Protein AF-0000000069659375 (afdb_homodimer)

Foldseek 3Di:
DPDDDPPDPDPPCVVVPPPVPPPPPPPPVFPDPPPVWPPPPPPDDCPPDPVVQQAWDWADLVDWDAAFDFFDFFDDWDFPDDDDCVVDLQVLLCLLVPPVQLVLQQVQLQVQLVVCVVPDPDDPPHLSVVDDRDDSLVVLLLLLVLLVCLVVPDPDPVLQVDLAPVSYDCVVCQFDNPSHSVSSLVSGWRADPVPDDCVPDLQNVLRGCVVSQVSNLVSLQVRTDADQFKEKDKDFDADDADAPQWAATPSDPRRIGWIKIFMARQQLLRTNHIWTDRDPSTDFDPVCPVDIPLLRSVCRNCVVPFLRRHEYEYEQSNDDPVSQVVRVVRSYWYKYWHDCVGPSRDVCVVPDDDDAADKIWIDGQQWIWMWHHHVHITIMITSGDIQDWDWDQDPVRDTHIDGPSSVVSSSRHCSNVVLNVLCNSRPSQDNDDRDRNSNVVSSVSSSSLSNSVSVCVVVPHDDDSVVSSVRNSVVSCVVSTDRPPDPDDNDLDWHPCLQPDDWDKDFACQDPVGRQDWDWASQQQVDADPVRHGDTDTDRIDGPVRRGGHDPPPGSVCSRHPPHD/DPDDPPPDPPPPCVVVPPPVPPPPPPPPVFPDPPPVPPPPPPPDDCPPDPVVLQAWDWADLVDWDAAFDFFDFFDDWDFPDDDDCVVDLQVLLCLLVPPVQLVLQQVQLQVQLVVCVVPDPDDPPHLSVVDDRDDSLVVLLLLLVLLVCLVVPDPDPVLQVDLAPVSYDCVVCQFDNPSHSVSSLVSGWRADPVPDDCVPDQQNVLRGCVVSQVSNLVSLQVRTDADQFKEKDKDFDADDADAPQWAATPSDPRRIGWIKIFMARQQLLRTNHIWTDRDPSTRFDPVCPVDIPLLRSVCRNCVVVFLRRHEYEYEQSNDDPVSQVVRVVRSYWYKYWHDCVGPSRDVCVVPDDDDAADKIWIDGQQWIWMWHHHVHITIMITSGDIQDWDWDQDPVRDTHIDGPSVVVSSSRHCSNVVLNVLCNSRPSQDNDDHDRNSNVVSSVSSSSLSNSVSVCVVVPHDDDSVVSSVRNSVVSCVVSTDRPPDPDDNDLDWHPCLQPDDWDKDFACQDPVGRQDWDWASQQQVDAPPVRHGDTDTDRIDTPVRRGGHDPPPGSVCSRHPPHD

Solvent-accessible surface area (backbone atoms only — not comparable to full-atom values): 64301 Å² total; per-residue (Å²): 135,89,71,81,82,82,77,79,80,77,77,79,72,74,71,74,73,76,73,78,61,85,71,64,85,68,77,68,74,70,75,70,72,77,65,82,68,81,71,72,73,70,79,71,80,73,87,64,73,78,65,64,81,74,50,71,39,78,52,51,68,91,68,55,66,81,46,39,74,72,55,68,66,71,67,71,60,42,69,65,64,95,76,58,77,86,74,44,70,50,63,46,44,38,64,63,61,30,69,68,56,42,46,44,37,35,55,26,16,40,50,47,39,50,54,51,57,69,71,40,85,68,54,95,84,40,71,71,78,69,68,66,81,68,43,63,43,54,51,47,33,52,50,32,51,41,48,47,42,19,47,51,30,55,89,45,80,66,47,46,61,34,66,45,57,84,66,24,31,65,42,49,50,41,55,45,50,64,68,59,52,50,51,50,63,70,32,60,38,49,42,65,74,88,76,64,44,72,89,73,42,89,47,54,93,44,49,61,40,42,64,57,54,54,52,43,39,51,42,35,44,62,38,40,41,66,58,58,48,27,20,48,46,78,43,61,44,70,50,86,49,94,55,93,49,55,39,73,38,62,85,40,82,44,35,39,10,45,40,27,42,34,35,15,26,12,85,79,22,38,59,39,40,73,45,69,51,55,59,93,69,39,83,60,51,75,92,38,68,88,48,56,69,50,47,26,52,51,51,47,70,40,55,90,53,56,65,30,20,30,35,38,26,37,46,43,80,52,39,44,65,67,50,49,54,54,32,48,75,34,38,27,43,44,41,22,32,38,52,61,83,43,76,92,50,58,65,67,67,59,67,58,83,64,52,78,68,36,71,48,37,31,37,41,91,54,42,25,39,37,38,35,21,56,100,54,78,44,36,33,37,24,31,53,46,43,77,47,72,37,79,42,86,40,94,84,74,44,77,42,74,41,46,47,56,57,55,53,45,62,63,30,56,44,4,58,55,48,39,53,55,58,46,64,71,47,33,46,48,61,87,78,65,71,55,63,64,62,46,50,50,34,42,51,49,44,51,46,51,50,40,21,49,50,52,40,44,75,74,68,48,80,66,50,73,65,54,45,52,52,49,36,35,51,48,38,37,61,75,37,47,57,73,50,77,73,83,68,82,67,59,83,63,78,45,70,59,44,64,75,53,95,75,59,80,39,72,51,65,60,48,100,88,33,76,76,38,65,34,60,13,59,54,52,40,64,37,58,43,102,83,70,43,66,35,84,43,70,16,50,27,23,25,72,88,64,52,41,24,26,36,84,76,64,36,45,56,41,63,39,72,39,93,79,114,139,86,80,76,83,78,77,83,79,80,78,77,72,76,72,75,74,76,72,77,61,84,71,65,85,68,76,68,76,69,76,70,73,76,66,80,68,82,71,71,74,71,80,73,80,74,84,63,73,78,63,66,79,72,49,70,39,77,53,51,68,91,67,55,65,82,46,38,74,71,55,70,65,69,67,71,60,42,69,65,63,95,76,58,76,87,75,44,70,50,63,46,45,37,66,63,62,28,70,67,56,43,46,44,37,35,52,26,16,40,51,47,37,52,53,51,55,70,71,41,85,70,56,94,84,40,72,70,77,70,68,65,82,68,44,63,43,53,52,47,32,53,50,32,53,40,50,47,44,19,46,51,31,54,90,46,78,67,46,47,62,35,66,46,56,83,66,23,30,65,42,47,51,42,54,46,51,64,66,59,53,50,51,50,62,70,32,61,36,48,42,65,74,85,74,64,46,74,88,74,44,88,46,53,93,43,49,58,41,42,64,55,54,55,51,42,38,50,42,37,45,63,38,40,41,65,59,58,47,26,19,48,47,78,46,62,45,71,48,87,50,94,54,93,49,55,40,75,37,64,86,41,85,47,35,39,11,46,39,28,43,35,33,16,27,11,84,79,22,40,59,40,40,72,46,69,52,55,58,93,70,40,83,61,51,76,92,37,67,89,48,56,70,48,47,24,52,51,52,46,71,39,54,90,52,56,63,29,20,30,34,37,23,36,46,46,79,50,39,44,64,66,50,49,54,54,32,48,76,33,37,26,43,43,39,23,33,38,52,62,84,45,75,94,48,57,63,66,66,58,67,58,83,65,54,78,67,37,69,49,36,30,37,40,91,52,42,24,38,36,39,36,20,58,101,53,79,46,38,34,37,24,30,52,44,43,78,48,71,37,79,40,86,39,94,84,74,45,77,42,73,42,46,47,56,58,56,52,44,64,64,30,57,42,5,58,56,48,39,52,56,57,47,64,70,48,35,45,48,60,87,76,66,72,57,62,64,60,47,49,48,35,43,51,50,43,51,46,51,51,39,24,48,49,53,40,44,74,74,67,51,81,66,50,74,66,56,45,52,53,49,35,34,50,50,38,37,59,75,39,47,57,76,50,78,72,86,71,81,66,61,84,65,79,47,73,60,45,63,74,52,94,75,60,79,38,71,52,65,62,46,100,88,33,73,78,38,64,34,59,12,60,55,53,40,64,37,59,44,100,84,71,44,68,35,85,42,69,17,52,28,23,26,74,86,65,54,40,26,25,36,83,76,63,36,44,55,42,65,39,71,41,93,79,114

Nearest PDB structures (foldseek):
  6x68-assembly1_C  TM=7.450E-01  e=4.064E-25  Trichoplusia ni
  6x68-assembly1_C  TM=7.460E-01  e=4.691E-25  Trichoplusia ni
  3ecp-assembly1_A-2  TM=4.168E-01  e=6.251E-05  Escherichia coli

Structure (mmCIF, N/CA/C/O backbone):
data_AF-0000000069659375-model_v1
#
loop_
_entity.id
_entity.type
_entity.pdbx_description
1 polymer 'PiggyBac transposable element-derived protein 4'
#
loop_
_atom_site.group_PDB
_atom_site.id
_atom_site.type_symbol
_atom_site.label_atom_id
_atom_site.label_alt_id
_atom_site.label_comp_id
_atom_site.label_asym_id
_atom_site.label_entity_id
_atom_site.label_seq_id
_atom_site.pdbx_PDB_ins_code
_atom_site.Cartn_x
_atom_site.Cartn_y
_atom_site.Cartn_z
_atom_site.occupancy
_atom_site.B_iso_or_equiv
_atom_site.auth_seq_id
_atom_site.auth_comp_id
_atom_site.auth_asym_id
_atom_site.auth_atom_id
_atom_site.pdbx_PDB_model_num
ATOM 1 N N . MET A 1 1 ? 13.187 30.813 -56.147 1 21.01 1 MET A N 1
ATOM 2 C CA . MET A 1 1 ? 12.918 29.39 -56.335 1 21.01 1 MET A CA 1
ATOM 3 C C . MET A 1 1 ? 13.083 28.628 -55.025 1 21.01 1 MET A C 1
ATOM 5 O O . MET A 1 1 ? 13.573 27.497 -55.017 1 21.01 1 MET A O 1
ATOM 9 N N . ASN A 1 2 ? 13.063 29.359 -53.92 1 20.03 2 ASN A N 1
ATOM 10 C CA . ASN A 1 2 ? 13.516 29.304 -52.535 1 20.03 2 ASN A CA 1
ATOM 11 C C . ASN A 1 2 ? 12.772 28.233 -51.743 1 20.03 2 ASN A C 1
ATOM 13 O O . ASN A 1 2 ? 11.741 28.513 -51.129 1 20.03 2 ASN A O 1
ATOM 17 N N . ASP A 1 3 ? 12.634 26.946 -52.208 1 19.53 3 ASP A N 1
ATOM 18 C CA . ASP A 1 3 ? 11.702 25.837 -52.036 1 19.53 3 ASP A CA 1
ATOM 19 C C . ASP A 1 3 ? 11.904 25.154 -50.686 1 19.53 3 ASP A C 1
ATOM 21 O O . ASP A 1 3 ? 11.296 24.117 -50.411 1 19.53 3 ASP A O 1
ATOM 25 N N . ASN A 1 4 ? 13.136 25.419 -50.048 1 18.67 4 ASN A N 1
ATOM 26 C CA . ASN A 1 4 ? 13.617 24.258 -49.306 1 18.67 4 ASN A CA 1
ATOM 27 C C . ASN A 1 4 ? 12.583 23.769 -48.297 1 18.67 4 ASN A C 1
ATOM 29 O O . ASN A 1 4 ? 11.642 24.493 -47.966 1 18.67 4 ASN A O 1
ATOM 33 N N . GLU A 1 5 ? 13.058 22.846 -47.261 1 18.61 5 GLU A N 1
ATOM 34 C CA . GLU A 1 5 ? 12.93 21.566 -46.571 1 18.61 5 GLU A CA 1
ATOM 35 C C . GLU A 1 5 ? 12.142 21.715 -45.273 1 18.61 5 GLU A C 1
ATOM 37 O O . GLU A 1 5 ? 12.543 22.463 -44.379 1 18.61 5 GLU A O 1
ATOM 42 N N . GLN A 1 6 ? 10.818 21.682 -45.261 1 18.4 6 GLN A N 1
ATOM 43 C CA . GLN A 1 6 ? 9.781 21.741 -44.236 1 18.4 6 GLN A CA 1
ATOM 44 C C . GLN A 1 6 ? 10.033 20.709 -43.14 1 18.4 6 GLN A C 1
ATOM 46 O O . GLN A 1 6 ? 9.954 19.504 -43.385 1 18.4 6 GLN A O 1
ATOM 51 N N . LEU A 1 7 ? 11.016 21.022 -42.216 1 18.71 7 LEU A N 1
ATOM 52 C CA . LEU A 1 7 ? 11.561 20.207 -41.136 1 18.71 7 LEU A CA 1
ATOM 53 C C . LEU A 1 7 ? 10.444 19.604 -40.292 1 18.71 7 LEU A C 1
ATOM 55 O O . LEU A 1 7 ? 9.506 20.304 -39.904 1 18.71 7 LEU A O 1
ATOM 59 N N . ILE A 1 8 ? 10.215 18.29 -40.311 1 19.87 8 ILE A N 1
ATOM 60 C CA . ILE A 1 8 ? 9.313 17.269 -39.789 1 19.87 8 ILE A CA 1
ATOM 61 C C . ILE A 1 8 ? 9.275 17.343 -38.264 1 19.87 8 ILE A C 1
ATOM 63 O O . ILE A 1 8 ? 10.301 17.164 -37.603 1 19.87 8 ILE A O 1
ATOM 67 N N . THR A 1 9 ? 8.504 18.271 -37.599 1 19.41 9 THR A N 1
ATOM 68 C CA . THR A 1 9 ? 8.208 18.559 -36.2 1 19.41 9 THR A CA 1
ATOM 69 C C . THR A 1 9 ? 7.794 17.289 -35.462 1 19.41 9 THR A C 1
ATOM 71 O O . THR A 1 9 ? 6.758 16.696 -35.77 1 19.41 9 THR A O 1
ATOM 74 N N . ASP A 1 10 ? 8.754 16.345 -35.261 1 18.22 10 ASP A N 1
ATOM 75 C CA . ASP A 1 10 ? 8.576 15.052 -34.608 1 18.22 10 ASP A CA 1
ATOM 76 C C . ASP A 1 10 ? 7.821 15.202 -33.288 1 18.22 10 ASP A C 1
ATOM 78 O O . ASP A 1 10 ? 8.096 16.119 -32.511 1 18.22 10 ASP A O 1
ATOM 82 N N . ASP A 1 11 ? 6.628 14.62 -33.069 1 20.28 11 ASP A N 1
ATOM 83 C CA . ASP A 1 11 ? 5.441 14.459 -32.234 1 20.28 11 ASP A CA 1
ATOM 84 C C . ASP A 1 11 ? 5.807 13.897 -30.862 1 20.28 11 ASP A C 1
ATOM 86 O O . ASP A 1 11 ? 4.947 13.373 -30.151 1 20.28 11 ASP A O 1
ATOM 90 N N . ASN A 1 12 ? 7.116 13.887 -30.408 1 21 12 ASN A N 1
ATOM 91 C CA . ASN A 1 12 ? 7.405 13.051 -29.247 1 21 12 ASN A CA 1
ATOM 92 C C . ASN A 1 12 ? 6.675 13.548 -28.002 1 21 12 ASN A C 1
ATOM 94 O O . ASN A 1 12 ? 7.277 14.187 -27.138 1 21 12 ASN A O 1
ATOM 98 N N . SER A 1 13 ? 5.471 14.168 -28.084 1 20.05 13 SER A N 1
ATOM 99 C CA . SER A 1 13 ? 4.935 14.799 -26.883 1 20.05 13 SER A CA 1
ATOM 100 C C . SER A 1 13 ? 4.668 13.769 -25.789 1 20.05 13 SER A C 1
ATOM 102 O O . SER A 1 13 ? 3.735 12.97 -25.896 1 20.05 13 SER A O 1
ATOM 104 N N . TYR A 1 14 ? 5.683 13.116 -25.263 1 20.66 14 TYR A N 1
ATOM 105 C CA . TYR A 1 14 ? 5.564 12.222 -24.116 1 20.66 14 TYR A CA 1
ATOM 106 C C . TYR A 1 14 ? 4.88 12.922 -22.949 1 20.66 14 TYR A C 1
ATOM 108 O O . TYR A 1 14 ? 5.543 13.367 -22.008 1 20.66 14 TYR A O 1
ATOM 116 N N . SER A 1 15 ? 4.059 14.005 -23.227 1 20.38 15 SER A N 1
ATOM 117 C CA . SER A 1 15 ? 3.561 14.695 -22.042 1 20.38 15 SER A CA 1
ATOM 118 C C . SER A 1 15 ? 2.786 13.745 -21.134 1 20.38 15 SER A C 1
ATOM 120 O O . SER A 1 15 ? 1.77 13.179 -21.541 1 20.38 15 SER A O 1
ATOM 122 N N . GLY A 1 16 ? 3.481 13.017 -20.359 1 20.78 16 GLY A N 1
ATOM 123 C CA . GLY A 1 16 ? 3.015 12.12 -19.314 1 20.78 16 GLY A CA 1
ATOM 124 C C . GLY A 1 16 ? 2.018 12.768 -18.372 1 20.78 16 GLY A C 1
ATOM 125 O O . GLY A 1 16 ? 2.205 12.75 -17.153 1 20.78 16 GLY A O 1
ATOM 126 N N . SER A 1 17 ? 1.179 13.774 -18.846 1 20.38 17 SER A N 1
ATOM 127 C CA . SER A 1 17 ? 0.333 14.363 -17.813 1 20.38 17 SER A CA 1
ATOM 128 C C . SER A 1 17 ? -0.595 13.32 -17.199 1 20.38 17 SER A C 1
ATOM 130 O O . SER A 1 17 ? -1.398 12.705 -17.902 1 20.38 17 SER A O 1
ATOM 132 N N . ASP A 1 18 ? -0.165 12.59 -16.328 1 21.83 18 ASP A N 1
ATOM 133 C CA . ASP A 1 18 ? -0.92 11.687 -15.466 1 21.83 18 ASP A CA 1
ATOM 134 C C . ASP A 1 18 ? -2.134 12.39 -14.863 1 21.83 18 ASP A C 1
ATOM 136 O O . ASP A 1 18 ? -2.075 12.884 -13.735 1 21.83 18 ASP A O 1
ATOM 140 N N . SER A 1 19 ? -2.843 13.303 -15.596 1 21.98 19 SER A N 1
ATOM 141 C CA . SER A 1 19 ? -3.96 13.925 -14.894 1 21.98 19 SER A CA 1
ATOM 142 C C . SER A 1 19 ? -4.973 12.882 -14.434 1 21.98 19 SER A C 1
ATOM 144 O O . SER A 1 19 ? -5.626 12.238 -15.258 1 21.98 19 SER A O 1
ATOM 146 N N . GLU A 1 20 ? -4.746 12.236 -13.406 1 24.73 20 GLU A N 1
ATOM 147 C CA . GLU A 1 20 ? -5.629 11.351 -12.652 1 24.73 20 GLU A CA 1
ATOM 148 C C . GLU A 1 20 ? -6.951 12.04 -12.324 1 24.73 20 GLU A C 1
ATOM 150 O O . GLU A 1 20 ? -7.343 12.12 -11.158 1 24.73 20 GLU A O 1
ATOM 155 N N . SER A 1 21 ? -7.539 12.946 -13.192 1 23.66 21 SER A N 1
ATOM 156 C CA . SER A 1 21 ? -8.622 13.731 -12.608 1 23.66 21 SER A CA 1
ATOM 157 C C . SER A 1 21 ? -9.816 12.85 -12.258 1 23.66 21 SER A C 1
ATOM 159 O O . SER A 1 21 ? -10.745 13.294 -11.58 1 23.66 21 SER A O 1
ATOM 161 N N . GLU A 1 22 ? -10.128 11.732 -12.922 1 25.53 22 GLU A N 1
ATOM 162 C CA . GLU A 1 22 ? -11.58 11.594 -12.867 1 25.53 22 GLU A CA 1
ATOM 163 C C . GLU A 1 22 ? -12.051 11.27 -11.452 1 25.53 22 GLU A C 1
ATOM 165 O O . GLU A 1 22 ? -11.833 10.161 -10.959 1 25.53 22 GLU A O 1
ATOM 170 N N . SER A 1 23 ? -12.053 12.105 -10.494 1 28.21 23 SER A N 1
ATOM 171 C CA . SER A 1 23 ? -12.659 12.015 -9.17 1 28.21 23 SER A CA 1
ATOM 172 C C . SER A 1 23 ? -14.147 11.697 -9.264 1 28.21 23 SER A C 1
ATOM 174 O O . SER A 1 23 ? -14.968 12.595 -9.462 1 28.21 23 SER A O 1
ATOM 176 N N . SER A 1 24 ? -14.579 10.73 -10.093 1 28.2 24 SER A N 1
ATOM 177 C CA . SER A 1 24 ? -16.02 10.552 -9.948 1 28.2 24 SER A CA 1
ATOM 178 C C . SER A 1 24 ? -16.414 10.4 -8.483 1 28.2 24 SER A C 1
ATOM 180 O O . SER A 1 24 ? -15.621 9.923 -7.668 1 28.2 24 SER A O 1
ATOM 182 N N . LEU A 1 25 ? -17.488 11.087 -8.078 1 29.78 25 LEU A N 1
ATOM 183 C CA . LEU A 1 25 ? -18.198 10.999 -6.806 1 29.78 25 LEU A CA 1
ATOM 184 C C . LEU A 1 25 ? -18.427 9.544 -6.41 1 29.78 25 LEU A C 1
ATOM 186 O O . LEU A 1 25 ? -19.343 8.895 -6.919 1 29.78 25 LEU A O 1
ATOM 190 N N . ASN A 1 26 ? -17.487 8.584 -6.705 1 27.61 26 ASN A N 1
ATOM 191 C CA . ASN A 1 26 ? -17.831 7.255 -6.21 1 27.61 26 ASN A CA 1
ATOM 192 C C . ASN A 1 26 ? -18.237 7.293 -4.739 1 27.61 26 ASN A C 1
ATOM 194 O O . ASN A 1 26 ? -17.526 7.861 -3.909 1 27.61 26 ASN A O 1
ATOM 198 N N . ASP A 1 27 ? -19.487 7.227 -4.487 1 26.4 27 ASP A N 1
ATOM 199 C CA . ASP A 1 27 ? -20.173 7.079 -3.207 1 26.4 27 ASP A CA 1
ATOM 200 C C . ASP A 1 27 ? -19.486 6.033 -2.333 1 26.4 27 ASP A C 1
ATOM 202 O O . ASP A 1 27 ? -19.446 4.852 -2.684 1 26.4 27 ASP A O 1
ATOM 206 N N . SER A 1 28 ? -18.37 6.361 -1.916 1 27.66 28 SER A N 1
ATOM 207 C CA . SER A 1 28 ? -17.815 5.536 -0.847 1 27.66 28 SER A CA 1
ATOM 208 C C . SER A 1 28 ? -18.85 5.271 0.241 1 27.66 28 SER A C 1
ATOM 210 O O . SER A 1 28 ? -19.259 6.191 0.953 1 27.66 28 SER A O 1
ATOM 212 N N . GLY A 1 29 ? -19.866 4.491 -0.007 1 24.54 29 GLY A N 1
ATOM 213 C CA . GLY A 1 29 ? -20.641 4.084 1.154 1 24.54 29 GLY A CA 1
ATOM 214 C C . GLY A 1 29 ? -19.783 3.777 2.367 1 24.54 29 GLY A C 1
ATOM 215 O O . GLY A 1 29 ? -18.973 2.848 2.341 1 24.54 29 GLY A O 1
ATOM 216 N N . SER A 1 30 ? -19.347 4.797 3.023 1 26.08 30 SER A N 1
ATOM 217 C CA . SER A 1 30 ? -18.701 4.725 4.329 1 26.08 30 SER A CA 1
ATOM 218 C C . SER A 1 30 ? -19.4 3.718 5.237 1 26.08 30 SER A C 1
ATOM 220 O O . SER A 1 30 ? -20.578 3.88 5.563 1 26.08 30 SER A O 1
ATOM 222 N N . TYR A 1 31 ? -19.269 2.488 5.117 1 26.58 31 TYR A N 1
ATOM 223 C CA . TYR A 1 31 ? -19.744 1.676 6.232 1 26.58 31 TYR A CA 1
ATOM 224 C C . TYR A 1 31 ? -19.321 2.281 7.566 1 26.58 31 TYR A C 1
ATOM 226 O O . TYR A 1 31 ? -18.159 2.653 7.745 1 26.58 31 TYR A O 1
ATOM 234 N N . GLU A 1 32 ? -20.229 2.916 8.37 1 28.84 32 GLU A N 1
ATOM 235 C CA . GLU A 1 32 ? -20.311 3.597 9.659 1 28.84 32 GLU A CA 1
ATOM 236 C C . GLU A 1 32 ? -19.416 2.926 10.696 1 28.84 32 GLU A C 1
ATOM 238 O O . GLU A 1 32 ? -19.475 1.708 10.879 1 28.84 32 GLU A O 1
ATOM 243 N N . SER A 1 33 ? -18.284 3.394 10.855 1 30.68 33 SER A N 1
ATOM 244 C CA . SER A 1 33 ? -17.754 3.198 12.201 1 30.68 33 SER A CA 1
ATOM 245 C C . SER A 1 33 ? -18.848 3.35 13.253 1 30.68 33 SER A C 1
ATOM 247 O O . SER A 1 33 ? -19.597 4.329 13.24 1 30.68 33 SER A O 1
ATOM 249 N N . SER A 1 34 ? -19.454 2.282 13.695 1 30.51 34 SER A N 1
ATOM 250 C CA . SER A 1 34 ? -20.5 2.31 14.712 1 30.51 34 SER A CA 1
ATOM 251 C C . SER A 1 34 ? -20.129 3.242 15.861 1 30.51 34 SER A C 1
ATOM 253 O O . SER A 1 34 ? -19.299 2.897 16.704 1 30.51 34 SER A O 1
ATOM 255 N N . PHE A 1 35 ? -19.826 4.524 15.744 1 28.69 35 PHE A N 1
ATOM 256 C CA . PHE A 1 35 ? -20.162 5.276 16.947 1 28.69 35 PHE A CA 1
ATOM 257 C C . PHE A 1 35 ? -21.605 5.015 17.363 1 28.69 35 PHE A C 1
ATOM 259 O O . PHE A 1 35 ? -22.513 5.047 16.53 1 28.69 35 PHE A O 1
ATOM 266 N N . SER A 1 36 ? -21.905 4.059 18.261 1 28.66 36 SER A N 1
ATOM 267 C CA . SER A 1 36 ? -23.261 3.997 18.796 1 28.66 36 SER A CA 1
ATOM 268 C C . SER A 1 36 ? -23.872 5.389 18.917 1 28.66 36 SER A C 1
ATOM 270 O O . SER A 1 36 ? -23.373 6.229 19.668 1 28.66 36 SER A O 1
ATOM 272 N N . ASP A 1 37 ? -24.33 5.945 17.904 1 29.07 37 ASP A N 1
ATOM 273 C CA . ASP A 1 37 ? -25.239 7.087 17.931 1 29.07 37 ASP A CA 1
ATOM 274 C C . ASP A 1 37 ? -26.215 6.984 19.101 1 29.07 37 ASP A C 1
ATOM 276 O O . ASP A 1 37 ? -26.761 5.912 19.368 1 29.07 37 ASP A O 1
ATOM 280 N N . CYS A 1 38 ? -26.004 7.79 20.165 1 26.34 38 CYS A N 1
ATOM 281 C CA . CYS A 1 38 ? -27.023 8.048 21.175 1 26.34 38 CYS A CA 1
ATOM 282 C C . CYS A 1 38 ? -28.398 8.201 20.535 1 26.34 38 CYS A C 1
ATOM 284 O O . CYS A 1 38 ? -28.682 9.217 19.899 1 26.34 38 CYS A O 1
ATOM 286 N N . SER A 1 39 ? -28.927 7.233 19.864 1 27.34 39 SER A N 1
ATOM 287 C CA . SER A 1 39 ? -30.372 7.357 19.703 1 27.34 39 SER A CA 1
ATOM 288 C C . SER A 1 39 ? -31.069 7.5 21.052 1 27.34 39 SER A C 1
ATOM 290 O O . SER A 1 39 ? -31.38 6.501 21.704 1 27.34 39 SER A O 1
ATOM 292 N N . SER A 1 40 ? -30.564 8.262 22.079 1 23.96 40 SER A N 1
ATOM 293 C CA . SER A 1 40 ? -31.57 8.451 23.119 1 23.96 40 SER A CA 1
ATOM 294 C C . SER A 1 40 ? -32.905 8.889 22.524 1 23.96 40 SER A C 1
ATOM 296 O O . SER A 1 40 ? -33.014 9.985 21.971 1 23.96 40 SER A O 1
ATOM 298 N N . ASP A 1 41 ? -33.71 7.963 22.138 1 24.72 41 ASP A N 1
ATOM 299 C CA . ASP A 1 41 ? -35.148 8.158 21.976 1 24.72 41 ASP A CA 1
ATOM 300 C C . ASP A 1 41 ? -35.763 8.775 23.23 1 24.72 41 ASP A C 1
ATOM 302 O O . ASP A 1 41 ? -36.411 8.081 24.016 1 24.72 41 ASP A O 1
ATOM 306 N N . GLU A 1 42 ? -35.077 9.479 24.128 1 23.63 42 GLU A N 1
ATOM 307 C CA . GLU A 1 42 ? -36.058 10.015 25.067 1 23.63 42 GLU A CA 1
ATOM 308 C C . GLU A 1 42 ? -37.167 10.768 24.337 1 23.63 42 GLU A C 1
ATOM 310 O O . GLU A 1 42 ? -36.897 11.55 23.423 1 23.63 42 GLU A O 1
ATOM 315 N N . GLU A 1 43 ? -38.43 10.222 24.451 1 25.37 43 GLU A N 1
ATOM 316 C CA . GLU A 1 43 ? -39.761 10.741 24.156 1 25.37 43 GLU A CA 1
ATOM 317 C C . GLU A 1 43 ? -39.928 12.164 24.682 1 25.37 43 GLU A C 1
ATOM 319 O O . GLU A 1 43 ? -40.212 12.364 25.865 1 25.37 43 GLU A O 1
ATOM 324 N N . THR A 1 44 ? -38.988 13.035 24.72 1 25.25 44 THR A N 1
ATOM 325 C CA . THR A 1 44 ? -39.51 14.313 25.191 1 25.25 44 THR A CA 1
ATOM 326 C C . THR A 1 44 ? -40.801 14.672 24.461 1 25.25 44 THR A C 1
ATOM 328 O O . THR A 1 44 ? -40.932 14.422 23.261 1 25.25 44 THR A O 1
ATOM 331 N N . GLU A 1 45 ? -41.934 15.102 25.199 1 25.43 45 GLU A N 1
ATOM 332 C CA . GLU A 1 45 ? -43.266 15.635 24.932 1 25.43 45 GLU A CA 1
ATOM 333 C C . GLU A 1 45 ? -43.249 16.597 23.747 1 25.43 45 GLU A C 1
ATOM 335 O O . GLU A 1 45 ? -42.204 17.16 23.413 1 25.43 45 GLU A O 1
ATOM 340 N N . SER A 1 46 ? -44.5 16.733 23.04 1 26.77 46 SER A N 1
ATOM 341 C CA . SER A 1 46 ? -45.184 17.316 21.89 1 26.77 46 SER A CA 1
ATOM 342 C C . SER A 1 46 ? -45.058 18.835 21.883 1 26.77 46 SER A C 1
ATOM 344 O O . SER A 1 46 ? -46.018 19.542 21.567 1 26.77 46 SER A O 1
ATOM 346 N N . SER A 1 47 ? -44.184 19.481 22.562 1 27.52 47 SER A N 1
ATOM 347 C CA . SER A 1 47 ? -44.566 20.863 22.29 1 27.52 47 SER A CA 1
ATOM 348 C C . SER A 1 47 ? -44.615 21.138 20.791 1 27.52 47 SER A C 1
ATOM 350 O O . SER A 1 47 ? -43.583 21.117 20.117 1 27.52 47 SER A O 1
ATOM 352 N N . ASP A 1 48 ? -45.727 20.905 19.993 1 30.39 48 ASP A N 1
ATOM 353 C CA . ASP A 1 48 ? -46.354 20.908 18.675 1 30.39 48 ASP A CA 1
ATOM 354 C C . ASP A 1 48 ? -45.992 22.172 17.898 1 30.39 48 ASP A C 1
ATOM 356 O O . ASP A 1 48 ? -45.994 22.17 16.665 1 30.39 48 ASP A O 1
ATOM 360 N N . ASP A 1 49 ? -46.144 23.348 18.483 1 30.25 49 ASP A N 1
ATOM 361 C CA . ASP A 1 49 ? -46.589 24.516 17.729 1 30.25 49 ASP A CA 1
ATOM 362 C C . ASP A 1 49 ? -45.471 25.052 16.837 1 30.25 49 ASP A C 1
ATOM 364 O O . ASP A 1 49 ? -45.721 25.472 15.705 1 30.25 49 ASP A O 1
ATOM 368 N N . LEU A 1 50 ? -44.333 25.448 17.357 1 30.93 50 LEU A N 1
ATOM 369 C CA . LEU A 1 50 ? -43.426 26.252 16.545 1 30.93 50 LEU A CA 1
ATOM 370 C C . LEU A 1 50 ? -42.623 25.37 15.594 1 30.93 50 LEU A C 1
ATOM 372 O O . LEU A 1 50 ? -41.701 25.848 14.928 1 30.93 50 LEU A O 1
ATOM 376 N N . THR A 1 51 ? -42.664 24.1 15.604 1 38.51 51 THR A N 1
ATOM 377 C CA . THR A 1 51 ? -41.921 23.147 14.788 1 38.51 51 THR A CA 1
ATOM 378 C C . THR A 1 51 ? -42.399 23.186 13.34 1 38.51 51 THR A C 1
ATOM 380 O O . THR A 1 51 ? -41.863 22.479 12.484 1 38.51 51 THR A O 1
ATOM 383 N N . GLN A 1 52 ? -43.611 23.592 13.046 1 39.2 52 GLN A N 1
ATOM 384 C CA . GLN A 1 52 ? -44.261 23.683 11.743 1 39.2 52 GLN A CA 1
ATOM 385 C C . GLN A 1 52 ? -43.521 24.651 10.825 1 39.2 52 GLN A C 1
ATOM 387 O O . GLN A 1 52 ? -43.688 24.608 9.604 1 39.2 52 GLN A O 1
ATOM 392 N N . VAL A 1 53 ? -43.071 25.778 11.325 1 42.96 53 VAL A N 1
ATOM 393 C CA . VAL A 1 53 ? -42.472 26.83 10.511 1 42.96 53 VAL A CA 1
ATOM 394 C C . VAL A 1 53 ? -41.179 26.32 9.877 1 42.96 53 VAL A C 1
ATOM 396 O O . VAL A 1 53 ? -40.688 26.897 8.904 1 42.96 53 VAL A O 1
ATOM 399 N N . ARG A 1 54 ? -40.58 25.324 10.4 1 59.27 54 ARG A N 1
ATOM 400 C CA . ARG A 1 54 ? -39.238 24.866 10.053 1 59.27 54 ARG A CA 1
ATOM 401 C C . ARG A 1 54 ? -39.295 23.657 9.126 1 59.27 54 ARG A C 1
ATOM 403 O O . ARG A 1 54 ? -38.488 22.733 9.251 1 59.27 54 ARG A O 1
ATOM 410 N N . ASN A 1 55 ? -40.337 23.643 8.241 1 79.93 55 ASN A N 1
ATOM 411 C CA . ASN A 1 55 ? -40.536 22.477 7.387 1 79.93 55 ASN A CA 1
ATOM 412 C C . ASN A 1 55 ? -39.897 22.671 6.015 1 79.93 55 ASN A C 1
ATOM 414 O O . ASN A 1 55 ? -39.878 23.784 5.486 1 79.93 55 ASN A O 1
ATOM 418 N N . PHE A 1 56 ? -39.318 21.682 5.533 1 91.25 56 PHE A N 1
ATOM 419 C CA . PHE A 1 56 ? -38.733 21.678 4.198 1 91.25 56 PHE A CA 1
ATOM 420 C C . PHE A 1 56 ? -39.819 21.736 3.13 1 91.25 56 PHE A C 1
ATOM 422 O O . PHE A 1 56 ? -40.853 21.076 3.253 1 91.25 56 PHE A O 1
ATOM 429 N N . CYS A 1 57 ? -39.644 22.66 2.181 1 91.09 57 CYS A N 1
ATOM 430 C CA . CYS A 1 57 ? -40.561 22.783 1.053 1 91.09 57 CYS A CA 1
ATOM 431 C C . CYS A 1 57 ? -39.905 22.303 -0.237 1 91.09 57 CYS A C 1
ATOM 433 O O . CYS A 1 57 ? -38.733 22.588 -0.485 1 91.09 57 CYS A O 1
ATOM 435 N N . GLU A 1 58 ? -40.671 21.63 -0.963 1 92.36 58 GLU A N 1
ATOM 436 C CA . GLU A 1 58 ? -40.161 21.136 -2.239 1 92.36 58 GLU A CA 1
ATOM 437 C C . GLU A 1 58 ? -39.945 22.278 -3.227 1 92.36 58 GLU A C 1
ATOM 439 O O . GLU A 1 58 ? -40.772 23.188 -3.322 1 92.36 58 GLU A O 1
ATOM 444 N N . LEU A 1 59 ? -38.844 22.226 -3.86 1 91.79 59 LEU A N 1
ATOM 445 C CA . LEU A 1 59 ? -38.514 23.268 -4.827 1 91.79 59 LEU A CA 1
ATOM 446 C C . LEU A 1 59 ? -38.903 22.842 -6.238 1 91.79 59 LEU A C 1
ATOM 448 O O . LEU A 1 59 ? -38.862 21.654 -6.566 1 91.79 59 LEU A O 1
ATOM 452 N N . ASP A 1 60 ? -39.239 23.849 -7.005 1 87.48 60 ASP A N 1
ATOM 453 C CA . ASP A 1 60 ? -39.493 23.628 -8.425 1 87.48 60 ASP A CA 1
ATOM 454 C C . ASP A 1 60 ? -38.186 23.549 -9.211 1 87.48 60 ASP A C 1
ATOM 456 O O . ASP A 1 60 ? -37.448 24.533 -9.3 1 87.48 60 ASP A O 1
ATOM 460 N N . ILE A 1 61 ? -37.951 22.48 -9.769 1 87.8 61 ILE A N 1
ATOM 461 C CA . ILE A 1 61 ? -36.695 22.209 -10.46 1 87.8 61 ILE A CA 1
ATOM 462 C C . ILE A 1 61 ? -36.663 22.961 -11.789 1 87.8 61 ILE A C 1
ATOM 464 O O . ILE A 1 61 ? -35.591 23.319 -12.282 1 87.8 61 ILE A O 1
ATOM 468 N N . THR A 1 62 ? -37.79 23.203 -12.395 1 85.19 62 THR A N 1
ATOM 469 C CA . THR A 1 62 ? -37.878 23.882 -13.683 1 85.19 62 THR A CA 1
ATOM 470 C C . THR A 1 62 ? -37.577 25.37 -13.531 1 85.19 62 THR A C 1
ATOM 472 O O . THR A 1 62 ? -36.988 25.984 -14.423 1 85.19 62 THR A O 1
ATOM 475 N N . ASN A 1 63 ? -37.99 25.937 -12.405 1 87.35 63 ASN A N 1
ATOM 476 C CA . ASN A 1 63 ? -37.692 27.327 -12.074 1 87.35 63 ASN A CA 1
ATOM 477 C C . ASN A 1 63 ? -37.119 27.457 -10.666 1 87.35 63 ASN A C 1
ATOM 479 O O . ASN A 1 63 ? -37.79 27.957 -9.761 1 87.35 63 ASN A O 1
ATOM 483 N N . PRO A 1 64 ? -35.949 27.097 -10.509 1 88.18 64 PRO A N 1
ATOM 484 C CA . PRO A 1 64 ? -35.367 27.113 -9.165 1 88.18 64 PRO A CA 1
ATOM 485 C C . PRO A 1 64 ? -35.143 28.527 -8.634 1 88.18 64 PRO A C 1
ATOM 487 O O . PRO A 1 64 ? -34.819 29.435 -9.404 1 88.18 64 PRO A O 1
ATOM 490 N N . PRO A 1 65 ? -35.436 28.734 -7.446 1 88.24 65 PRO A N 1
ATOM 491 C CA . PRO A 1 65 ? -35.143 30.036 -6.842 1 88.24 65 PRO A CA 1
ATOM 492 C C . PRO A 1 65 ? -33.65 30.355 -6.823 1 88.24 65 PRO A C 1
ATOM 494 O O . PRO A 1 65 ? -32.823 29.468 -7.051 1 88.24 65 PRO A O 1
ATOM 497 N N . SER A 1 66 ? -33.401 31.634 -6.652 1 89.92 66 SER A N 1
ATOM 498 C CA . SER A 1 66 ? -32.006 32.044 -6.526 1 89.92 66 SER A CA 1
ATOM 499 C C . SER A 1 66 ? -31.332 31.353 -5.346 1 89.92 66 SER A C 1
ATOM 501 O O . SER A 1 66 ? -31.962 31.122 -4.312 1 89.92 66 SER A O 1
ATOM 503 N N . PRO A 1 67 ? -30.142 30.957 -5.475 1 92.38 67 PRO A N 1
ATOM 504 C CA . PRO A 1 67 ? -29.423 30.334 -4.362 1 92.38 67 PRO A CA 1
ATOM 505 C C . PRO A 1 67 ? -29.282 31.262 -3.157 1 92.38 67 PRO A C 1
ATOM 507 O O . PRO A 1 67 ? -29.191 32.481 -3.32 1 92.38 67 PRO A O 1
ATOM 510 N N . PRO A 1 68 ? -29.289 30.699 -2.041 1 92.4 68 PRO A N 1
ATOM 511 C CA . PRO A 1 68 ? -29.049 31.531 -0.86 1 92.4 68 PRO A CA 1
ATOM 512 C C . PRO A 1 68 ? -27.698 32.241 -0.902 1 92.4 68 PRO A C 1
ATOM 514 O O . PRO A 1 68 ? -26.705 31.659 -1.346 1 92.4 68 PRO A O 1
ATOM 517 N N . PRO A 1 69 ? -27.669 33.433 -0.441 1 93.79 69 PRO A N 1
ATOM 518 C CA . PRO A 1 69 ? -26.418 34.193 -0.483 1 93.79 69 PRO A CA 1
ATOM 519 C C . PRO A 1 69 ? -25.364 33.649 0.479 1 93.79 69 PRO A C 1
ATOM 521 O O . PRO A 1 69 ? -25.696 33.228 1.59 1 93.79 69 PRO A O 1
ATOM 524 N N . ARG A 1 70 ? -24.205 33.747 0.091 1 95.44 70 ARG A N 1
ATOM 525 C CA . ARG A 1 70 ? -23.086 33.38 0.952 1 95.44 70 ARG A CA 1
ATOM 526 C C . ARG A 1 70 ? -22.861 34.43 2.034 1 95.44 70 ARG A C 1
ATOM 528 O O . ARG A 1 70 ? -23.14 35.613 1.827 1 95.44 70 ARG A O 1
ATOM 535 N N . PHE A 1 71 ? -22.405 33.991 3.108 1 97.19 71 PHE A N 1
ATOM 536 C CA . PHE A 1 71 ? -21.962 34.953 4.111 1 97.19 71 PHE A CA 1
ATOM 537 C C . PHE A 1 71 ? -20.729 35.709 3.628 1 97.19 71 PHE A C 1
ATOM 539 O O . PHE A 1 71 ? -19.875 35.141 2.945 1 97.19 71 PHE A O 1
ATOM 546 N N . PRO A 1 72 ? -20.65 36.951 3.96 1 96.65 72 PRO A N 1
ATOM 547 C CA . PRO A 1 72 ? -19.452 37.699 3.575 1 96.65 72 PRO A CA 1
ATOM 548 C C . PRO A 1 72 ? -18.18 37.151 4.219 1 96.65 72 PRO A C 1
ATOM 550 O O . PRO A 1 72 ? -18.164 36.871 5.42 1 96.65 72 PRO A O 1
ATOM 553 N N . PHE A 1 73 ? -17.284 36.978 3.416 1 96.83 73 PHE A N 1
ATOM 554 C CA . PHE A 1 73 ? -15.993 36.494 3.888 1 96.83 73 PHE A CA 1
ATOM 555 C C . PHE A 1 73 ? -15.151 37.641 4.433 1 96.83 73 PHE A C 1
ATOM 557 O O . PHE A 1 73 ? -14.781 38.554 3.692 1 96.83 73 PHE A O 1
ATOM 564 N N . THR A 1 74 ? -14.801 37.627 5.742 1 96.42 74 THR A N 1
ATOM 565 C CA . THR A 1 74 ? -14.155 38.763 6.391 1 96.42 74 THR A CA 1
ATOM 566 C C . THR A 1 74 ? -12.716 38.425 6.767 1 96.42 74 THR A C 1
ATOM 568 O O . THR A 1 74 ? -11.967 39.292 7.222 1 96.42 74 THR A O 1
ATOM 571 N N . ALA A 1 75 ? -12.299 37.198 6.591 1 94.24 75 ALA A N 1
ATOM 572 C CA . ALA A 1 75 ? -10.918 36.831 6.891 1 94.24 75 ALA A CA 1
ATOM 573 C C . ALA A 1 75 ? -9.979 37.263 5.769 1 94.24 75 ALA A C 1
ATOM 575 O O . ALA A 1 75 ? -10.416 37.487 4.637 1 94.24 75 ALA A O 1
ATOM 576 N N . ASN A 1 76 ? -8.761 37.476 6.032 1 94.19 76 ASN A N 1
ATOM 577 C CA . ASN A 1 76 ? -7.732 37.829 5.059 1 94.19 76 ASN A CA 1
ATOM 578 C C . ASN A 1 76 ? -6.72 36.702 4.879 1 94.19 76 ASN A C 1
ATOM 580 O O . ASN A 1 76 ? -5.698 36.664 5.567 1 94.19 76 ASN A O 1
ATOM 584 N N . PRO A 1 77 ? -7.039 35.881 3.905 1 94.1 77 PRO A N 1
ATOM 585 C CA . PRO A 1 77 ? -6.105 34.778 3.667 1 94.1 77 PRO A CA 1
ATOM 586 C C . PRO A 1 77 ? -4.662 35.25 3.51 1 94.1 77 PRO A C 1
ATOM 588 O O . PRO A 1 77 ? -4.399 36.215 2.787 1 94.1 77 PRO A O 1
ATOM 591 N N . ALA A 1 78 ? -3.718 34.674 4.291 1 93.34 78 ALA A N 1
ATOM 592 C CA . ALA A 1 78 ? -2.312 35.07 4.257 1 93.34 78 ALA A CA 1
ATOM 593 C C . ALA A 1 78 ? -1.431 34.022 4.93 1 93.34 78 ALA A C 1
ATOM 595 O O . ALA A 1 78 ? -1.916 33.206 5.718 1 93.34 78 ALA A O 1
ATOM 596 N N . VAL A 1 79 ? -0.26 33.97 4.447 1 92.73 79 VAL A N 1
ATOM 597 C CA . VAL A 1 79 ? 0.779 33.216 5.139 1 92.73 79 VAL A CA 1
ATOM 598 C C . VAL A 1 79 ? 1.553 34.142 6.075 1 92.73 79 VAL A C 1
ATOM 600 O O . VAL A 1 79 ? 2.09 35.164 5.643 1 92.73 79 VAL A O 1
ATOM 603 N N . HIS A 1 80 ? 1.527 33.786 7.369 1 92.86 80 HIS A N 1
ATOM 604 C CA . HIS A 1 80 ? 2.128 34.643 8.385 1 92.86 80 HIS A CA 1
ATOM 605 C C . HIS A 1 80 ? 3.591 34.283 8.615 1 92.86 80 HIS A C 1
ATOM 607 O O . HIS A 1 80 ? 3.967 33.869 9.714 1 92.86 80 HIS A O 1
ATOM 613 N N . LEU A 1 81 ? 4.313 34.246 7.58 1 87.65 81 LEU A N 1
ATOM 614 C CA . LEU A 1 81 ? 5.735 33.926 7.643 1 87.65 81 LEU A CA 1
ATOM 615 C C . LEU A 1 81 ? 6.555 34.933 6.845 1 87.65 81 LEU A C 1
ATOM 617 O O . LEU A 1 81 ? 6.137 35.367 5.769 1 87.65 81 LEU A O 1
ATOM 621 N N . ASN A 1 82 ? 7.533 35.428 7.464 1 85.53 82 ASN A N 1
ATOM 622 C CA . ASN A 1 82 ? 8.519 36.219 6.735 1 85.53 82 ASN A CA 1
ATOM 623 C C . ASN A 1 82 ? 9.666 35.352 6.224 1 85.53 82 ASN A C 1
ATOM 625 O O . ASN A 1 82 ? 10.636 35.111 6.945 1 85.53 82 ASN A O 1
ATOM 629 N N . ILE A 1 83 ? 9.473 34.804 5.053 1 83.79 83 ILE A N 1
ATOM 630 C CA . ILE A 1 83 ? 10.452 33.845 4.552 1 83.79 83 ILE A CA 1
ATOM 631 C C . ILE A 1 83 ? 11.059 34.36 3.249 1 83.79 83 ILE A C 1
ATOM 633 O O . ILE A 1 83 ? 10.377 35.009 2.453 1 83.79 83 ILE A O 1
ATOM 637 N N . ASP A 1 84 ? 12.339 34.175 3.186 1 82.35 84 ASP A N 1
ATOM 638 C CA . ASP A 1 84 ? 13.091 34.391 1.953 1 82.35 84 ASP A CA 1
ATOM 639 C C . ASP A 1 84 ? 13.45 33.064 1.29 1 82.35 84 ASP A C 1
ATOM 641 O O . ASP A 1 84 ? 14.195 32.262 1.857 1 82.35 84 ASP A O 1
ATOM 645 N N . LEU A 1 85 ? 12.969 32.832 0.12 1 83.22 85 LEU A N 1
ATOM 646 C CA . LEU A 1 85 ? 13.189 31.579 -0.594 1 83.22 85 LEU A CA 1
ATOM 647 C C . LEU A 1 85 ? 14.679 31.331 -0.809 1 83.22 85 LEU A C 1
ATOM 649 O O . LEU A 1 85 ? 15.105 30.185 -0.968 1 83.22 85 LEU A O 1
ATOM 653 N N . SER A 1 86 ? 15.441 32.336 -0.781 1 78.78 86 SER A N 1
ATOM 654 C CA . SER A 1 86 ? 16.879 32.232 -1.002 1 78.78 86 SER A CA 1
ATOM 655 C C . SER A 1 86 ? 17.569 31.533 0.165 1 78.78 86 SER A C 1
ATOM 657 O O . SER A 1 86 ? 18.673 31.005 0.014 1 78.78 86 SER A O 1
ATOM 659 N N . ASN A 1 87 ? 16.858 31.552 1.301 1 81.33 87 ASN A N 1
ATOM 660 C CA . ASN A 1 87 ? 17.453 30.95 2.49 1 81.33 87 ASN A CA 1
ATOM 661 C C . ASN A 1 87 ? 17.27 29.435 2.503 1 81.33 87 ASN A C 1
ATOM 663 O O . ASN A 1 87 ? 17.704 28.761 3.439 1 81.33 87 ASN A O 1
ATOM 667 N N . GLY A 1 88 ? 16.694 28.938 1.492 1 86.89 88 GLY A N 1
ATOM 668 C CA . GLY A 1 88 ? 16.59 27.491 1.398 1 86.89 88 GLY A CA 1
ATOM 669 C C . GLY A 1 88 ? 15.248 26.958 1.863 1 86.89 88 GLY A C 1
ATOM 670 O O . GLY A 1 88 ? 14.451 27.694 2.448 1 86.89 88 GLY A O 1
ATOM 671 N N . THR A 1 89 ? 15.058 25.722 1.709 1 93.55 89 THR A N 1
ATOM 672 C CA . THR A 1 89 ? 13.759 25.104 1.954 1 93.55 89 THR A CA 1
ATOM 673 C C . THR A 1 89 ? 13.609 24.726 3.424 1 93.55 89 THR A C 1
ATOM 675 O O . THR A 1 89 ? 12.491 24.592 3.925 1 93.55 89 THR A O 1
ATOM 678 N N . LEU A 1 90 ? 14.718 24.621 4.132 1 94.11 90 LEU A N 1
ATOM 679 C CA . LEU A 1 90 ? 14.706 24.126 5.505 1 94.11 90 LEU A CA 1
ATOM 680 C C . LEU A 1 90 ? 13.925 25.068 6.416 1 94.11 90 LEU A C 1
ATOM 682 O O . LEU A 1 90 ? 13.352 24.635 7.418 1 94.11 90 LEU A O 1
ATOM 686 N N . GLN A 1 91 ? 13.888 26.382 6.113 1 94.2 91 GLN A N 1
ATOM 687 C CA . GLN A 1 91 ? 13.199 27.377 6.928 1 94.2 91 GLN A CA 1
ATOM 688 C C . GLN A 1 91 ? 11.722 27.028 7.089 1 94.2 91 GLN A C 1
ATOM 690 O O . GLN A 1 91 ? 11.115 27.333 8.118 1 94.2 91 GLN A O 1
ATOM 695 N N . PHE A 1 92 ? 11.176 26.348 6.094 1 96.23 92 PHE A N 1
ATOM 696 C CA . PHE A 1 92 ? 9.761 25.999 6.142 1 96.23 92 PHE A CA 1
ATOM 697 C C . PHE A 1 92 ? 9.513 24.882 7.148 1 96.23 92 PHE A C 1
ATOM 699 O O . PHE A 1 92 ? 8.458 24.836 7.785 1 96.23 92 PHE A O 1
ATOM 706 N N . LEU A 1 93 ? 10.425 23.944 7.261 1 96.54 93 LEU A N 1
ATOM 707 C CA . LEU A 1 93 ? 10.287 22.89 8.261 1 96.54 93 LEU A CA 1
ATOM 708 C C . LEU A 1 93 ? 10.588 23.424 9.657 1 96.54 93 LEU A C 1
ATOM 710 O O . LEU A 1 93 ? 9.978 22.99 10.637 1 96.54 93 LEU A O 1
ATOM 714 N N . ASP A 1 94 ? 11.455 24.371 9.733 1 95.39 94 ASP A N 1
ATOM 715 C CA . ASP A 1 94 ? 11.879 24.946 11.006 1 95.39 94 ASP A CA 1
ATOM 716 C C . ASP A 1 94 ? 10.712 25.628 11.716 1 95.39 94 ASP A C 1
ATOM 718 O O . ASP A 1 94 ? 10.733 25.793 12.938 1 95.39 94 ASP A O 1
ATOM 722 N N . ILE A 1 95 ? 9.757 25.959 10.995 1 95.73 95 ILE A N 1
ATOM 723 C CA . ILE A 1 95 ? 8.586 26.606 11.576 1 95.73 95 ILE A CA 1
ATOM 724 C C . ILE A 1 95 ? 7.871 25.634 12.512 1 95.73 95 ILE A C 1
ATOM 726 O O . ILE A 1 95 ? 7.383 26.029 13.573 1 95.73 95 ILE A O 1
ATOM 730 N N . PHE A 1 96 ? 7.813 24.433 12.108 1 97.48 96 PHE A N 1
ATOM 731 C CA . PHE A 1 96 ? 7.078 23.427 12.865 1 97.48 96 PHE A CA 1
ATOM 732 C C . PHE A 1 96 ? 7.995 22.717 13.853 1 97.48 96 PHE A C 1
ATOM 734 O O . PHE A 1 96 ? 7.6 22.446 14.989 1 97.48 96 PHE A O 1
ATOM 741 N N . PHE A 1 97 ? 9.136 22.373 13.356 1 97.33 97 PHE A N 1
ATOM 742 C CA . PHE A 1 97 ? 10.146 21.765 14.215 1 97.33 97 PHE A CA 1
ATOM 743 C C . PHE A 1 97 ? 11.168 22.802 14.666 1 97.33 97 PHE A C 1
ATOM 745 O O . PHE A 1 97 ? 12.339 22.734 14.286 1 97.33 97 PHE A O 1
ATOM 752 N N . ASP A 1 98 ? 10.733 23.662 15.537 1 95.93 98 ASP A N 1
ATOM 753 C CA . ASP A 1 98 ? 11.562 24.766 16.011 1 95.93 98 ASP A CA 1
ATOM 754 C C . ASP A 1 98 ? 12.432 24.332 17.188 1 95.93 98 ASP A C 1
ATOM 756 O O . ASP A 1 98 ? 12.408 23.166 17.589 1 95.93 98 ASP A O 1
ATOM 760 N N . ASP A 1 99 ? 13.13 25.214 17.737 1 95.34 99 ASP A N 1
ATOM 761 C CA . ASP A 1 99 ? 14.1 24.931 18.791 1 95.34 99 ASP A CA 1
ATOM 762 C C . ASP A 1 99 ? 13.406 24.424 20.053 1 95.34 99 ASP A C 1
ATOM 764 O O . ASP A 1 99 ? 13.935 23.558 20.753 1 95.34 99 ASP A O 1
ATOM 768 N N . ASN A 1 100 ? 12.271 24.969 20.278 1 95.74 100 ASN A N 1
ATOM 769 C CA . ASN A 1 100 ? 11.534 24.557 21.468 1 95.74 100 ASN A CA 1
ATOM 770 C C . ASN A 1 100 ? 11.107 23.094 21.383 1 95.74 100 ASN A C 1
ATOM 772 O O . ASN A 1 100 ? 11.279 22.337 22.341 1 95.74 100 ASN A O 1
ATOM 776 N N . LEU A 1 101 ? 10.555 22.776 20.278 1 97.5 101 LEU A N 1
ATOM 777 C CA . LEU A 1 101 ? 10.112 21.399 20.089 1 97.5 101 LEU A CA 1
ATOM 778 C C . LEU A 1 101 ? 11.294 20.436 20.139 1 97.5 101 LEU A C 1
ATOM 780 O O . LEU A 1 101 ? 11.208 19.373 20.758 1 97.5 101 LEU A O 1
ATOM 784 N N . LEU A 1 102 ? 12.379 20.756 19.502 1 97.82 102 LEU A N 1
ATOM 785 C CA . LEU A 1 102 ? 13.566 19.908 19.473 1 97.82 102 LEU A CA 1
ATOM 786 C C . LEU A 1 102 ? 14.149 19.741 20.872 1 97.82 102 LEU A C 1
ATOM 788 O O . LEU A 1 102 ? 14.64 18.665 21.221 1 97.82 102 LEU A O 1
ATOM 792 N N . GLU A 1 103 ? 14.071 20.777 21.606 1 97.27 103 GLU A N 1
ATOM 793 C CA . GLU A 1 103 ? 14.558 20.703 22.98 1 97.27 103 GLU A CA 1
ATOM 794 C C . GLU A 1 103 ? 13.732 19.72 23.806 1 97.27 103 GLU A C 1
ATOM 796 O O . GLU A 1 103 ? 14.279 18.975 24.622 1 97.27 103 GLU A O 1
ATOM 801 N N . ILE A 1 104 ? 12.487 19.772 23.628 1 97.1 104 ILE A N 1
ATOM 802 C CA . ILE A 1 104 ? 11.613 18.833 24.323 1 97.1 104 ILE A CA 1
ATOM 803 C C . ILE A 1 104 ? 11.988 17.402 23.945 1 97.1 104 ILE A C 1
ATOM 805 O O . ILE A 1 104 ? 12.117 16.537 24.815 1 97.1 104 ILE A O 1
ATOM 809 N N . ILE A 1 105 ? 12.193 17.127 22.689 1 98.24 105 ILE A N 1
ATOM 810 C CA . ILE A 1 105 ? 12.503 15.787 22.201 1 98.24 105 ILE A CA 1
ATOM 811 C C . ILE A 1 105 ? 13.833 15.32 22.788 1 98.24 105 ILE A C 1
ATOM 813 O O . ILE A 1 105 ? 13.943 14.19 23.27 1 98.24 105 ILE A O 1
ATOM 817 N N . VAL A 1 106 ? 14.836 16.201 22.76 1 98.2 106 VAL A N 1
ATOM 818 C CA . VAL A 1 106 ? 16.167 15.86 23.25 1 98.2 106 VAL A CA 1
ATOM 819 C C . VAL A 1 106 ? 16.11 15.581 24.75 1 98.2 106 VAL A C 1
ATOM 821 O O . VAL A 1 106 ? 16.603 14.55 25.215 1 98.2 106 VAL A O 1
ATOM 824 N N . SER A 1 107 ? 15.496 16.488 25.473 1 97.68 107 SER A N 1
ATOM 825 C CA . SER A 1 107 ? 15.455 16.383 26.928 1 97.68 107 SER A CA 1
ATOM 826 C C . SER A 1 107 ? 14.7 15.134 27.371 1 97.68 107 SER A C 1
ATOM 828 O O . SER A 1 107 ? 15.181 14.38 28.22 1 97.68 107 SER A O 1
ATOM 830 N N . GLU A 1 108 ? 13.556 14.888 26.818 1 97.68 108 GLU A N 1
ATOM 831 C CA . GLU A 1 108 ? 12.73 13.756 27.226 1 97.68 108 GLU A CA 1
ATOM 832 C C . GLU A 1 108 ? 13.346 12.434 26.778 1 97.68 108 GLU A C 1
ATOM 834 O O . GLU A 1 108 ? 13.215 11.418 27.464 1 97.68 108 GLU A O 1
ATOM 839 N N . THR A 1 109 ? 13.988 12.388 25.617 1 97.77 109 THR A N 1
ATOM 840 C CA . THR A 1 109 ? 14.671 11.186 25.153 1 97.77 109 THR A CA 1
ATOM 841 C C . THR A 1 109 ? 15.822 10.822 26.087 1 97.77 109 THR A C 1
ATOM 843 O O . THR A 1 109 ? 15.989 9.656 26.45 1 97.77 109 THR A O 1
ATOM 846 N N . ASN A 1 110 ? 16.609 11.812 26.426 1 97.37 110 ASN A N 1
ATOM 847 C CA . ASN A 1 110 ? 17.727 11.572 27.333 1 97.37 110 ASN A CA 1
ATOM 848 C C . ASN A 1 110 ? 17.245 11.137 28.714 1 97.37 110 ASN A C 1
ATOM 850 O O . ASN A 1 110 ? 17.829 10.24 29.325 1 97.37 110 ASN A O 1
ATOM 854 N N . LYS A 1 111 ? 16.214 11.751 29.221 1 96.16 111 LYS A N 1
ATOM 855 C CA . LYS A 1 111 ? 15.648 11.366 30.51 1 96.16 111 LYS A CA 1
ATOM 856 C C . LYS A 1 111 ? 15.148 9.924 30.482 1 96.16 111 LYS A C 1
ATOM 858 O O . LYS A 1 111 ? 15.378 9.164 31.425 1 96.16 111 LYS A O 1
ATOM 863 N N . TYR A 1 112 ? 14.465 9.61 29.485 1 95.07 112 TYR A N 1
ATOM 864 C CA . TYR A 1 112 ? 13.921 8.264 29.343 1 95.07 112 TYR A CA 1
ATOM 865 C C . TYR A 1 112 ? 15.038 7.232 29.245 1 95.07 112 TYR A C 1
ATOM 867 O O . TYR A 1 112 ? 14.954 6.158 29.845 1 95.07 112 TYR A O 1
ATOM 875 N N . ALA A 1 113 ? 16.036 7.524 28.394 1 95.06 113 ALA A N 1
ATOM 876 C CA . ALA A 1 113 ? 17.179 6.624 28.265 1 95.06 113 ALA A CA 1
ATOM 877 C C . ALA A 1 113 ? 17.847 6.389 29.617 1 95.06 113 ALA A C 1
ATOM 879 O O . ALA A 1 113 ? 18.128 5.247 29.988 1 95.06 113 ALA A O 1
ATOM 880 N N . ASP A 1 114 ? 18.068 7.426 30.315 1 93.24 114 ASP A N 1
ATOM 881 C CA . ASP A 1 114 ? 18.718 7.336 31.619 1 93.24 114 ASP A CA 1
ATOM 882 C C . ASP A 1 114 ? 17.904 6.473 32.58 1 93.24 114 ASP A C 1
ATOM 884 O O . ASP A 1 114 ? 18.459 5.626 33.283 1 93.24 114 ASP A O 1
ATOM 888 N N . ARG A 1 115 ? 16.68 6.7 32.642 1 91.33 115 ARG A N 1
ATOM 889 C CA . ARG A 1 115 ? 15.797 5.961 33.538 1 91.33 115 ARG A CA 1
ATOM 890 C C . ARG A 1 115 ? 15.762 4.48 33.174 1 91.33 115 ARG A C 1
ATOM 892 O O . ARG A 1 115 ? 15.81 3.618 34.053 1 91.33 115 ARG A O 1
ATOM 899 N N . THR A 1 116 ? 15.62 4.23 31.876 1 90.46 116 THR A N 1
ATOM 900 C CA . THR A 1 116 ? 15.512 2.852 31.409 1 90.46 116 THR A CA 1
ATOM 901 C C . THR A 1 116 ? 16.825 2.104 31.623 1 90.46 116 THR A C 1
ATOM 903 O O . THR A 1 116 ? 16.822 0.929 31.996 1 90.46 116 THR A O 1
ATOM 906 N N . ILE A 1 117 ? 17.915 2.774 31.336 1 89.85 117 ILE A N 1
ATOM 907 C CA . ILE A 1 117 ? 19.225 2.145 31.461 1 89.85 117 ILE A CA 1
ATOM 908 C C . ILE A 1 117 ? 19.54 1.898 32.935 1 89.85 117 ILE A C 1
ATOM 910 O O . ILE A 1 117 ? 20.07 0.844 33.295 1 89.85 117 ILE A O 1
ATOM 914 N N . ARG A 1 118 ? 19.222 2.776 33.732 1 83.87 118 ARG A N 1
ATOM 915 C CA . ARG A 1 118 ? 19.46 2.637 35.165 1 83.87 118 ARG A CA 1
ATOM 916 C C . ARG A 1 118 ? 18.639 1.491 35.748 1 83.87 118 ARG A C 1
ATOM 918 O O . ARG A 1 118 ? 19.102 0.783 36.645 1 83.87 118 ARG A O 1
ATOM 925 N N . ASN A 1 119 ? 17.476 1.363 35.254 1 82.44 119 ASN A N 1
ATOM 926 C CA . ASN A 1 119 ? 16.564 0.366 35.806 1 82.44 119 ASN A CA 1
ATOM 927 C C . ASN A 1 119 ? 16.791 -1.007 35.18 1 82.44 119 ASN A C 1
ATOM 929 O O . ASN A 1 119 ? 16.176 -1.992 35.595 1 82.44 119 ASN A O 1
ATOM 933 N N . SER A 1 120 ? 17.498 -0.952 34.161 1 77.34 120 SER A N 1
ATOM 934 C CA . SER A 1 120 ? 17.691 -2.227 33.478 1 77.34 120 SER A CA 1
ATOM 935 C C . SER A 1 120 ? 18.973 -2.912 33.939 1 77.34 120 SER A C 1
ATOM 937 O O . SER A 1 120 ? 19.937 -2.246 34.321 1 77.34 120 SER A O 1
ATOM 939 N N . ASN A 1 121 ? 18.871 -4.154 34.217 1 71.96 121 ASN A N 1
ATOM 940 C CA . ASN A 1 121 ? 20.067 -4.962 34.432 1 71.96 121 ASN A CA 1
ATOM 941 C C . ASN A 1 121 ? 20.76 -5.3 33.115 1 71.96 121 ASN A C 1
ATOM 943 O O . ASN A 1 121 ? 20.428 -6.297 32.472 1 71.96 121 ASN A O 1
ATOM 947 N N . LEU A 1 122 ? 21.435 -4.366 32.785 1 71.74 122 LEU A N 1
ATOM 948 C CA . LEU A 1 122 ? 22.045 -4.491 31.466 1 71.74 122 LEU A CA 1
ATOM 949 C C . LEU A 1 122 ? 23.133 -5.559 31.469 1 71.74 122 LEU A C 1
ATOM 951 O O . LEU A 1 122 ? 23.909 -5.658 32.422 1 71.74 122 LEU A O 1
ATOM 955 N N . ARG A 1 123 ? 22.976 -6.301 30.525 1 66.83 123 ARG A N 1
ATOM 956 C CA . ARG A 1 123 ? 24.033 -7.282 30.306 1 66.83 123 ARG A CA 1
ATOM 957 C C . ARG A 1 123 ? 25.342 -6.601 29.919 1 66.83 123 ARG A C 1
ATOM 959 O O . ARG A 1 123 ? 25.341 -5.45 29.478 1 66.83 123 ARG A O 1
ATOM 966 N N . ARG A 1 124 ? 26.452 -7.27 30.19 1 60.84 124 ARG A N 1
ATOM 967 C CA . ARG A 1 124 ? 27.776 -6.708 29.942 1 60.84 124 ARG A CA 1
ATOM 968 C C . ARG A 1 124 ? 27.903 -6.223 28.502 1 60.84 124 ARG A C 1
ATOM 970 O O . ARG A 1 124 ? 28.456 -5.15 28.249 1 60.84 124 ARG A O 1
ATOM 977 N N . LYS A 1 125 ? 27.262 -6.893 27.497 1 68.14 125 LYS A N 1
ATOM 978 C CA . LYS A 1 125 ? 27.452 -6.548 26.091 1 68.14 125 LYS A CA 1
ATOM 979 C C . LYS A 1 125 ? 26.199 -5.898 25.511 1 68.14 125 LYS A C 1
ATOM 981 O O . LYS A 1 125 ? 26.002 -5.896 24.294 1 68.14 125 LYS A O 1
ATOM 986 N N . SER A 1 126 ? 25.493 -5.31 26.419 1 74.52 126 SER A N 1
ATOM 987 C CA . SER A 1 126 ? 24.265 -4.664 25.967 1 74.52 126 SER A CA 1
ATOM 988 C C . SER A 1 126 ? 24.566 -3.385 25.194 1 74.52 126 SER A C 1
ATOM 990 O O . SER A 1 126 ? 25.45 -2.615 25.576 1 74.52 126 SER A O 1
ATOM 992 N N . ARG A 1 127 ? 23.961 -3.157 24.115 1 75.36 127 ARG A N 1
ATOM 993 C CA . ARG A 1 127 ? 24.09 -1.959 23.292 1 75.36 127 ARG A CA 1
ATOM 994 C C . ARG A 1 127 ? 23.727 -0.708 24.086 1 75.36 127 ARG A C 1
ATOM 996 O O . ARG A 1 127 ? 24.242 0.378 23.813 1 75.36 127 ARG A O 1
ATOM 1003 N N . ALA A 1 128 ? 22.951 -0.867 25.041 1 80.85 128 ALA A N 1
ATOM 1004 C CA . ALA A 1 128 ? 22.455 0.256 25.833 1 80.85 128 ALA A CA 1
ATOM 1005 C C . ALA A 1 128 ? 23.584 0.911 26.623 1 80.85 128 ALA A C 1
ATOM 1007 O O . ALA A 1 128 ? 23.491 2.083 26.995 1 80.85 128 ALA A O 1
ATOM 1008 N N . LYS A 1 129 ? 24.609 0.206 26.898 1 78.87 129 LYS A N 1
ATOM 1009 C CA . LYS A 1 129 ? 25.742 0.733 27.653 1 78.87 129 LYS A CA 1
ATOM 1010 C C . LYS A 1 129 ? 26.497 1.786 26.848 1 78.87 129 LYS A C 1
ATOM 1012 O O . LYS A 1 129 ? 27.238 2.593 27.413 1 78.87 129 LYS A O 1
ATOM 1017 N N . LYS A 1 130 ? 26.231 1.769 25.629 1 84.58 130 LYS A N 1
ATOM 1018 C CA . LYS A 1 130 ? 26.941 2.696 24.752 1 84.58 130 LYS A CA 1
ATOM 1019 C C . LYS A 1 130 ? 26.134 3.973 24.534 1 84.58 130 LYS A C 1
ATOM 1021 O O . LYS A 1 130 ? 26.509 4.819 23.719 1 84.58 130 LYS A O 1
ATOM 1026 N N . TRP A 1 131 ? 25.151 4.147 25.305 1 92.76 131 TRP A N 1
ATOM 1027 C CA . TRP A 1 131 ? 24.305 5.327 25.153 1 92.76 131 TRP A CA 1
ATOM 1028 C C . TRP A 1 131 ? 25.05 6.589 25.575 1 92.76 131 TRP A C 1
ATOM 1030 O O . TRP A 1 131 ? 25.711 6.608 26.615 1 92.76 131 TRP A O 1
ATOM 1040 N N . GLU A 1 132 ? 25.015 7.551 24.722 1 93.97 132 GLU A N 1
ATOM 1041 C CA . GLU A 1 132 ? 25.426 8.924 25.002 1 93.97 132 GLU A CA 1
ATOM 1042 C C . GLU A 1 132 ? 24.279 9.902 24.771 1 93.97 132 GLU A C 1
ATOM 1044 O O . GLU A 1 132 ? 23.516 9.758 23.814 1 93.97 132 GLU A O 1
ATOM 1049 N N . PRO A 1 133 ? 24.164 10.844 25.771 1 96.18 133 PRO A N 1
ATOM 1050 C CA . PRO A 1 133 ? 23.071 11.799 25.578 1 96.18 133 PRO A CA 1
ATOM 1051 C C . PRO A 1 133 ? 23.067 12.417 24.182 1 96.18 133 PRO A C 1
ATOM 1053 O O . PRO A 1 133 ? 24.128 12.75 23.647 1 96.18 133 PRO A O 1
ATOM 1056 N N . THR A 1 134 ? 21.911 12.452 23.673 1 96.84 134 THR A N 1
ATOM 1057 C CA . THR A 1 134 ? 21.781 12.998 22.326 1 96.84 134 THR A CA 1
ATOM 1058 C C . THR A 1 134 ? 21.671 14.519 22.368 1 96.84 134 THR A C 1
ATOM 1060 O O . THR A 1 134 ? 21.477 15.104 23.436 1 96.84 134 THR A O 1
ATOM 1063 N N . THR A 1 135 ? 21.892 15.186 21.244 1 96.96 135 THR A N 1
ATOM 1064 C CA . THR A 1 135 ? 21.836 16.637 21.098 1 96.96 135 THR A CA 1
ATOM 1065 C C . THR A 1 135 ? 20.807 17.035 20.044 1 96.96 135 THR A C 1
ATOM 1067 O O . THR A 1 135 ? 20.283 16.18 19.327 1 96.96 135 THR A O 1
ATOM 1070 N N . LYS A 1 136 ? 20.541 18.309 20.02 1 96.74 136 LYS A N 1
ATOM 1071 C CA . LYS A 1 136 ? 19.609 18.834 19.027 1 96.74 136 LYS A CA 1
ATOM 1072 C C . LYS A 1 136 ? 20.09 18.534 17.61 1 96.74 136 LYS A C 1
ATOM 1074 O O . LYS A 1 136 ? 19.3 18.135 16.752 1 96.74 136 LYS A O 1
ATOM 1079 N N . ASN A 1 137 ? 21.341 18.663 17.371 1 95.57 137 ASN A N 1
ATOM 1080 C CA . ASN A 1 137 ? 21.92 18.409 16.056 1 95.57 137 ASN A CA 1
ATOM 1081 C C . ASN A 1 137 ? 21.781 16.943 15.655 1 95.57 137 ASN A C 1
ATOM 1083 O O . ASN A 1 137 ? 21.423 16.638 14.516 1 95.57 137 ASN A O 1
ATOM 1087 N N . GLU A 1 138 ? 22.024 16.125 16.569 1 96.13 138 GLU A N 1
ATOM 1088 C CA . GLU A 1 138 ? 21.954 14.695 16.282 1 96.13 138 GLU A CA 1
ATOM 1089 C C . GLU A 1 138 ? 20.521 14.261 15.989 1 96.13 138 GLU A C 1
ATOM 1091 O O . GLU A 1 138 ? 20.288 13.412 15.126 1 96.13 138 GLU A O 1
ATOM 1096 N N . ILE A 1 139 ? 19.562 14.802 16.747 1 97.69 139 ILE A N 1
ATOM 1097 C CA . ILE A 1 139 ? 18.159 14.469 16.53 1 97.69 139 ILE A CA 1
ATOM 1098 C C . ILE A 1 139 ? 17.73 14.926 15.138 1 97.69 139 ILE A C 1
ATOM 1100 O O . ILE A 1 139 ? 16.951 14.246 14.466 1 97.69 139 ILE A O 1
ATOM 1104 N N . GLN A 1 140 ? 18.197 16.057 14.737 1 97.09 140 GLN A N 1
ATOM 1105 C CA . GLN A 1 140 ? 17.868 16.553 13.405 1 97.09 140 GLN A CA 1
ATOM 1106 C C . GLN A 1 140 ? 18.428 15.635 12.322 1 97.09 140 GLN A C 1
ATOM 1108 O O . GLN A 1 140 ? 17.761 15.367 11.321 1 97.09 140 GLN A O 1
ATOM 1113 N N . VAL A 1 141 ? 19.637 15.145 12.514 1 96.85 141 VAL A N 1
ATOM 1114 C CA . VAL A 1 141 ? 20.236 14.189 11.589 1 96.85 141 VAL A CA 1
ATOM 1115 C C . VAL A 1 141 ? 19.437 12.888 11.6 1 96.85 141 VAL A C 1
ATOM 1117 O O . VAL A 1 141 ? 19.191 12.294 10.547 1 96.85 141 VAL A O 1
ATOM 1120 N N . PHE A 1 142 ? 19.064 12.497 12.825 1 97.42 142 PHE A N 1
ATOM 1121 C CA . PHE A 1 142 ? 18.244 11.303 12.994 1 97.42 142 PHE A CA 1
ATOM 1122 C C . PHE A 1 142 ? 16.94 11.426 12.216 1 97.42 142 PHE A C 1
ATOM 1124 O O . PHE A 1 142 ? 16.523 10.484 11.54 1 97.42 142 PHE A O 1
ATOM 1131 N N . LEU A 1 143 ? 16.298 12.556 12.253 1 97.76 143 LEU A N 1
ATOM 1132 C CA . LEU A 1 143 ? 15.063 12.808 11.519 1 97.76 143 LEU A CA 1
ATOM 1133 C C . LEU A 1 143 ? 15.31 12.784 10.014 1 97.76 143 LEU A C 1
ATOM 1135 O O . LEU A 1 143 ? 14.503 12.24 9.257 1 97.76 143 LEU A O 1
ATOM 1139 N N . ALA A 1 144 ? 16.406 13.375 9.585 1 97.04 144 ALA A N 1
ATOM 1140 C CA . ALA A 1 144 ? 16.756 13.39 8.167 1 97.04 144 ALA A CA 1
ATOM 1141 C C . ALA A 1 144 ? 16.876 11.972 7.617 1 97.04 144 ALA A C 1
ATOM 1143 O O . ALA A 1 144 ? 16.389 11.681 6.522 1 97.04 144 ALA A O 1
ATOM 1144 N N . LEU A 1 145 ? 17.5 11.111 8.377 1 96.62 145 LEU A N 1
ATOM 1145 C CA . LEU A 1 145 ? 17.686 9.729 7.95 1 96.62 145 LEU A CA 1
ATOM 1146 C C . LEU A 1 145 ? 16.35 8.997 7.877 1 96.62 145 LEU A C 1
ATOM 1148 O O . LEU A 1 145 ? 16.147 8.154 7.001 1 96.62 145 LEU A O 1
ATOM 1152 N N . ASN A 1 146 ? 15.498 9.319 8.815 1 96.86 146 ASN A N 1
ATOM 1153 C CA . ASN A 1 146 ? 14.167 8.722 8.77 1 96.86 146 ASN A CA 1
ATOM 1154 C C . ASN A 1 146 ? 13.387 9.184 7.543 1 96.86 146 ASN A C 1
ATOM 1156 O O . ASN A 1 146 ? 12.684 8.391 6.914 1 96.86 146 ASN A O 1
ATOM 1160 N N . ILE A 1 147 ? 13.46 10.438 7.188 1 97.15 147 ILE A N 1
ATOM 1161 C CA . ILE A 1 147 ? 12.804 10.959 5.994 1 97.15 147 ILE A CA 1
ATOM 1162 C C . ILE A 1 147 ? 13.371 10.273 4.753 1 97.15 147 ILE A C 1
ATOM 1164 O O . ILE A 1 147 ? 12.622 9.886 3.853 1 97.15 147 ILE A O 1
ATOM 1168 N N . LEU A 1 148 ? 14.671 10.098 4.751 1 96.17 148 LEU A N 1
ATOM 1169 C CA . LEU A 1 148 ? 15.339 9.48 3.611 1 96.17 148 LEU A CA 1
ATOM 1170 C C . LEU A 1 148 ? 14.883 8.036 3.431 1 96.17 148 LEU A C 1
ATOM 1172 O O . LEU A 1 148 ? 14.782 7.548 2.303 1 96.17 148 LEU A O 1
ATOM 1176 N N . GLN A 1 149 ? 14.641 7.364 4.517 1 95.58 149 GLN A N 1
ATOM 1177 C CA . GLN A 1 149 ? 14.169 5.984 4.457 1 95.58 149 GLN A CA 1
ATOM 1178 C C . GLN A 1 149 ? 12.799 5.899 3.792 1 95.58 149 GLN A C 1
ATOM 1180 O O . GLN A 1 149 ? 12.418 4.848 3.273 1 95.58 149 GLN A O 1
ATOM 1185 N N . GLY A 1 150 ? 12.031 6.957 3.816 1 93.89 150 GLY A N 1
ATOM 1186 C CA . GLY A 1 150 ? 10.758 7.002 3.116 1 93.89 150 GLY A CA 1
ATOM 1187 C C . GLY A 1 150 ? 10.908 7.105 1.61 1 93.89 150 GLY A C 1
ATOM 1188 O O . GLY A 1 150 ? 9.991 6.753 0.864 1 93.89 150 GLY A O 1
ATOM 1189 N N . ILE A 1 151 ? 12.036 7.536 1.209 1 94 151 ILE A N 1
ATOM 1190 C CA . ILE A 1 151 ? 12.309 7.721 -0.213 1 94 151 ILE A CA 1
ATOM 1191 C C . ILE A 1 151 ? 13.004 6.481 -0.77 1 94 151 ILE A C 1
ATOM 1193 O O . ILE A 1 151 ? 12.591 5.939 -1.798 1 94 151 ILE A O 1
ATOM 1197 N N . VAL A 1 152 ? 14.09 6.061 -0.087 1 94.39 152 VAL A N 1
ATOM 1198 C CA . VAL A 1 152 ? 14.731 4.784 -0.38 1 94.39 152 VAL A CA 1
ATOM 1199 C C . VAL A 1 152 ? 14.212 3.713 0.577 1 94.39 152 VAL A C 1
ATOM 1201 O O . VAL A 1 152 ? 14.683 3.605 1.711 1 94.39 152 VAL A O 1
ATOM 1204 N N . LYS A 1 153 ? 13.435 2.892 0.102 1 92.77 153 LYS A N 1
ATOM 1205 C CA . LYS A 1 153 ? 12.786 1.94 1 1 92.77 153 LYS A CA 1
ATOM 1206 C C . LYS A 1 153 ? 13.465 0.575 0.937 1 92.77 153 LYS A C 1
ATOM 1208 O O . LYS A 1 153 ? 13.761 0.072 -0.149 1 92.77 153 LYS A O 1
ATOM 1213 N N . LYS A 1 154 ? 13.713 0.133 2.048 1 92.72 154 LYS A N 1
ATOM 1214 C CA . LYS A 1 154 ? 14.25 -1.215 2.212 1 92.72 154 LYS A CA 1
ATOM 1215 C C . LYS A 1 154 ? 13.384 -2.04 3.158 1 92.72 154 LYS A C 1
ATOM 1217 O O . LYS A 1 154 ? 12.605 -1.487 3.938 1 92.72 154 LYS A O 1
ATOM 1222 N N . PRO A 1 155 ? 13.404 -3.299 3.075 1 89.03 155 PRO A N 1
ATOM 1223 C CA . PRO A 1 155 ? 12.511 -4.156 3.859 1 89.03 155 PRO A CA 1
ATOM 1224 C C . PRO A 1 155 ? 12.722 -4.008 5.364 1 89.03 155 PRO A C 1
ATOM 1226 O O . PRO A 1 155 ? 11.755 -4.016 6.131 1 89.03 155 PRO A O 1
ATOM 1229 N N . ASP A 1 156 ? 13.976 -3.88 5.73 1 87.88 156 ASP A N 1
ATOM 1230 C CA . ASP A 1 156 ? 14.284 -3.755 7.152 1 87.88 156 ASP A CA 1
ATOM 1231 C C . ASP A 1 156 ? 15.244 -2.596 7.406 1 87.88 156 ASP A C 1
ATOM 1233 O O . ASP A 1 156 ? 16.016 -2.217 6.523 1 87.88 156 ASP A O 1
ATOM 1237 N N . VAL A 1 157 ? 15.145 -2.154 8.649 1 89.81 157 VAL A N 1
ATOM 1238 C CA . VAL A 1 157 ? 15.937 -0.983 9.01 1 89.81 157 VAL A CA 1
ATOM 1239 C C . VAL A 1 157 ? 17.424 -1.323 8.938 1 89.81 157 VAL A C 1
ATOM 1241 O O . VAL A 1 157 ? 18.24 -0.486 8.542 1 89.81 157 VAL A O 1
ATOM 1244 N N . GLU A 1 158 ? 17.804 -2.49 9.255 1 89.83 158 GLU A N 1
ATOM 1245 C CA . GLU A 1 158 ? 19.207 -2.894 9.294 1 89.83 158 GLU A CA 1
ATOM 1246 C C . GLU A 1 158 ? 19.825 -2.877 7.9 1 89.83 158 GLU A C 1
ATOM 1248 O O . GLU A 1 158 ? 21.035 -2.69 7.753 1 89.83 158 GLU A O 1
ATOM 1253 N N . GLN A 1 159 ? 19.023 -3.002 6.926 1 91.72 159 GLN A N 1
ATOM 1254 C CA . GLN A 1 159 ? 19.505 -3.096 5.552 1 91.72 159 GLN A CA 1
ATOM 1255 C C . GLN A 1 159 ? 20.058 -1.757 5.07 1 91.72 159 GLN A C 1
ATOM 1257 O O . GLN A 1 159 ? 20.835 -1.708 4.114 1 91.72 159 GLN A O 1
ATOM 1262 N N . TYR A 1 160 ? 19.645 -0.75 5.743 1 93.55 160 TYR A N 1
ATOM 1263 C CA . TYR A 1 160 ? 20.164 0.56 5.366 1 93.55 160 TYR A CA 1
ATOM 1264 C C . TYR A 1 160 ? 21.654 0.663 5.665 1 93.55 160 TYR A C 1
ATOM 1266 O O . TYR A 1 160 ? 22.358 1.483 5.07 1 93.55 160 TYR A O 1
ATOM 1274 N N . TRP A 1 161 ? 22.111 -0.157 6.574 1 92.13 161 TRP A N 1
ATOM 1275 C CA . TRP A 1 161 ? 23.521 -0.155 6.95 1 92.13 161 TRP A CA 1
ATOM 1276 C C . TRP A 1 161 ? 24.203 -1.446 6.508 1 92.13 161 TRP A C 1
ATOM 1278 O O . TRP A 1 161 ? 25.293 -1.773 6.983 1 92.13 161 TRP A O 1
ATOM 1288 N N . SER A 1 162 ? 23.428 -2.136 5.605 1 87.01 162 SER A N 1
ATOM 1289 C CA . SER A 1 162 ? 23.989 -3.377 5.079 1 87.01 162 SER A CA 1
ATOM 1290 C C . SER A 1 162 ? 25.211 -3.105 4.207 1 87.01 162 SER A C 1
ATOM 1292 O O . SER A 1 162 ? 25.255 -2.107 3.485 1 87.01 162 SER A O 1
ATOM 1294 N N . LYS A 1 163 ? 26.094 -4.026 4.203 1 80.23 163 LYS A N 1
ATOM 1295 C CA . LYS A 1 163 ? 27.296 -3.914 3.382 1 80.23 163 LYS A CA 1
ATOM 1296 C C . LYS A 1 163 ? 27.18 -4.762 2.118 1 80.23 163 LYS A C 1
ATOM 1298 O O . LYS A 1 163 ? 28.136 -4.872 1.348 1 80.23 163 LYS A O 1
ATOM 1303 N N . ARG A 1 164 ? 26.025 -5.321 1.944 1 82.83 164 ARG A N 1
ATOM 1304 C CA . ARG A 1 164 ? 25.796 -6.086 0.722 1 82.83 164 ARG A CA 1
ATOM 1305 C C . ARG A 1 164 ? 25.82 -5.18 -0.504 1 82.83 164 ARG A C 1
ATOM 1307 O O . ARG A 1 164 ? 25.087 -4.191 -0.566 1 82.83 164 ARG A O 1
ATOM 1314 N N . HIS A 1 165 ? 26.523 -5.529 -1.493 1 79.24 165 HIS A N 1
ATOM 1315 C CA . HIS A 1 165 ? 26.765 -4.66 -2.639 1 79.24 165 HIS A CA 1
ATOM 1316 C C . HIS A 1 165 ? 25.472 -4.373 -3.395 1 79.24 165 HIS A C 1
ATOM 1318 O O . HIS A 1 165 ? 25.268 -3.259 -3.883 1 79.24 165 HIS A O 1
ATOM 1324 N N . SER A 1 166 ? 24.684 -5.315 -3.476 1 85.99 166 SER A N 1
ATOM 1325 C CA . SER A 1 166 ? 23.488 -5.188 -4.302 1 85.99 166 SER A CA 1
ATOM 1326 C C . SER A 1 166 ? 22.475 -4.241 -3.666 1 85.99 166 SER A C 1
ATOM 1328 O O . SER A 1 166 ? 21.663 -3.632 -4.365 1 85.99 166 SER A O 1
ATOM 1330 N N . THR A 1 167 ? 22.509 -4.083 -2.348 1 89.26 167 THR A N 1
ATOM 1331 C CA . THR A 1 167 ? 21.471 -3.292 -1.695 1 89.26 167 THR A CA 1
ATOM 1332 C C . THR A 1 167 ? 22.08 -2.1 -0.964 1 89.26 167 THR A C 1
ATOM 1334 O O . THR A 1 167 ? 21.358 -1.284 -0.387 1 89.26 167 THR A O 1
ATOM 1337 N N . SER A 1 168 ? 23.331 -1.938 -1.039 1 87.33 168 SER A N 1
ATOM 1338 C CA . SER A 1 168 ? 24.037 -0.956 -0.222 1 87.33 168 SER A CA 1
ATOM 1339 C C . SER A 1 168 ? 23.678 0.468 -0.635 1 87.33 168 SER A C 1
ATOM 1341 O O . SER A 1 168 ? 23.607 0.775 -1.826 1 87.33 168 SER A O 1
ATOM 1343 N N . THR A 1 169 ? 23.371 1.299 0.345 1 88.44 169 THR A N 1
ATOM 1344 C CA . THR A 1 169 ? 23.263 2.75 0.248 1 88.44 169 THR A CA 1
ATOM 1345 C C . THR A 1 169 ? 24.258 3.431 1.183 1 88.44 169 THR A C 1
ATOM 1347 O O . THR A 1 169 ? 23.918 3.77 2.319 1 88.44 169 THR A O 1
ATOM 1350 N N . PRO A 1 170 ? 25.355 3.733 0.763 1 85.91 170 PRO A N 1
ATOM 1351 C CA . PRO A 1 170 ? 26.484 4.129 1.608 1 85.91 170 PRO A CA 1
ATOM 1352 C C . PRO A 1 170 ? 26.206 5.4 2.408 1 85.91 170 PRO A C 1
ATOM 1354 O O . PRO A 1 170 ? 26.799 5.608 3.469 1 85.91 170 PRO A O 1
ATOM 1357 N N . PHE A 1 171 ? 25.355 6.176 2.02 1 87.83 171 PHE A N 1
ATOM 1358 C CA . PHE A 1 171 ? 25.051 7.449 2.663 1 87.83 171 PHE A CA 1
ATOM 1359 C C . PHE A 1 171 ? 24.653 7.239 4.119 1 87.83 171 PHE A C 1
ATOM 1361 O O . PHE A 1 171 ? 25.076 7.991 4.999 1 87.83 171 PHE A O 1
ATOM 1368 N N . PHE A 1 172 ? 23.927 6.247 4.47 1 92.3 172 PHE A N 1
ATOM 1369 C CA . PHE A 1 172 ? 23.433 5.998 5.819 1 92.3 172 PHE A CA 1
ATOM 1370 C C . PHE A 1 172 ? 24.587 5.723 6.776 1 92.3 172 PHE A C 1
ATOM 1372 O O . PHE A 1 172 ? 24.646 6.295 7.867 1 92.3 172 PHE A O 1
ATOM 1379 N N . THR A 1 173 ? 25.495 4.933 6.312 1 88.83 173 THR A N 1
ATOM 1380 C CA . THR A 1 173 ? 26.611 4.52 7.155 1 88.83 173 THR A CA 1
ATOM 1381 C C . THR A 1 173 ? 27.574 5.681 7.384 1 88.83 173 THR A C 1
ATOM 1383 O O . THR A 1 173 ? 28.207 5.771 8.438 1 88.83 173 THR A O 1
ATOM 1386 N N . LYS A 1 174 ? 27.645 6.511 6.439 1 86.27 174 LYS A N 1
ATOM 1387 C CA . LYS A 1 174 ? 28.566 7.641 6.523 1 86.27 174 LYS A CA 1
ATOM 1388 C C . LYS A 1 174 ? 28.042 8.707 7.481 1 86.27 174 LYS A C 1
ATOM 1390 O O . LYS A 1 174 ? 28.824 9.433 8.098 1 86.27 174 LYS A O 1
ATOM 1395 N N . ILE A 1 175 ? 26.808 8.799 7.661 1 91.16 175 ILE A N 1
ATOM 1396 C CA . ILE A 1 175 ? 26.202 9.891 8.415 1 91.16 175 ILE A CA 1
ATOM 1397 C C . ILE A 1 175 ? 26.055 9.487 9.88 1 91.16 175 ILE A C 1
ATOM 1399 O O . ILE A 1 175 ? 26.272 10.301 10.78 1 91.16 175 ILE A O 1
ATOM 1403 N N . MET A 1 176 ? 25.632 8.241 10.148 1 93.19 176 MET A N 1
ATOM 1404 C CA . MET A 1 176 ? 25.4 7.741 11.5 1 93.19 176 MET A CA 1
ATOM 1405 C C . MET A 1 176 ? 25.549 6.224 11.552 1 93.19 176 MET A C 1
ATOM 1407 O O . MET A 1 176 ? 25.12 5.522 10.635 1 93.19 176 MET A O 1
ATOM 1411 N N . SER A 1 177 ? 26.172 5.794 12.559 1 92.7 177 SER A N 1
ATOM 1412 C CA . SER A 1 177 ? 26.295 4.348 12.709 1 92.7 177 SER A CA 1
ATOM 1413 C C . SER A 1 177 ? 24.943 3.704 12.994 1 92.7 177 SER A C 1
ATOM 1415 O O . SER A 1 177 ? 24.047 4.347 13.545 1 92.7 177 SER A O 1
ATOM 1417 N N . TYR A 1 178 ? 24.81 2.482 12.63 1 93.64 178 TYR A N 1
ATOM 1418 C CA . TYR A 1 178 ? 23.571 1.751 12.874 1 93.64 178 TYR A CA 1
ATOM 1419 C C . TYR A 1 178 ? 23.255 1.694 14.364 1 93.64 178 TYR A C 1
ATOM 1421 O O . TYR A 1 178 ? 22.107 1.887 14.769 1 93.64 178 TYR A O 1
ATOM 1429 N N . ARG A 1 179 ? 24.21 1.414 15.125 1 92.95 179 ARG A N 1
ATOM 1430 C CA . ARG A 1 179 ? 24.017 1.286 16.566 1 92.95 179 ARG A CA 1
ATOM 1431 C C . ARG A 1 179 ? 23.454 2.573 17.16 1 92.95 179 ARG A C 1
ATOM 1433 O O . ARG A 1 179 ? 22.52 2.535 17.963 1 92.95 179 ARG A O 1
ATOM 1440 N N . ARG A 1 180 ? 24.075 3.64 16.825 1 94.42 180 ARG A N 1
ATOM 1441 C CA . ARG A 1 180 ? 23.627 4.919 17.366 1 94.42 180 ARG A CA 1
ATOM 1442 C C . ARG A 1 180 ? 22.207 5.24 16.911 1 94.42 180 ARG A C 1
ATOM 1444 O O . ARG A 1 180 ? 21.38 5.687 17.708 1 94.42 180 ARG A O 1
ATOM 1451 N N . PHE A 1 181 ? 21.935 5.009 15.675 1 95.63 181 PHE A N 1
ATOM 1452 C CA . PHE A 1 181 ? 20.597 5.228 15.136 1 95.63 181 PHE A CA 1
ATOM 1453 C C . PHE A 1 181 ? 19.566 4.401 15.894 1 95.63 181 PHE A C 1
ATOM 1455 O O . PHE A 1 181 ? 18.509 4.91 16.271 1 95.63 181 PHE A O 1
ATOM 1462 N N . HIS A 1 182 ? 19.919 3.193 16.062 1 94.63 182 HIS A N 1
ATOM 1463 C CA . HIS A 1 182 ? 19.025 2.259 16.738 1 94.63 182 HIS A CA 1
ATOM 1464 C C . HIS A 1 182 ? 18.77 2.687 18.18 1 94.63 182 HIS A C 1
ATOM 1466 O O . HIS A 1 182 ? 17.643 2.589 18.67 1 94.63 182 HIS A O 1
ATOM 1472 N N . LEU A 1 183 ? 19.748 3.115 18.871 1 95.1 183 LEU A N 1
ATOM 1473 C CA . LEU A 1 183 ? 19.614 3.549 20.258 1 95.1 183 LEU A CA 1
ATOM 1474 C C . LEU A 1 183 ? 18.734 4.79 20.357 1 95.1 183 LEU A C 1
ATOM 1476 O O . LEU A 1 183 ? 17.883 4.884 21.244 1 95.1 183 LEU A O 1
ATOM 1480 N N . ILE A 1 184 ? 18.958 5.711 19.451 1 96.55 184 ILE A N 1
ATOM 1481 C CA . ILE A 1 184 ? 18.138 6.917 19.462 1 96.55 184 ILE A CA 1
ATOM 1482 C C . ILE A 1 184 ? 16.676 6.549 19.217 1 96.55 184 ILE A C 1
ATOM 1484 O O . ILE A 1 184 ? 15.779 7.059 19.892 1 96.55 184 ILE A O 1
ATOM 1488 N N . HIS A 1 185 ? 16.477 5.68 18.291 1 95.2 185 HIS A N 1
ATOM 1489 C CA . HIS A 1 185 ? 15.124 5.231 17.984 1 95.2 185 HIS A CA 1
ATOM 1490 C C . HIS A 1 185 ? 14.491 4.53 19.182 1 95.2 185 HIS A C 1
ATOM 1492 O O . HIS A 1 185 ? 13.311 4.737 19.475 1 95.2 185 HIS A O 1
ATOM 1498 N N . ARG A 1 186 ? 15.226 3.777 19.849 1 93.63 186 ARG A N 1
ATOM 1499 C CA . ARG A 1 186 ? 14.744 2.999 20.986 1 93.63 186 ARG A CA 1
ATOM 1500 C C . ARG A 1 186 ? 14.314 3.911 22.13 1 93.63 186 ARG A C 1
ATOM 1502 O O . ARG A 1 186 ? 13.291 3.667 22.774 1 93.63 186 ARG A O 1
ATOM 1509 N N . TYR A 1 187 ? 15.059 4.93 22.346 1 95.47 187 TYR A N 1
ATOM 1510 C CA . TYR A 1 187 ? 14.815 5.738 23.536 1 95.47 187 TYR A CA 1
ATOM 1511 C C . TYR A 1 187 ? 14.071 7.02 23.181 1 95.47 187 TYR A C 1
ATOM 1513 O O . TYR A 1 187 ? 13.871 7.886 24.036 1 95.47 187 TYR A O 1
ATOM 1521 N N . LEU A 1 188 ? 13.677 7.146 21.924 1 96.68 188 LEU A N 1
ATOM 1522 C CA . LEU A 1 188 ? 12.926 8.32 21.492 1 96.68 188 LEU A CA 1
ATOM 1523 C C . LEU A 1 188 ? 11.671 8.505 22.338 1 96.68 188 LEU A C 1
ATOM 1525 O O . LEU A 1 188 ? 10.855 7.588 22.454 1 96.68 188 LEU A O 1
ATOM 1529 N N . HIS A 1 189 ? 11.538 9.643 22.942 1 97.2 189 HIS A N 1
ATOM 1530 C CA . HIS A 1 189 ? 10.444 9.938 23.86 1 97.2 189 HIS A CA 1
ATOM 1531 C C . HIS A 1 189 ? 10.093 11.422 23.841 1 97.2 189 HIS A C 1
ATOM 1533 O O . HIS A 1 189 ? 10.919 12.254 23.46 1 97.2 189 HIS A O 1
ATOM 1539 N N . PHE A 1 190 ? 8.834 11.761 24.333 1 97.4 190 PHE A N 1
ATOM 1540 C CA . PHE A 1 190 ? 8.374 13.12 24.071 1 97.4 190 PHE A CA 1
ATOM 1541 C C . PHE A 1 190 ? 7.715 13.717 25.309 1 97.4 190 PHE A C 1
ATOM 1543 O O . PHE A 1 190 ? 7.297 14.876 25.298 1 97.4 190 PHE A O 1
ATOM 1550 N N . SER A 1 191 ? 7.55 12.901 26.346 1 94.4 191 SER A N 1
ATOM 1551 C CA . SER A 1 191 ? 6.91 13.373 27.57 1 94.4 191 SER A CA 1
ATOM 1552 C C . SER A 1 191 ? 7.537 12.733 28.804 1 94.4 191 SER A C 1
ATOM 1554 O O . SER A 1 191 ? 8.221 11.713 28.701 1 94.4 191 SER A O 1
ATOM 1556 N N . ASP A 1 192 ? 7.267 13.372 29.859 1 89.85 192 ASP A N 1
ATOM 1557 C CA . ASP A 1 192 ? 7.765 12.865 31.134 1 89.85 192 ASP A CA 1
ATOM 1558 C C . ASP A 1 192 ? 6.775 11.886 31.759 1 89.85 192 ASP A C 1
ATOM 1560 O O . ASP A 1 192 ? 5.75 12.297 32.308 1 89.85 192 ASP A O 1
ATOM 1564 N N . ASP A 1 193 ? 7.129 10.71 31.801 1 84.7 193 ASP A N 1
ATOM 1565 C CA . ASP A 1 193 ? 6.258 9.656 32.31 1 84.7 193 ASP A CA 1
ATOM 1566 C C . ASP A 1 193 ? 6.07 9.779 33.82 1 84.7 193 ASP A C 1
ATOM 1568 O O . ASP A 1 193 ? 5.075 9.3 34.368 1 84.7 193 ASP A O 1
ATOM 1572 N N . THR A 1 194 ? 6.985 10.392 34.449 1 85.36 194 THR A N 1
ATOM 1573 C CA . THR A 1 194 ? 6.954 10.462 35.906 1 85.36 194 THR A CA 1
ATOM 1574 C C . THR A 1 194 ? 5.91 11.47 36.377 1 85.36 194 THR A C 1
ATOM 1576 O O . THR A 1 194 ? 5.422 11.384 37.506 1 85.36 194 THR A O 1
ATOM 1579 N N . LYS A 1 195 ? 5.544 12.306 35.559 1 85.95 195 LYS A N 1
ATOM 1580 C CA . LYS A 1 195 ? 4.602 13.357 35.936 1 85.95 195 LYS A CA 1
ATOM 1581 C C . LYS A 1 195 ? 3.19 13.025 35.463 1 85.95 195 LYS A C 1
ATOM 1583 O O . LYS A 1 195 ? 2.266 13.821 35.644 1 85.95 195 LYS A O 1
ATOM 1588 N N . PHE A 1 196 ? 3.076 11.885 34.903 1 86.68 196 PHE A N 1
ATOM 1589 C CA . PHE A 1 196 ? 1.796 11.541 34.294 1 86.68 196 PHE A CA 1
ATOM 1590 C C . PHE A 1 196 ? 0.787 11.121 35.357 1 86.68 196 PHE A C 1
ATOM 1592 O O . PHE A 1 196 ? 1.105 10.324 36.242 1 86.68 196 PHE A O 1
ATOM 1599 N N . ASP A 1 197 ? -0.388 11.773 35.287 1 85.57 197 ASP A N 1
ATOM 1600 C CA . ASP A 1 197 ? -1.554 11.397 36.08 1 85.57 197 ASP A CA 1
ATOM 1601 C C . ASP A 1 197 ? -2.791 11.24 35.199 1 85.57 197 ASP A C 1
ATOM 1603 O O . ASP A 1 197 ? -3.272 12.214 34.615 1 85.57 197 ASP A O 1
ATOM 1607 N N . ALA A 1 198 ? -3.316 10.058 35.097 1 85.22 198 ALA A N 1
ATOM 1608 C CA . ALA A 1 198 ? -4.43 9.734 34.209 1 85.22 198 ALA A CA 1
ATOM 1609 C C . ALA A 1 198 ? -5.668 10.554 34.561 1 85.22 198 ALA A C 1
ATOM 1611 O O . ALA A 1 198 ? -6.487 10.859 33.691 1 85.22 198 ALA A O 1
ATOM 1612 N N . LYS A 1 199 ? -5.848 10.953 35.839 1 87.42 199 LYS A N 1
ATOM 1613 C CA . LYS A 1 199 ? -7.042 11.648 36.31 1 87.42 199 LYS A CA 1
ATOM 1614 C C . LYS A 1 199 ? -6.986 13.133 35.964 1 87.42 199 LYS A C 1
ATOM 1616 O O . LYS A 1 199 ? -8.017 13.753 35.697 1 87.42 199 LYS A O 1
ATOM 1621 N N . THR A 1 200 ? -5.849 13.613 35.791 1 86.64 200 THR A N 1
ATOM 1622 C CA . THR A 1 200 ? -5.723 15.059 35.645 1 86.64 200 THR A CA 1
ATOM 1623 C C . THR A 1 200 ? -5.271 15.422 34.234 1 86.64 200 THR A C 1
ATOM 1625 O O . THR A 1 200 ? -5.427 16.566 33.801 1 86.64 200 THR A O 1
ATOM 1628 N N . HIS A 1 201 ? -4.78 14.508 33.596 1 90.03 201 HIS A N 1
ATOM 1629 C CA . HIS A 1 201 ? -4.251 14.819 32.273 1 90.03 201 HIS A CA 1
ATOM 1630 C C . HIS A 1 201 ? -5.376 15.1 31.282 1 90.03 201 HIS A C 1
ATOM 1632 O O . HIS A 1 201 ? -6.417 14.439 31.314 1 90.03 201 HIS A O 1
ATOM 1638 N N . GLU A 1 202 ? -5.187 16.002 30.371 1 86.35 202 GLU A N 1
ATOM 1639 C CA . GLU A 1 202 ? -6.175 16.429 29.385 1 86.35 202 GLU A CA 1
ATOM 1640 C C . GLU A 1 202 ? -6.504 15.303 28.409 1 86.35 202 GLU A C 1
ATOM 1642 O O . GLU A 1 202 ? -7.656 15.146 27.999 1 86.35 202 GLU A O 1
ATOM 1647 N N . CYS A 1 203 ? -5.527 14.587 28.002 1 89.44 203 CYS A N 1
ATOM 1648 C CA . CYS A 1 203 ? -5.682 13.488 27.056 1 89.44 203 CYS A CA 1
ATOM 1649 C C . CYS A 1 203 ? -4.826 12.294 27.462 1 89.44 203 CYS A C 1
ATOM 1651 O O . CYS A 1 203 ? -3.783 12.039 26.857 1 89.44 203 CYS A O 1
ATOM 1653 N N . PRO A 1 204 ? -5.257 11.473 28.291 1 90.12 204 PRO A N 1
ATOM 1654 C CA . PRO A 1 204 ? -4.449 10.411 28.896 1 90.12 204 PRO A CA 1
ATOM 1655 C C . PRO A 1 204 ? -3.949 9.394 27.872 1 90.12 204 PRO A C 1
ATOM 1657 O O . PRO A 1 204 ? -2.822 8.905 27.983 1 90.12 204 PRO A O 1
ATOM 1660 N N . LYS A 1 205 ? -4.74 9.088 26.905 1 91.38 205 LYS A N 1
ATOM 1661 C CA . LYS A 1 205 ? -4.36 8.059 25.942 1 91.38 205 LYS A CA 1
ATOM 1662 C C . LYS A 1 205 ? -3.245 8.552 25.023 1 91.38 205 LYS A C 1
ATOM 1664 O O . LYS A 1 205 ? -2.518 7.749 24.435 1 91.38 205 LYS A O 1
ATOM 1669 N N . LEU A 1 206 ? -3.126 9.878 24.941 1 94.32 206 LEU A N 1
ATOM 1670 C CA . LEU A 1 206 ? -2.095 10.458 24.088 1 94.32 206 LEU A CA 1
ATOM 1671 C C . LEU A 1 206 ? -1.03 11.161 24.922 1 94.32 206 LEU A C 1
ATOM 1673 O O . LEU A 1 206 ? -0.33 12.046 24.425 1 94.32 206 LEU A O 1
ATOM 1677 N N . GLN A 1 207 ? -0.894 10.813 26.172 1 93.82 207 GLN A N 1
ATOM 1678 C CA . GLN A 1 207 ? -0.018 11.504 27.111 1 93.82 207 GLN A CA 1
ATOM 1679 C C . GLN A 1 207 ? 1.43 11.484 26.63 1 93.82 207 GLN A C 1
ATOM 1681 O O . GLN A 1 207 ? 2.168 12.451 26.827 1 93.82 207 GLN A O 1
ATOM 1686 N N . LYS A 1 208 ? 1.85 10.44 25.991 1 93.95 208 LYS A N 1
ATOM 1687 C CA . LYS A 1 208 ? 3.242 10.275 25.581 1 93.95 208 LYS A CA 1
ATOM 1688 C C . LYS A 1 208 ? 3.59 11.211 24.428 1 93.95 208 LYS A C 1
ATOM 1690 O O . LYS A 1 208 ? 4.767 11.448 24.147 1 93.95 208 LYS A O 1
ATOM 1695 N N . LEU A 1 209 ? 2.581 11.787 23.729 1 95.11 209 LEU A N 1
ATOM 1696 C CA . LEU A 1 209 ? 2.805 12.605 22.542 1 95.11 209 LEU A CA 1
ATOM 1697 C C . LEU A 1 209 ? 2.164 13.979 22.701 1 95.11 209 LEU A C 1
ATOM 1699 O O . LEU A 1 209 ? 2.285 14.832 21.818 1 95.11 209 LEU A O 1
ATOM 1703 N N . TRP A 1 210 ? 1.554 14.211 23.742 1 95.08 210 TRP A N 1
ATOM 1704 C CA . TRP A 1 210 ? 0.656 15.35 23.903 1 95.08 210 TRP A CA 1
ATOM 1705 C C . TRP A 1 210 ? 1.401 16.665 23.693 1 95.08 210 TRP A C 1
ATOM 1707 O O . TRP A 1 210 ? 0.914 17.556 22.993 1 95.08 210 TRP A O 1
ATOM 1717 N N . PRO A 1 211 ? 2.649 16.821 24.207 1 95.95 211 PRO A N 1
ATOM 1718 C CA . PRO A 1 211 ? 3.361 18.081 23.977 1 95.95 211 PRO A CA 1
ATOM 1719 C C . PRO A 1 211 ? 3.635 18.341 22.497 1 95.95 211 PRO A C 1
ATOM 1721 O O . PRO A 1 211 ? 3.603 19.492 22.053 1 95.95 211 PRO A O 1
ATOM 1724 N N . ILE A 1 212 ? 3.842 17.277 21.745 1 97.58 212 ILE A N 1
ATOM 1725 C CA . ILE A 1 212 ? 4.134 17.396 20.32 1 97.58 212 ILE A CA 1
ATOM 1726 C C . ILE A 1 212 ? 2.872 17.814 19.568 1 97.58 212 ILE A C 1
ATOM 1728 O O . ILE A 1 212 ? 2.909 18.728 18.742 1 97.58 212 ILE A O 1
ATOM 1732 N N . ILE A 1 213 ? 1.76 17.176 19.862 1 97.54 213 ILE A N 1
ATOM 1733 C CA . ILE A 1 213 ? 0.491 17.429 19.189 1 97.54 213 ILE A CA 1
ATOM 1734 C C . ILE A 1 213 ? 0.045 18.866 19.45 1 97.54 213 ILE A C 1
ATOM 1736 O O . ILE A 1 213 ? -0.361 19.574 18.526 1 97.54 213 ILE A O 1
ATOM 1740 N N . LYS A 1 214 ? 0.157 19.29 20.652 1 96.51 214 LYS A N 1
ATOM 1741 C CA . LYS A 1 214 ? -0.23 20.648 21.02 1 96.51 214 LYS A CA 1
ATOM 1742 C C . LYS A 1 214 ? 0.627 21.68 20.292 1 96.51 214 LYS A C 1
ATOM 1744 O O . LYS A 1 214 ? 0.106 22.661 19.758 1 96.51 214 LYS A O 1
ATOM 1749 N N . HIS A 1 215 ? 1.893 21.435 20.328 1 97.5 215 HIS A N 1
ATOM 1750 C CA . HIS A 1 215 ? 2.82 22.349 19.672 1 97.5 215 HIS A CA 1
ATOM 1751 C C . HIS A 1 215 ? 2.525 22.456 18.179 1 97.5 215 HIS A C 1
ATOM 1753 O O . HIS A 1 215 ? 2.43 23.56 17.639 1 97.5 215 HIS A O 1
ATOM 1759 N N . LEU A 1 216 ? 2.377 21.371 17.491 1 98.15 216 LEU A N 1
ATOM 1760 C CA . LEU A 1 216 ? 2.197 21.354 16.044 1 98.15 216 LEU A CA 1
ATOM 1761 C C . LEU A 1 216 ? 0.858 21.973 15.656 1 98.15 216 LEU A C 1
ATOM 1763 O O . LEU A 1 216 ? 0.779 22.739 14.693 1 98.15 216 LEU A O 1
ATOM 1767 N N . ASN A 1 217 ? -0.191 21.651 16.37 1 97.49 217 ASN A N 1
ATOM 1768 C CA . ASN A 1 217 ? -1.489 22.255 16.091 1 97.49 217 ASN A CA 1
ATOM 1769 C C . ASN A 1 217 ? -1.439 23.775 16.217 1 97.49 217 ASN A C 1
ATOM 1771 O O . ASN A 1 217 ? -2.032 24.489 15.407 1 97.49 217 ASN A O 1
ATOM 1775 N N . THR A 1 218 ? -0.758 24.234 17.211 1 97.17 218 THR A N 1
ATOM 1776 C CA . THR A 1 218 ? -0.608 25.673 17.4 1 97.17 218 THR A CA 1
ATOM 1777 C C . THR A 1 218 ? 0.138 26.298 16.224 1 97.17 218 THR A C 1
ATOM 1779 O O . THR A 1 218 ? -0.298 27.311 15.673 1 97.17 218 THR A O 1
ATOM 1782 N N . ARG A 1 219 ? 1.191 25.696 15.822 1 97.2 219 ARG A N 1
ATOM 1783 C CA . ARG A 1 219 ? 1.999 26.228 14.729 1 97.2 219 ARG A CA 1
ATOM 1784 C C . ARG A 1 219 ? 1.239 26.171 13.409 1 97.2 219 ARG A C 1
ATOM 1786 O O . ARG A 1 219 ? 1.34 27.085 12.588 1 97.2 219 ARG A O 1
ATOM 1793 N N . TYR A 1 220 ? 0.504 25.092 13.174 1 97.86 220 TYR A N 1
ATOM 1794 C CA . TYR A 1 220 ? -0.291 24.962 11.957 1 97.86 220 TYR A CA 1
ATOM 1795 C C . TYR A 1 220 ? -1.279 26.115 11.826 1 97.86 220 TYR A C 1
ATOM 1797 O O . TYR A 1 220 ? -1.413 26.707 10.752 1 97.86 220 TYR A O 1
ATOM 1805 N N . ARG A 1 221 ? -1.888 26.502 12.927 1 96.37 221 ARG A N 1
ATOM 1806 C CA . ARG A 1 221 ? -2.93 27.524 12.934 1 96.37 221 ARG A CA 1
ATOM 1807 C C . ARG A 1 221 ? -2.328 28.919 12.803 1 96.37 221 ARG A C 1
ATOM 1809 O O . ARG A 1 221 ? -2.908 29.792 12.154 1 96.37 221 ARG A O 1
ATOM 1816 N N . GLU A 1 222 ? -1.197 29.056 13.365 1 95.52 222 GLU A N 1
ATOM 1817 C CA . GLU A 1 222 ? -0.6 30.386 13.436 1 95.52 222 GLU A CA 1
ATOM 1818 C C . GLU A 1 222 ? 0.104 30.746 12.131 1 95.52 222 GLU A C 1
ATOM 1820 O O . GLU A 1 222 ? 0.295 31.925 11.827 1 95.52 222 GLU A O 1
ATOM 1825 N N . THR A 1 223 ? 0.37 29.815 11.377 1 95.76 223 THR A N 1
ATOM 1826 C CA . THR A 1 223 ? 1.228 30.032 10.217 1 95.76 223 THR A CA 1
ATOM 1827 C C . THR A 1 223 ? 0.423 30.581 9.043 1 95.76 223 THR A C 1
ATOM 1829 O O . THR A 1 223 ? 0.953 31.322 8.213 1 95.76 223 THR A O 1
ATOM 1832 N N . ILE A 1 224 ? -0.911 30.244 9.017 1 95.88 224 ILE A N 1
ATOM 1833 C CA . ILE A 1 224 ? -1.666 30.667 7.843 1 95.88 224 ILE A CA 1
ATOM 1834 C C . ILE A 1 224 ? -3.085 31.055 8.253 1 95.88 224 ILE A C 1
ATOM 1836 O O . ILE A 1 224 ? -3.584 30.604 9.286 1 95.88 224 ILE A O 1
ATOM 1840 N N . THR A 1 225 ? -3.624 31.953 7.561 1 96.74 225 THR A N 1
ATOM 1841 C CA . THR A 1 225 ? -5.067 32.141 7.466 1 96.74 225 THR A CA 1
ATOM 1842 C C . THR A 1 225 ? -5.61 31.52 6.182 1 96.74 225 THR A C 1
ATOM 1844 O O . THR A 1 225 ? -5.323 32.002 5.084 1 96.74 225 THR A O 1
ATOM 1847 N N . PRO A 1 226 ? -6.315 30.436 6.311 1 96.57 226 PRO A N 1
ATOM 1848 C CA . PRO A 1 226 ? -6.732 29.687 5.123 1 96.57 226 PRO A CA 1
ATOM 1849 C C . PRO A 1 226 ? -7.664 30.489 4.217 1 96.57 226 PRO A C 1
ATOM 1851 O O . PRO A 1 226 ? -8.228 31.499 4.645 1 96.57 226 PRO A O 1
ATOM 1854 N N . GLU A 1 227 ? -7.816 30.028 3.027 1 96.55 227 GLU A N 1
ATOM 1855 C CA . GLU A 1 227 ? -8.792 30.568 2.085 1 96.55 227 GLU A CA 1
ATOM 1856 C C . GLU A 1 227 ? -10.216 30.214 2.502 1 96.55 227 GLU A C 1
ATOM 1858 O O . GLU A 1 227 ? -10.42 29.448 3.447 1 96.55 227 GLU A O 1
ATOM 1863 N N . ARG A 1 228 ? -11.094 30.754 1.882 1 97.13 228 ARG A N 1
ATOM 1864 C CA . ARG A 1 228 ? -12.504 30.718 2.258 1 97.13 228 ARG A CA 1
ATOM 1865 C C . ARG A 1 228 ? -13.003 29.282 2.375 1 97.13 228 ARG A C 1
ATOM 1867 O O . ARG A 1 228 ? -13.787 28.963 3.271 1 97.13 228 ARG A O 1
ATOM 1874 N N . ASP A 1 229 ? -12.587 28.422 1.457 1 97.69 229 ASP A N 1
ATOM 1875 C CA . ASP A 1 229 ? -13.118 27.063 1.415 1 97.69 229 ASP A CA 1
ATOM 1876 C C . ASP A 1 229 ? -12.246 26.108 2.227 1 97.69 229 ASP A C 1
ATOM 1878 O O . ASP A 1 229 ? -11.046 25.987 1.973 1 97.69 229 ASP A O 1
ATOM 1882 N N . VAL A 1 230 ? -12.838 25.477 3.161 1 97.94 230 VAL A N 1
ATOM 1883 C CA . VAL A 1 230 ? -12.141 24.523 4.017 1 97.94 230 VAL A CA 1
ATOM 1884 C C . VAL A 1 230 ? -12.885 23.19 4.019 1 97.94 230 VAL A C 1
ATOM 1886 O O . VAL A 1 230 ? -14.063 23.129 3.658 1 97.94 230 VAL A O 1
ATOM 1889 N N . THR A 1 231 ? -12.19 22.14 4.357 1 98.01 231 THR A N 1
ATOM 1890 C CA . THR A 1 231 ? -12.776 20.804 4.344 1 98.01 231 THR A CA 1
ATOM 1891 C C . THR A 1 231 ? -12.409 20.04 5.613 1 98.01 231 THR A C 1
ATOM 1893 O O . THR A 1 231 ? -11.3 20.183 6.131 1 98.01 231 THR A O 1
ATOM 1896 N N . ILE A 1 232 ? -13.329 19.265 6.126 1 97.45 232 ILE A N 1
ATOM 1897 C CA . ILE A 1 232 ? -13.097 18.357 7.243 1 97.45 232 ILE A CA 1
ATOM 1898 C C . ILE A 1 232 ? -13.333 16.916 6.795 1 97.45 232 ILE A C 1
ATOM 1900 O O . ILE A 1 232 ? -14.329 16.621 6.131 1 97.45 232 ILE A O 1
ATOM 1904 N N . ASP A 1 233 ? -12.426 16.088 7.077 1 94.58 233 ASP A N 1
ATOM 1905 C CA . ASP A 1 233 ? -12.547 14.666 6.769 1 94.58 233 ASP A CA 1
ATOM 1906 C C . ASP A 1 233 ? -11.663 13.828 7.69 1 94.58 233 ASP A C 1
ATOM 1908 O O . ASP A 1 233 ? -10.916 14.372 8.506 1 94.58 233 ASP A O 1
ATOM 1912 N N . GLU A 1 234 ? -11.871 12.564 7.61 1 92.65 234 GLU A N 1
ATOM 1913 C CA . GLU A 1 234 ? -11.079 11.635 8.41 1 92.65 234 GLU A CA 1
ATOM 1914 C C . GLU A 1 234 ? -9.866 11.133 7.634 1 92.65 234 GLU A C 1
ATOM 1916 O O . GLU A 1 234 ? -9.929 10.963 6.414 1 92.65 234 GLU A O 1
ATOM 1921 N N . SER A 1 235 ? -8.802 11.055 8.264 1 91.85 235 SER A N 1
ATOM 1922 C CA . SER A 1 235 ? -7.584 10.439 7.747 1 91.85 235 SER A CA 1
ATOM 1923 C C . SER A 1 235 ? -7.184 9.224 8.576 1 91.85 235 SER A C 1
ATOM 1925 O O . SER A 1 235 ? -7.318 9.231 9.802 1 91.85 235 SER A O 1
ATOM 1927 N N . LEU A 1 236 ? -6.763 8.134 7.957 1 89.27 236 LEU A N 1
ATOM 1928 C CA . LEU A 1 236 ? -6.396 6.906 8.653 1 89.27 236 LEU A CA 1
ATOM 1929 C C . LEU A 1 236 ? -4.909 6.611 8.487 1 89.27 236 LEU A C 1
ATOM 1931 O O . LEU A 1 236 ? -4.434 6.409 7.367 1 89.27 236 LEU A O 1
ATOM 1935 N N . MET A 1 237 ? -4.214 6.629 9.553 1 88.61 237 MET A N 1
ATOM 1936 C CA . MET A 1 237 ? -2.821 6.191 9.554 1 88.61 237 MET A CA 1
ATOM 1937 C C . MET A 1 237 ? -2.725 4.682 9.747 1 88.61 237 MET A C 1
ATOM 1939 O O . MET A 1 237 ? -3.228 4.145 10.736 1 88.61 237 MET A O 1
ATOM 1943 N N . LEU A 1 238 ? -2.047 4.038 8.87 1 83.68 238 LEU A N 1
ATOM 1944 C CA . LEU A 1 238 ? -1.919 2.587 8.957 1 83.68 238 LEU A CA 1
ATOM 1945 C C . LEU A 1 238 ? -1.216 2.18 10.247 1 83.68 238 LEU A C 1
ATOM 1947 O O . LEU A 1 238 ? -0.159 2.722 10.58 1 83.68 238 LEU A O 1
ATOM 1951 N N . TYR A 1 239 ? -1.783 1.341 11.087 1 86.14 239 TYR A N 1
ATOM 1952 C CA . TYR A 1 239 ? -1.247 0.782 12.323 1 86.14 239 TYR A CA 1
ATOM 1953 C C . TYR A 1 239 ? -1.749 -0.641 12.541 1 86.14 239 TYR A C 1
ATOM 1955 O O . TYR A 1 239 ? -2.958 -0.874 12.618 1 86.14 239 TYR A O 1
ATOM 1963 N N . LYS A 1 240 ? -0.907 -1.585 12.651 1 77.11 240 LYS A N 1
ATOM 1964 C CA . LYS A 1 240 ? -1.277 -2.99 12.789 1 77.11 240 LYS A CA 1
ATOM 1965 C C . LYS A 1 240 ? -0.946 -3.511 14.184 1 77.11 240 LYS A C 1
ATOM 1967 O O . LYS A 1 240 ? -1.131 -4.696 14.47 1 77.11 240 LYS A O 1
ATOM 1972 N N . GLY A 1 241 ? -0.576 -2.72 15.121 1 78.82 241 GLY A N 1
ATOM 1973 C CA . GLY A 1 241 ? -0.247 -3.151 16.47 1 78.82 241 GLY A CA 1
ATOM 1974 C C . GLY A 1 241 ? -1.461 -3.256 17.375 1 78.82 241 GLY A C 1
ATOM 1975 O O . GLY A 1 241 ? -2.595 -3.085 16.923 1 78.82 241 GLY A O 1
ATOM 1976 N N . ARG A 1 242 ? -1.247 -3.658 18.515 1 79.8 242 ARG A N 1
ATOM 1977 C CA . ARG A 1 242 ? -2.314 -3.814 19.498 1 79.8 242 ARG A CA 1
ATOM 1978 C C . ARG A 1 242 ? -2.667 -2.476 20.139 1 79.8 242 ARG A C 1
ATOM 1980 O O . ARG A 1 242 ? -1.876 -1.92 20.903 1 79.8 242 ARG A O 1
ATOM 1987 N N . LEU A 1 243 ? -3.691 -1.922 19.773 1 85.69 243 LEU A N 1
ATOM 1988 C CA . LEU A 1 243 ? -4.226 -0.665 20.285 1 85.69 243 LEU A CA 1
ATOM 1989 C C . LEU A 1 243 ? -5.749 -0.707 20.345 1 85.69 243 LEU A C 1
ATOM 1991 O O . LEU A 1 243 ? -6.405 -1.037 19.354 1 85.69 243 LEU A O 1
ATOM 1995 N N . HIS A 1 244 ? -6.269 -0.469 21.415 1 82.38 244 HIS A N 1
ATOM 1996 C CA . HIS A 1 244 ? -7.692 -0.672 21.663 1 82.38 244 HIS A CA 1
ATOM 1997 C C . HIS A 1 244 ? -8.538 0.291 20.836 1 82.38 244 HIS A C 1
ATOM 1999 O O . HIS A 1 244 ? -9.721 0.036 20.598 1 82.38 244 HIS A O 1
ATOM 2005 N N . TRP A 1 245 ? -8.021 1.363 20.486 1 85.25 245 TRP A N 1
ATOM 2006 C CA . TRP A 1 245 ? -8.842 2.336 19.773 1 85.25 245 TRP A CA 1
ATOM 2007 C C . TRP A 1 245 ? -8.474 2.379 18.294 1 85.25 245 TRP A C 1
ATOM 2009 O O . TRP A 1 245 ? -8.732 3.374 17.612 1 85.25 245 TRP A O 1
ATOM 2019 N N . LYS A 1 246 ? -7.866 1.372 17.852 1 83.82 246 LYS A N 1
ATOM 2020 C CA . LYS A 1 246 ? -7.615 1.209 16.423 1 83.82 246 LYS A CA 1
ATOM 2021 C C . LYS A 1 246 ? -8.923 1.091 15.645 1 83.82 246 LYS A C 1
ATOM 2023 O O . LYS A 1 246 ? -9.899 0.526 16.144 1 83.82 246 LYS A O 1
ATOM 2028 N N . GLN A 1 247 ? -8.89 1.715 14.465 1 83.19 247 GLN A N 1
ATOM 2029 C CA . GLN A 1 247 ? -10.102 1.737 13.653 1 83.19 247 GLN A CA 1
ATOM 2030 C C . GLN A 1 247 ? -9.947 0.866 12.409 1 83.19 247 GLN A C 1
ATOM 2032 O O . GLN A 1 247 ? -8.836 0.681 11.909 1 83.19 247 GLN A O 1
ATOM 2037 N N . TYR A 1 248 ? -11.011 0.266 12.033 1 74.65 248 TYR A N 1
ATOM 2038 C CA . TYR A 1 248 ? -11.09 -0.481 10.782 1 74.65 248 TYR A CA 1
ATOM 2039 C C . TYR A 1 248 ? -12.057 0.185 9.81 1 74.65 248 TYR A C 1
ATOM 2041 O O . TYR A 1 248 ? -13.255 0.285 10.086 1 74.65 248 TYR A O 1
ATOM 2049 N N . ILE A 1 249 ? -11.54 0.699 8.726 1 71.26 249 ILE A N 1
ATOM 2050 C CA . ILE A 1 249 ? -12.35 1.327 7.688 1 71.26 249 ILE A CA 1
ATOM 2051 C C . ILE A 1 249 ? -12.067 0.664 6.341 1 71.26 249 ILE A C 1
ATOM 2053 O O . ILE A 1 249 ? -11.09 1.002 5.669 1 71.26 249 ILE A O 1
ATOM 2057 N N . PRO A 1 250 ? -12.919 -0.229 5.87 1 65.72 250 PRO A N 1
ATOM 2058 C CA . PRO A 1 250 ? -12.64 -1.061 4.697 1 65.72 250 PRO A CA 1
ATOM 2059 C C . PRO A 1 250 ? -12.45 -0.241 3.423 1 65.72 250 PRO A C 1
ATOM 2061 O O . PRO A 1 250 ? -11.707 -0.649 2.527 1 65.72 250 PRO A O 1
ATOM 2064 N N . LEU A 1 251 ? -13.093 0.894 3.381 1 63.55 251 LEU A N 1
ATOM 2065 C CA . LEU A 1 251 ? -13.104 1.651 2.134 1 63.55 251 LEU A CA 1
ATOM 2066 C C . LEU A 1 251 ? -11.831 2.479 1.99 1 63.55 251 LEU A C 1
ATOM 2068 O O . LEU A 1 251 ? -11.533 2.982 0.904 1 63.55 251 LEU A O 1
ATOM 2072 N N . LYS A 1 252 ? -11.171 2.6 3.144 1 63.86 252 LYS A N 1
ATOM 2073 C CA . LYS A 1 252 ? -9.928 3.364 3.066 1 63.86 252 LYS A CA 1
ATOM 2074 C C . LYS A 1 252 ? -8.753 2.464 2.692 1 63.86 252 LYS A C 1
ATOM 2076 O O . LYS A 1 252 ? -8.798 1.252 2.912 1 63.86 252 LYS A O 1
ATOM 2081 N N . ARG A 1 253 ? -7.837 3.013 2.094 1 64.29 253 ARG A N 1
ATOM 2082 C CA . ARG A 1 253 ? -6.658 2.272 1.659 1 64.29 253 ARG A CA 1
ATOM 2083 C C . ARG A 1 253 ? -6.007 1.542 2.829 1 64.29 253 ARG A C 1
ATOM 2085 O O . ARG A 1 253 ? -5.652 0.367 2.715 1 64.29 253 ARG A O 1
ATOM 2092 N N . SER A 1 254 ? -5.8 2.338 3.876 1 63.79 254 SER A N 1
ATOM 2093 C CA . SER A 1 254 ? -5.361 1.707 5.116 1 63.79 254 SER A CA 1
ATOM 2094 C C . SER A 1 254 ? -6.543 1.142 5.897 1 63.79 254 SER A C 1
ATOM 2096 O O . SER A 1 254 ? -7.386 1.895 6.388 1 63.79 254 SER A O 1
ATOM 2098 N N . ARG A 1 255 ? -6.898 -0.072 5.817 1 69.03 255 ARG A N 1
ATOM 2099 C CA . ARG A 1 255 ? -8.091 -0.666 6.412 1 69.03 255 ARG A CA 1
ATOM 2100 C C . ARG A 1 255 ? -8.048 -0.573 7.933 1 69.03 255 ARG A C 1
ATOM 2102 O O . ARG A 1 255 ? -9.077 -0.35 8.576 1 69.03 255 ARG A O 1
ATOM 2109 N N . PHE A 1 256 ? -6.826 -0.665 8.483 1 78.75 256 PHE A N 1
ATOM 2110 C CA . PHE A 1 256 ? -6.629 -0.618 9.927 1 78.75 256 PHE A CA 1
ATOM 2111 C C . PHE A 1 256 ? -5.671 0.505 10.306 1 78.75 256 PHE A C 1
ATOM 2113 O O . PHE A 1 256 ? -4.673 0.735 9.62 1 78.75 256 PHE A O 1
ATOM 2120 N N . GLY A 1 257 ? -6.161 1.259 11.278 1 87.98 257 GLY A N 1
ATOM 2121 C CA . GLY A 1 257 ? -5.196 2.268 11.687 1 87.98 257 GLY A CA 1
ATOM 2122 C C . GLY A 1 257 ? -5.751 3.245 12.706 1 87.98 257 GLY A C 1
ATOM 2123 O O . GLY A 1 257 ? -6.757 2.964 13.361 1 87.98 257 GLY A O 1
ATOM 2124 N N . ILE A 1 258 ? -4.986 4.267 12.91 1 92.03 258 ILE A N 1
ATOM 2125 C CA . ILE A 1 258 ? -5.341 5.352 13.817 1 92.03 258 ILE A CA 1
ATOM 2126 C C . ILE A 1 258 ? -6.042 6.465 13.042 1 92.03 258 ILE A C 1
ATOM 2128 O O . ILE A 1 258 ? -5.491 7 12.077 1 92.03 258 ILE A O 1
ATOM 2132 N N . LYS A 1 259 ? -7.211 6.707 13.446 1 93.37 259 LYS A N 1
ATOM 2133 C CA . LYS A 1 259 ? -8.057 7.688 12.773 1 93.37 259 LYS A CA 1
ATOM 2134 C C . LYS A 1 259 ? -7.799 9.094 13.307 1 93.37 259 LYS A C 1
ATOM 2136 O O . LYS A 1 259 ? -7.638 9.286 14.514 1 93.37 259 LYS A O 1
ATOM 2141 N N . SER A 1 260 ? -7.702 10.059 12.423 1 95.63 260 SER A N 1
ATOM 2142 C CA . SER A 1 260 ? -7.608 11.472 12.773 1 95.63 260 SER A CA 1
ATOM 2143 C C . SER A 1 260 ? -8.65 12.297 12.026 1 95.63 260 SER A C 1
ATOM 2145 O O . SER A 1 260 ? -8.934 12.036 10.855 1 95.63 260 SER A O 1
ATOM 2147 N N . PHE A 1 261 ? -9.229 13.245 12.725 1 96.87 261 PHE A N 1
ATOM 2148 C CA . PHE A 1 261 ? -10.063 14.261 12.094 1 96.87 261 PHE A CA 1
ATOM 2149 C C . PHE A 1 261 ? -9.236 15.485 11.72 1 96.87 261 PHE A C 1
ATOM 2151 O O . PHE A 1 261 ? -8.536 16.05 12.563 1 96.87 261 PHE A O 1
ATOM 2158 N N . ILE A 1 262 ? -9.346 15.851 10.481 1 97.81 262 ILE A N 1
ATOM 2159 C CA . ILE A 1 262 ? -8.433 16.889 10.014 1 97.81 262 ILE A CA 1
ATOM 2160 C C . ILE A 1 262 ? -9.223 17.998 9.323 1 97.81 262 ILE A C 1
ATOM 2162 O O . ILE A 1 26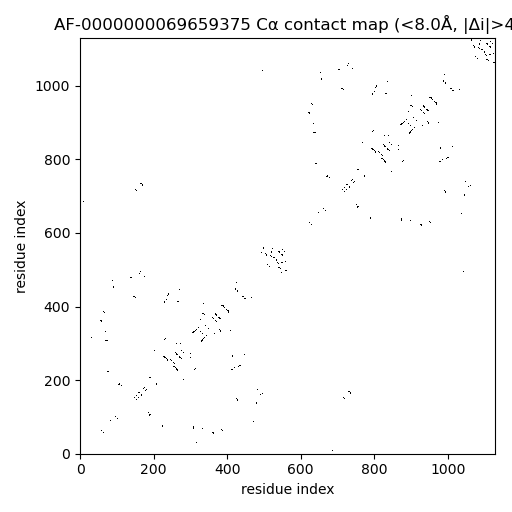2 ? -10.161 17.725 8.57 1 97.81 262 ILE A O 1
ATOM 2166 N N . LEU A 1 263 ? -8.931 19.218 9.646 1 98.3 263 LEU A N 1
ATOM 2167 C CA . LEU A 1 263 ? -9.385 20.407 8.933 1 98.3 263 LEU A CA 1
ATOM 2168 C C . LEU A 1 263 ? -8.304 20.918 7.986 1 98.3 263 LEU A C 1
ATOM 2170 O O . LEU A 1 263 ? -7.188 21.218 8.415 1 98.3 263 LEU A O 1
ATOM 2174 N N . CYS A 1 264 ? -8.622 20.992 6.703 1 97.88 264 CYS A N 1
ATOM 2175 C CA . CYS A 1 264 ? -7.653 21.409 5.696 1 97.88 264 CYS A CA 1
ATOM 2176 C C . CYS A 1 264 ? -8.203 22.55 4.849 1 97.88 264 CYS A C 1
ATOM 2178 O O . CYS A 1 264 ? -9.419 22.709 4.729 1 97.88 264 CYS A O 1
ATOM 2180 N N . GLU A 1 265 ? -7.309 23.346 4.362 1 97.06 265 GLU A N 1
ATOM 2181 C CA . GLU A 1 265 ? -7.664 24.225 3.251 1 97.06 265 GLU A CA 1
ATOM 2182 C C . GLU A 1 265 ? -8.012 23.422 2.001 1 97.06 265 GLU A C 1
ATOM 2184 O O . GLU A 1 265 ? -7.239 22.56 1.576 1 97.06 265 GLU A O 1
ATOM 2189 N N . SER A 1 266 ? -9.098 23.593 1.383 1 96 266 SER A N 1
ATOM 2190 C CA . SER A 1 266 ? -9.628 22.753 0.314 1 96 266 SER A CA 1
ATOM 2191 C C . SER A 1 266 ? -8.7 22.749 -0.897 1 96 266 SER A C 1
ATOM 2193 O O . SER A 1 266 ? -8.423 21.693 -1.469 1 96 266 SER A O 1
ATOM 2195 N N . LYS A 1 267 ? -8.189 23.834 -1.251 1 93.5 267 LYS A N 1
ATOM 2196 C CA . LYS A 1 267 ? -7.438 23.977 -2.496 1 93.5 267 LYS A CA 1
ATOM 2197 C C . LYS A 1 267 ? -6.033 23.398 -2.36 1 93.5 267 LYS A C 1
ATOM 2199 O O . LYS A 1 267 ? -5.576 22.654 -3.23 1 93.5 267 LYS A O 1
ATOM 2204 N N . SER A 1 268 ? -5.35 23.722 -1.277 1 94.56 268 SER A N 1
ATOM 2205 C CA .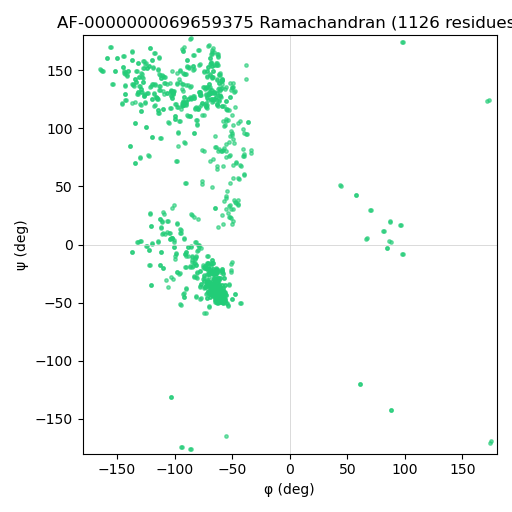 SER A 1 268 ? -3.942 23.362 -1.14 1 94.56 268 SER A CA 1
ATOM 2206 C C . SER A 1 268 ? -3.778 22.063 -0.358 1 94.56 268 SER A C 1
ATOM 2208 O O . SER A 1 268 ? -2.748 21.394 -0.465 1 94.56 268 SER A O 1
ATOM 2210 N N . GLY A 1 269 ? -4.75 21.761 0.477 1 96.5 269 GLY A N 1
ATOM 2211 C CA . GLY A 1 269 ? -4.619 20.594 1.335 1 96.5 269 GLY A CA 1
ATOM 2212 C C . GLY A 1 269 ? -3.795 20.858 2.581 1 96.5 269 GLY A C 1
ATOM 2213 O O . GLY A 1 269 ? -3.4 19.923 3.28 1 96.5 269 GLY A O 1
ATOM 2214 N N . TYR A 1 270 ? -3.49 22.172 2.881 1 97.71 270 TYR A N 1
ATOM 2215 C CA . TYR A 1 270 ? -2.775 22.534 4.1 1 97.71 270 TYR A CA 1
ATOM 2216 C C . TYR A 1 270 ? -3.553 22.1 5.337 1 97.71 270 TYR A C 1
ATOM 2218 O O . TYR A 1 270 ? -4.74 22.404 5.47 1 97.71 270 TYR A O 1
ATOM 2226 N N . VAL A 1 271 ? -2.892 21.406 6.2 1 98.32 271 VAL A N 1
ATOM 2227 C CA . VAL A 1 271 ? -3.527 20.965 7.438 1 98.32 271 VAL A CA 1
ATOM 2228 C C . VAL A 1 271 ? -3.548 22.113 8.444 1 98.32 271 VAL A C 1
ATOM 2230 O O . VAL A 1 271 ? -2.495 22.578 8.888 1 98.32 271 VAL A O 1
ATOM 2233 N N . TYR A 1 272 ? -4.704 22.542 8.797 1 98.16 272 TYR A N 1
ATOM 2234 C CA . TYR A 1 272 ? -4.88 23.655 9.723 1 98.16 272 TYR A CA 1
ATOM 2235 C C . TYR A 1 272 ? -4.944 23.161 11.164 1 98.16 272 TYR A C 1
ATOM 2237 O O . TYR A 1 272 ? -4.41 23.803 12.071 1 98.16 272 TYR A O 1
ATOM 2245 N N . GLN A 1 273 ? -5.578 22.017 11.319 1 97.21 273 GLN A N 1
ATOM 2246 C CA . GLN A 1 273 ? -5.728 21.416 12.64 1 97.21 273 GLN A CA 1
ATOM 2247 C C . GLN A 1 273 ? -6.106 19.942 12.535 1 97.21 273 GLN A C 1
ATOM 2249 O O . GLN A 1 273 ? -6.765 19.531 11.577 1 97.21 273 GLN A O 1
ATOM 2254 N N . LEU A 1 274 ? -5.665 19.18 13.543 1 97.58 274 LEU A N 1
ATOM 2255 C CA . LEU A 1 274 ? -6.037 17.769 13.536 1 97.58 274 LEU A CA 1
ATOM 2256 C C . LEU A 1 274 ? -6.366 17.287 14.945 1 97.58 274 LEU A C 1
ATOM 2258 O O . LEU A 1 274 ? -5.866 17.839 15.928 1 97.58 274 LEU A O 1
ATOM 2262 N N . ILE A 1 275 ? -7.271 16.315 15.064 1 97.17 275 ILE A N 1
ATOM 2263 C CA . ILE A 1 275 ? -7.666 15.636 16.293 1 97.17 275 ILE A CA 1
ATOM 2264 C C . ILE A 1 275 ? -7.508 14.127 16.123 1 97.17 275 ILE A C 1
ATOM 2266 O O . ILE A 1 275 ? -8.082 13.536 15.205 1 97.17 275 ILE A O 1
ATOM 2270 N N . ILE A 1 276 ? -6.729 13.519 16.961 1 96.37 276 ILE A N 1
ATOM 2271 C CA . ILE A 1 276 ? -6.563 12.07 16.905 1 96.37 276 ILE A CA 1
ATOM 2272 C C . ILE A 1 276 ? -7.698 11.391 17.668 1 96.37 276 ILE A C 1
ATOM 2274 O O . ILE A 1 276 ? -7.972 11.734 18.82 1 96.37 276 ILE A O 1
ATOM 2278 N N . TYR A 1 277 ? -8.333 10.509 17.074 1 94.65 277 TYR A N 1
ATOM 2279 C CA . TYR A 1 277 ? -9.439 9.767 17.668 1 94.65 277 TYR A CA 1
ATOM 2280 C C . TYR A 1 277 ? -8.929 8.715 18.645 1 94.65 277 TYR A C 1
ATOM 2282 O O . TYR A 1 277 ? -8.118 7.861 18.28 1 94.65 277 TYR A O 1
ATOM 2290 N N . THR A 1 278 ? -9.362 8.79 19.874 1 93.19 278 THR A N 1
ATOM 2291 C CA . THR A 1 278 ? -8.943 7.836 20.895 1 93.19 278 THR A CA 1
ATOM 2292 C C . THR A 1 278 ? -10.15 7.121 21.495 1 93.19 278 THR A C 1
ATOM 2294 O O . THR A 1 278 ? -10.138 6.751 22.671 1 93.19 278 THR A O 1
ATOM 2297 N N . GLY A 1 279 ? -11.182 7.035 20.73 1 88.5 279 GLY A N 1
ATOM 2298 C CA . GLY A 1 279 ? -12.388 6.392 21.224 1 88.5 279 GLY A CA 1
ATOM 2299 C C . GLY A 1 279 ? -13.323 7.347 21.942 1 88.5 279 GLY A C 1
ATOM 2300 O O . GLY A 1 279 ? -13.494 8.492 21.519 1 88.5 279 GLY A O 1
ATOM 2301 N N . LYS A 1 280 ? -13.925 6.913 22.957 1 84.2 280 LYS A N 1
ATOM 2302 C CA . LYS A 1 280 ? -14.908 7.679 23.718 1 84.2 280 LYS A CA 1
ATOM 2303 C C . LYS A 1 280 ? -14.254 8.865 24.422 1 84.2 280 LYS A C 1
ATOM 2305 O O . LYS A 1 280 ? -14.903 9.886 24.66 1 84.2 280 LYS A O 1
ATOM 2310 N N . ASP A 1 281 ? -12.94 8.748 24.6 1 85.45 281 ASP A N 1
ATOM 2311 C CA . ASP A 1 281 ? -12.229 9.766 25.368 1 85.45 281 ASP A CA 1
ATOM 2312 C C . ASP A 1 281 ? -11.565 10.785 24.445 1 85.45 281 ASP A C 1
ATOM 2314 O O . ASP A 1 281 ? -10.687 11.538 24.872 1 85.45 281 ASP A O 1
ATOM 2318 N N . THR A 1 282 ? -11.985 10.836 23.232 1 92.32 282 THR A N 1
ATOM 2319 C CA . THR A 1 282 ? -11.428 11.83 22.322 1 92.32 282 THR A CA 1
ATOM 2320 C C . THR A 1 282 ? -11.714 13.243 22.824 1 92.32 282 THR A C 1
ATOM 2322 O O . THR A 1 282 ? -12.824 13.535 23.274 1 92.32 282 THR A O 1
ATOM 2325 N N . LEU A 1 283 ? -10.751 14.062 22.796 1 90.25 283 LEU A N 1
ATOM 2326 C CA . LEU A 1 283 ? -10.857 15.404 23.357 1 90.25 283 LEU A CA 1
ATOM 2327 C C . LEU A 1 283 ? -11.546 16.35 22.378 1 90.25 283 LEU A C 1
ATOM 2329 O O . LEU A 1 283 ? -10.983 16.688 21.335 1 90.25 283 LEU A O 1
ATOM 2333 N N . PHE A 1 284 ? -12.754 16.706 22.663 1 93.42 284 PHE A N 1
ATOM 2334 C CA . PHE A 1 284 ? -13.488 17.743 21.948 1 93.42 284 PHE A CA 1
ATOM 2335 C C . PHE A 1 284 ? -13.743 18.945 22.849 1 93.42 284 PHE A C 1
ATOM 2337 O O . PHE A 1 284 ? -13.602 18.853 24.071 1 93.42 284 PHE A O 1
ATOM 2344 N N . ASP A 1 285 ? -14.026 20.033 22.271 1 93.01 285 ASP A N 1
ATOM 2345 C CA . ASP A 1 285 ? -14.329 21.236 23.04 1 93.01 285 ASP A CA 1
ATOM 2346 C C . ASP A 1 285 ? -15.555 21.028 23.926 1 93.01 285 ASP A C 1
ATOM 2348 O O . ASP A 1 285 ? -16.596 20.565 23.455 1 93.01 285 ASP A O 1
ATOM 2352 N N . ASP A 1 286 ? -15.474 21.39 25.115 1 90.96 286 ASP A N 1
ATOM 2353 C CA . ASP A 1 286 ? -16.509 21.163 26.119 1 90.96 286 ASP A CA 1
ATOM 2354 C C . ASP A 1 286 ? -17.775 21.949 25.79 1 90.96 286 ASP A C 1
ATOM 2356 O O . ASP A 1 286 ? -18.876 21.555 26.181 1 90.96 286 ASP A O 1
ATOM 2360 N N . ASN A 1 287 ? -17.627 23.009 25.028 1 92.04 287 ASN A N 1
ATOM 2361 C CA . ASN A 1 287 ? -18.763 23.86 24.69 1 92.04 287 ASN A CA 1
ATOM 2362 C C . ASN A 1 287 ? -19.763 23.131 23.796 1 92.04 287 ASN A C 1
ATOM 2364 O O . ASN A 1 287 ? -20.919 23.544 23.686 1 92.04 287 ASN A O 1
ATOM 2368 N N . TYR A 1 288 ? -19.375 22.017 23.245 1 93.55 288 TYR A N 1
ATOM 2369 C CA . TYR A 1 288 ? -20.233 21.365 22.261 1 93.55 288 TYR A CA 1
ATOM 2370 C C . TYR A 1 288 ? -20.615 19.961 22.716 1 93.55 288 TYR A C 1
ATOM 2372 O O . TYR A 1 288 ? -21.009 19.124 21.901 1 93.55 288 TYR A O 1
ATOM 2380 N N . GLN A 1 289 ? -20.468 19.593 23.917 1 91.59 289 GLN A N 1
ATOM 2381 C CA . GLN A 1 289 ? -20.732 18.272 24.478 1 91.59 289 GLN A CA 1
ATOM 2382 C C . GLN A 1 289 ? -22.19 17.869 24.273 1 91.59 289 GLN A C 1
ATOM 2384 O O . GLN A 1 289 ? -22.514 16.68 24.26 1 91.59 289 GLN A O 1
ATOM 2389 N N . HIS A 1 290 ? -23.106 18.862 24.038 1 91.61 290 HIS A N 1
ATOM 2390 C CA . HIS A 1 290 ? -24.532 18.597 23.887 1 91.61 290 HIS A CA 1
ATOM 2391 C C . HIS A 1 290 ? -24.858 18.126 22.474 1 91.61 290 HIS A C 1
ATOM 2393 O O . HIS A 1 290 ? -25.947 17.603 22.225 1 91.61 290 HIS A O 1
ATOM 2399 N N . LEU A 1 291 ? -23.956 18.218 21.598 1 93.02 291 LEU A N 1
ATOM 2400 C CA . LEU A 1 291 ? -24.164 17.832 20.207 1 93.02 291 LEU A CA 1
ATOM 2401 C C . LEU A 1 291 ? -23.754 16.382 19.978 1 93.02 291 LEU A C 1
ATOM 2403 O O . LEU A 1 291 ? -23.092 15.778 20.825 1 93.02 291 LEU A O 1
ATOM 2407 N N . CYS A 1 292 ? -24.145 15.869 18.86 1 91.12 292 CYS A N 1
ATOM 2408 C CA . CYS A 1 292 ? -23.687 14.531 18.501 1 91.12 292 CYS A CA 1
ATOM 2409 C C . CYS A 1 292 ? -22.196 14.531 18.187 1 91.12 292 CYS A C 1
ATOM 2411 O O . CYS A 1 292 ? -21.616 15.582 17.909 1 91.12 292 CYS A O 1
ATOM 2413 N N . LYS A 1 293 ? -21.54 13.433 18.219 1 90.92 293 LYS A N 1
ATOM 2414 C CA . LYS A 1 293 ? -20.09 13.298 18.117 1 90.92 293 LYS A CA 1
ATOM 2415 C C . LYS A 1 293 ? -19.57 13.917 16.823 1 90.92 293 LYS A C 1
ATOM 2417 O O . LYS A 1 293 ? -18.566 14.633 16.832 1 90.92 293 LYS A O 1
ATOM 2422 N N . SER A 1 294 ? -20.286 13.636 15.735 1 93.19 294 SER A N 1
ATOM 2423 C CA . SER A 1 294 ? -19.834 14.165 14.452 1 93.19 294 SER A CA 1
ATOM 2424 C C . SER A 1 294 ? -19.868 15.69 14.441 1 93.19 294 SER A C 1
ATOM 2426 O O . SER A 1 294 ? -18.96 16.332 13.908 1 93.19 294 SER A O 1
ATOM 2428 N N . SER A 1 295 ? -20.914 16.268 15.028 1 95.5 295 SER A N 1
ATOM 2429 C CA . SER A 1 295 ? -21.022 17.721 15.11 1 95.5 295 SER A CA 1
ATOM 2430 C C . SER A 1 295 ? -19.985 18.299 16.067 1 95.5 295 SER A C 1
ATOM 2432 O O . SER A 1 295 ? -19.49 19.409 15.858 1 95.5 295 SER A O 1
ATOM 2434 N N . GLN A 1 296 ? -19.664 17.534 17.104 1 96.36 296 GLN A N 1
ATOM 2435 C CA . GLN A 1 296 ? -18.631 17.979 18.034 1 96.36 296 GLN A CA 1
ATOM 2436 C C . GLN A 1 296 ? -17.286 18.133 17.33 1 96.36 296 GLN A C 1
ATOM 2438 O O . GLN A 1 296 ? -16.554 19.093 17.582 1 96.36 296 GLN A O 1
ATOM 2443 N N . VAL A 1 297 ? -17.012 17.152 16.504 1 96.89 297 VAL A N 1
ATOM 2444 C CA . VAL A 1 297 ? -15.762 17.181 15.752 1 96.89 297 VAL A CA 1
ATOM 2445 C C . VAL A 1 297 ? -15.691 18.457 14.916 1 96.89 297 VAL A C 1
ATOM 2447 O O . VAL A 1 297 ? -14.698 19.186 14.968 1 96.89 297 VAL A O 1
ATOM 2450 N N . VAL A 1 298 ? -16.769 18.719 14.165 1 97.92 298 VAL A N 1
ATOM 2451 C CA . VAL A 1 298 ? -16.808 19.843 13.234 1 97.92 298 VAL A CA 1
ATOM 2452 C C . VAL A 1 298 ? -16.685 21.156 14.004 1 97.92 298 VAL A C 1
ATOM 2454 O O . VAL A 1 298 ? -15.867 22.011 13.657 1 97.92 298 VAL A O 1
ATOM 2457 N N . MET A 1 299 ? -17.45 21.262 15.049 1 97.87 299 MET A N 1
ATOM 2458 C CA . MET A 1 299 ? -17.482 22.52 15.79 1 97.87 299 MET A CA 1
ATOM 2459 C C . MET A 1 299 ? -16.157 22.766 16.502 1 97.87 299 MET A C 1
ATOM 2461 O O . MET A 1 299 ? -15.701 23.907 16.598 1 97.87 299 MET A O 1
ATOM 2465 N N . THR A 1 300 ? -15.533 21.705 16.973 1 97.45 300 THR A N 1
ATOM 2466 C CA . THR A 1 300 ? -14.24 21.839 17.633 1 97.45 300 THR A CA 1
ATOM 2467 C C . THR A 1 300 ? -13.172 22.298 16.644 1 97.45 300 THR A C 1
ATOM 2469 O O . THR A 1 300 ? -12.392 23.205 16.94 1 97.45 300 THR A O 1
ATOM 2472 N N . LEU A 1 301 ? -13.145 21.724 15.488 1 97.82 301 LEU A N 1
ATOM 2473 C CA . LEU A 1 301 ? -12.141 22.031 14.475 1 97.82 301 LEU A CA 1
ATOM 2474 C C . LEU A 1 301 ? -12.372 23.417 13.883 1 97.82 301 LEU A C 1
ATOM 2476 O O . LEU A 1 301 ? -11.416 24.132 13.576 1 97.82 301 LEU A O 1
ATOM 2480 N N . MET A 1 302 ? -13.641 23.873 13.786 1 97.57 302 MET A N 1
ATOM 2481 C CA . MET A 1 302 ? -14.002 25.112 13.102 1 97.57 302 MET A CA 1
ATOM 2482 C C . MET A 1 302 ? -13.977 26.293 14.066 1 97.57 302 MET A C 1
ATOM 2484 O O . MET A 1 302 ? -14.055 27.448 13.643 1 97.57 302 MET A O 1
ATOM 2488 N N . GLN A 1 303 ? -13.788 26.026 15.289 1 96.14 303 GLN A N 1
ATOM 2489 C CA . GLN A 1 303 ? -13.943 27.035 16.332 1 96.14 303 GLN A CA 1
ATOM 2490 C C . GLN A 1 303 ? -13.16 28.3 15.995 1 96.14 303 GLN A C 1
ATOM 2492 O O . GLN A 1 303 ? -13.703 29.405 16.047 1 96.14 303 GLN A O 1
ATOM 2497 N N . PRO A 1 304 ? -11.9 28.214 15.573 1 94.92 304 PRO A N 1
ATOM 2498 C CA . PRO A 1 304 ? -11.125 29.425 15.293 1 94.92 304 PRO A CA 1
ATOM 2499 C C . PRO A 1 304 ? -11.59 30.144 14.029 1 94.92 304 PRO A C 1
ATOM 2501 O O . PRO A 1 304 ? -11.246 31.309 13.815 1 94.92 304 PRO A O 1
ATOM 2504 N N . LEU A 1 305 ? -12.471 29.541 13.209 1 97.36 305 LEU A N 1
ATOM 2505 C CA . LEU A 1 305 ? -12.812 30.081 11.898 1 97.36 305 LEU A CA 1
ATOM 2506 C C . LEU A 1 305 ? -14.274 30.511 11.85 1 97.36 305 LEU A C 1
ATOM 2508 O O . LEU A 1 305 ? -14.743 31.019 10.829 1 97.36 305 LEU A O 1
ATOM 2512 N N . LEU A 1 306 ? -14.948 30.392 12.954 1 97.27 306 LEU A N 1
ATOM 2513 C CA . LEU A 1 306 ? -16.369 30.723 12.994 1 97.27 306 LEU A CA 1
ATOM 2514 C C . LEU A 1 306 ? -16.577 32.231 12.907 1 97.27 306 LEU A C 1
ATOM 2516 O O . LEU A 1 306 ? -15.695 33.007 13.282 1 97.27 306 LEU A O 1
ATOM 2520 N N . ASN A 1 307 ? -17.67 32.659 12.341 1 97.61 307 ASN A N 1
ATOM 2521 C CA . ASN A 1 307 ? -18.114 34.046 12.263 1 97.61 307 ASN A CA 1
ATOM 2522 C C . ASN A 1 307 ? -17.234 34.864 11.322 1 97.61 307 ASN A C 1
ATOM 2524 O O . ASN A 1 307 ? -17.016 36.056 11.549 1 97.61 307 ASN A O 1
ATOM 2528 N N . LYS A 1 308 ? -16.677 34.222 10.32 1 97.69 308 LYS A N 1
ATOM 2529 C CA . LYS A 1 308 ? -15.798 34.924 9.389 1 97.69 308 LYS A CA 1
ATOM 2530 C C . LYS A 1 308 ? -16.202 34.655 7.943 1 97.69 308 LYS A C 1
ATOM 2532 O O . LYS A 1 308 ? -15.473 35.008 7.013 1 97.69 308 LYS A O 1
ATOM 2537 N N . GLY A 1 309 ? -17.302 33.89 7.767 1 97.78 309 GLY A N 1
ATOM 2538 C CA . GLY A 1 309 ? -17.841 33.68 6.433 1 97.78 309 GLY A CA 1
ATOM 2539 C C . GLY A 1 309 ? -17.201 32.511 5.708 1 97.78 309 GLY A C 1
ATOM 2540 O O . GLY A 1 309 ? -17.212 32.456 4.477 1 97.78 309 GLY A O 1
ATOM 2541 N N . TYR A 1 310 ? -16.585 31.613 6.367 1 98.07 310 TYR A N 1
ATOM 2542 C CA . TYR A 1 310 ? -15.985 30.433 5.754 1 98.07 310 TYR A CA 1
ATOM 2543 C C . TYR A 1 310 ? -17.057 29.498 5.206 1 98.07 310 TYR A C 1
ATOM 2545 O O . TYR A 1 310 ? -18.221 29.578 5.604 1 98.07 310 TYR A O 1
ATOM 2553 N N . CYS A 1 311 ? -16.646 28.672 4.235 1 98 311 CYS A N 1
ATOM 2554 C CA . CYS A 1 311 ? -17.491 27.63 3.663 1 98 311 CYS A CA 1
ATOM 2555 C C . CYS A 1 311 ? -16.897 26.249 3.91 1 98 311 CYS A C 1
ATOM 2557 O O . CYS A 1 311 ? -15.814 25.936 3.413 1 98 311 CYS A O 1
ATOM 2559 N N . LEU A 1 312 ? -17.615 25.463 4.576 1 98.13 312 LEU A N 1
ATOM 2560 C CA . LEU A 1 312 ? -17.137 24.153 5.003 1 98.13 312 LEU A CA 1
ATOM 2561 C C . LEU A 1 312 ? -17.689 23.052 4.105 1 98.13 312 LEU A C 1
ATOM 2563 O O . LEU A 1 312 ? -18.884 23.035 3.799 1 98.13 312 LEU A O 1
ATOM 2567 N N . THR A 1 313 ? -16.863 22.22 3.614 1 98.06 313 THR A N 1
ATOM 2568 C CA . THR A 1 313 ? -17.271 21.028 2.88 1 98.06 313 THR A CA 1
ATOM 2569 C C . THR A 1 313 ? -17.05 19.773 3.721 1 98.06 313 THR A C 1
ATOM 2571 O O . THR A 1 313 ? -15.974 19.583 4.29 1 98.06 313 THR A O 1
ATOM 2574 N N . THR A 1 314 ? -18.065 18.896 3.837 1 96.47 314 THR A N 1
ATOM 2575 C CA . THR A 1 314 ? -17.991 17.702 4.672 1 96.47 314 THR A CA 1
ATOM 2576 C C . THR A 1 314 ? -18.594 16.5 3.952 1 96.47 314 THR A C 1
ATOM 2578 O O . THR A 1 314 ? -19.244 16.652 2.915 1 96.47 314 THR A O 1
ATOM 2581 N N . ASP A 1 315 ? -18.344 15.364 4.457 1 92.94 315 ASP A N 1
ATOM 2582 C CA . ASP A 1 315 ? -18.954 14.158 3.905 1 92.94 315 ASP A CA 1
ATOM 2583 C C . ASP A 1 315 ? -20.229 13.793 4.661 1 92.94 315 ASP A C 1
ATOM 2585 O O . ASP A 1 315 ? -20.698 14.559 5.506 1 92.94 315 ASP A O 1
ATOM 2589 N N . ASN A 1 316 ? -20.862 12.67 4.385 1 91.63 316 ASN A N 1
ATOM 2590 C CA . ASN A 1 316 ? -22.178 12.303 4.897 1 91.63 316 ASN A CA 1
ATOM 2591 C C . ASN A 1 316 ? -22.127 11.967 6.384 1 91.63 316 ASN A C 1
ATOM 2593 O O . ASN A 1 316 ? -23.151 12.003 7.069 1 91.63 316 ASN A O 1
ATOM 2597 N N . TYR A 1 317 ? -20.94 11.742 6.839 1 88.86 317 TYR A N 1
ATOM 2598 C CA . TYR A 1 317 ? -20.782 11.444 8.258 1 88.86 317 TYR A CA 1
ATOM 2599 C C . TYR A 1 317 ? -21.027 12.686 9.106 1 88.86 317 TYR A C 1
ATOM 2601 O O . TYR A 1 317 ? -21.614 12.6 10.188 1 88.86 317 TYR A O 1
ATOM 2609 N N . TYR A 1 318 ? -20.63 13.752 8.604 1 94.51 318 TYR A N 1
ATOM 2610 C CA . TYR A 1 318 ? -20.64 14.98 9.391 1 94.51 318 TYR A CA 1
ATOM 2611 C C . TYR A 1 318 ? -21.883 15.809 9.092 1 94.51 318 TYR A C 1
ATOM 2613 O O . TYR A 1 318 ? -22.292 16.641 9.905 1 94.51 318 TYR A O 1
ATOM 2621 N N . THR A 1 319 ? -22.426 15.598 7.957 1 95.47 319 THR A N 1
ATOM 2622 C CA . THR A 1 319 ? -23.425 16.523 7.435 1 95.47 319 THR A CA 1
ATOM 2623 C C . THR A 1 319 ? -24.806 16.205 8.003 1 95.47 319 THR A C 1
ATOM 2625 O O . THR A 1 319 ? -25.275 15.069 7.909 1 95.47 319 THR A O 1
ATOM 2628 N N . SER A 1 320 ? -25.448 17.171 8.588 1 95.33 320 SER A N 1
ATOM 2629 C CA . SER A 1 320 ? -26.81 17.074 9.102 1 95.33 320 SER A CA 1
ATOM 2630 C C . SER A 1 320 ? -27.509 18.429 9.074 1 95.33 320 SER A C 1
ATOM 2632 O O . SER A 1 320 ? -26.855 19.472 9.131 1 95.33 320 SER A O 1
ATOM 2634 N N . PRO A 1 321 ? -28.823 18.427 8.901 1 94.98 321 PRO A N 1
ATOM 2635 C CA . PRO A 1 321 ? -29.549 19.699 8.955 1 94.98 321 PRO A CA 1
ATOM 2636 C C . PRO A 1 321 ? -29.318 20.455 10.262 1 94.98 321 PRO A C 1
ATOM 2638 O O . PRO A 1 321 ? -29.237 21.686 10.261 1 94.98 321 PRO A O 1
ATOM 2641 N N . GLU A 1 322 ? -29.179 19.74 11.301 1 94.56 322 GLU A N 1
ATOM 2642 C CA . GLU A 1 322 ? -28.916 20.359 12.597 1 94.56 322 GLU A CA 1
ATOM 2643 C C . GLU A 1 322 ? -27.582 21.101 12.594 1 94.56 322 GLU A C 1
ATOM 2645 O O . GLU A 1 322 ? -27.496 22.237 13.065 1 94.56 322 GLU A O 1
ATOM 2650 N N . LEU A 1 323 ? -26.594 20.455 12.147 1 96.4 323 LEU A N 1
ATOM 2651 C CA . LEU A 1 323 ? -25.279 21.083 12.066 1 96.4 323 LEU A CA 1
ATOM 2652 C C . LEU A 1 323 ? -25.323 22.321 11.177 1 96.4 323 LEU A C 1
ATOM 2654 O O . LEU A 1 323 ? -24.703 23.34 11.493 1 96.4 323 LEU A O 1
ATOM 2658 N N . ALA A 1 324 ? -26.031 22.226 10.074 1 97.11 324 ALA A N 1
ATOM 2659 C CA . ALA A 1 324 ? -26.157 23.36 9.162 1 97.11 324 ALA A CA 1
ATOM 2660 C C . ALA A 1 324 ? -26.752 24.572 9.874 1 97.11 324 ALA A C 1
ATOM 2662 O O . ALA A 1 324 ? -26.275 25.697 9.702 1 97.11 324 ALA A O 1
ATOM 2663 N N . ASP A 1 325 ? -27.768 24.336 10.629 1 96.17 325 ASP A N 1
ATOM 2664 C CA . ASP A 1 325 ? -28.411 25.422 11.363 1 96.17 325 ASP A CA 1
ATOM 2665 C C . ASP A 1 325 ? -27.434 26.08 12.336 1 96.17 325 ASP A C 1
ATOM 2667 O O . ASP A 1 325 ? -27.41 27.306 12.465 1 96.17 325 ASP A O 1
ATOM 2671 N N . ILE A 1 326 ? -26.673 25.279 12.984 1 96.85 326 ILE A N 1
ATOM 2672 C CA . ILE A 1 326 ? -25.704 25.781 13.952 1 96.85 326 ILE A CA 1
ATOM 2673 C C . ILE A 1 326 ? -24.653 26.629 13.239 1 96.85 326 ILE A C 1
ATOM 2675 O O . ILE A 1 326 ? -24.295 27.711 13.709 1 96.85 326 ILE A O 1
ATOM 2679 N N . LEU A 1 327 ? -24.184 26.163 12.175 1 97.91 327 LEU A N 1
ATOM 2680 C CA . LEU A 1 327 ? -23.145 26.855 11.421 1 97.91 327 LEU A CA 1
ATOM 2681 C C . LEU A 1 327 ? -23.674 28.161 10.838 1 97.91 327 LEU A C 1
ATOM 2683 O O . LEU A 1 327 ? -22.958 29.165 10.8 1 97.91 327 LEU A O 1
ATOM 2687 N N . ILE A 1 328 ? -24.931 28.137 10.369 1 97.36 328 ILE A N 1
ATOM 2688 C CA . ILE A 1 328 ? -25.554 29.346 9.842 1 97.36 328 ILE A CA 1
ATOM 2689 C C . ILE A 1 328 ? -25.593 30.422 10.925 1 97.36 328 ILE A C 1
ATOM 2691 O O . ILE A 1 328 ? -25.315 31.593 10.656 1 97.36 328 ILE A O 1
ATOM 2695 N N . ASN A 1 329 ? -25.887 29.987 12.084 1 96.92 329 ASN A N 1
ATOM 2696 C CA . ASN A 1 329 ? -25.946 30.918 13.206 1 96.92 329 ASN A CA 1
ATOM 2697 C C . ASN A 1 329 ? -24.569 31.485 13.537 1 96.92 329 ASN A C 1
ATOM 2699 O O . ASN A 1 329 ? -24.46 32.495 14.235 1 96.92 329 ASN A O 1
ATOM 2703 N N . ARG A 1 330 ? -23.568 30.878 13.048 1 97.46 330 ARG A N 1
ATOM 2704 C CA . ARG A 1 330 ? -22.197 31.33 13.262 1 97.46 330 ARG A CA 1
ATOM 2705 C C . ARG A 1 330 ? -21.59 31.866 11.969 1 97.46 330 ARG A C 1
ATOM 2707 O O . ARG A 1 330 ? -20.371 31.836 11.792 1 97.46 330 ARG A O 1
ATOM 2714 N N . ARG A 1 331 ? -22.428 32.215 11.025 1 97.75 331 ARG A N 1
ATOM 2715 C CA . ARG A 1 331 ? -22.053 32.834 9.758 1 97.75 331 ARG A CA 1
ATOM 2716 C C . ARG A 1 331 ? -21.069 31.957 8.991 1 97.75 331 ARG A C 1
ATOM 2718 O O . ARG A 1 331 ? -20.025 32.434 8.541 1 97.75 331 ARG A O 1
ATOM 2725 N N . THR A 1 332 ? -21.306 30.745 8.979 1 98.19 332 THR A N 1
ATOM 2726 C CA . THR A 1 332 ? -20.499 29.761 8.267 1 98.19 332 THR A CA 1
ATOM 2727 C C . THR A 1 332 ? -21.368 28.918 7.339 1 98.19 332 THR A C 1
ATOM 2729 O O . THR A 1 332 ? -22.416 28.415 7.749 1 98.19 332 THR A O 1
ATOM 2732 N N . ASP A 1 333 ? -21.018 28.827 6.149 1 98.22 333 ASP A N 1
ATOM 2733 C CA . ASP A 1 333 ? -21.759 28.032 5.174 1 98.22 333 ASP A CA 1
ATOM 2734 C C . ASP A 1 333 ? -21.255 26.59 5.144 1 98.22 333 ASP A C 1
ATOM 2736 O O . ASP A 1 333 ? -20.129 26.312 5.562 1 98.22 333 ASP A O 1
ATOM 2740 N N . ILE A 1 334 ? -22.077 25.647 4.648 1 97.91 334 ILE A N 1
ATOM 2741 C CA . ILE A 1 334 ? -21.691 24.241 4.6 1 97.91 334 ILE A CA 1
ATOM 2742 C C . ILE A 1 334 ? -22.23 23.6 3.323 1 97.91 334 ILE A C 1
ATOM 2744 O O . ILE A 1 334 ? -23.304 23.969 2.842 1 97.91 334 ILE A O 1
ATOM 2748 N N . ASN A 1 335 ? -21.504 22.866 2.697 1 96.89 335 ASN A N 1
ATOM 2749 C CA . ASN A 1 335 ? -21.837 21.995 1.575 1 96.89 335 ASN A CA 1
ATOM 2750 C C . ASN A 1 335 ? -21.325 20.574 1.797 1 96.89 335 ASN A C 1
ATOM 2752 O O . ASN A 1 335 ? -20.126 20.365 1.986 1 96.89 335 ASN A O 1
ATOM 2756 N N . GLY A 1 336 ? -22.2 19.546 1.821 1 96.44 336 GLY A N 1
ATOM 2757 C CA . GLY A 1 336 ? -21.755 18.189 2.093 1 96.44 336 GLY A CA 1
ATOM 2758 C C . GLY A 1 336 ? -22.726 17.133 1.598 1 96.44 336 GLY A C 1
ATOM 2759 O O . GLY A 1 336 ? -23.874 17.441 1.272 1 96.44 336 GLY A O 1
ATOM 2760 N N . THR A 1 337 ? -22.279 15.955 1.436 1 95.38 337 THR A N 1
ATOM 2761 C CA . THR A 1 337 ? -23.163 14.836 1.132 1 95.38 337 THR A CA 1
ATOM 2762 C C . THR A 1 337 ? -24.014 14.474 2.346 1 95.38 337 THR A C 1
ATOM 2764 O O . THR A 1 337 ? -23.619 14.729 3.486 1 95.38 337 THR A O 1
ATOM 2767 N N . LEU A 1 338 ? -25.153 13.931 2.072 1 95.02 338 LEU A N 1
ATOM 2768 C CA . LEU A 1 338 ? -26.139 13.736 3.129 1 95.02 338 LEU A CA 1
ATOM 2769 C C . LEU A 1 338 ? -26.699 12.318 3.095 1 95.02 338 LEU A C 1
ATOM 2771 O O . LEU A 1 338 ? -27.051 11.811 2.028 1 95.02 338 LEU A O 1
ATOM 2775 N N . LYS A 1 339 ? -26.708 11.739 4.21 1 92.47 339 LYS A N 1
ATOM 2776 C CA . LYS A 1 339 ? -27.471 10.503 4.353 1 92.47 339 LYS A CA 1
ATOM 2777 C C . LYS A 1 339 ? -28.962 10.791 4.505 1 92.47 339 LYS A C 1
ATOM 2779 O O . LYS A 1 339 ? -29.367 11.539 5.396 1 92.47 339 LYS A O 1
ATOM 2784 N N . LEU A 1 340 ? -29.719 10.166 3.807 1 91.03 340 LEU A N 1
ATOM 2785 C CA . LEU A 1 340 ? -31.144 10.472 3.745 1 91.03 340 LEU A CA 1
ATOM 2786 C C . LEU A 1 340 ? -31.853 10.021 5.018 1 91.03 340 LEU A C 1
ATOM 2788 O O . LEU A 1 340 ? -32.942 10.507 5.333 1 91.03 340 LEU A O 1
ATOM 2792 N N . THR A 1 341 ? -31.249 9.166 5.743 1 88.29 341 THR A N 1
ATOM 2793 C CA . THR A 1 341 ? -31.876 8.617 6.941 1 88.29 341 THR A CA 1
ATOM 2794 C C . THR A 1 341 ? -31.636 9.528 8.142 1 88.29 341 THR A C 1
ATOM 2796 O O . THR A 1 341 ? -32.116 9.25 9.243 1 88.29 341 THR A O 1
ATOM 2799 N N . ARG A 1 342 ? -30.908 10.621 7.96 1 89.37 342 ARG A N 1
ATOM 2800 C CA . ARG A 1 342 ? -30.587 11.534 9.053 1 89.37 342 ARG A CA 1
ATOM 2801 C C . ARG A 1 342 ? -31.848 12.184 9.611 1 89.37 342 ARG A C 1
ATOM 2803 O O . ARG A 1 342 ? -32.843 12.335 8.899 1 89.37 342 ARG A O 1
ATOM 2810 N N . LYS A 1 343 ? -31.692 12.542 10.802 1 86.56 343 LYS A N 1
ATOM 2811 C CA . LYS A 1 343 ? -32.8 13.228 11.46 1 86.56 343 LYS A CA 1
ATOM 2812 C C . LYS A 1 343 ? -33.132 14.54 10.754 1 86.56 343 LYS A C 1
ATOM 2814 O O . LYS A 1 343 ? -32.233 15.254 10.306 1 86.56 343 LYS A O 1
ATOM 2819 N N . ASP A 1 344 ? -34.446 14.947 10.546 1 88.13 344 ASP A N 1
ATOM 2820 C CA . ASP A 1 344 ? -34.96 16.215 10.038 1 88.13 344 ASP A CA 1
ATOM 2821 C C . ASP A 1 344 ? -34.982 16.227 8.511 1 88.13 344 ASP A C 1
ATOM 2823 O O . ASP A 1 344 ? -35.402 17.211 7.898 1 88.13 344 ASP A O 1
ATOM 2827 N N . VAL A 1 345 ? -34.474 15.126 7.911 1 92.07 345 VAL A N 1
ATOM 2828 C CA . VAL A 1 345 ? -34.616 15.012 6.464 1 92.07 345 VAL A CA 1
ATOM 2829 C C . VAL A 1 345 ? -36.039 14.58 6.116 1 92.07 345 VAL A C 1
ATOM 2831 O O . VAL A 1 345 ? -36.557 13.615 6.682 1 92.07 345 VAL A O 1
ATOM 2834 N N . PRO A 1 346 ? -36.633 15.298 5.248 1 91.95 346 PRO A N 1
ATOM 2835 C CA . PRO A 1 346 ? -38.016 14.959 4.904 1 91.95 346 PRO A CA 1
ATOM 2836 C C . PRO A 1 346 ? -38.158 13.538 4.363 1 91.95 346 PRO A C 1
ATOM 2838 O O . PRO A 1 346 ? -37.35 13.103 3.539 1 91.95 346 PRO A O 1
ATOM 2841 N N . LYS A 1 347 ? -39.096 12.823 4.799 1 90.22 347 LYS A N 1
ATOM 2842 C CA . LYS A 1 347 ? -39.357 11.449 4.378 1 90.22 347 LYS A CA 1
ATOM 2843 C C . LYS A 1 347 ? -39.671 11.381 2.887 1 90.22 347 LYS A C 1
ATOM 2845 O O . LYS A 1 347 ? -39.363 10.386 2.227 1 90.22 347 LYS A O 1
ATOM 2850 N N . GLU A 1 348 ? -40.249 12.452 2.402 1 89.85 348 GLU A N 1
ATOM 2851 C CA . GLU A 1 348 ? -40.591 12.509 0.984 1 89.85 348 GLU A CA 1
ATOM 2852 C C . GLU A 1 348 ? -39.342 12.429 0.111 1 89.85 348 GLU A C 1
ATOM 2854 O O . GLU A 1 348 ? -39.362 11.813 -0.957 1 89.85 348 GLU A O 1
ATOM 2859 N N . LEU A 1 349 ? -38.371 13.054 0.582 1 90.81 349 LEU A N 1
ATOM 2860 C CA . LEU A 1 349 ? -37.115 13.027 -0.161 1 90.81 349 LEU A CA 1
ATOM 2861 C C . LEU A 1 349 ? -36.495 11.634 -0.129 1 90.81 349 LEU A C 1
ATOM 2863 O O . LEU A 1 349 ? -35.894 11.194 -1.112 1 90.81 349 LEU A O 1
ATOM 2867 N N . GLN A 1 350 ? -36.615 10.944 0.936 1 89.37 350 GLN A N 1
ATOM 2868 C CA . GLN A 1 350 ? -36.05 9.612 1.12 1 89.37 350 GLN A CA 1
ATOM 2869 C C . GLN A 1 350 ? -36.703 8.602 0.18 1 89.37 350 GLN A C 1
ATOM 2871 O O . GLN A 1 350 ? -36.021 7.751 -0.395 1 89.37 350 GLN A O 1
ATOM 2876 N N . LYS A 1 351 ? -37.939 8.726 -0.005 1 87.83 351 LYS A N 1
ATOM 2877 C CA . LYS A 1 351 ? -38.715 7.727 -0.734 1 87.83 351 LYS A CA 1
ATOM 2878 C C . LYS A 1 351 ? -38.764 8.049 -2.225 1 87.83 351 LYS A C 1
ATOM 2880 O O . LYS A 1 351 ? -39.08 7.183 -3.043 1 87.83 351 LYS A O 1
ATOM 2885 N N . LYS A 1 352 ? -38.504 9.227 -2.579 1 88.58 352 LYS A N 1
ATOM 2886 C CA . LYS A 1 352 ? -38.642 9.658 -3.967 1 88.58 352 LYS A CA 1
ATOM 2887 C C . LYS A 1 352 ? -37.68 8.899 -4.876 1 88.58 352 LYS A C 1
ATOM 2889 O O . LYS A 1 352 ? -36.472 8.878 -4.632 1 88.58 352 LYS A O 1
ATOM 2894 N N . LYS A 1 353 ? -38.121 8.199 -5.861 1 89.47 353 LYS A N 1
ATOM 2895 C CA . LYS A 1 353 ? -37.32 7.487 -6.854 1 89.47 353 LYS A CA 1
ATOM 2896 C C . LYS A 1 353 ? -37.067 8.357 -8.082 1 89.47 353 LYS A C 1
ATOM 2898 O O . LYS A 1 353 ? -38.001 8.93 -8.647 1 89.47 353 LYS A O 1
ATOM 2903 N N . LEU A 1 354 ? -35.881 8.545 -8.385 1 91.09 354 LEU A N 1
ATOM 2904 C CA . LEU A 1 354 ? -35.488 9.407 -9.494 1 91.09 354 LEU A CA 1
ATOM 2905 C C . LEU A 1 354 ? -34.933 8.584 -10.652 1 91.09 354 LEU A C 1
ATOM 2907 O O . LEU A 1 354 ? -34.335 7.528 -10.438 1 91.09 354 LEU A O 1
ATOM 2911 N N . LYS A 1 355 ? -35.212 9.001 -11.832 1 90.39 355 LYS A N 1
ATOM 2912 C CA . LYS A 1 355 ? -34.583 8.433 -13.021 1 90.39 355 LYS A CA 1
ATOM 2913 C C . LYS A 1 355 ? -33.18 8.997 -13.224 1 90.39 355 LYS A C 1
ATOM 2915 O O . LYS A 1 355 ? -32.803 9.982 -12.585 1 90.39 355 LYS A O 1
ATOM 2920 N N . LEU A 1 356 ? -32.481 8.373 -14.069 1 89.69 356 LEU A N 1
ATOM 2921 C CA . LEU A 1 356 ? -31.115 8.799 -14.356 1 89.69 356 LEU A CA 1
ATOM 2922 C C . LEU A 1 356 ? -31.088 10.241 -14.849 1 89.69 356 LEU A C 1
ATOM 2924 O O . LEU A 1 356 ? -31.812 10.597 -15.782 1 89.69 356 LEU A O 1
ATOM 2928 N N . GLY A 1 357 ? -30.417 11.053 -14.135 1 87.85 357 GLY A N 1
ATOM 2929 C CA . GLY A 1 357 ? -30.262 12.439 -14.547 1 87.85 357 GLY A CA 1
ATOM 2930 C C . GLY A 1 357 ? -31.249 13.375 -13.877 1 87.85 357 GLY A C 1
ATOM 2931 O O . GLY A 1 357 ? -31.121 14.597 -13.978 1 87.85 357 GLY A O 1
ATOM 2932 N N . GLU A 1 358 ? -32.223 12.886 -13.142 1 91.61 358 GLU A N 1
ATOM 2933 C CA . GLU A 1 358 ? -33.248 13.698 -12.491 1 91.61 358 GLU A CA 1
ATOM 2934 C C . GLU A 1 358 ? -32.757 14.232 -11.148 1 91.61 358 GLU A C 1
ATOM 2936 O O . GLU A 1 358 ? -31.869 13.645 -10.527 1 91.61 358 GLU A O 1
ATOM 2941 N N . ILE A 1 359 ? -33.348 15.369 -10.76 1 93.89 359 ILE A N 1
ATOM 2942 C CA . ILE A 1 359 ? -32.958 16.035 -9.522 1 93.89 359 ILE A CA 1
ATOM 2943 C C . ILE A 1 359 ? -34.205 16.426 -8.732 1 93.89 359 ILE A C 1
ATOM 2945 O O . ILE A 1 359 ? -35.26 16.688 -9.315 1 93.89 359 ILE A O 1
ATOM 2949 N N . CYS A 1 360 ? -34.191 16.283 -7.481 1 94.44 360 CYS A N 1
ATOM 2950 C CA . CYS A 1 360 ? -35.201 16.754 -6.539 1 94.44 360 CYS A CA 1
ATOM 2951 C C . CYS A 1 360 ? -34.564 17.563 -5.415 1 94.44 360 CYS A C 1
ATOM 2953 O O . CYS A 1 360 ? -33.444 17.271 -4.992 1 94.44 360 CYS A O 1
ATOM 2955 N N . ALA A 1 361 ? -35.318 18.64 -4.968 1 95.2 361 ALA A N 1
ATOM 2956 C CA . ALA A 1 361 ? -34.718 19.51 -3.959 1 95.2 361 ALA A CA 1
ATOM 2957 C C . ALA A 1 361 ? -35.768 20.005 -2.968 1 95.2 361 ALA A C 1
ATOM 2959 O O . ALA A 1 361 ? -36.943 20.146 -3.318 1 95.2 361 ALA A O 1
ATOM 2960 N N . TYR A 1 362 ? -35.375 20.182 -1.827 1 95.25 362 TYR A N 1
ATOM 2961 C CA . TYR A 1 362 ? -36.167 20.754 -0.744 1 95.25 362 TYR A CA 1
ATOM 2962 C C . TYR A 1 362 ? -35.412 21.885 -0.055 1 95.25 362 TYR A C 1
ATOM 2964 O O . TYR A 1 362 ? -34.185 21.839 0.065 1 95.25 362 TYR A O 1
ATOM 2972 N N . GLN A 1 363 ? -36.138 22.887 0.433 1 94.14 363 GLN A N 1
ATOM 2973 C CA . GLN A 1 363 ? -35.46 24.022 1.049 1 94.14 363 GLN A CA 1
ATOM 2974 C C . GLN A 1 363 ? -36.156 24.444 2.34 1 94.14 363 GLN A C 1
ATOM 2976 O O . GLN A 1 363 ? -37.386 24.426 2.423 1 94.14 363 GLN A O 1
ATOM 2981 N N . ARG A 1 364 ? -35.392 24.736 3.3 1 93.73 364 ARG A N 1
ATOM 2982 C CA . ARG A 1 364 ? -35.781 25.357 4.563 1 93.73 364 ARG A CA 1
ATOM 2983 C C . ARG A 1 364 ? -34.828 26.489 4.932 1 93.73 364 ARG A C 1
ATOM 2985 O O . ARG A 1 364 ? -33.707 26.242 5.381 1 93.73 364 ARG A O 1
ATOM 2992 N N . GLY A 1 365 ? -35.299 27.755 4.742 1 90.48 365 GLY A N 1
ATOM 2993 C CA . GLY A 1 365 ? -34.382 28.866 4.945 1 90.48 365 GLY A CA 1
ATOM 2994 C C . GLY A 1 365 ? -33.186 28.831 4.013 1 90.48 365 GLY A C 1
ATOM 2995 O O . GLY A 1 365 ? -33.345 28.765 2.792 1 90.48 365 GLY A O 1
ATOM 2996 N N . LYS A 1 366 ? -32.041 28.761 4.634 1 93.26 366 LYS A N 1
ATOM 2997 C CA . LYS A 1 366 ? -30.803 28.739 3.86 1 93.26 366 LYS A CA 1
ATOM 2998 C C . LYS A 1 366 ? -30.385 27.309 3.531 1 93.26 366 LYS A C 1
ATOM 3000 O O . LYS A 1 366 ? -29.492 27.09 2.71 1 93.26 366 LYS A O 1
ATOM 3005 N N . VAL A 1 367 ? -31.088 26.332 4.118 1 95.89 367 VAL A N 1
ATOM 3006 C CA . VAL A 1 367 ? -30.674 24.94 3.974 1 95.89 367 VAL A CA 1
ATOM 3007 C C . VAL A 1 367 ? -31.403 24.304 2.793 1 95.89 367 VAL A C 1
ATOM 3009 O O . VAL A 1 367 ? -32.635 24.255 2.768 1 95.89 367 VAL A O 1
ATOM 3012 N N . CYS A 1 368 ? -30.668 23.851 1.863 1 95.94 368 CYS A N 1
ATOM 3013 C CA . CYS A 1 368 ? -31.208 23.192 0.679 1 95.94 368 CYS A CA 1
ATOM 3014 C C . CYS A 1 368 ? -30.781 21.73 0.625 1 95.94 368 CYS A C 1
ATOM 3016 O O . CYS A 1 368 ? -29.593 21.422 0.743 1 95.94 368 CYS A O 1
ATOM 3018 N N . LEU A 1 369 ? -31.704 20.828 0.501 1 96.37 369 LEU A N 1
ATOM 3019 C CA . LEU A 1 369 ? -31.452 19.404 0.306 1 96.37 369 LEU A CA 1
ATOM 3020 C C . LEU A 1 369 ? -31.665 19.009 -1.151 1 96.37 369 LEU A C 1
ATOM 3022 O O . LEU A 1 369 ? -32.708 19.313 -1.735 1 96.37 369 LEU A O 1
ATOM 3026 N N . ILE A 1 370 ? -30.711 18.405 -1.753 1 95.58 370 ILE A N 1
ATOM 3027 C CA . ILE A 1 370 ? -30.777 18.06 -3.169 1 95.58 370 ILE A CA 1
ATOM 3028 C C . ILE A 1 370 ? -30.508 16.567 -3.35 1 95.58 370 ILE A C 1
ATOM 3030 O O . ILE A 1 370 ? -29.548 16.031 -2.79 1 95.58 370 ILE A O 1
ATOM 3034 N N . LYS A 1 371 ? -31.282 15.856 -4.022 1 95.6 371 LYS A N 1
ATOM 3035 C CA . LYS A 1 371 ? -31.108 14.465 -4.432 1 95.6 371 LYS A CA 1
ATOM 3036 C C . LYS A 1 371 ? -30.998 14.35 -5.95 1 95.6 371 LYS A C 1
ATOM 3038 O O . LYS A 1 371 ? -31.825 14.899 -6.681 1 95.6 371 LYS A O 1
ATOM 3043 N N . TRP A 1 372 ? -29.959 13.751 -6.425 1 94.49 372 TRP A N 1
ATOM 3044 C CA . TRP A 1 372 ? -29.666 13.617 -7.849 1 94.49 372 TRP A CA 1
ATOM 3045 C C . TRP A 1 372 ? -29.332 12.172 -8.203 1 94.49 372 TRP A C 1
ATOM 3047 O O . TRP A 1 372 ? -28.585 11.507 -7.481 1 94.49 372 TRP A O 1
ATOM 3057 N N . MET A 1 373 ? -29.905 11.702 -9.331 1 93.03 373 MET A N 1
ATOM 3058 C CA . MET A 1 373 ? -29.658 10.323 -9.742 1 93.03 373 MET A CA 1
ATOM 3059 C C . MET A 1 373 ? -28.587 10.262 -10.827 1 93.03 373 MET A C 1
ATOM 3061 O O . MET A 1 373 ? -28.808 10.719 -11.949 1 93.03 373 MET A O 1
ATOM 3065 N N . ASP A 1 374 ? -27.475 9.749 -10.49 1 87.89 374 ASP A N 1
ATOM 3066 C CA . ASP A 1 374 ? -26.446 9.369 -11.454 1 87.89 374 ASP A CA 1
ATOM 3067 C C . ASP A 1 374 ? -26.427 7.858 -11.668 1 87.89 374 ASP A C 1
ATOM 3069 O O . ASP A 1 374 ? -27.476 7.239 -11.86 1 87.89 374 ASP A O 1
ATOM 3073 N N . LYS A 1 375 ? -25.266 7.191 -11.616 1 79.95 375 LYS A N 1
ATOM 3074 C CA . LYS A 1 375 ? -25.247 5.732 -11.548 1 79.95 375 LYS A CA 1
ATOM 3075 C C . LYS A 1 375 ? -25.837 5.235 -10.232 1 79.95 375 LYS A C 1
ATOM 3077 O O . LYS A 1 375 ? -26.455 4.169 -10.186 1 79.95 375 LYS A O 1
ATOM 3082 N N . LYS A 1 376 ? -25.661 6.12 -9.276 1 86.18 376 LYS A N 1
ATOM 3083 C CA . LYS A 1 376 ? -26.273 5.941 -7.962 1 86.18 376 LYS A CA 1
ATOM 3084 C C . LYS A 1 376 ? -26.869 7.25 -7.45 1 86.18 376 LYS A C 1
ATOM 3086 O O . LYS A 1 376 ? -26.514 8.329 -7.93 1 86.18 376 LYS A O 1
ATOM 3091 N N . ALA A 1 377 ? -27.748 7.137 -6.566 1 91.21 377 ALA A N 1
ATOM 3092 C CA . ALA A 1 377 ? -28.369 8.322 -5.981 1 91.21 377 ALA A CA 1
ATOM 3093 C C . ALA A 1 377 ? -27.38 9.082 -5.101 1 91.21 377 ALA A C 1
ATOM 3095 O O . ALA A 1 377 ? -26.684 8.482 -4.279 1 91.21 377 ALA A O 1
ATOM 3096 N N . VAL A 1 378 ? -27.292 10.357 -5.336 1 93.71 378 VAL A N 1
ATOM 3097 C CA . VAL A 1 378 ? -26.43 11.221 -4.536 1 93.71 378 VAL A CA 1
ATOM 3098 C C . VAL A 1 378 ? -27.27 12.299 -3.853 1 93.71 378 VAL A C 1
ATOM 3100 O O . VAL A 1 378 ? -28.035 13.008 -4.51 1 93.71 378 VAL A O 1
ATOM 3103 N N . SER A 1 379 ? -27.18 12.397 -2.591 1 95.92 379 SER A N 1
ATOM 3104 C CA . SER A 1 379 ? -27.889 13.425 -1.836 1 95.92 379 SER A CA 1
ATOM 3105 C C . SER A 1 379 ? -26.918 14.42 -1.209 1 95.92 379 SER A C 1
ATOM 3107 O O . SER A 1 379 ? -25.901 14.025 -0.634 1 95.92 379 SER A O 1
ATOM 3109 N N . LEU A 1 380 ? -27.27 15.704 -1.31 1 96.83 380 LEU A N 1
ATOM 3110 C CA . LEU A 1 380 ? -26.389 16.755 -0.814 1 96.83 380 LEU A CA 1
ATOM 3111 C C . LEU A 1 380 ? -27.168 17.772 0.014 1 96.83 380 LEU A C 1
ATOM 3113 O O . LEU A 1 380 ? -28.38 17.921 -0.159 1 96.83 380 LEU A O 1
ATOM 3117 N N . LEU A 1 381 ? -26.534 18.335 0.931 1 97.37 381 LEU A N 1
ATOM 3118 C CA . LEU A 1 381 ? -27.003 19.478 1.706 1 97.37 381 LEU A CA 1
ATOM 3119 C C . LEU A 1 381 ? -26.113 20.694 1.474 1 97.37 381 LEU A C 1
ATOM 3121 O O . LEU A 1 381 ? -24.885 20.591 1.532 1 97.37 381 LEU A O 1
ATOM 3125 N N . SER A 1 382 ? -26.745 21.818 1.106 1 97.43 382 SER A N 1
ATOM 3126 C CA . SER A 1 382 ? -25.971 23.033 0.874 1 97.43 382 SER A CA 1
ATOM 3127 C C . SER A 1 382 ? -26.704 24.264 1.396 1 97.43 382 SER A C 1
ATOM 3129 O O . SER A 1 382 ? -27.935 24.323 1.356 1 97.43 382 SER A O 1
ATOM 3131 N N . THR A 1 383 ? -25.948 25.179 1.879 1 97.49 383 THR A N 1
ATOM 3132 C CA . THR A 1 383 ? -26.527 26.441 2.327 1 97.49 383 THR A CA 1
ATOM 3133 C C . THR A 1 383 ? -26.261 27.549 1.312 1 97.49 383 THR A C 1
ATOM 3135 O O . THR A 1 383 ? -26.593 28.711 1.554 1 97.49 383 THR A O 1
ATOM 3138 N N . ILE A 1 384 ? -25.649 27.193 0.153 1 96.76 384 ILE A N 1
ATOM 3139 C CA . ILE A 1 384 ? -25.28 28.25 -0.782 1 96.76 384 ILE A CA 1
ATOM 3140 C C . ILE A 1 384 ? -25.725 27.87 -2.192 1 96.76 384 ILE A C 1
ATOM 3142 O O . ILE A 1 384 ? -25.433 28.583 -3.155 1 96.76 384 ILE A O 1
ATOM 3146 N N . HIS A 1 385 ? -26.365 26.75 -2.319 1 95.19 385 HIS A N 1
ATOM 3147 C CA . HIS A 1 385 ? -26.686 26.289 -3.665 1 95.19 385 HIS A CA 1
ATOM 3148 C C . HIS A 1 385 ? -28.193 26.151 -3.855 1 95.19 385 HIS A C 1
ATOM 3150 O O . HIS A 1 385 ? -28.938 26.036 -2.879 1 95.19 385 HIS A O 1
ATOM 3156 N N . ASN A 1 386 ? -28.577 26.181 -5.104 1 92.62 386 ASN A N 1
ATOM 3157 C CA . ASN A 1 386 ? -29.891 25.79 -5.604 1 92.62 386 ASN A CA 1
ATOM 3158 C C . ASN A 1 386 ? -29.798 24.598 -6.553 1 92.62 386 ASN A C 1
ATOM 3160 O O . ASN A 1 386 ? -28.7 24.155 -6.893 1 92.62 386 ASN A O 1
ATOM 3164 N N . PRO A 1 387 ? -30.875 23.972 -6.828 1 92.06 387 PRO A N 1
ATOM 3165 C CA . PRO A 1 387 ? -30.821 22.772 -7.667 1 92.06 387 PRO A CA 1
ATOM 3166 C C . PRO A 1 387 ? -30.623 23.095 -9.146 1 92.06 387 PRO A C 1
ATOM 3168 O O . PRO A 1 387 ? -31.4 22.641 -9.99 1 92.06 387 PRO A O 1
ATOM 3171 N N . ILE A 1 388 ? -29.635 23.832 -9.557 1 91.75 388 ILE A N 1
ATOM 3172 C CA . ILE A 1 388 ? -29.348 24.187 -10.943 1 91.75 388 ILE A CA 1
ATOM 3173 C C . ILE A 1 388 ? -28.424 23.141 -11.563 1 91.75 388 ILE A C 1
ATOM 3175 O O . ILE A 1 388 ? -27.493 22.662 -10.911 1 91.75 388 ILE A O 1
ATOM 3179 N N . MET A 1 389 ? -28.732 22.772 -12.783 1 90.94 389 MET A N 1
ATOM 3180 C CA . MET A 1 389 ? -27.929 21.807 -13.528 1 90.94 389 MET A CA 1
ATOM 3181 C C . MET A 1 389 ? -26.967 22.516 -14.475 1 90.94 389 MET A C 1
ATOM 3183 O O . MET A 1 389 ? -27.317 23.533 -15.075 1 90.94 389 MET A O 1
ATOM 3187 N N . ILE A 1 390 ? -25.791 21.997 -14.514 1 89.14 390 ILE A N 1
ATOM 3188 C CA . ILE A 1 390 ? -24.799 22.565 -15.421 1 89.14 390 ILE A CA 1
ATOM 3189 C C . ILE A 1 390 ? -24.292 21.485 -16.374 1 89.14 390 ILE A C 1
ATOM 3191 O O . ILE A 1 390 ? -24.329 20.296 -16.05 1 89.14 390 ILE A O 1
ATOM 3195 N N . GLU A 1 391 ? -23.831 21.844 -17.534 1 86.99 391 GLU A N 1
ATOM 3196 C CA . GLU A 1 391 ? -23.28 20.93 -18.53 1 86.99 391 GLU A CA 1
ATOM 3197 C C . GLU A 1 391 ? -21.776 20.75 -18.343 1 86.99 391 GLU A C 1
ATOM 3199 O O . GLU A 1 391 ? -21.044 21.729 -18.179 1 86.99 391 GLU A O 1
ATOM 3204 N N . VAL A 1 392 ? -21.408 19.552 -18.17 1 83.03 392 VAL A N 1
ATOM 3205 C CA . VAL A 1 392 ? -19.99 19.248 -18.013 1 83.03 392 VAL A CA 1
ATOM 3206 C C . VAL A 1 392 ? -19.502 18.43 -19.207 1 83.03 392 VAL A C 1
ATOM 3208 O O . VAL A 1 392 ? -20.186 17.509 -19.658 1 83.03 392 VAL A O 1
ATOM 3211 N N . PRO A 1 393 ? -18.336 18.797 -19.807 1 74.64 393 PRO A N 1
ATOM 3212 C CA . PRO A 1 393 ? -17.799 18.06 -20.953 1 74.64 393 PRO A CA 1
ATOM 3213 C C . PRO A 1 393 ? -17.227 16.699 -20.563 1 74.64 393 PRO A C 1
ATOM 3215 O O . PRO A 1 393 ? -16.63 16.56 -19.492 1 74.64 393 PRO A O 1
ATOM 3218 N N . SER A 1 394 ? -17.751 15.68 -21.089 1 64.32 394 SER A N 1
ATOM 3219 C CA . SER A 1 394 ? -17.177 14.355 -20.875 1 64.32 394 SER A CA 1
ATOM 3220 C C . SER A 1 394 ? -16.123 14.032 -21.929 1 64.32 394 SER A C 1
ATOM 3222 O O . SER A 1 394 ? -16.029 14.716 -22.95 1 64.32 394 SER A O 1
ATOM 3224 N N . TYR A 1 395 ? -15.162 13.165 -21.602 1 58.52 395 TYR A N 1
ATOM 3225 C CA . TYR A 1 395 ? -14.088 12.736 -22.49 1 58.52 395 TYR A CA 1
ATOM 3226 C C . TYR A 1 395 ? -14.635 12.338 -23.856 1 58.52 395 TYR A C 1
ATOM 3228 O O . TYR A 1 395 ? -13.987 12.562 -24.881 1 58.52 395 TYR A O 1
ATOM 3236 N N . LYS A 1 396 ? -15.739 11.622 -23.96 1 55.86 396 LYS A N 1
ATOM 3237 C CA . LYS A 1 396 ? -16.236 11.145 -25.247 1 55.86 396 LYS A CA 1
ATOM 3238 C C . LYS A 1 396 ? -17.109 12.198 -25.924 1 55.86 396 LYS A C 1
ATOM 3240 O O . LYS A 1 396 ? -17.965 11.867 -26.747 1 55.86 396 LYS A O 1
ATOM 3245 N N . ASN A 1 397 ? -16.949 13.415 -25.664 1 61.09 397 ASN A N 1
ATOM 3246 C CA . ASN A 1 397 ? -17.666 14.499 -26.327 1 61.09 397 ASN A CA 1
ATOM 3247 C C . ASN A 1 397 ? -19.154 14.475 -25.99 1 61.09 397 ASN A C 1
ATOM 3249 O O . ASN A 1 397 ? -19.974 15.001 -26.745 1 61.09 397 ASN A O 1
ATOM 3253 N N . GLU A 1 398 ? -19.478 13.568 -25.093 1 67.61 398 GLU A N 1
ATOM 3254 C CA . GLU A 1 398 ? -20.878 13.618 -24.682 1 67.61 398 GLU A CA 1
ATOM 3255 C C . GLU A 1 398 ? -21.081 14.604 -23.535 1 67.61 398 GLU A C 1
ATOM 3257 O O . GLU A 1 398 ? -20.217 14.742 -22.668 1 67.61 398 GLU A O 1
ATOM 3262 N N . VAL A 1 399 ? -22.008 15.531 -23.702 1 74.5 399 VAL A N 1
ATOM 3263 C CA . VAL A 1 399 ? -22.352 16.516 -22.682 1 74.5 399 VAL A CA 1
ATOM 3264 C C . VAL A 1 399 ? -23.201 15.86 -21.595 1 74.5 399 VAL A C 1
ATOM 3266 O O . VAL A 1 399 ? -24.238 15.259 -21.886 1 74.5 399 VAL A O 1
ATOM 3269 N N . ARG A 1 400 ? -22.632 15.755 -20.471 1 78.4 400 ARG A N 1
ATOM 3270 C CA . ARG A 1 400 ? -23.394 15.253 -19.332 1 78.4 400 ARG A CA 1
ATOM 3271 C C . ARG A 1 400 ? -23.846 16.396 -18.429 1 78.4 400 ARG A C 1
ATOM 3273 O O . ARG A 1 400 ? -23.108 17.362 -18.225 1 78.4 400 ARG A O 1
ATOM 3280 N N . LYS A 1 401 ? -25.151 16.382 -18.052 1 86.52 401 LYS A N 1
ATOM 3281 C CA . LYS A 1 401 ? -25.685 17.379 -17.129 1 86.52 401 LYS A CA 1
ATOM 3282 C C . LYS A 1 401 ? -25.515 16.933 -15.679 1 86.52 401 LYS A C 1
ATOM 3284 O O . LYS A 1 401 ? -25.839 15.795 -15.333 1 86.52 401 LYS A O 1
ATOM 3289 N N . LYS A 1 402 ? -24.868 17.801 -14.876 1 90.31 402 LYS A N 1
ATOM 3290 C CA . LYS A 1 402 ? -24.696 17.557 -13.447 1 90.31 402 LYS A CA 1
ATOM 3291 C C . LYS A 1 402 ? -25.105 18.778 -12.628 1 90.31 402 LYS A C 1
ATOM 3293 O O . LYS A 1 402 ? -24.994 19.913 -13.097 1 90.31 402 LYS A O 1
ATOM 3298 N N . PRO A 1 403 ? -25.686 18.55 -11.481 1 92.68 403 PRO A N 1
ATOM 3299 C CA . PRO A 1 403 ? -25.982 19.699 -10.622 1 92.68 403 PRO A CA 1
ATOM 3300 C C . PRO A 1 403 ? -24.733 20.492 -10.245 1 92.68 403 PRO A C 1
ATOM 3302 O O . PRO A 1 403 ? -23.682 19.904 -9.976 1 92.68 403 PRO A O 1
ATOM 3305 N N . LYS A 1 404 ? -24.808 21.789 -10.182 1 93.01 404 LYS A N 1
ATOM 3306 C CA . LYS A 1 404 ? -23.701 22.671 -9.824 1 93.01 404 LYS A CA 1
ATOM 3307 C C . LYS A 1 404 ? -23.146 22.325 -8.446 1 93.01 404 LYS A C 1
ATOM 3309 O O . LYS A 1 404 ? -21.936 22.395 -8.223 1 93.01 404 LYS A O 1
ATOM 3314 N N . VAL A 1 405 ? -24.065 21.968 -7.548 1 93.89 405 VAL A N 1
ATOM 3315 C CA . VAL A 1 405 ? -23.679 21.646 -6.178 1 93.89 405 VAL A CA 1
ATOM 3316 C C . VAL A 1 405 ? -22.712 20.464 -6.177 1 93.89 405 VAL A C 1
ATOM 3318 O O . VAL A 1 405 ? -21.769 20.425 -5.383 1 93.89 405 VAL A O 1
ATOM 3321 N N . VAL A 1 406 ? -22.896 19.496 -7.032 1 93.47 406 VAL A N 1
ATOM 3322 C CA . VAL A 1 406 ? -22.041 18.316 -7.112 1 93.47 406 VAL A CA 1
ATOM 3323 C C . VAL A 1 406 ? -20.658 18.713 -7.624 1 93.47 406 VAL A C 1
ATOM 3325 O O . VAL A 1 406 ? -19.641 18.234 -7.117 1 93.47 406 VAL A O 1
ATOM 3328 N N . MET A 1 407 ? -20.619 19.541 -8.58 1 91.88 407 MET A N 1
ATOM 3329 C CA . MET A 1 407 ? -19.357 20 -9.153 1 91.88 407 MET A CA 1
ATOM 3330 C C . MET A 1 407 ? -18.537 20.764 -8.119 1 91.88 407 MET A C 1
ATOM 3332 O O . MET A 1 407 ? -17.334 20.532 -7.98 1 91.88 407 MET A O 1
ATOM 3336 N N . GLU A 1 408 ? -19.192 21.635 -7.462 1 92.98 408 GLU A N 1
ATOM 3337 C CA . GLU A 1 408 ? -18.483 22.437 -6.47 1 92.98 408 GLU A CA 1
ATOM 3338 C C . GLU A 1 408 ? -18.051 21.586 -5.279 1 92.98 408 GLU A C 1
ATOM 3340 O O . GLU A 1 408 ? -16.98 21.805 -4.71 1 92.98 408 GLU A O 1
ATOM 3345 N N . TYR A 1 409 ? -18.909 20.666 -4.933 1 94.76 409 TYR A N 1
ATOM 3346 C CA . TYR A 1 409 ? -18.544 19.729 -3.876 1 94.76 409 TYR A CA 1
ATOM 3347 C C . TYR A 1 409 ? -17.264 18.98 -4.229 1 94.76 409 TYR A C 1
ATOM 3349 O O . TYR A 1 409 ? -16.352 18.874 -3.406 1 94.76 409 TYR A O 1
ATOM 3357 N N . ASN A 1 410 ? -17.163 18.492 -5.419 1 90.24 410 ASN A N 1
ATOM 3358 C CA . ASN A 1 410 ? -16.01 17.718 -5.867 1 90.24 410 ASN A CA 1
ATOM 3359 C C . ASN A 1 410 ? -14.743 18.569 -5.9 1 90.24 410 ASN A C 1
ATOM 3361 O O . ASN A 1 410 ? -13.646 18.066 -5.65 1 90.24 410 ASN A O 1
ATOM 3365 N N . ASN A 1 411 ? -14.895 19.761 -6.122 1 90.89 411 ASN A N 1
ATOM 3366 C CA . ASN A 1 411 ? -13.755 20.667 -6.206 1 90.89 411 ASN A CA 1
ATOM 3367 C C . ASN A 1 411 ? -13.225 21.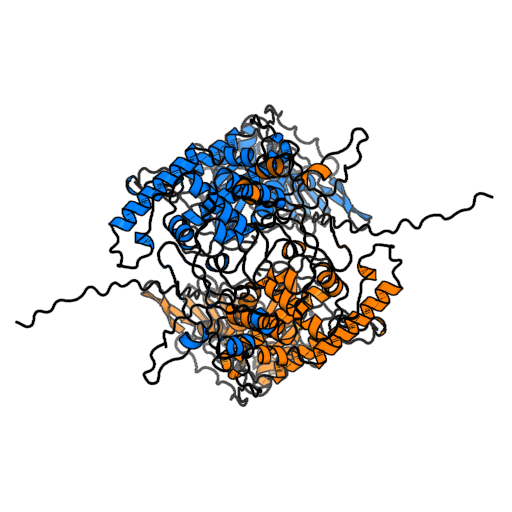031 -4.822 1 90.89 411 ASN A C 1
ATOM 3369 O O . ASN A 1 411 ? -12.056 21.39 -4.675 1 90.89 411 ASN A O 1
ATOM 3373 N N . THR A 1 412 ? -14.095 20.904 -3.802 1 92.72 412 THR A N 1
ATOM 3374 C CA . THR A 1 412 ? -13.697 21.411 -2.493 1 92.72 412 THR A CA 1
ATOM 3375 C C . THR A 1 412 ? -13.446 20.261 -1.522 1 92.72 412 THR A C 1
ATOM 3377 O O . THR A 1 412 ? -12.798 20.443 -0.49 1 92.72 412 THR A O 1
ATOM 3380 N N . MET A 1 413 ? -13.94 19.028 -1.711 1 89.01 413 MET A N 1
ATOM 3381 C CA . MET A 1 413 ? -13.814 17.9 -0.792 1 89.01 413 MET A CA 1
ATOM 3382 C C . MET A 1 413 ? -12.437 17.256 -0.907 1 89.01 413 MET A C 1
ATOM 3384 O O . MET A 1 413 ? -12.042 16.467 -0.047 1 89.01 413 MET A O 1
ATOM 3388 N N . GLY A 1 414 ? -11.518 17.64 -1.74 1 84.47 414 GLY A N 1
ATOM 3389 C CA . GLY A 1 414 ? -10.302 16.909 -2.058 1 84.47 414 GLY A CA 1
ATOM 3390 C C . GLY A 1 414 ? -9.111 17.339 -1.223 1 84.47 414 GLY A C 1
ATOM 3391 O O . GLY A 1 414 ? -7.995 16.856 -1.427 1 84.47 414 GLY A O 1
ATOM 3392 N N . GLY A 1 415 ? -9.314 18.133 -0.199 1 86.25 415 GLY A N 1
ATOM 3393 C CA . GLY A 1 415 ? -8.181 18.641 0.558 1 86.25 415 GLY A CA 1
ATOM 3394 C C . GLY A 1 415 ? -7.482 17.572 1.376 1 86.25 415 GLY A C 1
ATOM 3395 O O . GLY A 1 415 ? -6.263 17.41 1.283 1 86.25 415 GLY A O 1
ATOM 3396 N N . VAL A 1 416 ? -8.238 16.849 2.183 1 90.82 416 VAL A N 1
ATOM 3397 C CA . VAL A 1 416 ? -7.672 15.809 3.037 1 90.82 416 VAL A CA 1
ATOM 3398 C C . VAL A 1 416 ? -7.145 14.663 2.176 1 90.82 416 VAL A C 1
ATOM 3400 O O . VAL A 1 416 ? -6.08 14.108 2.455 1 90.82 416 VAL A O 1
ATOM 3403 N N . ASP A 1 417 ? -7.842 14.363 1.149 1 86.66 417 ASP A N 1
ATOM 3404 C CA . ASP A 1 417 ? -7.415 13.305 0.239 1 86.66 417 ASP A CA 1
ATOM 3405 C C . ASP A 1 417 ? -6.091 13.661 -0.434 1 86.66 417 ASP A C 1
ATOM 3407 O O . ASP A 1 417 ? -5.244 12.791 -0.65 1 86.66 417 ASP A O 1
ATOM 3411 N N . ARG A 1 418 ? -6.026 14.836 -0.792 1 90.05 418 ARG A N 1
ATOM 3412 C CA . ARG A 1 418 ? -4.783 15.309 -1.392 1 90.05 418 ARG A CA 1
ATOM 3413 C C . ARG A 1 418 ? -3.611 15.136 -0.431 1 90.05 418 ARG A C 1
ATOM 3415 O O . ARG A 1 418 ? -2.547 14.652 -0.823 1 90.05 418 ARG A O 1
ATOM 3422 N N . MET A 1 419 ? -3.825 15.57 0.712 1 92.82 419 MET A N 1
ATOM 3423 C CA . MET A 1 419 ? -2.801 15.396 1.739 1 92.82 419 MET A CA 1
ATOM 3424 C C . MET A 1 419 ? -2.468 13.921 1.932 1 92.82 419 MET A C 1
ATOM 3426 O O . MET A 1 419 ? -1.297 13.537 1.917 1 92.82 419 MET A O 1
ATOM 3430 N N . ASP A 1 420 ? -3.428 13.073 2.077 1 89.46 420 ASP A N 1
ATOM 3431 C CA . ASP A 1 420 ? -3.231 11.645 2.306 1 89.46 420 ASP A CA 1
ATOM 3432 C C . ASP A 1 420 ? -2.452 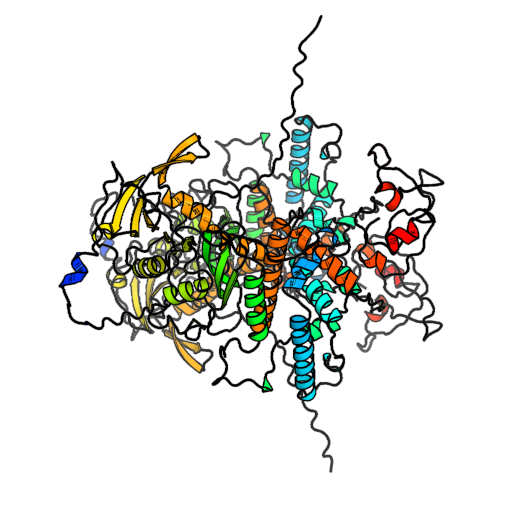11.007 1.157 1 89.46 420 ASP A C 1
ATOM 3434 O O . ASP A 1 420 ? -1.608 10.137 1.381 1 89.46 420 ASP A O 1
ATOM 3438 N N . GLN A 1 421 ? -2.807 11.412 0.003 1 86.6 421 GLN A N 1
ATOM 3439 C CA . GLN A 1 421 ? -2.117 10.88 -1.167 1 86.6 421 GLN A CA 1
ATOM 3440 C C . GLN A 1 421 ? -0.628 11.212 -1.126 1 86.6 421 GLN A C 1
ATOM 3442 O O . GLN A 1 421 ? 0.212 10.358 -1.419 1 86.6 421 GLN A O 1
ATOM 3447 N N . HIS A 1 422 ? -0.372 12.398 -0.775 1 88.83 422 HIS A N 1
ATOM 3448 C CA . HIS A 1 422 ? 1.02 12.833 -0.749 1 88.83 422 HIS A CA 1
ATOM 3449 C C . HIS A 1 422 ? 1.778 12.187 0.406 1 88.83 422 HIS A C 1
ATOM 3451 O O . HIS A 1 422 ? 2.98 11.933 0.301 1 88.83 422 HIS A O 1
ATOM 3457 N N . LEU A 1 423 ? 1.07 11.947 1.476 1 90.58 423 LEU A N 1
ATOM 3458 C CA . LEU A 1 423 ? 1.712 11.317 2.625 1 90.58 423 LEU A CA 1
ATOM 3459 C C . LEU A 1 423 ? 2.065 9.865 2.321 1 90.58 423 LEU A C 1
ATOM 3461 O O . LEU A 1 423 ? 2.977 9.302 2.931 1 90.58 423 LEU A O 1
ATOM 3465 N 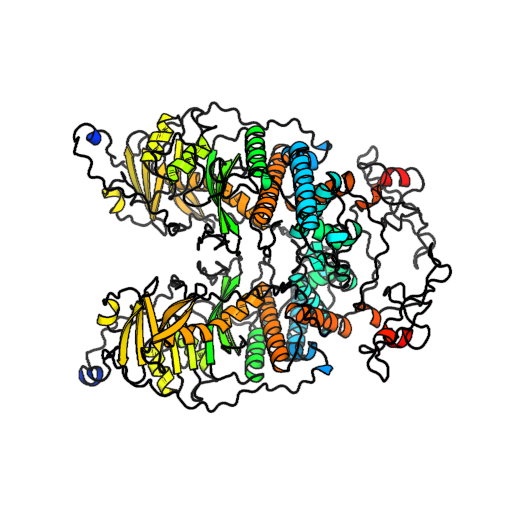N . THR A 1 424 ? 1.409 9.27 1.424 1 86.52 424 THR A N 1
ATOM 3466 C CA . THR A 1 424 ? 1.607 7.856 1.125 1 86.52 424 THR A CA 1
ATOM 3467 C C . THR A 1 424 ? 2.771 7.666 0.157 1 86.52 424 THR A C 1
ATOM 3469 O O . THR A 1 424 ? 3.325 6.57 0.053 1 86.52 424 THR A O 1
ATOM 3472 N N . ASN A 1 425 ? 3.14 8.687 -0.534 1 86.13 425 ASN A N 1
ATOM 3473 C CA . ASN A 1 425 ? 4.173 8.557 -1.556 1 86.13 425 ASN A CA 1
ATOM 3474 C C . ASN A 1 425 ? 5.541 8.284 -0.939 1 86.13 425 ASN A C 1
ATOM 3476 O O . ASN A 1 425 ? 6.294 7.444 -1.435 1 86.13 425 ASN A O 1
ATOM 3480 N N . TYR A 1 426 ? 5.853 9.031 0.083 1 90.83 426 TYR A N 1
ATOM 3481 C CA . TYR A 1 426 ? 7.14 8.9 0.758 1 90.83 426 TYR A CA 1
ATOM 3482 C C . TYR A 1 426 ? 6.961 8.879 2.271 1 90.83 426 TYR A C 1
ATOM 3484 O O . TYR A 1 426 ? 7.449 9.768 2.973 1 90.83 426 TYR A O 1
ATOM 3492 N N . PRO A 1 427 ? 6.409 7.806 2.72 1 90.33 427 PRO A N 1
ATOM 3493 C CA . PRO A 1 427 ? 6.07 7.782 4.145 1 90.33 427 PRO A CA 1
ATOM 3494 C C . PRO A 1 427 ? 7.294 7.597 5.04 1 90.33 427 PRO A C 1
ATOM 3496 O O . PRO A 1 427 ? 8.151 6.757 4.754 1 90.33 427 PRO A O 1
ATOM 3499 N N . VAL A 1 428 ? 7.334 8.361 6.048 1 91.66 428 VAL A N 1
ATOM 3500 C CA . VAL A 1 428 ? 8.372 8.209 7.062 1 91.66 428 VAL A CA 1
ATOM 3501 C C . VAL A 1 428 ? 7.993 7.087 8.026 1 91.66 428 VAL A C 1
ATOM 3503 O O . VAL A 1 428 ? 8.865 6.405 8.57 1 91.66 428 VAL A O 1
ATOM 3506 N N . THR A 1 429 ? 6.714 6.919 8.126 1 84.92 429 THR A N 1
ATOM 3507 C CA . THR A 1 429 ? 6.192 5.899 9.029 1 84.92 429 THR A CA 1
ATOM 3508 C C . THR A 1 429 ? 6.424 4.502 8.459 1 84.92 429 THR A C 1
ATOM 3510 O O . THR A 1 429 ? 6.063 4.226 7.313 1 84.92 429 THR A O 1
ATOM 3513 N N . LYS A 1 430 ? 7.116 3.72 9.179 1 76.9 430 LYS A N 1
ATOM 3514 C CA . LYS A 1 430 ? 7.377 2.354 8.736 1 76.9 430 LYS A CA 1
ATOM 3515 C C . LYS A 1 430 ? 6.214 1.431 9.086 1 76.9 430 LYS A C 1
ATOM 3517 O O . LYS A 1 430 ? 5.489 1.675 10.052 1 76.9 430 LYS A O 1
ATOM 3522 N N . LYS A 1 431 ? 6.125 0.506 8.276 1 65.25 431 LYS A N 1
ATOM 3523 C CA . LYS A 1 431 ? 5.043 -0.454 8.481 1 65.25 431 LYS A CA 1
ATOM 3524 C C . LYS A 1 431 ? 5.263 -1.265 9.755 1 65.25 431 LYS A C 1
ATOM 3526 O O . LYS A 1 431 ? 4.315 -1.544 10.491 1 65.25 431 LYS A O 1
ATOM 3531 N N . ARG A 1 432 ? 6.617 -1.467 9.943 1 64.8 432 ARG A N 1
ATOM 3532 C CA . ARG A 1 432 ? 6.917 -2.306 11.098 1 64.8 432 ARG A CA 1
ATOM 3533 C C . ARG A 1 432 ? 7.186 -1.458 12.337 1 64.8 432 ARG A C 1
ATOM 3535 O O . ARG A 1 432 ? 7.668 -0.329 12.229 1 64.8 432 ARG A O 1
ATOM 3542 N N . GLY A 1 433 ? 6.449 -1.471 13.418 1 65.94 433 GLY A N 1
ATOM 3543 C CA . GLY A 1 433 ? 6.581 -0.743 14.669 1 65.94 433 GLY A CA 1
ATOM 3544 C C . GLY A 1 433 ? 5.401 -0.939 15.602 1 65.94 433 GLY A C 1
ATOM 3545 O O . GLY A 1 433 ? 4.247 -0.808 15.188 1 65.94 433 GLY A O 1
ATOM 3546 N N . LYS A 1 434 ? 5.832 -1.358 16.667 1 71.84 434 LYS A N 1
ATOM 3547 C CA . LYS A 1 434 ? 4.726 -1.753 17.535 1 71.84 434 LYS A CA 1
ATOM 3548 C C . LYS A 1 434 ? 4.422 -0.669 18.565 1 71.84 434 LYS A C 1
ATOM 3550 O O . LYS A 1 434 ? 3.402 -0.728 19.254 1 71.84 434 LYS A O 1
ATOM 3555 N N . LYS A 1 435 ? 5.338 0.334 18.623 1 87.27 435 LYS A N 1
ATOM 3556 C CA . LYS A 1 435 ? 5.026 1.393 19.579 1 87.27 435 LYS A CA 1
ATOM 3557 C C . LYS A 1 435 ? 4.203 2.499 18.925 1 87.27 435 LYS A C 1
ATOM 3559 O O . LYS A 1 435 ? 4.709 3.24 18.08 1 87.27 435 LYS A O 1
ATOM 3564 N N . TYR A 1 436 ? 3.083 2.732 19.406 1 90.72 436 TYR A N 1
ATOM 3565 C CA . TYR A 1 436 ? 2.121 3.586 18.718 1 90.72 436 TYR A CA 1
ATOM 3566 C C . TYR A 1 436 ? 2.577 5.04 18.73 1 90.72 436 TYR A C 1
ATOM 3568 O O . TYR A 1 436 ? 2.396 5.762 17.747 1 90.72 436 TYR A O 1
ATOM 3576 N N . TYR A 1 437 ? 3.135 5.558 19.899 1 93.28 437 TYR A N 1
ATOM 3577 C CA . TYR A 1 437 ? 3.431 6.981 20.013 1 93.28 437 TYR A CA 1
ATOM 3578 C C . TYR A 1 437 ? 4.566 7.379 19.077 1 93.28 437 TYR A C 1
ATOM 3580 O O . TYR A 1 437 ? 4.592 8.5 18.563 1 93.28 437 TYR A O 1
ATOM 3588 N N . LYS A 1 438 ? 5.514 6.488 18.816 1 94.09 438 LYS A N 1
ATOM 3589 C CA . LYS A 1 438 ? 6.572 6.777 17.851 1 94.09 438 LYS A CA 1
ATOM 3590 C C . LYS A 1 438 ? 6.019 6.83 16.429 1 94.09 438 LYS A C 1
ATOM 3592 O O . LYS A 1 438 ? 6.403 7.696 15.64 1 94.09 438 LYS A O 1
ATOM 3597 N N . LYS A 1 439 ? 5.148 5.887 16.146 1 93.89 439 LYS A N 1
ATOM 3598 C CA . LYS A 1 439 ? 4.548 5.86 14.815 1 93.89 439 LYS A CA 1
ATOM 3599 C C . LYS A 1 439 ? 3.756 7.135 14.542 1 93.89 439 LYS A C 1
ATOM 3601 O O . LYS A 1 439 ? 3.82 7.689 13.443 1 93.89 439 LYS A O 1
ATOM 3606 N N . ILE A 1 440 ? 3.008 7.531 15.544 1 95.46 440 ILE A N 1
ATOM 3607 C CA . ILE A 1 440 ? 2.227 8.755 15.398 1 95.46 440 ILE A CA 1
ATOM 3608 C C . ILE A 1 440 ? 3.166 9.947 15.226 1 95.46 440 ILE A C 1
ATOM 3610 O O . ILE A 1 440 ? 2.886 10.857 14.441 1 95.46 440 ILE A O 1
ATOM 3614 N N . PHE A 1 441 ? 4.229 9.987 15.984 1 96.68 441 PHE A N 1
ATOM 3615 C CA . PHE A 1 441 ? 5.195 11.072 15.861 1 96.68 441 PHE A CA 1
ATOM 3616 C C . PHE A 1 441 ? 5.71 11.178 14.431 1 96.68 441 PHE A C 1
ATOM 3618 O O . PHE A 1 441 ? 5.768 12.272 13.866 1 96.68 441 PHE A O 1
ATOM 3625 N N . PHE A 1 442 ? 6.111 10.094 13.861 1 96.37 442 PHE A N 1
ATOM 3626 C CA . PHE A 1 442 ? 6.643 10.114 12.503 1 96.37 442 PHE A CA 1
ATOM 3627 C C . PHE A 1 442 ? 5.558 10.495 11.502 1 96.37 442 PHE A C 1
ATOM 3629 O O . PHE A 1 442 ? 5.839 11.141 10.491 1 96.37 442 PHE A O 1
ATOM 3636 N N . HIS A 1 443 ? 4.355 10.11 11.785 1 95.73 443 HIS A N 1
ATOM 3637 C CA . HIS A 1 443 ? 3.243 10.559 10.954 1 95.73 443 HIS A CA 1
ATOM 3638 C C . HIS A 1 443 ? 3.083 12.074 11.02 1 95.73 443 HIS A C 1
ATOM 3640 O O . HIS A 1 443 ? 2.835 12.721 10 1 95.73 443 HIS A O 1
ATOM 3646 N N . LEU A 1 444 ? 3.17 12.569 12.198 1 97.47 444 LEU A N 1
ATOM 3647 C CA . LEU A 1 444 ? 3.08 14.015 12.371 1 97.47 444 LEU A CA 1
ATOM 3648 C C . LEU A 1 444 ? 4.231 14.72 11.662 1 97.47 444 LEU A C 1
ATOM 3650 O O . LEU A 1 444 ? 4.064 15.83 11.152 1 97.47 444 LEU A O 1
ATOM 3654 N N . LEU A 1 445 ? 5.389 14.091 11.676 1 97.51 445 LEU A N 1
ATOM 3655 C CA . LEU A 1 445 ? 6.505 14.617 10.897 1 97.51 445 LEU A CA 1
ATOM 3656 C C . LEU A 1 445 ? 6.151 14.68 9.415 1 97.51 445 LEU A C 1
ATOM 3658 O O . LEU A 1 445 ? 6.453 15.668 8.742 1 97.51 445 LEU A O 1
ATOM 3662 N N . ASP A 1 446 ? 5.501 13.686 8.913 1 96.76 446 ASP A N 1
ATOM 3663 C CA . ASP A 1 446 ? 5.053 13.656 7.524 1 96.76 446 ASP A CA 1
ATOM 3664 C C . ASP A 1 446 ? 4.074 14.793 7.238 1 96.76 446 ASP A C 1
ATOM 3666 O O . ASP A 1 446 ? 4.161 15.447 6.197 1 96.76 446 ASP A O 1
ATOM 3670 N N . VAL A 1 447 ? 3.17 14.953 8.13 1 97.54 447 VAL A N 1
ATOM 3671 C CA . VAL A 1 447 ? 2.18 16.013 7.975 1 97.54 447 VAL A CA 1
ATOM 3672 C C . VAL A 1 447 ? 2.876 17.371 7.95 1 97.54 447 VAL A C 1
ATOM 3674 O O . VAL A 1 447 ? 2.533 18.237 7.141 1 97.54 447 VAL A O 1
ATOM 3677 N N . SER A 1 448 ? 3.817 17.523 8.808 1 98.22 448 SER A N 1
ATOM 3678 C CA . SER A 1 448 ? 4.554 18.781 8.877 1 98.22 448 SER A CA 1
ATOM 3679 C C . SER A 1 448 ? 5.368 19.015 7.609 1 98.22 448 SER A C 1
ATOM 3681 O O . SER A 1 448 ? 5.519 20.154 7.163 1 98.22 448 SER A O 1
ATOM 3683 N N . LEU A 1 449 ? 5.925 17.959 7.073 1 97.76 449 LEU A N 1
ATOM 3684 C CA . LEU A 1 449 ? 6.648 18.063 5.81 1 97.76 449 LEU A CA 1
ATOM 3685 C C . LEU A 1 449 ? 5.715 18.487 4.682 1 97.76 449 LEU A C 1
ATOM 3687 O O . LEU A 1 449 ? 6.095 19.286 3.823 1 97.76 449 LEU A O 1
ATOM 3691 N N . TRP A 1 450 ? 4.564 17.968 4.673 1 97.37 450 TRP A N 1
ATOM 3692 C CA . TRP A 1 450 ? 3.568 18.36 3.681 1 97.37 450 TRP A CA 1
ATOM 3693 C C . TRP A 1 450 ? 3.204 19.834 3.828 1 97.37 450 TRP A C 1
ATOM 3695 O O . TRP A 1 450 ? 3.182 20.576 2.843 1 97.37 450 TRP A O 1
ATOM 3705 N N . ASN A 1 451 ? 2.878 20.249 5.052 1 98.08 451 ASN A N 1
ATOM 3706 C CA . ASN A 1 451 ? 2.567 21.653 5.298 1 98.08 451 ASN A CA 1
ATOM 3707 C C . ASN A 1 451 ? 3.712 22.565 4.867 1 98.08 451 ASN A C 1
ATOM 3709 O O . ASN A 1 451 ? 3.482 23.627 4.286 1 98.08 451 ASN A O 1
ATOM 3713 N N . ALA A 1 452 ? 4.902 22.107 5.197 1 97.67 452 ALA A N 1
ATOM 3714 C CA . ALA A 1 452 ? 6.073 22.878 4.788 1 97.67 452 ALA A CA 1
ATOM 3715 C C . ALA A 1 452 ? 6.146 23.002 3.269 1 97.67 452 ALA A C 1
ATOM 3717 O O . ALA A 1 452 ? 6.468 24.069 2.742 1 97.67 452 ALA A O 1
ATOM 3718 N N . PHE A 1 453 ? 5.872 21.991 2.598 1 97.61 453 PHE A N 1
ATOM 3719 C CA . PHE A 1 453 ? 5.891 21.984 1.14 1 97.61 453 PHE A CA 1
ATOM 3720 C C . PHE A 1 453 ? 4.824 22.917 0.58 1 97.61 453 PHE A C 1
ATOM 3722 O O . PHE A 1 453 ? 5.077 23.657 -0.372 1 97.61 453 PHE A O 1
ATOM 3729 N N . VAL A 1 454 ? 3.613 22.829 1.121 1 97.19 454 VAL A N 1
ATOM 3730 C CA . VAL A 1 454 ? 2.526 23.693 0.674 1 97.19 454 VAL A CA 1
ATOM 3731 C C . VAL A 1 454 ? 2.922 25.157 0.851 1 97.19 454 VAL A C 1
ATOM 3733 O O . VAL A 1 454 ? 2.683 25.982 -0.034 1 97.19 454 VAL A O 1
ATOM 3736 N N . LEU A 1 455 ? 3.498 25.501 2.006 1 96.83 455 LEU A N 1
ATOM 3737 C CA . LEU A 1 455 ? 3.964 26.862 2.25 1 96.83 455 LEU A CA 1
ATOM 3738 C C . LEU A 1 455 ? 5.031 27.262 1.237 1 96.83 455 LEU A C 1
ATOM 3740 O O . LEU A 1 455 ? 5.042 28.397 0.756 1 96.83 455 LEU A O 1
ATOM 3744 N N . TYR A 1 456 ? 5.938 26.326 0.943 1 96.45 456 TYR A N 1
ATOM 3745 C CA . TYR A 1 456 ? 6.971 26.546 -0.063 1 96.45 456 TYR A CA 1
ATOM 3746 C C . TYR A 1 456 ? 6.353 26.875 -1.416 1 96.45 456 TYR A C 1
ATOM 3748 O O . TYR A 1 456 ? 6.795 27.802 -2.099 1 96.45 456 TYR A O 1
ATOM 3756 N N . GLN A 1 457 ? 5.321 26.158 -1.791 1 95.48 457 GLN A N 1
ATOM 3757 C CA . GLN A 1 457 ? 4.632 26.385 -3.058 1 95.48 457 GLN A CA 1
ATOM 3758 C C . GLN A 1 457 ? 3.928 27.739 -3.066 1 95.48 457 GLN A C 1
ATOM 3760 O O . GLN A 1 457 ? 3.925 28.437 -4.082 1 95.48 457 GLN A O 1
ATOM 3765 N N . LYS A 1 458 ? 3.306 28.117 -1.968 1 93.81 458 LYS A N 1
ATOM 3766 C CA . LYS A 1 458 ? 2.595 29.388 -1.863 1 93.81 458 LYS A CA 1
ATOM 3767 C C . LYS A 1 458 ? 3.554 30.567 -1.997 1 93.81 458 LYS A C 1
ATOM 3769 O O . LYS A 1 458 ? 3.142 31.67 -2.363 1 93.81 458 LYS A O 1
ATOM 3774 N N . HIS A 1 459 ? 4.844 30.353 -1.674 1 93.62 459 HIS A N 1
ATOM 3775 C CA . HIS A 1 459 ? 5.85 31.402 -1.803 1 93.62 459 HIS A CA 1
ATOM 3776 C C . HIS A 1 459 ? 6.523 31.355 -3.17 1 93.62 459 HIS A C 1
ATOM 3778 O O . HIS A 1 459 ? 7.559 31.99 -3.379 1 93.62 459 HIS A O 1
ATOM 3784 N N . GLY A 1 460 ? 6.002 30.417 -4.088 1 91.51 460 GLY A N 1
ATOM 3785 C CA . GLY A 1 460 ? 6.494 30.375 -5.456 1 91.51 460 GLY A CA 1
ATOM 3786 C C . GLY A 1 460 ? 7.566 29.324 -5.673 1 91.51 460 GLY A C 1
ATOM 3787 O O . GLY A 1 460 ? 8.308 29.381 -6.656 1 91.51 460 GLY A O 1
ATOM 3788 N N . GLY A 1 461 ? 7.628 28.424 -4.736 1 93.31 461 GLY A N 1
ATOM 3789 C CA . GLY A 1 461 ? 8.605 27.361 -4.915 1 93.31 461 GLY A CA 1
ATOM 3790 C C . GLY A 1 461 ? 8.325 26.491 -6.126 1 93.31 461 GLY A C 1
ATOM 3791 O O . GLY A 1 461 ? 7.166 26.265 -6.48 1 93.31 461 GLY A O 1
ATOM 3792 N N . LYS A 1 462 ? 9.38 25.842 -6.65 1 93.35 462 LYS A N 1
ATOM 3793 C CA . LYS A 1 462 ? 9.208 25.129 -7.912 1 93.35 462 LYS A CA 1
ATOM 3794 C C . LYS A 1 462 ? 9.552 23.65 -7.759 1 93.35 462 LYS A C 1
ATOM 3796 O O . LYS A 1 462 ? 9.353 22.862 -8.685 1 93.35 462 LYS A O 1
ATOM 3801 N N . TYR A 1 463 ? 10.02 23.258 -6.614 1 93.31 463 TYR A N 1
ATOM 3802 C CA . TYR A 1 463 ? 10.377 21.858 -6.417 1 93.31 463 TYR A CA 1
ATOM 3803 C C . TYR A 1 463 ? 9.139 20.97 -6.442 1 93.31 463 TYR A C 1
ATOM 3805 O O . TYR A 1 463 ? 8.058 21.39 -6.022 1 93.31 463 TYR A O 1
ATOM 3813 N N . SER A 1 464 ? 9.349 19.79 -7.001 1 94.58 464 SER A N 1
ATOM 3814 C CA . SER A 1 464 ? 8.362 18.752 -6.723 1 94.58 464 SER A CA 1
ATOM 3815 C C . SER A 1 464 ? 8.415 18.316 -5.263 1 94.58 464 SER A C 1
ATOM 3817 O O . SER A 1 464 ? 9.364 18.641 -4.546 1 94.58 464 SER A O 1
ATOM 3819 N N . HIS A 1 465 ? 7.403 17.665 -4.857 1 95.08 465 HIS A N 1
ATOM 3820 C CA . HIS A 1 465 ? 7.361 17.192 -3.478 1 95.08 465 HIS A CA 1
ATOM 3821 C C . HIS A 1 465 ? 8.583 16.34 -3.151 1 95.08 465 HIS A C 1
ATOM 3823 O O . HIS A 1 465 ? 9.177 16.485 -2.08 1 95.08 465 HIS A O 1
ATOM 3829 N N . LEU A 1 466 ? 8.965 15.461 -4.025 1 94.33 466 LEU A N 1
ATOM 3830 C CA . LEU A 1 466 ? 10.135 14.61 -3.838 1 94.33 466 LEU A CA 1
ATOM 3831 C C . LEU A 1 466 ? 11.404 15.447 -3.723 1 94.33 466 LEU A C 1
ATOM 3833 O O . LEU A 1 466 ? 12.199 15.254 -2.8 1 94.33 466 LEU A O 1
ATOM 3837 N N . ASN A 1 467 ? 11.601 16.379 -4.663 1 93.74 467 ASN A N 1
ATOM 3838 C CA . ASN A 1 467 ? 12.801 17.208 -4.652 1 93.74 467 ASN A CA 1
ATOM 3839 C C . ASN A 1 467 ? 12.851 18.107 -3.419 1 93.74 467 ASN A C 1
ATOM 3841 O O . ASN A 1 467 ? 13.93 18.396 -2.899 1 93.74 467 ASN A O 1
ATOM 3845 N N . PHE A 1 468 ? 11.683 18.566 -3.032 1 96.44 468 PHE A N 1
ATOM 3846 C CA . PHE A 1 468 ? 11.609 19.358 -1.811 1 96.44 468 PHE A CA 1
ATOM 3847 C C . PHE A 1 468 ? 12.117 18.56 -0.616 1 96.44 468 PHE A C 1
ATOM 3849 O O . PHE A 1 468 ? 12.938 19.052 0.162 1 96.44 468 PHE A O 1
ATOM 3856 N N . ARG A 1 469 ? 11.666 17.344 -0.461 1 96.23 469 ARG A N 1
ATOM 3857 C CA . ARG A 1 469 ? 12.084 16.486 0.643 1 96.23 469 ARG A CA 1
ATOM 3858 C C . ARG A 1 469 ? 13.579 16.191 0.572 1 96.23 469 ARG A C 1
ATOM 3860 O O . ARG A 1 469 ? 14.265 16.182 1.596 1 96.23 469 ARG A O 1
ATOM 3867 N N . LEU A 1 470 ? 14.054 15.885 -0.628 1 94.08 470 LEU A N 1
ATOM 3868 C CA . LEU A 1 470 ? 15.475 15.607 -0.801 1 94.08 470 LEU A CA 1
ATOM 3869 C C . LEU A 1 470 ? 16.317 16.82 -0.419 1 94.08 470 LEU A C 1
ATOM 3871 O O . LEU A 1 470 ? 17.38 16.677 0.19 1 94.08 470 LEU A O 1
ATOM 3875 N N . ASP A 1 471 ? 15.818 17.967 -0.784 1 94.38 471 ASP A N 1
ATOM 3876 C CA . ASP A 1 471 ? 16.533 19.189 -0.427 1 94.38 471 ASP A CA 1
ATOM 3877 C C . ASP A 1 471 ? 16.558 19.388 1.086 1 94.38 471 ASP A C 1
ATOM 3879 O O . ASP A 1 471 ? 17.568 19.821 1.644 1 94.38 471 ASP A O 1
ATOM 3883 N N . ILE A 1 472 ? 15.446 19.136 1.711 1 96.59 472 ILE A N 1
ATOM 3884 C CA . ILE A 1 472 ? 15.368 19.236 3.164 1 96.59 472 ILE A CA 1
ATOM 3885 C C . ILE A 1 472 ? 16.4 18.309 3.801 1 96.59 472 ILE A C 1
ATOM 3887 O O . ILE A 1 472 ? 17.101 18.7 4.738 1 96.59 472 ILE A O 1
ATOM 3891 N N . ILE A 1 473 ? 16.501 17.083 3.327 1 95.18 473 ILE A N 1
ATOM 3892 C CA . ILE A 1 473 ? 17.446 16.102 3.849 1 95.18 473 ILE A CA 1
ATOM 3893 C C . ILE A 1 473 ? 18.872 16.625 3.695 1 95.18 473 ILE A C 1
ATOM 3895 O O . ILE A 1 473 ? 19.655 16.602 4.648 1 95.18 473 ILE A O 1
ATOM 3899 N N . ASP A 1 474 ? 19.183 17.104 2.552 1 91.52 474 ASP A N 1
ATOM 3900 C CA . ASP A 1 474 ? 20.524 17.611 2.276 1 91.52 474 ASP A CA 1
ATOM 3901 C C . ASP A 1 474 ? 20.867 18.783 3.193 1 91.52 474 ASP A C 1
ATOM 3903 O O . ASP A 1 474 ? 21.969 18.845 3.743 1 91.52 474 ASP A O 1
ATOM 3907 N N . ARG A 1 475 ? 19.956 19.633 3.396 1 92.89 475 ARG A N 1
ATOM 3908 C CA . ARG A 1 475 ? 20.191 20.821 4.21 1 92.89 475 ARG A CA 1
ATOM 3909 C C . ARG A 1 475 ? 20.32 20.458 5.686 1 92.89 475 ARG A C 1
ATOM 3911 O O . ARG A 1 475 ? 21.113 21.061 6.412 1 92.89 475 ARG A O 1
ATOM 3918 N N . LEU A 1 476 ? 19.49 19.525 6.121 1 94.57 476 LEU A N 1
ATOM 3919 C CA . LEU A 1 476 ? 19.601 19.067 7.502 1 94.57 476 LEU A CA 1
ATOM 3920 C C . LEU A 1 476 ? 20.977 18.462 7.765 1 94.57 476 LEU A C 1
ATOM 3922 O O . LEU A 1 476 ? 21.592 18.735 8.798 1 94.57 476 LEU A O 1
ATOM 3926 N N . ILE A 1 477 ? 21.441 17.638 6.877 1 91.13 477 ILE A N 1
ATOM 3927 C CA . ILE A 1 477 ? 22.727 16.969 7.041 1 91.13 477 ILE A CA 1
ATOM 3928 C C . ILE A 1 477 ? 23.857 17.991 6.935 1 91.13 477 ILE A C 1
ATOM 3930 O O . ILE A 1 477 ? 24.848 17.908 7.665 1 91.13 477 ILE A O 1
ATOM 3934 N N . GLU A 1 478 ? 23.75 18.903 6.049 1 87.7 478 GLU A N 1
ATOM 3935 C CA . GLU A 1 478 ? 24.752 19.953 5.89 1 87.7 478 GLU A CA 1
ATOM 3936 C C . GLU A 1 478 ? 24.867 20.802 7.153 1 87.7 478 GLU A C 1
ATOM 3938 O O . GLU A 1 478 ? 25.972 21.146 7.578 1 87.7 478 GLU A O 1
ATOM 3943 N N . ARG A 1 479 ? 23.758 21.129 7.721 1 88.46 479 ARG A N 1
ATOM 3944 C CA . ARG A 1 479 ? 23.729 22.025 8.873 1 88.46 479 ARG A CA 1
ATOM 3945 C C . ARG A 1 479 ? 24.121 21.289 10.149 1 88.46 479 ARG A C 1
ATOM 3947 O O . ARG A 1 479 ? 24.794 21.851 11.015 1 88.46 479 ARG A O 1
ATOM 3954 N N . HIS A 1 480 ? 23.716 20.019 10.25 1 88.94 480 HIS A N 1
ATOM 3955 C CA . HIS A 1 480 ? 23.814 19.38 11.557 1 88.94 480 HIS A CA 1
ATOM 3956 C C . HIS A 1 480 ? 24.684 18.129 11.495 1 88.94 480 HIS A C 1
ATOM 3958 O O . HIS A 1 480 ? 25.045 17.567 12.531 1 88.94 480 HIS A O 1
ATOM 3964 N N . GLY A 1 481 ? 24.883 17.641 10.324 1 82.91 481 GLY A N 1
ATOM 3965 C CA . GLY A 1 481 ? 25.596 16.381 10.188 1 82.91 481 GLY A CA 1
ATOM 3966 C C . GLY A 1 481 ? 27.082 16.504 10.462 1 82.91 481 GLY A C 1
ATOM 3967 O O . GLY A 1 481 ? 27.673 17.565 10.249 1 82.91 481 GLY A O 1
ATOM 3968 N N . THR A 1 482 ? 27.532 15.527 11.381 1 69.37 482 THR A N 1
ATOM 3969 C CA . THR A 1 482 ? 28.973 15.372 11.545 1 69.37 482 THR A CA 1
ATOM 3970 C C . THR A 1 482 ? 29.463 14.103 10.855 1 69.37 482 THR A C 1
ATOM 3972 O O . THR A 1 482 ? 28.814 13.057 10.933 1 69.37 482 THR A O 1
ATOM 3975 N N . VAL A 1 483 ? 30.076 14.133 9.798 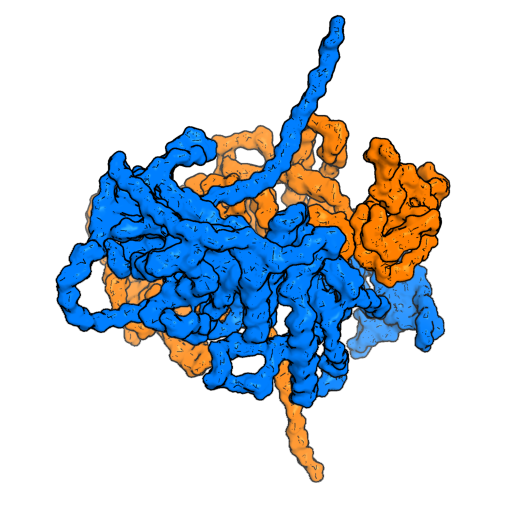1 52.67 483 VAL A N 1
ATOM 3976 C CA . VAL A 1 483 ? 30.529 12.947 9.078 1 52.67 483 VAL A CA 1
ATOM 3977 C C . VAL A 1 483 ? 31.416 12.099 9.986 1 52.67 483 VAL A C 1
ATOM 3979 O O . VAL A 1 483 ? 32.356 12.611 10.6 1 52.67 483 VAL A O 1
ATOM 3982 N N . ASN A 1 484 ? 30.785 10.993 10.53 1 49.74 484 ASN A N 1
ATOM 3983 C CA . ASN A 1 484 ? 31.567 10.047 11.318 1 49.74 484 ASN A CA 1
ATOM 3984 C C . ASN A 1 484 ? 32.637 9.362 10.472 1 49.74 484 ASN A C 1
ATOM 3986 O O . ASN A 1 484 ? 32.327 8.74 9.455 1 49.74 484 ASN A O 1
ATOM 3990 N N . GLU A 1 485 ? 33.659 9.857 10.282 1 38.77 485 GLU A N 1
ATOM 3991 C CA . GLU A 1 485 ? 34.756 9.138 9.642 1 38.77 485 GLU A CA 1
ATOM 3992 C C . GLU A 1 485 ? 34.996 7.788 10.31 1 38.77 485 GLU A C 1
ATOM 3994 O O . GLU A 1 485 ? 36.09 7.227 10.215 1 38.77 485 GLU A O 1
ATOM 3999 N N . LYS A 1 486 ? 34.151 7.17 11.077 1 39.73 486 LYS A N 1
ATOM 4000 C CA . LYS A 1 486 ? 34.706 5.956 11.669 1 39.73 486 LYS A CA 1
ATOM 4001 C C . LYS A 1 486 ? 34.867 4.857 10.622 1 39.73 486 LYS A C 1
ATOM 4003 O O . LYS A 1 486 ? 33.955 4.607 9.832 1 39.73 486 LYS A O 1
ATOM 4008 N N . LYS A 1 487 ? 36.025 4.341 10.348 1 35.98 487 LYS A N 1
ATOM 4009 C CA . LYS A 1 487 ? 36.569 3.17 9.665 1 35.98 487 LYS A CA 1
ATOM 4010 C C . LYS A 1 487 ? 35.883 1.891 10.135 1 35.98 487 LYS A C 1
ATOM 4012 O O . LYS A 1 487 ? 36.221 1.351 11.191 1 35.98 487 LYS A O 1
ATOM 4017 N N . GLY A 1 488 ? 34.59 1.683 10.076 1 32.71 488 GLY A N 1
ATOM 4018 C CA . GLY A 1 488 ? 34.007 0.486 10.662 1 32.71 488 GLY A CA 1
ATOM 4019 C C . GLY A 1 488 ? 34.434 -0.79 9.961 1 32.71 488 GLY A C 1
ATOM 4020 O O . GLY A 1 488 ? 35.121 -0.743 8.939 1 32.71 488 GLY A O 1
ATOM 4021 N N . ARG A 1 489 ? 34.224 -2.01 10.559 1 29.67 489 ARG A N 1
ATOM 4022 C CA . ARG A 1 489 ? 34.62 -3.352 10.145 1 29.67 489 ARG A CA 1
ATOM 4023 C C . ARG A 1 489 ? 33.956 -3.737 8.828 1 29.67 489 ARG A C 1
ATOM 4025 O O . ARG A 1 489 ? 32.759 -3.509 8.64 1 29.67 489 ARG A O 1
ATOM 4032 N N . PRO A 1 490 ? 34.706 -4.101 7.872 1 33.69 490 PRO A N 1
ATOM 4033 C CA . PRO A 1 490 ? 34.228 -4.532 6.556 1 33.69 490 PRO A CA 1
ATOM 4034 C C . PRO A 1 490 ? 33.224 -5.68 6.639 1 33.69 490 PRO A C 1
ATOM 4036 O O . PRO A 1 490 ? 33.293 -6.499 7.559 1 33.69 490 PRO A O 1
ATOM 4039 N N . GLY A 1 491 ? 32.099 -5.541 6.269 1 34.37 491 GLY A N 1
ATOM 4040 C CA . GLY A 1 491 ? 31.034 -6.53 6.292 1 34.37 491 GLY A CA 1
ATOM 4041 C C . GLY A 1 491 ? 31.425 -7.844 5.642 1 34.37 491 GLY A C 1
ATOM 4042 O O . GLY A 1 491 ? 32.376 -7.896 4.859 1 34.37 491 GLY A O 1
ATOM 4043 N N . ILE A 1 492 ? 31.059 -8.962 6.195 1 35.38 492 ILE A N 1
ATOM 4044 C CA . ILE A 1 492 ? 31.378 -10.36 5.928 1 35.38 492 ILE A CA 1
ATOM 4045 C C . ILE A 1 492 ? 30.86 -10.754 4.547 1 35.38 492 ILE A C 1
ATOM 4047 O O . ILE A 1 492 ? 31.185 -11.828 4.037 1 35.38 492 ILE A O 1
ATOM 4051 N N . LEU A 1 493 ? 29.896 -10.303 3.988 1 39.42 493 LEU A N 1
ATOM 4052 C CA . LEU A 1 493 ? 29.354 -10.916 2.78 1 39.42 493 LEU A CA 1
ATOM 4053 C C . LEU A 1 493 ? 30.186 -10.539 1.558 1 39.42 493 LEU A C 1
ATOM 4055 O O . LEU A 1 493 ? 30.459 -9.358 1.329 1 39.42 493 LEU A O 1
ATOM 4059 N N . PRO A 1 494 ? 30.759 -11.598 0.931 1 41 494 PRO A N 1
ATOM 4060 C CA . PRO A 1 494 ? 31.615 -11.36 -0.234 1 41 494 PRO A CA 1
ATOM 4061 C C . PRO A 1 494 ? 30.907 -10.573 -1.335 1 41 494 PRO A C 1
ATOM 4063 O O . PRO A 1 494 ? 29.685 -10.662 -1.475 1 41 494 PRO A O 1
ATOM 4066 N N . ASN A 1 495 ? 31.552 -9.569 -1.929 1 44.74 495 ASN A N 1
ATOM 4067 C CA . ASN A 1 495 ? 31.152 -8.803 -3.104 1 44.74 495 ASN A CA 1
ATOM 4068 C C . ASN A 1 495 ? 30.873 -9.712 -4.298 1 44.74 495 ASN A C 1
ATOM 4070 O O . ASN A 1 495 ? 31.727 -10.509 -4.69 1 44.74 495 ASN A O 1
ATOM 4074 N N . PRO A 1 496 ? 29.712 -9.929 -4.727 1 43.51 496 PRO A N 1
ATOM 4075 C CA . PRO A 1 496 ? 29.445 -10.813 -5.864 1 43.51 496 PRO A CA 1
ATOM 4076 C C . PRO A 1 496 ? 30.297 -10.476 -7.086 1 43.51 496 PRO A C 1
ATOM 4078 O O . PRO A 1 496 ? 30.456 -11.309 -7.981 1 43.51 496 PRO A O 1
ATOM 4081 N N . LEU A 1 497 ? 30.766 -9.255 -7.117 1 45.59 497 LEU A N 1
ATOM 4082 C CA . LEU A 1 497 ? 31.59 -8.882 -8.261 1 45.59 497 LEU A CA 1
ATOM 4083 C C . LEU A 1 497 ? 33.015 -9.397 -8.096 1 45.59 497 LEU A C 1
ATOM 4085 O O . LEU A 1 497 ? 33.868 -9.165 -8.956 1 45.59 497 LEU A O 1
ATOM 4089 N N . ARG A 1 498 ? 33.246 -10.047 -7.01 1 48.86 498 ARG A N 1
ATOM 4090 C CA . ARG A 1 498 ? 34.601 -10.482 -6.688 1 48.86 498 ARG A CA 1
ATOM 4091 C C . ARG A 1 498 ? 35.099 -11.514 -7.693 1 48.86 498 ARG A C 1
ATOM 4093 O O . ARG A 1 498 ? 36.307 -11.678 -7.876 1 48.86 498 ARG A O 1
ATOM 4100 N N . LEU A 1 499 ? 34.17 -12.207 -8.27 1 44.98 499 LEU A N 1
ATOM 4101 C CA . LEU A 1 499 ? 34.591 -13.288 -9.155 1 44.98 499 LEU A CA 1
ATOM 4102 C C . LEU A 1 499 ? 34.794 -12.777 -10.578 1 44.98 499 LEU A C 1
ATOM 4104 O O . LEU A 1 499 ? 35.249 -13.521 -11.45 1 44.98 499 LEU A O 1
ATOM 4108 N N . THR A 1 500 ? 34.407 -11.622 -10.849 1 44.37 500 THR A N 1
ATOM 4109 C CA . THR A 1 500 ? 34.493 -11.161 -12.231 1 44.37 500 THR A CA 1
ATOM 4110 C C . THR A 1 500 ? 35.606 -10.129 -12.388 1 44.37 500 THR A C 1
ATOM 4112 O O . THR A 1 500 ? 36.136 -9.943 -13.485 1 44.37 500 THR A O 1
ATOM 4115 N N . GLU A 1 501 ? 35.988 -9.285 -11.408 1 48 501 GLU A N 1
ATOM 4116 C CA . GLU A 1 501 ? 36.883 -8.148 -11.602 1 48 501 GLU A CA 1
ATOM 4117 C C . GLU A 1 501 ? 38.292 -8.466 -11.111 1 48 501 GLU A C 1
ATOM 4119 O O . GLU A 1 501 ? 38.504 -9.461 -10.415 1 48 501 GLU A O 1
ATOM 4124 N N . ARG A 1 502 ? 39.406 -7.859 -11.746 1 49.54 502 ARG A N 1
ATOM 4125 C CA . ARG A 1 502 ? 40.8 -7.948 -11.324 1 49.54 502 ARG A CA 1
ATOM 4126 C C . ARG A 1 502 ? 40.977 -7.426 -9.902 1 49.54 502 ARG A C 1
ATOM 4128 O O . ARG A 1 502 ? 40.586 -6.298 -9.597 1 49.54 502 ARG A O 1
ATOM 4135 N N . HIS A 1 503 ? 41.166 -8.392 -9.064 1 58.36 503 HIS A N 1
ATOM 4136 C CA . HIS A 1 503 ? 41.438 -8.074 -7.667 1 58.36 503 HIS A CA 1
ATOM 4137 C C . HIS A 1 503 ? 42.934 -8.112 -7.373 1 58.36 503 HIS A C 1
ATOM 4139 O O . HIS A 1 503 ? 43.633 -9.031 -7.807 1 58.36 503 HIS A O 1
ATOM 4145 N N . PHE A 1 504 ? 43.599 -6.969 -6.94 1 55.37 504 PHE A N 1
ATOM 4146 C CA . PHE A 1 504 ? 45.006 -6.927 -6.56 1 55.37 504 PHE A CA 1
ATOM 4147 C C . PHE A 1 504 ? 45.157 -6.886 -5.045 1 55.37 504 PHE A C 1
ATOM 4149 O O . PHE A 1 504 ? 44.396 -6.201 -4.358 1 55.37 504 PHE A O 1
ATOM 4156 N N . LEU A 1 505 ? 46.005 -7.695 -4.543 1 57.91 505 LEU A N 1
ATOM 4157 C CA . LEU A 1 505 ? 46.3 -7.77 -3.116 1 57.91 505 LEU A CA 1
ATOM 4158 C C . LEU A 1 505 ? 47.083 -6.544 -2.658 1 57.91 505 LEU A C 1
ATOM 4160 O O . LEU A 1 505 ? 48.018 -6.111 -3.335 1 57.91 505 LEU A O 1
ATOM 4164 N N . GLU A 1 506 ? 46.622 -5.859 -1.635 1 63.04 506 GLU A N 1
ATOM 4165 C CA . GLU A 1 506 ? 47.38 -4.757 -1.051 1 63.04 506 GLU A CA 1
ATOM 4166 C C . GLU A 1 506 ? 47.712 -5.03 0.413 1 63.04 506 GLU A C 1
ATOM 4168 O O . GLU A 1 506 ? 47.031 -5.817 1.073 1 63.04 506 GLU A O 1
ATOM 4173 N N . VAL A 1 507 ? 48.877 -4.431 0.942 1 66.8 507 VAL A N 1
ATOM 4174 C CA . VAL A 1 507 ? 49.306 -4.539 2.333 1 66.8 507 VAL A CA 1
ATOM 4175 C C . VAL A 1 507 ? 48.488 -3.586 3.202 1 66.8 507 VAL A C 1
ATOM 4177 O O . VAL A 1 507 ? 48.203 -2.457 2.797 1 66.8 507 VAL A O 1
ATOM 4180 N N . ILE A 1 508 ? 47.965 -4.039 4.273 1 69.95 508 ILE A N 1
ATOM 4181 C CA . ILE A 1 508 ? 47.219 -3.218 5.22 1 69.95 508 ILE A CA 1
ATOM 4182 C C . ILE A 1 508 ? 48.135 -2.146 5.806 1 69.95 508 ILE A C 1
ATOM 4184 O O . ILE A 1 508 ? 49.173 -2.46 6.394 1 69.95 508 ILE A O 1
ATOM 4188 N N . GLY A 1 509 ? 47.909 -0.911 5.661 1 62.62 509 GLY A N 1
ATOM 4189 C CA . GLY A 1 509 ? 48.748 0.176 6.14 1 62.62 509 GLY A CA 1
ATOM 4190 C C . GLY A 1 509 ? 48.76 0.298 7.652 1 62.62 509 GLY A C 1
ATOM 4191 O O . GLY A 1 509 ? 47.898 -0.263 8.333 1 62.62 509 GLY A O 1
ATOM 4192 N N . PRO A 1 510 ? 49.829 0.894 8.245 1 65.04 510 PRO A N 1
ATOM 4193 C CA . PRO A 1 510 ? 49.958 1.081 9.692 1 65.04 510 PRO A CA 1
ATOM 4194 C C . PRO A 1 510 ? 48.833 1.93 10.28 1 65.04 510 PRO A C 1
ATOM 4196 O O . PRO A 1 510 ? 48.292 2.803 9.597 1 65.04 510 PRO A O 1
ATOM 4199 N N . SER A 1 511 ? 48.192 1.355 11.304 1 63.34 511 SER A N 1
ATOM 4200 C CA . SER A 1 511 ? 47.195 2.127 12.039 1 63.34 511 SER A CA 1
ATOM 4201 C C . SER A 1 511 ? 47.819 2.841 13.234 1 63.34 511 SER A C 1
ATOM 4203 O O . SER A 1 511 ? 48.965 2.567 13.598 1 63.34 511 SER A O 1
ATOM 4205 N N . ASP A 1 512 ? 47.178 3.755 13.942 1 62.56 512 ASP A N 1
ATOM 4206 C CA . ASP A 1 512 ? 47.686 4.479 15.103 1 62.56 512 ASP A CA 1
ATOM 4207 C C . ASP A 1 512 ? 48.037 3.519 16.238 1 62.56 512 ASP A C 1
ATOM 4209 O O . ASP A 1 512 ? 48.903 3.817 17.064 1 62.56 512 ASP A O 1
ATOM 4213 N N . LYS A 1 513 ? 47.493 2.34 16.346 1 64.72 513 LYS A N 1
ATOM 4214 C CA . LYS A 1 513 ? 47.714 1.436 17.471 1 64.72 513 LYS A CA 1
ATOM 4215 C C . LYS A 1 513 ? 48.718 0.346 17.111 1 64.72 513 LYS A C 1
ATOM 4217 O O . LYS A 1 513 ? 49.289 -0.296 17.995 1 64.72 513 LYS A O 1
ATOM 4222 N N . LYS A 1 514 ? 48.722 0.007 15.778 1 70 514 LYS A N 1
ATOM 4223 C CA . LYS A 1 514 ? 49.582 -1.108 15.393 1 70 514 LYS A CA 1
ATOM 4224 C C . LYS A 1 514 ? 50.381 -0.777 14.137 1 70 514 LYS A C 1
ATOM 4226 O O . LYS A 1 514 ? 49.818 -0.325 13.137 1 70 514 LYS A O 1
ATOM 4231 N N . LEU A 1 515 ? 51.583 -0.858 14.258 1 64.98 515 LEU A N 1
ATOM 4232 C CA . LEU A 1 515 ? 52.509 -0.595 13.162 1 64.98 515 LEU A CA 1
ATOM 4233 C C . LEU A 1 515 ? 52.278 -1.567 12.01 1 64.98 515 LEU A C 1
ATOM 4235 O O . LEU A 1 515 ? 52.413 -1.196 10.842 1 64.98 515 LEU A O 1
ATOM 4239 N N . ARG A 1 516 ? 52.019 -2.765 12.371 1 65.91 516 ARG A N 1
ATOM 4240 C CA . ARG A 1 516 ? 51.778 -3.827 11.4 1 65.91 516 ARG A CA 1
ATOM 4241 C C . ARG A 1 516 ? 50.421 -4.483 11.63 1 65.91 516 ARG A C 1
ATOM 4243 O O . ARG A 1 516 ? 50.344 -5.601 12.143 1 65.91 516 ARG A O 1
ATOM 4250 N N . PRO A 1 517 ? 49.344 -3.79 11.208 1 77.01 517 PRO A N 1
ATOM 4251 C CA . PRO A 1 517 ? 48.011 -4.329 11.486 1 77.01 517 PRO A CA 1
ATOM 4252 C C . PRO A 1 517 ? 47.675 -5.545 10.626 1 77.01 517 PRO A C 1
ATOM 4254 O O . PRO A 1 517 ? 48.17 -5.667 9.502 1 77.01 517 PRO A O 1
ATOM 4257 N N . THR A 1 518 ? 47.138 -6.51 11.271 1 78.16 518 THR A N 1
ATOM 4258 C CA . THR A 1 518 ? 46.695 -7.71 10.569 1 78.16 518 THR A CA 1
ATOM 4259 C C . THR A 1 518 ? 45.174 -7.83 10.61 1 78.16 518 THR A C 1
ATOM 4261 O O . THR A 1 518 ? 44.526 -7.27 11.496 1 78.16 518 THR A O 1
ATOM 4264 N N . ARG A 1 519 ? 44.647 -8.42 9.425 1 79.84 519 ARG A N 1
ATOM 4265 C CA . ARG A 1 519 ? 43.224 -8.733 9.333 1 79.84 519 ARG A CA 1
ATOM 4266 C C . ARG A 1 519 ? 42.999 -10.239 9.248 1 79.84 519 ARG A C 1
ATOM 4268 O O . ARG A 1 519 ? 43.882 -10.98 8.81 1 79.84 519 ARG A O 1
ATOM 4275 N N . GLN A 1 520 ? 41.894 -10.612 9.751 1 80.8 520 GLN A N 1
ATOM 4276 C CA . GLN A 1 520 ? 41.552 -12.025 9.618 1 80.8 520 GLN A CA 1
ATOM 4277 C C . GLN A 1 520 ? 41.322 -12.4 8.157 1 80.8 520 GLN A C 1
ATOM 4279 O O . GLN A 1 520 ? 40.62 -11.691 7.432 1 80.8 520 GLN A O 1
ATOM 4284 N N . CYS A 1 521 ? 41.951 -13.437 7.738 1 77.55 521 CYS A N 1
ATOM 4285 C CA . CYS A 1 521 ? 41.736 -13.95 6.39 1 77.55 521 CYS A CA 1
ATOM 4286 C C . CYS A 1 521 ? 40.324 -14.501 6.234 1 77.55 521 CYS A C 1
ATOM 4288 O O . CYS A 1 521 ? 39.921 -15.404 6.97 1 77.55 521 CYS A O 1
ATOM 4290 N N . PHE A 1 522 ? 39.627 -14.02 5.337 1 77.99 522 PHE A N 1
ATOM 4291 C CA . PHE A 1 522 ? 38.233 -14.379 5.104 1 77.99 522 PHE A CA 1
ATOM 4292 C C . PHE A 1 522 ? 38.105 -15.858 4.758 1 77.99 522 PHE A C 1
ATOM 4294 O O . PHE A 1 522 ? 37.167 -16.525 5.198 1 77.99 522 PHE A O 1
ATOM 4301 N N . VAL A 1 523 ? 39.01 -16.495 4.051 1 76.64 523 VAL A N 1
ATOM 4302 C CA . VAL A 1 523 ? 38.983 -17.877 3.584 1 76.64 523 VAL A CA 1
ATOM 4303 C C . VAL A 1 523 ? 39.417 -18.812 4.71 1 76.64 523 VAL A C 1
ATOM 4305 O O . VAL A 1 523 ? 38.745 -19.806 4.995 1 76.64 523 VAL A O 1
ATOM 4308 N N . CYS A 1 524 ? 40.39 -18.427 5.333 1 75.05 524 CYS A N 1
ATOM 4309 C CA . CYS A 1 524 ? 40.929 -19.292 6.377 1 75.05 524 CYS A CA 1
ATOM 4310 C C . CYS A 1 524 ? 39.988 -19.354 7.574 1 75.05 524 CYS A C 1
ATOM 4312 O O . CYS A 1 524 ? 39.822 -20.412 8.184 1 75.05 524 CYS A O 1
ATOM 4314 N N . CYS A 1 525 ? 39.313 -18.25 7.8 1 74.29 525 CYS A N 1
ATOM 4315 C CA . CYS A 1 525 ? 38.482 -18.188 8.997 1 74.29 525 CYS A CA 1
ATOM 4316 C C . CYS A 1 525 ? 37.111 -18.803 8.742 1 74.29 525 CYS A C 1
ATOM 4318 O O . CYS A 1 525 ? 36.312 -18.954 9.667 1 74.29 525 CYS A O 1
ATOM 4320 N N . SER A 1 526 ? 36.885 -19.047 7.554 1 70.22 526 SER A N 1
ATOM 4321 C CA . SER A 1 526 ? 35.643 -19.736 7.218 1 70.22 526 SER A CA 1
ATOM 4322 C C . SER A 1 526 ? 35.78 -21.243 7.403 1 70.22 526 SER A C 1
ATOM 4324 O O . SER A 1 526 ? 34.784 -21.969 7.386 1 70.22 526 SER A O 1
ATOM 4326 N N . LYS A 1 527 ? 37.005 -21.721 7.579 1 68.08 527 LYS A N 1
ATOM 4327 C CA . LYS A 1 527 ? 37.285 -23.143 7.755 1 68.08 527 LYS A CA 1
ATOM 4328 C C . LYS A 1 527 ? 37.294 -23.522 9.233 1 68.08 527 LYS A C 1
ATOM 4330 O O . LYS A 1 527 ? 37.534 -22.674 10.096 1 68.08 527 LYS A O 1
ATOM 4335 N N . ARG A 1 528 ? 36.901 -24.644 9.559 1 68.7 528 ARG A N 1
ATOM 4336 C CA . ARG A 1 528 ? 36.933 -25.218 10.901 1 68.7 528 ARG A CA 1
ATOM 4337 C C . ARG A 1 528 ? 38.072 -26.223 11.039 1 68.7 528 ARG A C 1
ATOM 4339 O O . ARG A 1 528 ? 38.424 -26.907 10.076 1 68.7 528 ARG A O 1
ATOM 4346 N N . ASN A 1 529 ? 38.814 -26.048 12.14 1 59.71 529 ASN A N 1
ATOM 4347 C CA . ASN A 1 529 ? 39.866 -27.023 12.407 1 59.71 529 ASN A CA 1
ATOM 4348 C C . ASN A 1 529 ? 39.286 -28.394 12.744 1 59.71 529 ASN A C 1
ATOM 4350 O O . ASN A 1 529 ? 38.067 -28.553 12.83 1 59.71 529 ASN A O 1
ATOM 4354 N N . ASP A 1 530 ? 40.134 -29.439 12.758 1 59.35 530 ASP A N 1
ATOM 4355 C CA . ASP A 1 530 ? 39.812 -30.841 13.008 1 59.35 530 ASP A CA 1
ATOM 4356 C C . ASP A 1 530 ? 38.973 -30.995 14.274 1 59.35 530 ASP A C 1
ATOM 4358 O O . ASP A 1 530 ? 38.267 -31.991 14.44 1 59.35 530 ASP A O 1
ATOM 4362 N N . PHE A 1 531 ? 38.932 -29.919 15.122 1 68.94 531 PHE A N 1
ATOM 4363 C CA . PHE A 1 531 ? 38.177 -30.011 16.366 1 68.94 531 PHE A CA 1
ATOM 4364 C C . PHE A 1 531 ? 36.907 -29.172 16.291 1 68.94 531 PHE A C 1
ATOM 4366 O O . PHE A 1 531 ? 36.222 -28.981 17.299 1 68.94 531 PHE A O 1
ATOM 4373 N N . GLY A 1 532 ? 36.543 -28.629 15.115 1 62.56 532 GLY A N 1
ATOM 4374 C CA . GLY A 1 532 ? 35.288 -27.937 14.869 1 62.56 532 GLY A CA 1
ATOM 4375 C C . GLY A 1 532 ? 35.351 -26.455 15.189 1 62.56 532 GLY A C 1
ATOM 4376 O O . GLY A 1 532 ? 34.324 -25.774 15.208 1 62.56 532 GLY A O 1
ATOM 4377 N N . LYS A 1 533 ? 36.503 -26.048 15.583 1 62.5 533 LYS A N 1
ATOM 4378 C CA . LYS A 1 533 ? 36.65 -24.638 15.935 1 62.5 533 LYS A CA 1
ATOM 4379 C C . LYS A 1 533 ? 37.086 -23.813 14.728 1 62.5 533 LYS A C 1
ATOM 4381 O O . LYS A 1 533 ? 37.834 -24.297 13.875 1 62.5 533 LYS A O 1
ATOM 4386 N N . ARG A 1 534 ? 36.662 -22.592 14.611 1 66.52 534 ARG A N 1
ATOM 4387 C CA . ARG A 1 534 ? 36.996 -21.685 13.518 1 66.52 534 ARG A CA 1
ATOM 4388 C C . ARG A 1 534 ? 38.483 -21.349 13.52 1 66.52 534 ARG A C 1
ATOM 4390 O O . ARG A 1 534 ? 39.059 -21.061 14.571 1 66.52 534 ARG A O 1
ATOM 4397 N N . VAL A 1 535 ? 39.189 -21.548 12.447 1 68.15 535 VAL A N 1
ATOM 4398 C CA . VAL A 1 535 ? 40.603 -21.219 12.305 1 68.15 535 VAL A CA 1
ATOM 4399 C C . VAL A 1 535 ? 40.775 -19.703 12.223 1 68.15 535 VAL A C 1
ATOM 4401 O O . VAL A 1 535 ? 40.045 -19.028 11.494 1 68.15 535 VAL A O 1
ATOM 4404 N N . ARG A 1 536 ? 41.446 -19.192 13.157 1 73.02 536 ARG A N 1
ATOM 4405 C CA . ARG A 1 536 ? 41.728 -17.761 13.12 1 73.02 536 ARG A CA 1
ATOM 4406 C C . ARG A 1 536 ? 43.113 -17.49 12.541 1 73.02 536 ARG A C 1
ATOM 4408 O O . ARG A 1 536 ? 44.122 -17.92 13.104 1 73.02 536 ARG A O 1
ATOM 4415 N N . LYS A 1 537 ? 43.254 -17.187 11.327 1 75.98 537 LYS A N 1
ATOM 4416 C CA . LYS A 1 537 ? 44.495 -16.762 10.686 1 75.98 537 LYS A CA 1
ATOM 4417 C C . LYS A 1 537 ? 44.436 -15.287 10.297 1 75.98 537 LYS A C 1
ATOM 4419 O O . LYS A 1 537 ? 43.418 -14.815 9.786 1 75.98 537 LYS A O 1
ATOM 4424 N N . GLU A 1 538 ? 45.461 -14.623 10.654 1 80.05 538 GLU A N 1
ATOM 4425 C CA . GLU A 1 538 ? 45.537 -13.2 10.338 1 80.05 538 GLU A CA 1
ATOM 4426 C C . GLU A 1 538 ? 46.537 -12.937 9.216 1 80.05 538 GLU A C 1
ATOM 4428 O O . GLU A 1 538 ? 47.512 -13.676 9.059 1 80.05 538 GLU A O 1
ATOM 4433 N N . THR A 1 539 ? 46.194 -12.116 8.367 1 80.1 539 THR A N 1
ATOM 4434 C CA . THR A 1 539 ? 47.044 -11.757 7.237 1 80.1 539 THR A CA 1
ATOM 4435 C C . THR A 1 539 ? 47.287 -10.251 7.2 1 80.1 539 THR A C 1
ATOM 4437 O O . THR A 1 539 ? 46.499 -9.476 7.746 1 80.1 539 THR A O 1
ATOM 4440 N N . ARG A 1 540 ? 48.476 -9.957 6.613 1 76.4 540 ARG A N 1
ATOM 4441 C CA . ARG A 1 540 ? 48.831 -8.555 6.419 1 76.4 540 ARG A CA 1
ATOM 4442 C C . ARG A 1 540 ? 48.302 -8.036 5.086 1 76.4 540 ARG A C 1
ATOM 4444 O O . ARG A 1 540 ? 48.432 -6.848 4.781 1 76.4 540 ARG A O 1
ATOM 4451 N N . TYR A 1 541 ? 47.698 -8.842 4.345 1 78.25 541 TYR A N 1
ATOM 4452 C CA . TYR A 1 541 ? 47.274 -8.522 2.987 1 78.25 541 TYR A CA 1
ATOM 4453 C C . TYR A 1 541 ? 45.755 -8.449 2.892 1 78.25 541 TYR A C 1
ATOM 4455 O O . TYR A 1 541 ? 45.047 -9.116 3.651 1 78.25 541 TYR A O 1
ATOM 4463 N N . PHE A 1 542 ? 45.259 -7.474 2.045 1 76.97 542 PHE A N 1
ATOM 4464 C CA . PHE A 1 542 ? 43.821 -7.404 1.81 1 76.97 542 PHE A CA 1
ATOM 4465 C C . PHE A 1 542 ? 43.527 -6.977 0.377 1 76.97 542 PHE A C 1
ATOM 4467 O O . PHE A 1 542 ? 44.398 -6.435 -0.306 1 76.97 542 PHE A O 1
ATOM 4474 N N . CYS A 1 543 ? 42.389 -7.349 -0.23 1 70.6 543 CYS A N 1
ATOM 4475 C CA . CYS A 1 543 ? 41.905 -6.869 -1.519 1 70.6 543 CYS A CA 1
ATOM 4476 C C . CYS A 1 543 ? 41.106 -5.581 -1.357 1 70.6 543 CYS A C 1
ATOM 4478 O O . CYS A 1 543 ? 40.034 -5.583 -0.748 1 70.6 543 CYS A O 1
ATOM 4480 N N . PRO A 1 544 ? 41.647 -4.499 -1.825 1 68.21 544 PRO A N 1
ATOM 4481 C CA . PRO A 1 544 ? 40.962 -3.217 -1.644 1 68.21 544 PRO A CA 1
ATOM 4482 C C . PRO A 1 544 ? 39.603 -3.171 -2.338 1 68.21 544 PRO A C 1
ATOM 4484 O O . PRO A 1 544 ? 38.678 -2.517 -1.851 1 68.21 544 PRO A O 1
ATOM 4487 N N . ASP A 1 545 ? 39.497 -3.875 -3.361 1 61.07 545 ASP A N 1
ATOM 4488 C CA . ASP A 1 545 ? 38.263 -3.862 -4.14 1 61.07 545 ASP A CA 1
ATOM 4489 C C . ASP A 1 545 ? 37.15 -4.62 -3.42 1 61.07 545 ASP A C 1
ATOM 4491 O O . ASP A 1 545 ? 35.99 -4.204 -3.447 1 61.07 545 ASP A O 1
ATOM 4495 N N . CYS A 1 546 ? 37.513 -5.689 -2.756 1 64.68 546 CYS A N 1
ATOM 4496 C CA . CYS A 1 546 ? 36.549 -6.522 -2.045 1 64.68 546 CYS A CA 1
ATOM 4497 C C . CYS A 1 546 ? 36.533 -6.19 -0.558 1 64.68 546 CYS A C 1
ATOM 4499 O O . CYS A 1 546 ? 35.666 -6.662 0.179 1 64.68 546 CYS A O 1
ATOM 4501 N N . ASP A 1 547 ? 37.445 -5.374 -0.163 1 66.98 547 ASP A N 1
ATOM 4502 C CA . ASP A 1 547 ? 37.704 -4.984 1.22 1 66.98 547 ASP A CA 1
ATOM 4503 C C . ASP A 1 547 ? 37.668 -6.197 2.148 1 66.98 547 ASP A C 1
ATOM 4505 O O . ASP A 1 547 ? 36.978 -6.183 3.169 1 66.98 547 ASP A O 1
ATOM 4509 N N . VAL A 1 548 ? 38.37 -7.201 1.815 1 76.03 548 VAL A N 1
ATOM 4510 C CA . VAL A 1 548 ? 38.472 -8.438 2.583 1 76.03 548 VAL A CA 1
ATOM 4511 C C . VAL A 1 548 ? 39.942 -8.792 2.799 1 76.03 548 VAL A C 1
ATOM 4513 O O . VAL A 1 548 ? 40.761 -8.65 1.889 1 76.03 548 VAL A O 1
ATOM 4516 N N . GLY A 1 549 ? 40.315 -9.089 4.019 1 77.89 549 GLY A N 1
ATOM 4517 C CA . GLY A 1 549 ? 41.643 -9.619 4.28 1 77.89 549 GLY A CA 1
ATOM 4518 C C . GLY A 1 549 ? 41.847 -11.017 3.728 1 77.89 549 GLY A C 1
ATOM 4519 O O . GLY A 1 549 ? 41.004 -11.895 3.919 1 77.89 549 GLY A O 1
ATOM 4520 N N . LEU A 1 550 ? 42.879 -11.243 2.91 1 79.44 550 LEU A N 1
ATOM 4521 C CA . LEU A 1 550 ? 43.193 -12.529 2.296 1 79.44 550 LEU A CA 1
ATOM 4522 C C . LEU A 1 550 ? 44.685 -12.827 2.391 1 79.44 550 LEU A C 1
ATOM 4524 O O . LEU A 1 550 ? 45.514 -11.928 2.225 1 79.44 550 LEU A O 1
ATOM 4528 N N . CYS A 1 551 ? 44.984 -14.124 2.757 1 76.51 551 CYS A N 1
ATOM 4529 C CA . CYS A 1 551 ? 46.365 -14.568 2.611 1 76.51 551 CYS A CA 1
ATOM 4530 C C . CYS A 1 551 ? 46.814 -14.487 1.157 1 76.51 551 CYS A C 1
ATOM 4532 O O . CYS A 1 551 ? 45.997 -14.609 0.243 1 76.51 551 CYS A O 1
ATOM 4534 N N . LEU A 1 552 ? 48.139 -14.16 0.947 1 69.37 552 LEU A N 1
ATOM 4535 C CA . LEU A 1 552 ? 48.725 -14.026 -0.383 1 69.37 552 LEU A CA 1
ATOM 4536 C C . LEU A 1 552 ? 48.469 -15.276 -1.218 1 69.37 552 LEU A C 1
ATOM 4538 O O . LEU A 1 552 ? 48.051 -15.181 -2.374 1 69.37 552 LEU A O 1
ATOM 4542 N N . SER A 1 553 ? 48.734 -16.378 -0.844 1 69.5 553 SER A N 1
ATOM 4543 C CA . SER A 1 553 ? 48.51 -17.683 -1.456 1 69.5 553 SER A CA 1
ATOM 4544 C C . SER A 1 553 ? 48.154 -18.732 -0.408 1 69.5 553 SER A C 1
ATOM 4546 O O . SER A 1 553 ? 48.74 -18.758 0.676 1 69.5 553 SER A O 1
ATOM 4548 N N . PRO A 1 554 ? 46.94 -19.533 -0.695 1 71.82 554 PRO A N 1
ATOM 4549 C CA . PRO A 1 554 ? 46.079 -19.628 -1.876 1 71.82 554 PRO A CA 1
ATOM 4550 C C . PRO A 1 554 ? 44.751 -18.896 -1.699 1 71.82 554 PRO A C 1
ATOM 4552 O O . PRO A 1 554 ? 43.856 -19.021 -2.538 1 71.82 554 PRO A O 1
ATOM 4555 N N . CYS A 1 555 ? 44.734 -18.197 -0.671 1 78.15 555 CYS A N 1
ATOM 4556 C CA . CYS A 1 555 ? 43.416 -17.7 -0.292 1 78.15 555 CYS A CA 1
ATOM 4557 C C . CYS A 1 555 ? 42.943 -16.618 -1.255 1 78.15 555 CYS A C 1
ATOM 4559 O O . CYS A 1 555 ? 41.756 -16.544 -1.577 1 78.15 555 CYS A O 1
ATOM 4561 N N . PHE A 1 556 ? 43.859 -15.837 -1.746 1 75.4 556 PHE A N 1
ATOM 4562 C CA . PHE A 1 556 ? 43.518 -14.789 -2.701 1 75.4 556 PHE A CA 1
ATOM 4563 C C . PHE A 1 556 ? 42.922 -15.387 -3.97 1 75.4 556 PHE A C 1
ATOM 4565 O O . PHE A 1 556 ? 41.894 -14.916 -4.461 1 75.4 556 PHE A O 1
ATOM 4572 N N . THR A 1 557 ? 43.532 -16.448 -4.4 1 68.72 557 THR A N 1
ATOM 4573 C CA . THR A 1 557 ? 43.056 -17.136 -5.595 1 68.72 557 THR A CA 1
ATOM 4574 C C . THR A 1 557 ? 41.751 -17.874 -5.31 1 68.72 557 THR A C 1
ATOM 4576 O O . THR A 1 557 ? 40.809 -17.807 -6.102 1 68.72 557 THR A O 1
ATOM 4579 N N . ILE A 1 558 ? 41.64 -18.485 -4.253 1 72.67 558 ILE A N 1
ATOM 4580 C CA . ILE A 1 558 ? 40.472 -19.285 -3.901 1 72.67 558 ILE A CA 1
ATOM 4581 C C . ILE A 1 558 ? 39.25 -18.38 -3.762 1 72.67 558 ILE A C 1
ATOM 4583 O O . ILE A 1 558 ? 38.174 -18.696 -4.274 1 72.67 558 ILE A O 1
ATOM 4587 N N . TYR A 1 559 ? 39.474 -17.337 -3.158 1 75.69 559 TYR A N 1
ATOM 4588 C CA . TYR A 1 559 ? 38.386 -16.403 -2.89 1 75.69 559 TYR A CA 1
ATOM 4589 C C . TYR A 1 559 ? 37.857 -15.797 -4.185 1 75.69 559 TYR A C 1
ATOM 4591 O O . TYR A 1 559 ? 36.651 -15.581 -4.33 1 75.69 559 TYR A O 1
ATOM 4599 N N . HIS A 1 560 ? 38.688 -15.604 -5.089 1 68.33 560 HIS A N 1
ATOM 4600 C CA . HIS A 1 560 ? 38.302 -14.879 -6.294 1 68.33 560 HIS A CA 1
ATOM 4601 C C . HIS A 1 560 ? 38.012 -15.838 -7.445 1 68.33 560 HIS A C 1
ATOM 4603 O O . HIS A 1 560 ? 37.686 -15.405 -8.552 1 68.33 560 HIS A O 1
ATOM 4609 N N . THR A 1 561 ? 38.172 -17.184 -7.265 1 64.24 561 THR A N 1
ATOM 4610 C CA . THR A 1 561 ? 37.93 -18.138 -8.342 1 64.24 561 THR A CA 1
ATOM 4611 C C . THR A 1 561 ? 36.842 -19.133 -7.948 1 64.24 561 THR A C 1
ATOM 4613 O O . THR A 1 561 ? 36.125 -19.649 -8.808 1 64.24 561 THR A O 1
ATOM 4616 N N . LYS A 1 562 ? 36.771 -19.529 -6.608 1 62.24 562 LYS A N 1
ATOM 4617 C CA . LYS A 1 562 ? 35.839 -20.565 -6.172 1 62.24 562 LYS A CA 1
ATOM 4618 C C . LYS A 1 562 ? 34.631 -19.955 -5.465 1 62.24 562 LYS A C 1
ATOM 4620 O O . LYS A 1 562 ? 34.782 -19.078 -4.612 1 62.24 562 LYS A O 1
ATOM 4625 N N . ALA A 1 563 ? 33.539 -20.327 -5.885 1 59.88 563 ALA A N 1
ATOM 4626 C CA . ALA A 1 563 ? 32.282 -19.853 -5.312 1 59.88 563 ALA A CA 1
ATOM 4627 C C . ALA A 1 563 ? 32.153 -20.271 -3.85 1 59.88 563 ALA A C 1
ATOM 4629 O O . ALA A 1 563 ? 31.67 -19.5 -3.017 1 59.88 563 ALA A O 1
ATOM 4630 N N . GLU A 1 564 ? 32.451 -21.548 -3.495 1 61.4 564 GLU A N 1
ATOM 4631 C CA . GLU A 1 564 ? 32.445 -22.093 -2.14 1 61.4 564 GLU A CA 1
ATOM 4632 C C . GLU A 1 564 ? 33.861 -22.4 -1.662 1 61.4 564 GLU A C 1
ATOM 4634 O O . GLU A 1 564 ? 34.657 -22.988 -2.398 1 61.4 564 GLU A O 1
ATOM 4639 N N . PHE A 1 565 ? 34.374 -21.653 -0.519 1 60.61 565 PHE A N 1
ATOM 4640 C CA . PHE A 1 565 ? 35.693 -21.927 0.037 1 60.61 565 PHE A CA 1
ATOM 4641 C C . PHE A 1 565 ? 35.591 -22.318 1.507 1 60.61 565 PHE A C 1
ATOM 4643 O O . PHE A 1 565 ? 34.618 -21.973 2.18 1 60.61 565 PHE A O 1
ATOM 4650 N N . MET B 1 1 ? 28.551 -28.152 52.679 1 20.38 1 MET B N 1
ATOM 4651 C CA . MET B 1 1 ? 27.802 -26.916 52.88 1 20.38 1 MET B CA 1
ATOM 4652 C C . MET B 1 1 ? 27.288 -26.369 51.552 1 20.38 1 MET B C 1
ATOM 4654 O O . MET B 1 1 ? 28.06 -25.831 50.757 1 20.38 1 MET B O 1
ATOM 4658 N N . ASN B 1 2 ? 26.348 -27.094 50.814 1 20.36 2 ASN B N 1
ATOM 4659 C CA . ASN B 1 2 ? 25.831 -27.485 49.507 1 20.36 2 ASN B CA 1
ATOM 4660 C C . ASN B 1 2 ? 24.881 -26.433 48.943 1 20.36 2 ASN B C 1
ATOM 4662 O O . ASN B 1 2 ? 23.677 -26.671 48.836 1 20.36 2 ASN B O 1
ATOM 4666 N N . ASP B 1 3 ? 25.001 -25.143 49.385 1 20.25 3 ASP B N 1
ATOM 4667 C CA . ASP B 1 3 ? 23.995 -24.092 49.27 1 20.25 3 ASP B CA 1
ATOM 4668 C C . ASP B 1 3 ? 23.633 -23.836 47.809 1 20.25 3 ASP B C 1
ATOM 4670 O O . ASP B 1 3 ? 24.478 -23.972 46.922 1 20.25 3 ASP B O 1
ATOM 4674 N N . ASN B 1 4 ? 22.323 -23.641 47.404 1 19.19 4 ASN B N 1
ATOM 4675 C CA . ASN B 1 4 ? 21.152 -23.624 46.534 1 19.19 4 ASN B CA 1
ATOM 4676 C C . ASN B 1 4 ? 21.161 -22.414 45.605 1 19.19 4 ASN B C 1
ATOM 4678 O O . ASN B 1 4 ? 20.224 -21.615 45.61 1 19.19 4 ASN B O 1
ATOM 4682 N N . GLU B 1 5 ? 22.315 -21.773 45.326 1 19.39 5 GLU B N 1
ATOM 4683 C CA . GLU B 1 5 ? 22.174 -20.404 44.839 1 19.39 5 GLU B CA 1
ATOM 4684 C C . GLU B 1 5 ? 21.474 -20.37 43.483 1 19.39 5 GLU B C 1
ATOM 4686 O O . GLU B 1 5 ? 21.941 -20.985 42.522 1 19.39 5 GLU B O 1
ATOM 4691 N N . GLN B 1 6 ? 20.068 -20.189 43.379 1 18.45 6 GLN B N 1
ATOM 4692 C CA . GLN B 1 6 ? 18.957 -20.147 42.433 1 18.45 6 GLN B CA 1
ATOM 4693 C C . GLN B 1 6 ? 19.181 -19.076 41.369 1 18.45 6 GLN B C 1
ATOM 4695 O O . GLN B 1 6 ? 19.112 -17.88 41.661 1 18.45 6 GLN B O 1
ATOM 4700 N N . LEU B 1 7 ? 20.144 -19.201 40.488 1 18.39 7 LEU B N 1
ATOM 4701 C CA . LEU B 1 7 ? 20.574 -18.191 39.527 1 18.39 7 LEU B CA 1
ATOM 4702 C C . LEU B 1 7 ? 19.412 -17.754 38.641 1 18.39 7 LEU B C 1
ATOM 4704 O O . LEU B 1 7 ? 18.624 -18.587 38.187 1 18.39 7 LEU B O 1
ATOM 4708 N N . ILE B 1 8 ? 18.97 -16.469 38.611 1 20.15 8 ILE B N 1
ATOM 4709 C CA . ILE B 1 8 ? 17.989 -15.535 38.071 1 20.15 8 ILE B CA 1
ATOM 4710 C C . ILE B 1 8 ? 18.006 -15.593 36.546 1 20.15 8 ILE B C 1
ATOM 4712 O O . ILE B 1 8 ? 19.022 -15.285 35.918 1 20.15 8 ILE B O 1
ATOM 4716 N N . THR B 1 9 ? 17.438 -16.645 35.838 1 19.2 9 THR B N 1
ATOM 4717 C CA . THR B 1 9 ? 17.287 -16.966 34.423 1 19.2 9 THR B CA 1
ATOM 4718 C C . THR B 1 9 ? 16.644 -15.805 33.67 1 19.2 9 THR B C 1
ATOM 4720 O O . THR B 1 9 ? 15.512 -15.417 33.965 1 19.2 9 THR B O 1
ATOM 4723 N N . ASP B 1 10 ? 17.402 -14.727 33.388 1 18.62 10 ASP B N 1
ATOM 4724 C CA . ASP B 1 10 ? 17.043 -13.49 32.701 1 18.62 10 ASP B CA 1
ATOM 4725 C C . ASP B 1 10 ? 16.336 -13.781 31.379 1 18.62 10 ASP B C 1
ATOM 4727 O O . ASP B 1 10 ? 16.875 -14.485 30.522 1 18.62 10 ASP B O 1
ATOM 4731 N N . ASP B 1 11 ? 14.976 -13.786 31.308 1 20.55 11 ASP B N 1
ATOM 4732 C CA . ASP B 1 11 ? 13.83 -14.072 30.45 1 20.55 11 ASP B CA 1
ATOM 4733 C C . ASP B 1 11 ? 13.869 -13.223 29.181 1 20.55 11 ASP B C 1
ATOM 4735 O O . ASP B 1 11 ? 13.027 -12.342 28.991 1 20.55 11 ASP B O 1
ATOM 4739 N N . ASN B 1 12 ? 15.019 -12.724 28.654 1 20.88 12 ASN B N 1
ATOM 4740 C CA . ASN B 1 12 ? 14.965 -11.73 27.587 1 20.88 12 ASN B CA 1
ATOM 4741 C C . ASN B 1 12 ? 14.353 -12.307 26.313 1 20.88 12 ASN B C 1
ATOM 4743 O O . ASN B 1 12 ? 15.057 -12.529 25.327 1 20.88 12 ASN B O 1
ATOM 4747 N N . SER B 1 13 ? 13.393 -13.291 26.356 1 19.93 13 SER B N 1
ATOM 4748 C CA . SER B 1 13 ? 12.968 -13.969 25.136 1 19.93 13 SER B CA 1
ATOM 4749 C C . SER B 1 13 ? 12.305 -12.997 24.165 1 19.93 13 SER B C 1
ATOM 4751 O O . SER B 1 13 ? 11.198 -12.517 24.419 1 19.93 13 SER B O 1
ATOM 4753 N N . TYR B 1 14 ? 13.017 -12.064 23.59 1 20.24 14 TYR B N 1
ATOM 4754 C CA . TYR B 1 14 ? 12.515 -11.166 22.555 1 20.24 14 TYR B CA 1
ATOM 4755 C C . TYR B 1 14 ? 11.9 -11.952 21.403 1 20.24 14 TYR B C 1
ATOM 4757 O O . TYR B 1 14 ? 12.557 -12.191 20.386 1 20.24 14 TYR B O 1
ATOM 4765 N N . SER B 1 15 ? 11.369 -13.213 21.692 1 20.09 15 SER B N 1
ATOM 4766 C CA . SER B 1 15 ? 10.865 -13.98 20.557 1 20.09 15 SER B CA 1
ATOM 4767 C C . SER B 1 15 ? 9.789 -13.207 19.803 1 20.09 15 SER B C 1
ATOM 4769 O O . SER B 1 15 ? 8.751 -12.861 20.371 1 20.09 15 SER B O 1
ATOM 4771 N N . GLY B 1 16 ? 10.196 -12.369 18.954 1 20.57 16 GLY B N 1
ATOM 4772 C CA . GLY B 1 16 ? 9.398 -11.575 18.032 1 20.57 16 GLY B CA 1
ATOM 4773 C C . GLY B 1 16 ? 8.415 -12.403 17.228 1 20.57 16 GLY B C 1
ATOM 4774 O O . GLY B 1 16 ? 8.39 -12.326 15.998 1 20.57 16 GLY B O 1
ATOM 4775 N N . SER B 1 17 ? 7.886 -13.562 17.801 1 19.78 17 SER B N 1
ATOM 4776 C CA . SER B 1 17 ? 7.012 -14.315 16.907 1 19.78 17 SER B CA 1
ATOM 4777 C C . SER B 1 17 ? 5.791 -13.493 16.507 1 19.78 17 SER B C 1
ATOM 4779 O O . SER B 1 17 ? 4.997 -13.095 17.361 1 19.78 17 SER B O 1
ATOM 4781 N N . ASP B 1 18 ? 5.893 -12.66 15.63 1 21.47 18 ASP B N 1
ATOM 4782 C CA . ASP B 1 18 ? 4.807 -11.932 14.981 1 21.47 18 ASP B CA 1
ATOM 4783 C C . ASP B 1 18 ? 3.699 -12.883 14.534 1 21.47 18 ASP B C 1
ATOM 4785 O O . ASP B 1 18 ? 3.688 -13.336 13.387 1 21.47 18 ASP B O 1
ATOM 4789 N N . SER B 1 19 ? 3.35 -13.945 15.32 1 21.6 19 SER B N 1
ATOM 4790 C CA . SER B 1 19 ? 2.289 -14.803 14.804 1 21.6 19 SER B CA 1
ATOM 4791 C C . SER B 1 19 ? 1.001 -14.018 14.58 1 21.6 19 SER B C 1
ATOM 4793 O O . SER B 1 19 ? 0.383 -13.543 15.535 1 21.6 19 SER B O 1
ATOM 4795 N N . GLU B 1 20 ? 0.875 -13.352 13.561 1 24.51 20 GLU B N 1
ATOM 4796 C CA . GLU B 1 20 ? -0.301 -12.68 13.016 1 24.51 20 GLU B CA 1
ATOM 4797 C C . GLU B 1 20 ? -1.481 -13.64 12.9 1 24.51 20 GLU B C 1
ATOM 4799 O O . GLU B 1 20 ? -2.285 -13.535 11.971 1 24.51 20 GLU B O 1
ATOM 4804 N N . SER B 1 21 ? -1.658 -14.657 13.815 1 23.41 21 SER B N 1
ATOM 4805 C CA . SER B 1 21 ? -2.637 -15.657 13.405 1 23.41 21 SER B CA 1
ATOM 4806 C C . SER B 1 21 ? -4.047 -15.075 13.385 1 23.41 21 SER B C 1
ATOM 4808 O O . SER B 1 21 ? -5.005 -15.768 13.037 1 23.41 21 SER B O 1
ATOM 4810 N N . GLU B 1 22 ? -4.406 -13.953 14.014 1 25.35 22 GLU B N 1
ATOM 4811 C CA . GLU B 1 22 ? -5.839 -14.084 14.26 1 25.35 22 GLU B CA 1
ATOM 4812 C C . GLU B 1 22 ? -6.628 -14.063 12.954 1 25.35 22 GLU B C 1
ATOM 4814 O O . GLU B 1 22 ? -6.736 -13.02 12.305 1 25.35 22 GLU B O 1
ATOM 4819 N N . SER B 1 23 ? -6.649 -15.046 12.139 1 27.83 23 SER B N 1
ATOM 4820 C CA . SER B 1 23 ? -7.487 -15.27 10.966 1 27.83 23 SER B CA 1
ATOM 4821 C C . SER B 1 23 ? -8.968 -15.191 11.321 1 27.83 23 SER B C 1
ATOM 4823 O O . SER B 1 23 ? -9.559 -16.178 11.764 1 27.83 23 SER B O 1
ATOM 4825 N N . SER B 1 24 ? -9.413 -14.229 12.158 1 27.95 24 SER B N 1
ATOM 4826 C CA . SER B 1 24 ? -10.864 -14.336 12.272 1 27.95 24 SER B CA 1
ATOM 4827 C C . SER B 1 24 ? -11.524 -14.387 10.898 1 27.95 24 SER B C 1
ATOM 4829 O O . SER B 1 24 ? -10.988 -13.85 9.926 1 27.95 24 SER B O 1
ATOM 4831 N N . LEU B 1 25 ? -12.446 -15.327 10.717 1 29.41 25 LEU B N 1
ATOM 4832 C CA . LEU B 1 25 ? -13.356 -15.479 9.588 1 29.41 25 LEU B CA 1
ATOM 4833 C C . LEU B 1 25 ? -13.985 -14.142 9.212 1 29.41 25 LEU B C 1
ATOM 4835 O O . LEU B 1 25 ? -14.912 -13.677 9.88 1 29.41 25 LEU B O 1
ATOM 4839 N N . ASN B 1 26 ? -13.254 -12.997 9.254 1 27.7 26 ASN B N 1
ATOM 4840 C CA . ASN B 1 26 ? -13.998 -11.817 8.826 1 27.7 26 ASN B CA 1
ATOM 4841 C C . ASN B 1 26 ? -14.676 -12.04 7.477 1 27.7 26 ASN B C 1
ATOM 4843 O O . ASN B 1 26 ? -14.024 -12.433 6.507 1 27.7 26 ASN B O 1
ATOM 4847 N N . ASP B 1 27 ? -15.899 -12.374 7.508 1 26.6 27 ASP B N 1
ATOM 4848 C CA . ASP B 1 27 ? -16.823 -12.447 6.381 1 26.6 27 ASP B CA 1
ATOM 4849 C C . ASP B 1 27 ? -16.653 -11.246 5.453 1 26.6 27 ASP B C 1
ATOM 4851 O O . ASP B 1 27 ? -16.902 -10.106 5.852 1 26.6 27 ASP B O 1
ATOM 4855 N N . SER B 1 28 ? -15.577 -11.204 4.833 1 27.77 28 SER B N 1
ATOM 4856 C CA . SER B 1 28 ? -15.479 -10.237 3.744 1 27.77 28 SER B CA 1
ATOM 4857 C C . SER B 1 28 ? -16.705 -10.297 2.84 1 27.77 28 SER B C 1
ATOM 4859 O O . SER B 1 28 ? -16.939 -11.303 2.167 1 27.77 28 SER B O 1
ATOM 4861 N N . GLY B 1 29 ? -17.845 -9.857 3.287 1 24.92 29 GLY B N 1
ATOM 4862 C CA . GLY B 1 29 ? -18.884 -9.697 2.282 1 24.92 29 GLY B CA 1
ATOM 4863 C C . GLY B 1 29 ? -18.364 -9.143 0.969 1 24.92 29 GLY B C 1
ATOM 4864 O O . GLY B 1 29 ? -17.889 -8.007 0.914 1 24.92 29 GLY B O 1
ATOM 4865 N N . SER B 1 30 ? -17.722 -9.978 0.219 1 26.48 30 SER B N 1
ATOM 4866 C CA . SER B 1 30 ? -17.362 -9.704 -1.169 1 26.48 30 SER B CA 1
ATOM 4867 C C . SER B 1 30 ? -18.494 -8.992 -1.902 1 26.48 30 SER B C 1
ATOM 4869 O O . SER B 1 30 ? -19.612 -9.505 -1.978 1 26.48 30 SER B O 1
ATOM 4871 N N . TYR B 1 31 ? -18.669 -7.782 -1.822 1 26.28 31 TYR B N 1
ATOM 4872 C CA . TYR B 1 31 ? -19.557 -7.171 -2.805 1 26.28 31 TYR B CA 1
ATOM 4873 C C . TYR B 1 31 ? -19.264 -7.696 -4.205 1 26.28 31 TYR B C 1
ATOM 4875 O O . TYR B 1 31 ? -18.104 -7.762 -4.62 1 26.28 31 TYR B O 1
ATOM 4883 N N . GLU B 1 32 ? -20.098 -8.603 -4.784 1 29.36 32 GLU B N 1
ATOM 4884 C CA . GLU B 1 32 ? -20.241 -9.328 -6.043 1 29.36 32 GLU B CA 1
ATOM 4885 C C . GLU B 1 32 ? -19.889 -8.441 -7.234 1 29.36 32 GLU B C 1
ATOM 4887 O O . GLU B 1 32 ? -20.406 -7.329 -7.36 1 29.36 32 GLU B O 1
ATOM 4892 N N . SER B 1 33 ? -18.738 -8.532 -7.66 1 31.01 33 SER B N 1
ATOM 4893 C CA . SER B 1 33 ? -18.626 -8.212 -9.079 1 31.01 33 SER B CA 1
ATOM 4894 C C . SER B 1 33 ? -19.798 -8.784 -9.869 1 31.01 33 SER B C 1
ATOM 4896 O O . SER B 1 33 ? -20.145 -9.957 -9.713 1 31.01 33 SER B O 1
ATOM 4898 N N . SER B 1 34 ? -20.79 -8.005 -10.179 1 30.53 34 SER B N 1
ATOM 4899 C CA . SER B 1 34 ? -21.972 -8.387 -10.944 1 30.53 34 SER B CA 1
ATOM 4900 C C . SER B 1 34 ? -21.596 -9.217 -12.167 1 30.53 34 SER B C 1
ATOM 4902 O O . SER B 1 34 ? -21.108 -8.678 -13.163 1 30.53 34 SER B O 1
ATOM 4904 N N . PHE B 1 35 ? -20.926 -10.348 -12.147 1 28.88 35 PHE B N 1
ATOM 4905 C CA . PHE B 1 35 ? -21.273 -11.201 -13.278 1 28.88 35 PHE B CA 1
ATOM 4906 C C . PHE B 1 35 ? -22.785 -11.352 -13.398 1 28.88 35 PHE B C 1
ATOM 4908 O O . PHE B 1 35 ? -23.468 -11.614 -12.407 1 28.88 35 PHE B O 1
ATOM 4915 N N . SER B 1 36 ? -23.509 -10.54 -14.21 1 28.76 36 SER B N 1
ATOM 4916 C CA . SER B 1 36 ? -24.916 -10.828 -14.473 1 28.76 36 SER B CA 1
ATOM 4917 C C . SER B 1 36 ? -25.177 -12.33 -14.498 1 28.76 36 SER B C 1
ATOM 4919 O O . SER B 1 36 ? -24.613 -13.05 -15.324 1 28.76 36 SER B O 1
ATOM 4921 N N . ASP B 1 37 ? -25.33 -12.937 -13.41 1 29.34 37 ASP B N 1
ATOM 4922 C CA . ASP B 1 37 ? -25.902 -14.272 -13.262 1 29.34 37 ASP B CA 1
ATOM 4923 C C . ASP B 1 37 ? -27.038 -14.497 -14.257 1 29.34 37 ASP B C 1
ATOM 4925 O O . ASP B 1 37 ? -27.879 -13.618 -14.456 1 29.34 37 ASP B O 1
ATOM 4929 N N . CYS B 1 38 ? -26.82 -15.286 -15.325 1 26.77 38 CYS B N 1
ATOM 4930 C CA . CYS B 1 38 ? -27.872 -15.866 -16.152 1 26.77 38 CYS B CA 1
ATOM 4931 C C . CYS B 1 38 ? -29.042 -16.335 -15.296 1 26.77 38 CYS B C 1
ATOM 4933 O O . CYS B 1 38 ? -28.95 -17.361 -14.619 1 26.77 38 CYS B O 1
ATOM 4935 N N . SER B 1 39 ? -29.696 -15.498 -14.55 1 27.44 39 SER B N 1
ATOM 4936 C CA . SER B 1 39 ? -31.001 -15.981 -14.111 1 27.44 39 SER B CA 1
ATOM 4937 C C . SER B 1 39 ? -31.88 -16.356 -15.299 1 27.44 39 SER B C 1
ATOM 4939 O O . SER B 1 39 ? -32.581 -15.505 -15.852 1 27.44 39 SER B O 1
ATOM 4941 N N . SER B 1 40 ? -31.409 -16.955 -16.446 1 24.08 40 SER B N 1
ATOM 4942 C CA . SER B 1 40 ? -32.514 -17.419 -17.278 1 24.08 40 SER B CA 1
ATOM 4943 C C . SER B 1 40 ? -33.516 -18.232 -16.464 1 24.08 40 SER B C 1
ATOM 4945 O O . SER B 1 40 ? -33.181 -19.3 -15.946 1 24.08 40 SER B O 1
ATOM 4947 N N . ASP B 1 41 ? -34.494 -17.574 -15.925 1 24.85 41 ASP B N 1
ATOM 4948 C CA . ASP B 1 41 ? -35.746 -18.169 -15.467 1 24.85 41 ASP B CA 1
ATOM 4949 C C . ASP B 1 41 ? -36.38 -19.024 -16.562 1 24.85 41 ASP B C 1
ATOM 4951 O O . ASP B 1 41 ? -37.338 -18.6 -17.212 1 24.85 41 ASP B O 1
ATOM 4955 N N . GLU B 1 42 ? -35.715 -19.577 -17.574 1 24.14 42 GLU B N 1
ATOM 4956 C CA . GLU B 1 42 ? -36.659 -20.414 -18.309 1 24.14 42 GLU B CA 1
ATOM 4957 C C . GLU B 1 42 ? -37.341 -21.419 -17.385 1 24.14 42 GLU B C 1
ATOM 4959 O O . GLU B 1 42 ? -36.683 -22.061 -16.564 1 24.14 42 GLU B O 1
ATOM 4964 N N . GLU B 1 43 ? -38.709 -21.264 -17.232 1 25.5 43 GLU B N 1
ATOM 4965 C CA . GLU B 1 43 ? -39.747 -22.111 -16.653 1 25.5 43 GLU B CA 1
ATOM 4966 C C . GLU B 1 43 ? -39.623 -23.55 -17.146 1 25.5 43 GLU B C 1
ATOM 4968 O O . GLU B 1 43 ? -40.064 -23.875 -18.25 1 25.5 43 GLU B O 1
ATOM 4973 N N . THR B 1 44 ? -38.504 -24.136 -17.378 1 25.48 44 THR B N 1
ATOM 4974 C CA . THR B 1 44 ? -38.734 -25.525 -17.759 1 25.48 44 THR B CA 1
ATOM 4975 C C . THR B 1 44 ? -39.696 -26.201 -16.785 1 25.48 44 THR B C 1
ATOM 4977 O O . THR B 1 44 ? -39.647 -25.947 -15.58 1 25.48 44 THR B O 1
ATOM 4980 N N . GLU B 1 45 ? -40.784 -26.939 -17.286 1 25.86 45 GLU B N 1
ATOM 4981 C CA . GLU B 1 45 ? -41.818 -27.824 -16.757 1 25.86 45 GLU B CA 1
ATOM 4982 C C . GLU B 1 45 ? -41.264 -28.725 -15.657 1 25.86 45 GLU B C 1
ATOM 4984 O O . GLU B 1 45 ? -40.07 -29.031 -15.641 1 25.86 45 GLU B O 1
ATOM 4989 N N . SER B 1 46 ? -42.145 -28.986 -14.572 1 27.16 46 SER B N 1
ATOM 4990 C CA . SER B 1 46 ? -42.257 -29.666 -13.286 1 27.16 46 SER B CA 1
ATOM 4991 C C . SER B 1 46 ? -41.917 -31.147 -13.413 1 27.16 46 SER B C 1
ATOM 4993 O O . SER B 1 46 ? -42.812 -31.995 -13.443 1 27.16 46 SER B O 1
ATOM 4995 N N . SER B 1 47 ? -41.08 -31.614 -14.281 1 28 47 SER B N 1
ATOM 4996 C CA . SER B 1 47 ? -41.086 -33.036 -13.956 1 28 47 SER B CA 1
ATOM 4997 C C . SER B 1 47 ? -40.816 -33.264 -12.472 1 28 47 SER B C 1
ATOM 4999 O O . SER B 1 47 ? -39.731 -32.95 -11.978 1 28 47 SER B O 1
ATOM 5001 N N . ASP B 1 48 ? -41.816 -33.287 -11.504 1 30.75 48 ASP B N 1
ATOM 5002 C CA . ASP B 1 48 ? -42.168 -33.381 -10.091 1 30.75 48 ASP B CA 1
ATOM 5003 C C . ASP B 1 48 ? -41.344 -34.46 -9.391 1 30.75 48 ASP B C 1
ATOM 5005 O O . ASP B 1 48 ? -41.125 -34.391 -8.18 1 30.75 48 ASP B O 1
ATOM 5009 N N . ASP B 1 49 ? -41.284 -35.663 -9.949 1 30.78 49 ASP B N 1
ATOM 5010 C CA . ASP B 1 49 ? -41.238 -36.856 -9.108 1 30.78 49 ASP B CA 1
ATOM 5011 C C . ASP B 1 49 ? -39.875 -37.001 -8.434 1 30.78 49 ASP B C 1
ATOM 5013 O O . ASP B 1 49 ? -39.791 -37.398 -7.27 1 30.78 49 ASP B O 1
ATOM 5017 N N . LEU B 1 50 ? -38.788 -37.089 -9.141 1 31.46 50 LEU B N 1
ATOM 5018 C CA . LEU B 1 50 ? -37.551 -37.527 -8.503 1 31.46 50 LEU B CA 1
ATOM 5019 C C . LEU B 1 50 ? -36.899 -36.38 -7.738 1 31.46 50 LEU B C 1
ATOM 5021 O O . LEU B 1 50 ? -35.781 -36.52 -7.235 1 31.46 50 LEU B O 1
ATOM 5025 N N . THR B 1 51 ? -37.333 -35.178 -7.749 1 39.29 51 THR B N 1
ATOM 5026 C CA . THR B 1 51 ? -36.786 -33.991 -7.1 1 39.29 51 THR B CA 1
ATOM 5027 C C . THR B 1 51 ? -36.967 -34.07 -5.587 1 39.29 51 THR B C 1
ATOM 5029 O O . THR B 1 51 ? -36.494 -33.199 -4.854 1 39.29 51 THR B O 1
ATOM 5032 N N . GLN B 1 52 ? -37.973 -34.77 -5.075 1 40.06 52 GLN B N 1
ATOM 5033 C CA . GLN B 1 52 ? -38.311 -34.954 -3.668 1 40.06 52 GLN B CA 1
ATOM 5034 C C . GLN B 1 52 ? -37.178 -35.646 -2.916 1 40.06 52 GLN B C 1
ATOM 5036 O O . GLN B 1 52 ? -37.086 -35.544 -1.691 1 40.06 52 GLN B O 1
ATOM 5041 N N . VAL B 1 53 ? -36.552 -36.654 -3.485 1 43.75 53 VAL B N 1
ATOM 5042 C CA . VAL B 1 53 ? -35.541 -37.465 -2.815 1 43.75 53 VAL B CA 1
ATOM 5043 C C . VAL B 1 53 ? -34.326 -36.604 -2.48 1 43.75 53 VAL B C 1
ATOM 5045 O O . VAL B 1 53 ? -33.501 -36.98 -1.644 1 43.75 53 VAL B O 1
ATOM 5048 N N . ARG B 1 54 ? -34.165 -35.523 -3.109 1 60.07 54 ARG B N 1
ATOM 5049 C CA . ARG B 1 54 ? -32.95 -34.716 -3.064 1 60.07 54 ARG B CA 1
ATOM 5050 C C . ARG B 1 54 ? -33.126 -33.512 -2.145 1 60.07 54 ARG B C 1
ATOM 5052 O O . ARG B 1 54 ? -32.583 -32.437 -2.41 1 60.07 54 ARG B O 1
ATOM 5059 N N . ASN B 1 55 ? -33.956 -33.694 -1.08 1 80.24 55 ASN B N 1
ATOM 5060 C CA . ASN B 1 55 ? -34.253 -32.565 -0.205 1 80.24 55 ASN B CA 1
ATOM 5061 C C . ASN B 1 55 ? -33.346 -32.553 1.022 1 80.24 55 ASN B C 1
ATOM 5063 O O . ASN B 1 55 ? -32.951 -33.61 1.517 1 80.24 55 ASN B O 1
ATOM 5067 N N . PHE B 1 56 ? -32.967 -31.434 1.407 1 91.29 56 PHE B N 1
ATOM 5068 C CA . PHE B 1 56 ? -32.159 -31.244 2.606 1 91.29 56 PHE B CA 1
ATOM 5069 C C . PHE B 1 56 ? -32.972 -31.545 3.86 1 91.29 56 PHE B C 1
ATOM 5071 O O . PHE B 1 56 ? -34.144 -31.175 3.95 1 91.29 56 PHE B O 1
ATOM 5078 N N . CYS B 1 57 ? -32.395 -32.358 4.75 1 91.16 57 CYS B N 1
ATOM 5079 C CA . CYS B 1 57 ? -33.017 -32.672 6.032 1 91.16 57 CYS B CA 1
ATOM 5080 C C . CYS B 1 57 ? -32.262 -32.012 7.18 1 91.16 57 CYS B C 1
ATOM 5082 O O . CYS B 1 57 ? -31.03 -31.995 7.191 1 91.16 57 CYS B O 1
ATOM 5084 N N . GLU B 1 58 ? -33.019 -31.536 8.051 1 92.37 58 GLU B N 1
ATOM 5085 C CA . GLU B 1 58 ? -32.409 -30.893 9.211 1 92.37 58 GLU B CA 1
ATOM 5086 C C . GLU B 1 58 ? -31.734 -31.918 10.118 1 92.37 58 GLU B C 1
ATOM 5088 O O . GLU B 1 58 ? -32.278 -32.999 10.354 1 92.37 58 GLU B O 1
ATOM 5093 N N . LEU B 1 59 ? -30.587 -31.581 10.519 1 91.71 59 LEU B N 1
ATOM 5094 C CA . LEU B 1 59 ? -29.831 -32.48 11.384 1 91.71 59 LEU B CA 1
ATOM 5095 C C . LEU B 1 59 ? -30.035 -32.122 12.852 1 91.71 59 LEU B C 1
ATOM 5097 O O . LEU B 1 59 ? -30.239 -30.954 13.188 1 91.71 59 LEU B O 1
ATOM 5101 N N . ASP B 1 60 ? -29.945 -33.156 13.653 1 87.41 60 ASP B N 1
ATOM 5102 C CA . ASP B 1 60 ? -29.971 -32.963 15.099 1 87.41 60 ASP B CA 1
ATOM 5103 C C . ASP B 1 60 ? -28.599 -32.545 15.623 1 87.41 60 ASP B C 1
ATOM 5105 O O . ASP B 1 60 ? -27.641 -33.318 15.554 1 87.41 60 ASP B O 1
ATOM 5109 N N . ILE B 1 61 ? -28.544 -31.445 16.157 1 87.59 61 ILE B N 1
ATOM 5110 C CA . ILE B 1 61 ? -27.285 -30.855 16.6 1 87.59 61 ILE B CA 1
ATOM 5111 C C . ILE B 1 61 ? -26.816 -31.54 17.881 1 87.59 61 ILE B C 1
ATOM 5113 O O . ILE B 1 61 ? -25.614 -31.61 18.151 1 87.59 61 ILE B O 1
ATOM 5117 N N . THR B 1 62 ? -27.709 -32.029 18.678 1 85.2 62 THR B N 1
ATOM 5118 C CA . THR B 1 62 ? -27.379 -32.675 19.943 1 85.2 62 THR B CA 1
ATOM 5119 C C . THR B 1 62 ? -26.754 -34.046 19.703 1 85.2 62 THR B C 1
ATOM 5121 O O . THR B 1 62 ? -25.88 -34.477 20.458 1 85.2 62 THR B O 1
ATOM 5124 N N . ASN B 1 63 ? -27.215 -34.723 18.658 1 87.32 63 ASN B N 1
ATOM 5125 C CA . ASN B 1 63 ? -26.65 -36.003 18.244 1 87.32 63 ASN B CA 1
ATOM 5126 C C . ASN B 1 63 ? -26.326 -36.017 16.753 1 87.32 63 ASN B C 1
ATOM 5128 O O . ASN B 1 63 ? -27.013 -36.676 15.97 1 87.32 63 ASN B O 1
ATOM 5132 N N . PRO B 1 64 ? -25.334 -35.398 16.4 1 88.27 64 PRO B N 1
ATOM 5133 C CA . PRO B 1 64 ? -25.018 -35.295 14.973 1 88.27 64 PRO B CA 1
ATOM 5134 C C . PRO B 1 64 ? -24.562 -36.624 14.373 1 88.27 64 PRO B C 1
ATOM 5136 O O . PRO B 1 64 ? -23.897 -37.414 15.048 1 88.27 64 PRO B O 1
ATOM 5139 N N . PRO B 1 65 ? -25.017 -36.907 13.257 1 88.25 65 PRO B N 1
ATOM 5140 C CA . PRO B 1 65 ? -24.538 -38.111 12.574 1 88.25 65 PRO B CA 1
ATOM 5141 C C . PRO B 1 65 ? -23.044 -38.056 12.262 1 88.25 65 PRO B C 1
ATOM 5143 O O . PRO B 1 65 ? -22.429 -36.991 12.353 1 88.25 65 PRO B O 1
ATOM 5146 N N . SER B 1 66 ? -22.529 -39.247 12.002 1 89.96 66 SER B N 1
ATOM 5147 C CA . SER B 1 66 ? -21.128 -39.307 11.598 1 89.96 66 SER B CA 1
ATOM 5148 C C . SER B 1 66 ? -20.885 -38.503 10.326 1 89.96 66 SER B C 1
ATOM 5150 O O . SER B 1 66 ? -21.743 -38.454 9.442 1 89.96 66 SER B O 1
ATOM 5152 N N . PRO B 1 67 ? -19.82 -37.827 10.234 1 92.46 67 PRO B N 1
ATOM 5153 C CA . PRO B 1 67 ? -19.505 -37.076 9.016 1 92.46 67 PRO B CA 1
ATOM 5154 C C . PRO B 1 67 ? -19.368 -37.973 7.788 1 92.46 67 PRO B C 1
ATOM 5156 O O . PRO B 1 67 ? -18.954 -39.129 7.907 1 92.46 67 PRO B O 1
ATOM 5159 N N . PRO B 1 68 ? -19.743 -37.455 6.705 1 92.52 68 PRO B N 1
ATOM 5160 C CA . PRO B 1 68 ? -19.536 -38.236 5.483 1 92.52 68 PRO B CA 1
ATOM 5161 C C . PRO B 1 68 ? -18.068 -38.586 5.249 1 92.52 68 PRO B C 1
ATOM 5163 O O . PRO B 1 68 ? -17.185 -37.764 5.506 1 92.52 68 PRO B O 1
ATOM 5166 N N . PRO B 1 69 ? -17.827 -39.745 4.773 1 93.94 69 PRO B N 1
ATOM 5167 C CA . PRO B 1 69 ? -16.441 -40.168 4.557 1 93.94 69 PRO B CA 1
ATOM 5168 C C . PRO B 1 69 ? -15.764 -39.41 3.418 1 93.94 69 PRO B C 1
ATOM 5170 O O . PRO B 1 69 ? -16.401 -39.115 2.403 1 93.94 69 PRO B O 1
ATOM 5173 N N . ARG B 1 70 ? -14.567 -39.211 3.57 1 95.47 70 ARG B N 1
ATOM 5174 C CA . ARG B 1 70 ? -13.762 -38.605 2.514 1 95.47 70 ARG B CA 1
ATOM 5175 C C . ARG B 1 70 ? -13.502 -39.597 1.386 1 95.47 70 ARG B C 1
ATOM 5177 O O . ARG B 1 70 ? -13.435 -40.806 1.618 1 95.47 70 ARG B O 1
ATOM 5184 N N . PHE B 1 71 ? -13.39 -39.087 0.242 1 97.19 71 PHE B N 1
ATOM 5185 C CA . PHE B 1 71 ? -12.929 -39.938 -0.849 1 97.19 71 PHE B CA 1
ATOM 5186 C C . PHE B 1 71 ? -11.478 -40.353 -0.635 1 97.19 71 PHE B C 1
ATOM 5188 O O . PHE B 1 71 ? -10.673 -39.573 -0.123 1 97.19 71 PHE B O 1
ATOM 5195 N N . PRO B 1 72 ? -11.157 -41.545 -1.005 1 96.64 72 PRO B N 1
ATOM 5196 C CA . PRO B 1 72 ? -9.76 -41.966 -0.877 1 96.64 72 PRO B CA 1
ATOM 5197 C C . PRO B 1 72 ? -8.812 -41.139 -1.743 1 96.64 72 PRO B C 1
ATOM 5199 O O . PRO B 1 72 ? -9.099 -40.893 -2.918 1 96.64 72 PRO B O 1
ATOM 5202 N N . PHE B 1 73 ? -7.846 -40.732 -1.118 1 96.86 73 PHE B N 1
ATOM 5203 C CA . PHE B 1 73 ? -6.831 -39.955 -1.819 1 96.86 73 PHE B CA 1
ATOM 5204 C C . PHE B 1 73 ? -5.853 -40.872 -2.544 1 96.86 73 PHE B C 1
ATOM 5206 O O . PHE B 1 73 ? -5.13 -41.643 -1.909 1 96.86 73 PHE B O 1
ATOM 5213 N N . THR B 1 74 ? -5.789 -40.797 -3.896 1 96.37 74 THR B N 1
ATOM 5214 C CA . THR B 1 74 ? -5.022 -41.755 -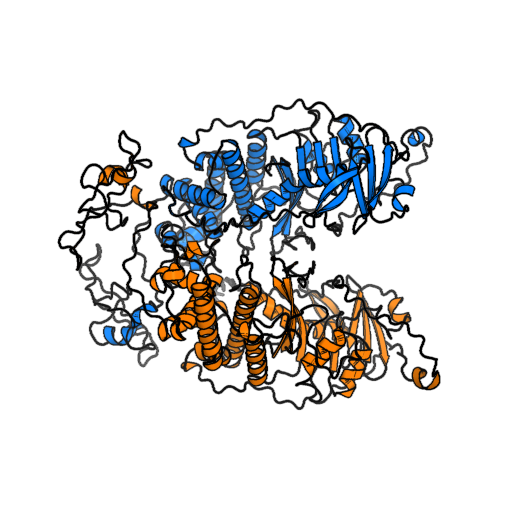4.685 1 96.37 74 THR B CA 1
ATOM 5215 C C . THR B 1 74 ? -3.813 -41.081 -5.327 1 96.37 74 THR B C 1
ATOM 5217 O O . THR B 1 74 ? -2.972 -41.749 -5.933 1 96.37 74 THR B O 1
ATOM 5220 N N . ALA B 1 75 ? -3.691 -39.794 -5.215 1 94.19 75 ALA B N 1
ATOM 5221 C CA . ALA B 1 75 ? -2.527 -39.108 -5.771 1 94.19 75 ALA B CA 1
ATOM 5222 C C . ALA B 1 75 ? -1.31 -39.271 -4.865 1 94.19 75 ALA B C 1
ATOM 5224 O O . ALA B 1 75 ? -1.447 -39.58 -3.679 1 94.19 75 ALA B O 1
ATOM 5225 N N . ASN B 1 76 ? -0.154 -39.167 -5.374 1 94.16 76 ASN B N 1
ATOM 5226 C CA . ASN B 1 76 ? 1.1 -39.236 -4.63 1 94.16 76 ASN B CA 1
ATOM 5227 C C . ASN B 1 76 ? 1.82 -37.891 -4.62 1 94.16 76 ASN B C 1
ATOM 5229 O O . ASN B 1 76 ? 2.638 -37.613 -5.5 1 94.16 76 ASN B O 1
ATOM 5233 N N . PRO B 1 77 ? 1.502 -37.157 -3.577 1 94.14 77 PRO B N 1
ATOM 5234 C CA . PRO B 1 77 ? 2.16 -35.851 -3.497 1 94.14 77 PRO B CA 1
ATOM 5235 C C . PRO B 1 77 ? 3.679 -35.947 -3.63 1 94.14 77 PRO B C 1
ATOM 5237 O O . PRO B 1 77 ? 4.305 -36.797 -2.993 1 94.14 77 PRO B O 1
ATOM 5240 N N . ALA B 1 78 ? 4.282 -35.171 -4.563 1 93.42 78 ALA B N 1
ATOM 5241 C CA . ALA B 1 78 ? 5.721 -35.206 -4.808 1 93.42 78 ALA B CA 1
ATOM 5242 C C . ALA B 1 78 ? 6.17 -33.992 -5.615 1 93.42 78 ALA B C 1
ATOM 5244 O O . ALA B 1 78 ? 5.354 -33.338 -6.27 1 93.42 78 ALA B O 1
ATOM 5245 N N . VAL B 1 79 ? 7.364 -33.652 -5.375 1 92.82 79 VAL B N 1
ATOM 5246 C CA . VAL B 1 79 ? 8.029 -32.682 -6.238 1 92.82 79 VAL B CA 1
ATOM 5247 C C . VAL B 1 79 ? 8.812 -33.41 -7.328 1 92.82 79 VAL B C 1
ATOM 5249 O O . VAL B 1 79 ? 9.651 -34.264 -7.034 1 92.82 79 VAL B O 1
ATOM 5252 N N . HIS B 1 80 ? 8.445 -33.089 -8.578 1 92.9 80 HIS B N 1
ATOM 5253 C CA . HIS B 1 80 ? 9.031 -33.796 -9.712 1 92.9 80 HIS B CA 1
ATOM 5254 C C . HIS B 1 80 ? 10.286 -33.089 -10.213 1 92.9 80 HIS B C 1
ATOM 5256 O O . HIS B 1 80 ? 10.331 -32.631 -11.357 1 92.9 80 HIS B O 1
ATOM 5262 N N . LEU B 1 81 ? 11.163 -32.858 -9.335 1 87.67 81 LEU B N 1
ATOM 5263 C CA . LEU B 1 81 ? 12.423 -32.2 -9.662 1 87.67 81 LEU B CA 1
ATOM 5264 C C . LEU B 1 81 ? 13.603 -32.949 -9.051 1 87.67 81 LEU B C 1
ATOM 5266 O O . LEU B 1 81 ? 13.516 -33.436 -7.921 1 87.67 81 LEU B O 1
ATOM 5270 N N . ASN B 1 82 ? 14.525 -33.198 -9.851 1 85.52 82 ASN B N 1
ATOM 5271 C CA . ASN B 1 82 ? 15.794 -33.702 -9.337 1 85.52 82 ASN B CA 1
ATOM 5272 C C . ASN B 1 82 ? 16.772 -32.567 -9.045 1 85.52 82 ASN B C 1
ATOM 5274 O O . ASN B 1 82 ? 17.481 -32.107 -9.942 1 85.52 82 ASN B O 1
ATOM 5278 N N . ILE B 1 83 ? 16.687 -32.061 -7.862 1 83.32 83 ILE B N 1
ATOM 5279 C CA . ILE B 1 83 ? 17.479 -30.877 -7.546 1 83.32 83 ILE B CA 1
ATOM 5280 C C . ILE B 1 83 ? 18.437 -31.188 -6.398 1 83.32 83 ILE B C 1
ATOM 5282 O O . ILE B 1 83 ? 18.101 -31.953 -5.491 1 83.32 83 ILE B O 1
ATOM 5286 N N . ASP B 1 84 ? 19.622 -30.696 -6.572 1 82.56 84 ASP B N 1
ATOM 5287 C CA . ASP B 1 84 ? 20.629 -30.684 -5.515 1 82.56 84 ASP B CA 1
ATOM 5288 C C . ASP B 1 84 ? 20.766 -29.293 -4.902 1 82.56 84 ASP B C 1
ATOM 5290 O O . ASP B 1 84 ? 21.165 -28.346 -5.583 1 82.56 84 ASP B O 1
ATOM 5294 N N . LEU B 1 85 ? 20.48 -29.163 -3.663 1 83.14 85 LEU B N 1
ATOM 5295 C CA . LEU B 1 85 ? 20.514 -27.877 -2.974 1 83.14 85 LEU B CA 1
ATOM 5296 C C . LEU B 1 85 ? 21.906 -27.259 -3.044 1 83.14 85 LEU B C 1
ATOM 5298 O O . LEU B 1 85 ? 22.054 -26.039 -2.942 1 83.14 85 LEU B O 1
ATOM 5302 N N . SER B 1 86 ? 22.871 -28.041 -3.241 1 78.87 86 SER B N 1
ATOM 5303 C CA . SER B 1 86 ? 24.253 -27.575 -3.295 1 78.87 86 SER B CA 1
ATOM 5304 C C . SER B 1 86 ? 24.513 -26.758 -4.556 1 78.87 86 SER B C 1
ATOM 5306 O O . SER B 1 86 ? 25.459 -25.97 -4.607 1 78.87 86 SER B O 1
ATOM 5308 N N . ASN B 1 87 ? 23.63 -26.986 -5.543 1 81.36 87 ASN B N 1
ATOM 5309 C CA . ASN B 1 87 ? 23.819 -26.287 -6.81 1 81.36 87 ASN B CA 1
ATOM 5310 C C . ASN B 1 87 ? 23.269 -24.865 -6.752 1 81.36 87 ASN B C 1
ATOM 5312 O O . ASN B 1 87 ? 23.325 -24.133 -7.742 1 81.36 87 ASN B O 1
ATOM 5316 N N . GLY B 1 88 ? 22.793 -24.496 -5.64 1 86.93 88 GLY B N 1
ATOM 5317 C CA . GLY B 1 88 ? 22.354 -23.118 -5.494 1 86.93 88 GLY B CA 1
ATOM 5318 C C . GLY B 1 88 ? 20.857 -22.946 -5.674 1 86.93 88 GLY B C 1
ATOM 5319 O O . GLY B 1 88 ? 20.169 -23.871 -6.11 1 86.93 88 GLY B O 1
ATOM 5320 N N . THR B 1 89 ? 20.391 -21.788 -5.449 1 93.6 89 THR B N 1
ATOM 5321 C CA . THR B 1 89 ? 18.958 -21.519 -5.419 1 93.6 89 THR B CA 1
ATOM 5322 C C . THR B 1 89 ? 18.434 -21.223 -6.821 1 93.6 89 THR B C 1
ATOM 5324 O O . THR B 1 89 ? 17.239 -21.373 -7.087 1 93.6 89 THR B O 1
ATOM 5327 N N . LEU B 1 90 ? 19.327 -20.876 -7.729 1 94.19 90 LEU B N 1
ATOM 5328 C CA . LEU B 1 90 ? 18.923 -20.433 -9.059 1 94.19 90 LEU B CA 1
ATOM 5329 C C . LEU B 1 90 ? 18.237 -21.561 -9.823 1 94.19 90 LEU B C 1
ATOM 5331 O O . LEU B 1 90 ? 17.391 -21.308 -10.684 1 94.19 90 LEU B O 1
ATOM 5335 N N . GLN B 1 91 ? 18.582 -22.834 -9.556 1 94.18 91 GLN B N 1
ATOM 5336 C CA . GLN B 1 91 ? 18.015 -23.987 -10.247 1 94.18 91 GLN B CA 1
ATOM 5337 C C . GLN B 1 91 ? 16.496 -24.019 -10.109 1 94.18 91 GLN B C 1
ATOM 5339 O O . GLN B 1 91 ? 15.796 -24.49 -11.008 1 94.18 91 GLN B O 1
ATOM 5344 N N . PHE B 1 92 ? 16.003 -23.464 -9.011 1 96.2 92 PHE B N 1
ATOM 5345 C CA . PHE B 1 92 ? 14.564 -23.479 -8.775 1 96.2 92 PHE B CA 1
ATOM 5346 C C . PHE B 1 92 ? 13.855 -22.485 -9.686 1 96.2 92 PHE B C 1
ATOM 5348 O O . PHE B 1 92 ? 12.723 -22.723 -10.111 1 96.2 92 PHE B O 1
ATOM 5355 N N . LEU B 1 93 ? 14.469 -21.353 -9.947 1 96.52 93 LEU B N 1
ATOM 5356 C CA . LEU B 1 93 ? 13.883 -20.391 -10.873 1 96.52 93 LEU B CA 1
ATOM 5357 C C . LEU B 1 93 ? 14.031 -20.865 -12.315 1 96.52 93 LEU B C 1
ATOM 5359 O O . LEU B 1 93 ? 13.152 -20.623 -13.146 1 96.52 93 LEU B O 1
ATOM 5363 N N . ASP B 1 94 ? 15.072 -21.573 -12.574 1 95.36 94 ASP B N 1
ATOM 5364 C CA . ASP B 1 94 ? 15.372 -22.056 -13.918 1 95.36 94 ASP B CA 1
ATOM 5365 C C . ASP B 1 94 ? 14.296 -23.023 -14.407 1 95.36 94 ASP B C 1
ATOM 5367 O O . ASP B 1 94 ? 14.12 -23.205 -15.614 1 95.36 94 ASP B O 1
ATOM 5371 N N . ILE B 1 95 ? 13.62 -23.565 -13.53 1 95.7 95 ILE B N 1
ATOM 5372 C CA . ILE B 1 95 ? 12.557 -24.497 -13.889 1 95.7 95 ILE B CA 1
ATOM 5373 C C . ILE B 1 95 ? 11.455 -23.756 -14.645 1 95.7 95 ILE B C 1
ATOM 5375 O O . ILE B 1 95 ? 10.885 -24.287 -15.601 1 95.7 95 ILE B O 1
ATOM 5379 N N . PHE B 1 96 ? 11.179 -22.601 -14.203 1 97.47 96 PHE B N 1
ATOM 5380 C CA . PHE B 1 96 ? 10.085 -21.828 -14.78 1 97.47 96 PHE B CA 1
ATOM 5381 C C . PHE B 1 96 ? 10.587 -20.939 -15.91 1 97.47 96 PHE B C 1
ATOM 5383 O O . PHE B 1 96 ? 9.929 -20.81 -16.945 1 97.47 96 PHE B O 1
ATOM 5390 N N . PHE B 1 97 ? 11.679 -20.303 -15.635 1 97.33 97 PHE B N 1
ATOM 5391 C CA . PHE B 1 97 ? 12.32 -19.487 -16.659 1 97.33 97 PHE B CA 1
ATOM 5392 C C . PHE B 1 97 ? 13.461 -20.249 -17.323 1 97.33 97 PHE B C 1
ATOM 5394 O O . PHE B 1 97 ? 14.628 -19.884 -17.173 1 97.33 97 PHE B O 1
ATOM 5401 N N . ASP B 1 98 ? 13.082 -21.221 -18.115 1 95.9 98 ASP B N 1
ATOM 5402 C CA . ASP B 1 98 ? 14.051 -22.097 -18.766 1 95.9 98 ASP B CA 1
ATOM 5403 C C . ASP B 1 98 ? 14.544 -21.492 -20.079 1 95.9 98 ASP B C 1
ATOM 5405 O O . ASP B 1 98 ? 14.156 -20.379 -20.44 1 95.9 98 ASP B O 1
ATOM 5409 N N . ASP B 1 99 ? 15.312 -22.188 -20.766 1 95.39 99 ASP B N 1
ATOM 5410 C CA . ASP B 1 99 ? 15.961 -21.702 -21.98 1 95.39 99 ASP B CA 1
ATOM 5411 C C . ASP B 1 99 ? 14.935 -21.411 -23.073 1 95.39 99 ASP B C 1
ATOM 5413 O O . ASP B 1 99 ? 15.09 -20.457 -23.838 1 95.39 99 ASP B O 1
ATOM 5417 N N . ASN B 1 100 ? 13.954 -22.222 -23.092 1 95.74 100 ASN B N 1
ATOM 5418 C CA . ASN B 1 100 ? 12.924 -22.032 -24.108 1 95.74 100 ASN B CA 1
ATOM 5419 C C . ASN B 1 100 ? 12.174 -20.718 -23.907 1 95.74 100 ASN B C 1
ATOM 5421 O O . ASN B 1 100 ? 11.964 -19.966 -24.86 1 95.74 100 ASN B O 1
ATOM 5425 N N . LEU B 1 101 ? 11.786 -20.523 -22.705 1 97.5 101 LEU B N 1
ATOM 5426 C CA . LEU B 1 101 ? 11.06 -19.295 -22.399 1 97.5 101 LEU B CA 1
ATOM 5427 C C . LEU B 1 101 ? 11.933 -18.071 -22.652 1 97.5 101 LEU B C 1
ATOM 5429 O O . LEU B 1 101 ? 11.47 -17.079 -23.219 1 97.5 101 LEU B O 1
ATOM 5433 N N . LEU B 1 102 ? 13.171 -18.092 -22.247 1 97.82 102 LEU B N 1
ATOM 5434 C CA . LEU B 1 102 ? 14.094 -16.976 -22.426 1 97.82 102 LEU B CA 1
ATOM 5435 C C . LEU B 1 102 ? 14.339 -16.705 -23.907 1 97.82 102 LEU B C 1
ATOM 5437 O O . LEU B 1 102 ? 14.473 -15.55 -24.317 1 97.82 102 LEU B O 1
ATOM 5441 N N . GLU B 1 103 ? 14.366 -17.742 -24.629 1 97.29 103 GLU B N 1
ATOM 5442 C CA . GLU B 1 103 ? 14.545 -17.584 -26.07 1 97.29 103 GLU B CA 1
ATOM 5443 C C . GLU B 1 103 ? 13.36 -16.856 -26.697 1 97.29 103 GLU B C 1
ATOM 5445 O O . GLU B 1 103 ? 13.539 -16.019 -27.585 1 97.29 103 GLU B O 1
ATOM 5450 N N . ILE B 1 104 ? 12.229 -17.22 -26.291 1 97.11 104 ILE B N 1
ATOM 5451 C CA . ILE B 1 104 ? 11.033 -16.544 -26.781 1 97.11 104 ILE B CA 1
ATOM 5452 C C . ILE B 1 104 ? 11.109 -15.055 -26.448 1 97.11 104 ILE B C 1
ATOM 5454 O O . ILE B 1 104 ? 10.85 -14.207 -27.305 1 97.11 104 ILE B O 1
ATOM 5458 N N . ILE B 1 105 ? 11.478 -14.708 -25.239 1 98.23 105 ILE B N 1
ATOM 5459 C CA . ILE B 1 105 ? 11.536 -13.322 -24.788 1 98.23 105 ILE B CA 1
ATOM 5460 C C . ILE B 1 105 ? 12.571 -12.556 -25.61 1 98.23 105 ILE B C 1
ATOM 5462 O O . ILE B 1 105 ? 12.303 -11.447 -26.078 1 98.23 105 ILE B O 1
ATOM 5466 N N . VAL B 1 106 ? 13.736 -13.161 -25.809 1 98.19 106 VAL B N 1
ATOM 5467 C CA . VAL B 1 106 ? 14.822 -12.515 -26.538 1 98.19 106 VAL B CA 1
ATOM 5468 C C . VAL B 1 106 ? 14.41 -12.297 -27.992 1 98.19 106 VAL B C 1
ATOM 5470 O O . VAL B 1 106 ? 14.533 -11.189 -28.52 1 98.19 106 VAL B O 1
ATOM 5473 N N . SER B 1 107 ? 13.911 -13.342 -28.602 1 97.65 107 SER B N 1
ATOM 5474 C CA . SER B 1 107 ? 13.567 -13.288 -30.02 1 97.65 107 SER B CA 1
ATOM 5475 C C . SER B 1 107 ? 12.455 -12.278 -30.281 1 97.65 107 SER B C 1
ATOM 5477 O O . SER B 1 107 ? 12.561 -11.451 -31.19 1 97.65 107 SER B O 1
ATOM 5479 N N . GLU B 1 108 ? 11.416 -12.309 -29.513 1 97.66 108 GLU B N 1
ATOM 5480 C CA . GLU B 1 108 ? 10.271 -11.428 -29.726 1 97.66 108 GLU B CA 1
ATOM 5481 C C . GLU B 1 108 ? 10.614 -9.983 -29.374 1 97.66 108 GLU B C 1
ATOM 5483 O O . GLU B 1 108 ? 10.104 -9.05 -29.997 1 97.66 108 GLU B O 1
ATOM 5488 N N . THR B 1 109 ? 11.445 -9.758 -28.36 1 97.73 109 THR B N 1
ATOM 5489 C CA . THR B 1 109 ? 11.884 -8.412 -28.009 1 97.73 109 THR B CA 1
ATOM 5490 C C . THR B 1 109 ? 12.707 -7.799 -29.139 1 97.73 109 THR B C 1
ATOM 5492 O O . THR B 1 109 ? 12.504 -6.639 -29.504 1 97.73 109 THR B O 1
ATOM 5495 N N . ASN B 1 110 ? 13.621 -8.569 -29.647 1 97.35 110 ASN B N 1
ATOM 5496 C CA . ASN B 1 110 ? 14.449 -8.085 -30.747 1 97.35 110 ASN B CA 1
ATOM 5497 C C . ASN B 1 110 ? 13.617 -7.815 -31.998 1 97.35 110 ASN B C 1
ATOM 5499 O O . ASN B 1 110 ? 13.831 -6.816 -32.687 1 97.35 110 ASN B O 1
ATOM 5503 N N . LYS B 1 111 ? 12.705 -8.685 -32.31 1 96.1 111 LYS B N 1
ATOM 5504 C CA . LYS B 1 111 ? 11.823 -8.485 -33.456 1 96.1 111 LYS B CA 1
ATOM 5505 C C . LYS B 1 111 ? 10.999 -7.21 -33.299 1 96.1 111 LYS B C 1
ATOM 5507 O O . LYS B 1 111 ? 10.851 -6.439 -34.249 1 96.1 111 LYS B O 1
ATOM 5512 N N . TYR B 1 112 ? 10.46 -7.049 -32.175 1 95 112 TYR B N 1
ATOM 5513 C CA . TYR B 1 112 ? 9.638 -5.876 -31.898 1 95 112 TYR B CA 1
ATOM 5514 C C . TYR B 1 112 ? 10.462 -4.597 -31.995 1 95 112 TYR B C 1
ATOM 5516 O O . TYR B 1 112 ? 10 -3.593 -32.542 1 95 112 TYR B O 1
ATOM 5524 N N . ALA B 1 113 ? 11.642 -4.61 -31.362 1 94.92 113 ALA B N 1
ATOM 5525 C CA . ALA B 1 113 ? 12.53 -3.452 -31.435 1 94.92 113 ALA B CA 1
ATOM 5526 C C . ALA B 1 113 ? 12.846 -3.094 -32.884 1 94.92 113 ALA B C 1
ATOM 5528 O O . ALA B 1 113 ? 12.759 -1.927 -33.275 1 94.92 113 ALA B O 1
ATOM 5529 N N . ASP B 1 114 ? 13.173 -4.053 -33.641 1 93.01 114 ASP B N 1
ATOM 5530 C CA . ASP B 1 114 ? 13.517 -3.839 -35.043 1 93.01 114 ASP B CA 1
ATOM 5531 C C . ASP B 1 114 ? 12.346 -3.229 -35.809 1 93.01 114 ASP B C 1
ATOM 5533 O O . ASP B 1 114 ? 12.528 -2.291 -36.589 1 93.01 114 ASP B O 1
ATOM 5537 N N . ARG B 1 115 ? 11.23 -3.756 -35.634 1 91.1 115 ARG B N 1
ATOM 5538 C CA . ARG B 1 115 ? 10.035 -3.28 -36.322 1 91.1 115 ARG B CA 1
ATOM 5539 C C . ARG B 1 115 ? 9.708 -1.844 -35.923 1 91.1 115 ARG B C 1
ATOM 5541 O O . ARG B 1 115 ? 9.366 -1.021 -36.774 1 91.1 115 ARG B O 1
ATOM 5548 N N . THR B 1 116 ? 9.763 -1.607 -34.619 1 90.28 116 THR B N 1
ATOM 5549 C CA . THR B 1 116 ? 9.413 -0.286 -34.108 1 90.28 116 THR B CA 1
ATOM 5550 C C . THR B 1 116 ? 10.434 0.755 -34.555 1 90.28 116 THR B C 1
ATOM 5552 O O . THR B 1 116 ? 10.071 1.885 -34.891 1 90.28 116 THR B O 1
ATOM 5555 N N . ILE B 1 117 ? 11.684 0.371 -34.507 1 89.66 117 ILE B N 1
ATOM 5556 C CA . ILE B 1 117 ? 12.748 1.3 -34.872 1 89.66 117 ILE B CA 1
ATOM 5557 C C . ILE B 1 117 ? 12.697 1.581 -36.372 1 89.66 117 ILE B C 1
ATOM 5559 O O . ILE B 1 117 ? 12.867 2.724 -36.802 1 89.66 117 ILE B O 1
ATOM 5563 N N . ARG B 1 118 ? 12.458 0.646 -37.108 1 83.17 118 ARG B N 1
ATOM 5564 C CA . ARG B 1 118 ? 12.368 0.804 -38.555 1 83.17 118 ARG B CA 1
ATOM 5565 C C . ARG B 1 118 ? 11.192 1.698 -38.936 1 83.17 118 ARG B C 1
ATOM 5567 O O . ARG B 1 118 ? 11.281 2.477 -39.888 1 83.17 118 ARG B O 1
ATOM 5574 N N . ASN B 1 119 ? 10.145 1.545 -38.218 1 81.95 119 ASN B N 1
ATOM 5575 C CA . ASN B 1 119 ? 8.925 2.272 -38.554 1 81.95 119 ASN B CA 1
ATOM 5576 C C . ASN B 1 119 ? 8.927 3.675 -37.954 1 81.95 119 ASN B C 1
ATOM 5578 O O . ASN B 1 119 ? 8.024 4.47 -38.222 1 81.95 119 ASN B O 1
ATOM 5582 N N . SER B 1 120 ? 9.8 3.834 -37.073 1 76.84 120 SER B N 1
ATOM 5583 C CA . SER B 1 120 ? 9.808 5.134 -36.411 1 76.84 120 SER B CA 1
ATOM 5584 C C . SER B 1 120 ? 10.762 6.101 -37.103 1 76.84 120 SER B C 1
ATOM 5586 O O . SER B 1 120 ? 11.763 5.682 -37.688 1 76.84 120 SER B O 1
ATOM 5588 N N . ASN B 1 121 ? 10.288 7.281 -37.356 1 71.72 121 ASN B N 1
ATOM 5589 C CA . ASN B 1 121 ? 11.183 8.348 -37.791 1 71.72 121 ASN B CA 1
ATOM 5590 C C . ASN B 1 121 ? 12.025 8.88 -36.635 1 71.72 121 ASN B C 1
ATOM 5592 O O . ASN B 1 121 ? 11.6 9.785 -35.916 1 71.72 121 ASN B O 1
ATOM 5596 N N . LEU B 1 122 ? 12.933 8.166 -36.431 1 71.3 122 LEU B N 1
ATOM 5597 C CA . LEU B 1 122 ? 13.742 8.475 -35.258 1 71.3 122 LEU B CA 1
ATOM 5598 C C . LEU B 1 122 ? 14.504 9.782 -35.452 1 71.3 122 LEU B C 1
ATOM 5600 O O . LEU B 1 122 ? 15.028 10.045 -36.537 1 71.3 122 LEU B O 1
ATOM 5604 N N . ARG B 1 123 ? 14.307 10.507 -34.426 1 64.38 123 ARG B N 1
ATOM 5605 C CA . ARG B 1 123 ? 15.102 11.73 -34.389 1 64.38 123 ARG B CA 1
ATOM 5606 C C . ARG B 1 123 ? 16.593 11.413 -34.335 1 64.38 123 ARG B C 1
ATOM 5608 O O . ARG B 1 123 ? 16.984 10.304 -33.963 1 64.38 123 ARG B O 1
ATOM 5615 N N . ARG B 1 124 ? 17.464 12.307 -34.799 1 59.85 124 ARG B N 1
ATOM 5616 C CA . ARG B 1 124 ? 18.908 12.098 -34.836 1 59.85 124 ARG B CA 1
ATOM 5617 C C . ARG B 1 124 ? 19.436 11.679 -33.468 1 59.85 124 ARG B C 1
ATOM 5619 O O . ARG B 1 124 ? 20.283 10.789 -33.369 1 59.85 124 ARG B O 1
ATOM 5626 N N . LYS B 1 125 ? 18.876 12.174 -32.336 1 66.62 125 LYS B N 1
ATOM 5627 C CA . LYS B 1 125 ? 19.418 11.912 -31.006 1 66.62 125 LYS B CA 1
ATOM 5628 C C . LYS B 1 125 ? 18.497 10.991 -30.21 1 66.62 125 LYS B C 1
ATOM 5630 O O . LYS B 1 125 ? 18.545 10.971 -28.978 1 66.62 125 LYS B O 1
ATOM 5635 N N . SER B 1 126 ? 17.819 10.216 -30.999 1 73.96 126 SER B N 1
ATOM 5636 C CA . SER B 1 126 ? 16.898 9.302 -30.331 1 73.96 126 SER B CA 1
ATOM 5637 C C . SER B 1 126 ? 17.648 8.159 -29.654 1 73.96 126 SER B C 1
ATOM 5639 O O . SER B 1 126 ? 18.601 7.616 -30.216 1 73.96 126 SER B O 1
ATOM 5641 N N . ARG B 1 127 ? 17.35 7.821 -28.472 1 74.38 127 ARG B N 1
ATOM 5642 C CA . ARG B 1 127 ? 17.927 6.718 -27.712 1 74.38 127 ARG B CA 1
ATOM 5643 C C . ARG B 1 127 ? 17.737 5.392 -28.441 1 74.38 127 ARG B C 1
ATOM 5645 O O . ARG B 1 127 ? 18.544 4.472 -28.289 1 74.38 127 ARG B O 1
ATOM 5652 N N . ALA B 1 128 ? 16.79 5.32 -29.234 1 79.91 128 ALA B N 1
ATOM 5653 C CA . ALA B 1 128 ? 16.445 4.086 -29.935 1 79.91 128 ALA B CA 1
ATOM 5654 C C . ALA B 1 128 ? 17.525 3.708 -30.944 1 79.91 128 ALA B C 1
ATOM 5656 O O . ALA B 1 128 ? 17.653 2.539 -31.317 1 79.91 128 ALA B O 1
ATOM 5657 N N . LYS B 1 129 ? 18.275 4.64 -31.401 1 78.16 129 LYS B N 1
ATOM 5658 C CA . LYS B 1 129 ? 19.333 4.387 -32.375 1 78.16 129 LYS B CA 1
ATOM 5659 C C . LYS B 1 129 ? 20.466 3.573 -31.757 1 78.16 129 LYS B C 1
ATOM 5661 O O . LYS B 1 129 ? 21.257 2.955 -32.474 1 78.16 129 LYS B O 1
ATOM 5666 N N . LYS B 1 130 ? 20.445 3.554 -30.505 1 83.8 130 LYS B N 1
ATOM 5667 C CA . LYS B 1 130 ? 21.518 2.852 -29.808 1 83.8 130 LYS B CA 1
ATOM 5668 C C . LYS B 1 130 ? 21.109 1.422 -29.466 1 83.8 130 LYS B C 1
ATOM 5670 O O . LYS B 1 130 ? 21.833 0.714 -28.763 1 83.8 130 LYS B O 1
ATOM 5675 N N . TRP B 1 131 ? 20.076 0.995 -30.042 1 92.52 131 TRP B N 1
ATOM 5676 C CA . TRP B 1 131 ? 19.591 -0.35 -29.752 1 92.52 131 TRP B CA 1
ATOM 5677 C C . TRP B 1 131 ? 20.523 -1.404 -30.34 1 92.52 131 TRP B C 1
ATOM 5679 O O . TRP B 1 131 ? 20.943 -1.295 -31.494 1 92.52 131 TRP B O 1
ATOM 5689 N N . GLU B 1 132 ? 20.895 -2.323 -29.512 1 93.84 132 GLU B N 1
ATOM 5690 C CA . GLU B 1 132 ? 21.568 -3.56 -29.898 1 93.84 132 GLU B CA 1
ATOM 5691 C C . GLU B 1 132 ? 20.761 -4.783 -29.471 1 93.84 132 GLU B C 1
ATOM 5693 O O . GLU B 1 132 ? 20.186 -4.805 -28.381 1 93.84 132 GLU B O 1
ATOM 5698 N N . PRO B 1 133 ? 20.698 -5.747 -30.45 1 96.11 133 PRO B N 1
ATOM 5699 C CA . PRO B 1 133 ? 19.928 -6.935 -30.072 1 96.11 133 PRO B CA 1
ATOM 5700 C C . PRO B 1 133 ? 20.346 -7.502 -28.717 1 96.11 133 PRO B C 1
ATOM 5702 O O . PRO B 1 133 ? 21.54 -7.557 -28.409 1 96.11 133 PRO B O 1
ATOM 5705 N N . THR B 1 134 ? 19.345 -7.797 -27.99 1 96.81 134 THR B N 1
ATOM 5706 C CA . THR B 1 134 ? 19.616 -8.326 -26.658 1 96.81 134 THR B CA 1
ATOM 5707 C C . THR B 1 134 ? 19.885 -9.827 -26.716 1 96.81 134 THR B C 1
ATOM 5709 O O . THR B 1 134 ? 19.641 -10.467 -27.741 1 96.81 134 THR B O 1
ATOM 5712 N N . THR B 1 135 ? 20.483 -10.387 -25.673 1 96.98 135 THR B N 1
ATOM 5713 C CA . THR B 1 135 ? 20.818 -11.801 -25.555 1 96.98 135 THR B CA 1
ATOM 5714 C C . THR B 1 135 ? 20.144 -12.417 -24.333 1 96.98 135 THR B C 1
ATOM 5716 O O . THR B 1 135 ? 19.569 -11.703 -23.509 1 96.98 135 THR B O 1
ATOM 5719 N N . LYS B 1 136 ? 20.214 -13.719 -24.281 1 96.78 136 LYS B N 1
ATOM 5720 C CA . LYS B 1 136 ? 19.652 -14.435 -23.139 1 96.78 136 LYS B CA 1
ATOM 5721 C C . LYS B 1 136 ? 20.308 -13.991 -21.835 1 96.78 136 LYS B C 1
ATOM 5723 O O . LYS B 1 136 ? 19.625 -13.78 -20.83 1 96.78 136 LYS B O 1
ATOM 5728 N N . ASN B 1 137 ? 21.575 -13.794 -21.837 1 95.68 137 ASN B N 1
ATOM 5729 C CA . ASN B 1 137 ? 22.316 -13.372 -20.653 1 95.68 137 ASN B CA 1
ATOM 5730 C C . ASN B 1 137 ? 21.897 -11.977 -20.198 1 95.68 137 ASN B C 1
ATOM 5732 O O . ASN B 1 137 ? 21.699 -11.742 -19.005 1 95.68 137 ASN B O 1
ATOM 5736 N N . GLU B 1 138 ? 21.747 -11.153 -21.129 1 96.18 138 GLU B N 1
ATOM 5737 C CA . GLU B 1 138 ? 21.383 -9.778 -20.799 1 96.18 138 GLU B CA 1
ATOM 5738 C C . GLU B 1 138 ? 19.971 -9.704 -20.224 1 96.18 138 GLU B C 1
ATOM 5740 O O . GLU B 1 138 ? 19.708 -8.92 -19.31 1 96.18 138 GLU B O 1
ATOM 5745 N N . ILE B 1 139 ? 19.042 -10.474 -20.795 1 97.71 139 ILE B N 1
ATOM 5746 C CA . ILE B 1 139 ? 17.669 -10.493 -20.303 1 97.71 139 ILE B CA 1
ATOM 5747 C C . ILE B 1 139 ? 17.643 -11.008 -18.866 1 97.71 139 ILE B C 1
ATOM 5749 O O . ILE B 1 139 ? 16.867 -10.523 -18.04 1 97.71 139 ILE B O 1
ATOM 5753 N N . GLN B 1 140 ? 18.445 -11.985 -18.589 1 97.12 140 GLN B N 1
ATOM 5754 C CA . GLN B 1 140 ? 18.508 -12.515 -17.231 1 97.12 140 GLN B CA 1
ATOM 5755 C C . GLN B 1 140 ? 19.03 -11.465 -16.254 1 97.12 140 GLN B C 1
ATOM 5757 O O . GLN B 1 140 ? 18.53 -11.348 -15.134 1 97.12 140 GLN B O 1
ATOM 5762 N N . VAL B 1 141 ? 20.022 -10.691 -16.666 1 96.83 141 VAL B N 1
ATOM 5763 C CA . VAL B 1 141 ? 20.535 -9.596 -15.85 1 96.83 141 VAL B CA 1
ATOM 5764 C C . VAL B 1 141 ? 19.454 -8.532 -15.673 1 96.83 141 VAL B C 1
ATOM 5766 O O . VAL B 1 141 ? 19.278 -7.994 -14.577 1 96.83 141 VAL B O 1
ATOM 5769 N N . PHE B 1 142 ? 18.755 -8.27 -16.794 1 97.46 142 PHE B N 1
ATOM 5770 C CA . PHE B 1 142 ? 17.649 -7.32 -16.773 1 97.46 142 PHE B CA 1
ATOM 5771 C C . PHE B 1 142 ? 16.591 -7.743 -15.761 1 97.46 142 PHE B C 1
ATOM 5773 O O . PHE B 1 142 ? 16.094 -6.917 -14.992 1 97.46 142 PHE B O 1
ATOM 5780 N N . LEU B 1 143 ? 16.262 -9.008 -15.704 1 97.75 143 LEU B N 1
ATOM 5781 C CA . LEU B 1 143 ? 15.293 -9.539 -14.752 1 97.75 143 LEU B CA 1
ATOM 5782 C C . LEU B 1 143 ? 15.814 -9.419 -13.323 1 97.75 143 LEU B C 1
ATOM 5784 O O . LEU B 1 143 ? 15.059 -9.077 -12.41 1 97.75 143 LEU B O 1
ATOM 5788 N N . ALA B 1 144 ? 17.077 -9.709 -13.132 1 97.06 144 ALA B N 1
ATOM 5789 C CA . ALA B 1 144 ? 17.688 -9.604 -11.809 1 97.06 144 ALA B CA 1
ATOM 5790 C C . ALA B 1 144 ? 17.558 -8.188 -11.256 1 97.06 144 ALA B C 1
ATOM 5792 O O . ALA B 1 144 ? 17.235 -8.001 -10.08 1 97.06 144 ALA B O 1
ATOM 5793 N N . LEU B 1 145 ? 17.796 -7.215 -12.1 1 96.61 145 LEU B N 1
ATOM 5794 C CA . LEU B 1 145 ? 17.714 -5.82 -11.681 1 96.61 145 LEU B CA 1
ATOM 5795 C C . LEU B 1 145 ? 16.279 -5.441 -11.332 1 96.61 145 LEU B C 1
ATOM 5797 O O . LEU B 1 145 ? 16.046 -4.656 -10.409 1 96.61 145 LEU B O 1
ATOM 5801 N N . ASN B 1 146 ? 15.363 -5.99 -12.099 1 96.82 146 ASN B N 1
ATOM 5802 C CA . ASN B 1 146 ? 13.96 -5.741 -11.782 1 96.82 146 ASN B CA 1
ATOM 5803 C C . ASN B 1 146 ? 13.572 -6.351 -10.438 1 96.82 146 ASN B C 1
ATOM 5805 O O . ASN B 1 146 ? 12.834 -5.739 -9.664 1 96.82 146 ASN B O 1
ATOM 5809 N N . ILE B 1 147 ? 14.023 -7.533 -10.137 1 97.16 147 ILE B N 1
ATOM 5810 C CA . ILE B 1 147 ? 13.76 -8.17 -8.851 1 97.16 147 ILE B CA 1
ATOM 5811 C C . ILE B 1 147 ? 14.368 -7.335 -7.727 1 97.16 147 ILE B C 1
ATOM 5813 O O . ILE B 1 147 ? 13.735 -7.124 -6.69 1 97.16 147 ILE B O 1
ATOM 5817 N N . LEU B 1 148 ? 15.564 -6.848 -7.967 1 96.2 148 LEU B N 1
ATOM 5818 C CA . LEU B 1 148 ? 16.266 -6.054 -6.964 1 96.2 148 LEU B CA 1
ATOM 5819 C C . LEU B 1 148 ? 15.508 -4.765 -6.664 1 96.2 148 LEU B C 1
ATOM 5821 O O . LEU B 1 148 ? 15.509 -4.29 -5.526 1 96.2 148 LEU B O 1
ATOM 5825 N N . GLN B 1 149 ? 14.896 -4.208 -7.673 1 95.53 149 GLN B N 1
ATOM 5826 C CA . GLN B 1 149 ? 14.117 -2.987 -7.493 1 95.53 149 GLN B CA 1
ATOM 5827 C C . GLN B 1 149 ? 12.919 -3.229 -6.58 1 95.53 149 GLN B C 1
ATOM 5829 O O . GLN B 1 149 ? 12.39 -2.291 -5.979 1 95.53 149 GLN B O 1
ATOM 5834 N N . GLY B 1 150 ? 12.456 -4.442 -6.473 1 93.9 150 GLY B N 1
ATOM 5835 C CA . GLY B 1 150 ? 11.392 -4.785 -5.543 1 93.9 150 GLY B CA 1
ATOM 5836 C C . GLY B 1 150 ? 11.847 -4.809 -4.097 1 93.9 150 GLY B C 1
ATOM 5837 O O . GLY B 1 150 ? 11.032 -4.679 -3.181 1 93.9 150 GLY B O 1
ATOM 5838 N N . ILE B 1 151 ? 13.098 -4.935 -3.935 1 93.94 151 ILE B N 1
ATOM 5839 C CA . ILE B 1 151 ? 13.675 -5.008 -2.598 1 93.94 151 ILE B CA 1
ATOM 5840 C C . ILE B 1 151 ? 14.132 -3.619 -2.156 1 93.94 151 ILE B C 1
ATOM 5842 O O . ILE B 1 151 ? 13.796 -3.168 -1.059 1 93.94 151 ILE B O 1
ATOM 5846 N N . VAL B 1 152 ? 14.934 -2.965 -3.02 1 94.42 152 VAL B N 1
ATOM 5847 C CA . VAL B 1 152 ? 15.282 -1.561 -2.826 1 94.42 152 VAL B CA 1
ATOM 5848 C C . VAL B 1 152 ? 14.338 -0.678 -3.64 1 94.42 152 VAL B C 1
ATOM 5850 O O . VAL B 1 152 ? 14.526 -0.504 -4.846 1 94.42 152 VAL B O 1
ATOM 5853 N N . LYS B 1 153 ? 13.492 -0.056 -3.008 1 92.79 153 LYS B N 1
ATOM 5854 C CA . LYS B 1 153 ? 12.469 0.687 -3.738 1 92.79 153 LYS B CA 1
ATOM 5855 C C . LYS B 1 153 ? 12.793 2.177 -3.773 1 92.79 153 LYS B C 1
ATOM 5857 O O . LYS B 1 153 ? 13.166 2.762 -2.754 1 92.79 153 LYS B O 1
ATOM 5862 N N . LYS B 1 154 ? 12.7 2.651 -4.902 1 92.77 154 LYS B N 1
ATOM 5863 C CA . LYS B 1 154 ? 12.853 4.085 -5.135 1 92.77 154 LYS B CA 1
ATOM 5864 C C . LYS B 1 154 ? 11.647 4.652 -5.879 1 92.77 154 LYS B C 1
ATOM 5866 O O . LYS B 1 154 ? 10.893 3.908 -6.509 1 92.77 154 LYS B O 1
ATOM 5871 N N . PRO B 1 155 ? 11.359 5.859 -5.766 1 89.05 155 PRO B N 1
ATOM 5872 C CA . PRO B 1 155 ? 10.149 6.453 -6.341 1 89.05 155 PRO B CA 1
ATOM 5873 C C . PRO B 1 155 ? 10.095 6.325 -7.862 1 89.05 155 PRO B C 1
ATOM 5875 O O . PRO B 1 155 ? 9.026 6.079 -8.427 1 89.05 155 PRO B O 1
ATOM 5878 N N . ASP B 1 156 ? 11.247 6.506 -8.467 1 87.9 156 ASP B N 1
ATOM 5879 C CA . ASP B 1 156 ? 11.295 6.428 -9.924 1 87.9 156 ASP B CA 1
ATOM 5880 C C . ASP B 1 156 ? 12.444 5.537 -10.389 1 87.9 156 ASP B C 1
ATOM 5882 O O . ASP B 1 156 ? 13.441 5.381 -9.681 1 87.9 156 ASP B O 1
ATOM 5886 N N . VAL B 1 157 ? 12.222 5.05 -11.597 1 89.8 157 VAL B N 1
ATOM 5887 C CA . VAL B 1 157 ? 13.192 4.101 -12.133 1 89.8 157 VAL B CA 1
ATOM 5888 C C . VAL B 1 157 ? 14.537 4.796 -12.336 1 89.8 157 VAL B C 1
ATOM 5890 O O . VAL B 1 157 ? 15.592 4.193 -12.125 1 89.8 157 VAL B O 1
ATOM 5893 N N . GLU B 1 158 ? 14.55 6.017 -12.691 1 89.89 158 GLU B N 1
ATOM 5894 C CA . GLU B 1 158 ? 15.776 6.751 -12.988 1 89.89 158 GLU B CA 1
ATOM 5895 C C . GLU B 1 158 ? 16.636 6.918 -11.738 1 89.89 158 GLU B C 1
ATOM 5897 O O . GLU B 1 158 ? 17.859 7.04 -11.831 1 89.89 158 GLU B O 1
ATOM 5902 N N . GLN B 1 159 ? 16.033 6.866 -10.62 1 91.71 159 GLN B N 1
ATOM 5903 C CA . GLN B 1 159 ? 16.733 7.104 -9.362 1 91.71 159 GLN B CA 1
ATOM 5904 C C . GLN B 1 159 ? 17.677 5.952 -9.031 1 91.71 159 GLN B C 1
ATOM 5906 O O . GLN B 1 159 ? 18.608 6.113 -8.239 1 91.71 159 GLN B O 1
ATOM 5911 N N . TYR B 1 160 ? 17.416 4.871 -9.636 1 93.63 160 TYR B N 1
ATOM 5912 C CA . TYR B 1 160 ? 18.303 3.737 -9.402 1 93.63 160 TYR B CA 1
ATOM 5913 C C . TYR B 1 160 ? 19.686 3.997 -9.987 1 93.63 160 TYR B C 1
ATOM 5915 O O . TYR B 1 160 ? 20.672 3.395 -9.555 1 93.63 160 TYR B O 1
ATOM 5923 N N . TRP B 1 161 ? 19.743 4.88 -10.949 1 92.29 161 TRP B N 1
ATOM 5924 C CA . TRP B 1 161 ? 21.009 5.218 -11.59 1 92.29 161 TRP B CA 1
ATOM 5925 C C . TRP B 1 161 ? 21.423 6.648 -11.257 1 92.29 161 TRP B C 1
ATOM 5927 O O . TRP B 1 161 ? 22.274 7.228 -11.935 1 92.29 161 TRP B O 1
ATOM 5937 N N . SER B 1 162 ? 20.689 7.143 -10.189 1 87.19 162 SER B N 1
ATOM 5938 C CA . SER B 1 162 ? 21.015 8.495 -9.747 1 87.19 162 SER B CA 1
ATOM 5939 C C . SER B 1 162 ? 22.414 8.556 -9.143 1 87.19 162 SER B C 1
ATOM 5941 O O . SER B 1 162 ? 22.847 7.618 -8.47 1 87.19 162 SER B O 1
ATOM 5943 N N . LYS B 1 163 ? 23.02 9.661 -9.29 1 80.31 163 LYS B N 1
ATOM 5944 C CA . LYS B 1 163 ? 24.349 9.874 -8.724 1 80.31 163 LYS B CA 1
ATOM 5945 C C . LYS B 1 163 ? 24.275 10.699 -7.442 1 80.31 163 LYS B C 1
ATOM 5947 O O . LYS B 1 163 ? 25.305 11.051 -6.864 1 80.31 163 LYS B O 1
ATOM 5952 N N . ARG B 1 164 ? 23.077 10.964 -7.029 1 82.91 164 ARG B N 1
ATOM 5953 C CA . ARG B 1 164 ? 22.907 11.681 -5.77 1 82.91 164 ARG B CA 1
ATOM 5954 C C . ARG B 1 164 ? 23.389 10.841 -4.592 1 82.91 164 ARG B C 1
ATOM 5956 O O . ARG B 1 164 ? 22.948 9.704 -4.413 1 82.91 164 ARG B O 1
ATOM 5963 N N . HIS B 1 165 ? 24.162 11.375 -3.76 1 79.58 165 HIS B N 1
ATOM 5964 C CA . HIS B 1 165 ? 24.825 10.621 -2.701 1 79.58 165 HIS B CA 1
ATOM 5965 C C . HIS B 1 165 ? 23.812 10.045 -1.718 1 79.58 165 HIS B C 1
ATOM 5967 O O . HIS B 1 165 ? 23.985 8.929 -1.224 1 79.58 165 HIS B O 1
ATOM 5973 N N . SER B 1 166 ? 22.846 10.773 -1.467 1 86.08 166 SER B N 1
ATOM 5974 C CA . SER B 1 166 ? 21.9 10.376 -0.429 1 86.08 166 SER B CA 1
ATOM 5975 C C . SER B 1 166 ? 21.05 9.193 -0.879 1 86.08 166 SER B C 1
ATOM 5977 O O . SER B 1 166 ? 20.564 8.421 -0.05 1 86.08 166 SER B O 1
ATOM 5979 N N . THR B 1 167 ? 20.866 9.01 -2.177 1 89.41 167 THR B N 1
ATOM 5980 C CA . THR B 1 167 ? 19.949 7.972 -2.634 1 89.41 167 THR B CA 1
ATOM 5981 C C . THR B 1 167 ? 20.679 6.948 -3.499 1 89.41 167 THR B C 1
ATOM 5983 O O . THR B 1 167 ? 20.083 5.964 -3.941 1 89.41 167 THR B O 1
ATOM 5986 N N . SER B 1 168 ? 21.918 7.108 -3.686 1 87.29 168 SER B N 1
ATOM 5987 C CA . SER B 1 168 ? 22.67 6.309 -4.648 1 87.29 168 SER B CA 1
ATOM 5988 C C . SER B 1 168 ? 22.758 4.851 -4.207 1 87.29 168 SER B C 1
ATOM 5990 O O . SER B 1 168 ? 22.996 4.566 -3.032 1 87.29 168 SER B O 1
ATOM 5992 N N . THR B 1 169 ? 22.489 3.951 -5.135 1 88.39 169 THR B N 1
ATOM 5993 C CA . THR B 1 169 ? 22.761 2.52 -5.054 1 88.39 169 THR B CA 1
ATOM 5994 C C . THR B 1 169 ? 23.698 2.082 -6.176 1 88.39 169 THR B C 1
ATOM 5996 O O . THR B 1 169 ? 23.245 1.642 -7.234 1 88.39 169 THR B O 1
ATOM 5999 N N . PRO B 1 170 ? 24.897 2.067 -5.977 1 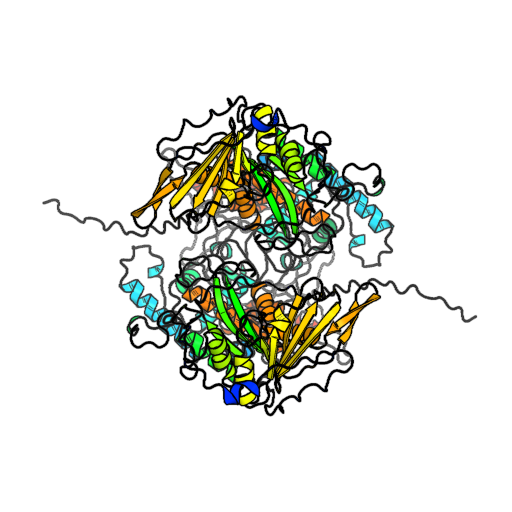85.87 170 PRO B N 1
ATOM 6000 C CA . PRO B 1 170 ? 25.908 1.939 -7.029 1 85.87 170 PRO B CA 1
ATOM 6001 C C . PRO B 1 170 ? 25.804 0.618 -7.789 1 85.87 170 PRO B C 1
ATOM 6003 O O . PRO B 1 170 ? 26.219 0.534 -8.948 1 85.87 170 PRO B O 1
ATOM 6006 N N . PHE B 1 171 ? 25.26 -0.329 -7.276 1 87.8 171 PHE B N 1
ATOM 6007 C CA . PHE B 1 171 ? 25.164 -1.654 -7.876 1 87.8 171 PHE B CA 1
ATOM 6008 C C . PHE B 1 171 ? 24.456 -1.589 -9.224 1 87.8 171 PHE B C 1
ATOM 6010 O O . PHE B 1 171 ? 24.878 -2.237 -10.184 1 87.8 171 PHE B O 1
ATOM 6017 N N . PHE B 1 172 ? 23.449 -0.809 -9.399 1 92.26 172 PHE B N 1
ATOM 6018 C CA . PHE B 1 172 ? 22.661 -0.728 -10.623 1 92.26 172 PHE B CA 1
ATOM 6019 C C . PHE B 1 172 ? 23.505 -0.202 -11.778 1 92.26 172 PHE B C 1
ATOM 6021 O O . PHE B 1 172 ? 23.494 -0.77 -12.871 1 92.26 172 PHE B O 1
ATOM 6028 N N . THR B 1 173 ? 24.26 0.802 -11.481 1 88.82 173 THR B N 1
ATOM 6029 C CA . THR B 1 173 ? 25.057 1.454 -12.514 1 88.82 173 THR B CA 1
ATOM 6030 C C . THR B 1 173 ? 26.214 0.56 -12.951 1 88.82 173 THR B C 1
ATOM 6032 O O . THR B 1 173 ? 26.636 0.602 -14.108 1 88.82 173 THR B O 1
ATOM 6035 N N . LYS B 1 174 ? 26.669 -0.207 -12.055 1 86.33 174 LYS B N 1
ATOM 6036 C CA . LYS B 1 174 ? 27.807 -1.077 -12.339 1 86.33 174 LYS B CA 1
ATOM 6037 C C . LYS B 1 174 ? 27.39 -2.263 -13.204 1 86.33 174 LYS B C 1
ATOM 6039 O O . LYS B 1 174 ? 28.198 -2.795 -13.968 1 86.33 174 LYS B O 1
ATOM 6044 N N . ILE B 1 175 ? 26.208 -2.654 -13.148 1 91.24 175 ILE B N 1
ATOM 6045 C CA . ILE B 1 175 ? 25.759 -3.88 -13.799 1 91.24 175 ILE B CA 1
ATOM 6046 C C . ILE B 1 175 ? 25.236 -3.56 -15.197 1 91.24 175 ILE B C 1
ATOM 6048 O O . ILE B 1 175 ? 25.473 -4.315 -16.143 1 91.24 175 ILE B O 1
ATOM 6052 N N . MET B 1 176 ? 24.463 -2.47 -15.346 1 93.27 176 MET B N 1
ATOM 6053 C CA . MET B 1 176 ? 23.856 -2.08 -16.615 1 93.27 176 MET B CA 1
ATOM 6054 C C . MET B 1 176 ? 23.608 -0.576 -16.659 1 93.27 176 MET B C 1
ATOM 6056 O O . MET B 1 176 ? 23.2 0.02 -15.661 1 93.27 176 MET B O 1
ATOM 6060 N N . SER B 1 177 ? 23.894 -0.03 -17.75 1 92.68 177 SER B N 1
ATOM 6061 C CA . SER B 1 177 ? 23.624 1.397 -17.886 1 92.68 177 SER B CA 1
ATOM 6062 C C . SER B 1 177 ? 22.125 1.678 -17.885 1 92.68 177 SER B C 1
ATOM 6064 O O . SER B 1 177 ? 21.326 0.816 -18.256 1 92.68 177 SER B O 1
ATOM 6066 N N . TYR B 1 178 ? 21.759 2.83 -17.478 1 93.71 178 TYR B N 1
ATOM 6067 C CA . TYR B 1 178 ? 20.356 3.227 -17.457 1 93.71 178 TYR B CA 1
ATOM 6068 C C . TYR B 1 178 ? 19.75 3.164 -18.854 1 93.71 178 TYR B C 1
ATOM 6070 O O . TYR B 1 178 ? 18.629 2.68 -19.03 1 93.71 178 TYR B O 1
ATOM 6078 N N . ARG B 1 179 ? 20.442 3.664 -19.784 1 92.88 179 ARG B N 1
ATOM 6079 C CA . ARG B 1 179 ? 19.945 3.706 -21.156 1 92.88 179 ARG B CA 1
ATOM 6080 C C . ARG B 1 179 ? 19.616 2.305 -21.662 1 92.88 179 ARG B C 1
ATOM 6082 O O . ARG B 1 179 ? 18.564 2.089 -22.267 1 92.88 179 ARG B O 1
ATOM 6089 N N . ARG B 1 180 ? 20.544 1.437 -21.482 1 94.34 180 ARG B N 1
ATOM 6090 C CA . ARG B 1 180 ? 20.33 0.073 -21.956 1 94.34 180 ARG B CA 1
ATOM 6091 C C . ARG B 1 180 ? 19.151 -0.577 -21.24 1 94.34 180 ARG B C 1
ATOM 6093 O O . ARG B 1 180 ? 18.321 -1.235 -21.871 1 94.34 180 ARG B O 1
ATOM 6100 N N . PHE B 1 181 ? 19.087 -0.393 -19.971 1 95.57 181 PHE B N 1
ATOM 6101 C CA . PHE B 1 181 ? 17.976 -0.922 -19.189 1 95.57 181 PHE B CA 1
ATOM 6102 C C . PHE B 1 181 ? 16.645 -0.396 -19.714 1 95.57 181 PHE B C 1
ATOM 6104 O O . PHE B 1 181 ? 15.695 -1.162 -19.891 1 95.57 181 PHE B O 1
ATOM 6111 N N . HIS B 1 182 ? 16.637 0.852 -19.919 1 94.51 182 HIS B N 1
ATOM 6112 C CA . HIS B 1 182 ? 15.426 1.516 -20.386 1 94.51 182 HIS B CA 1
ATOM 6113 C C . HIS B 1 182 ? 15.013 1.005 -21.762 1 94.51 182 HIS B C 1
ATOM 6115 O O . HIS B 1 182 ? 13.824 0.807 -22.024 1 94.51 182 HIS B O 1
ATOM 6121 N N . LEU B 1 183 ? 15.914 0.816 -22.638 1 95.04 183 LEU B N 1
ATOM 6122 C CA . LEU B 1 183 ? 15.626 0.327 -23.982 1 95.04 183 LEU B CA 1
ATOM 6123 C C . LEU B 1 183 ? 15.078 -1.095 -23.938 1 95.04 183 LEU B C 1
ATOM 6125 O O . LEU B 1 183 ? 14.121 -1.418 -24.646 1 95.04 183 LEU B O 1
ATOM 6129 N N . ILE B 1 184 ? 15.696 -1.897 -23.112 1 96.52 184 ILE B N 1
ATOM 6130 C CA . ILE B 1 184 ? 15.212 -3.267 -22.992 1 96.52 184 ILE B CA 1
ATOM 6131 C C . ILE B 1 184 ? 13.781 -3.264 -22.46 1 96.52 184 ILE B C 1
ATOM 6133 O O . ILE B 1 184 ? 12.924 -3.997 -22.961 1 96.52 184 ILE B O 1
ATOM 6137 N N . HIS B 1 185 ? 13.551 -2.449 -21.496 1 95.14 185 HIS B N 1
ATOM 6138 C CA . HIS B 1 185 ? 12.215 -2.339 -20.923 1 95.14 185 HIS B CA 1
ATOM 6139 C C . HIS B 1 185 ? 11.21 -1.846 -21.959 1 95.14 185 HIS B C 1
ATOM 6141 O O . HIS B 1 185 ? 10.085 -2.346 -22.026 1 95.14 185 HIS B O 1
ATOM 6147 N N . ARG B 1 186 ? 11.597 -0.953 -22.741 1 93.56 186 ARG B N 1
ATOM 6148 C CA . ARG B 1 186 ? 10.729 -0.347 -23.746 1 93.56 186 ARG B CA 1
ATOM 6149 C C . ARG B 1 186 ? 10.324 -1.365 -24.806 1 93.56 186 ARG B C 1
ATOM 6151 O O . ARG B 1 186 ? 9.169 -1.397 -25.236 1 93.56 186 ARG B O 1
ATOM 6158 N N . TYR B 1 187 ? 11.237 -2.175 -25.175 1 95.39 187 TYR B N 1
ATOM 6159 C CA . TYR B 1 187 ? 10.975 -3.048 -26.314 1 95.39 187 TYR B CA 1
ATOM 6160 C C . TYR B 1 187 ? 10.657 -4.465 -25.853 1 95.39 187 TYR B C 1
ATOM 6162 O O . TYR B 1 187 ? 10.523 -5.376 -26.674 1 95.39 187 TYR B O 1
ATOM 6170 N N . LEU B 1 188 ? 10.564 -4.646 -24.55 1 96.66 188 LEU B N 1
ATOM 6171 C CA . LEU B 1 188 ? 10.225 -5.957 -24.007 1 96.66 188 LEU B CA 1
ATOM 6172 C C . LEU B 1 188 ? 8.918 -6.471 -24.603 1 96.66 188 LEU B C 1
ATOM 6174 O O . LEU B 1 188 ? 7.892 -5.79 -24.539 1 96.66 188 LEU B O 1
ATOM 6178 N N . HIS B 1 189 ? 8.958 -7.628 -25.197 1 97.19 189 HIS B N 1
ATOM 6179 C CA . HIS B 1 189 ? 7.817 -8.208 -25.896 1 97.19 189 HIS B CA 1
ATOM 6180 C C . HIS B 1 189 ? 7.856 -9.732 -25.845 1 97.19 189 HIS B C 1
ATOM 6182 O O . HIS B 1 189 ? 8.919 -10.324 -25.647 1 97.19 189 HIS B O 1
ATOM 6188 N N . PHE B 1 190 ? 6.646 -10.386 -26.091 1 97.35 190 PHE B N 1
ATOM 6189 C CA . PHE B 1 190 ? 6.594 -11.809 -25.777 1 97.35 190 PHE B CA 1
ATOM 6190 C C . PHE B 1 190 ? 5.875 -12.58 -26.877 1 97.35 190 PHE B C 1
ATOM 6192 O O . PHE B 1 190 ? 5.76 -13.806 -26.809 1 97.35 190 PHE B O 1
ATOM 6199 N N . SER B 1 191 ? 5.317 -11.858 -27.84 1 94.37 191 SER B N 1
ATOM 6200 C CA . SER B 1 191 ? 4.588 -12.505 -28.926 1 94.37 191 SER B CA 1
ATOM 6201 C C . SER B 1 191 ? 4.79 -11.767 -30.245 1 94.37 191 SER B C 1
ATOM 6203 O O . SER B 1 191 ? 5.206 -10.606 -30.255 1 94.37 191 SER B O 1
ATOM 6205 N N . ASP B 1 192 ? 4.487 -12.481 -31.254 1 89.87 192 ASP B N 1
ATOM 6206 C CA . ASP B 1 192 ? 4.591 -11.903 -32.59 1 89.87 192 ASP B CA 1
ATOM 6207 C C . ASP B 1 192 ? 3.29 -11.212 -32.992 1 89.87 192 ASP B C 1
ATOM 6209 O O . ASP B 1 192 ? 2.311 -11.875 -33.342 1 89.87 192 ASP B O 1
ATOM 6213 N N . ASP B 1 193 ? 3.337 -9.989 -33.071 1 84.74 193 ASP B N 1
ATOM 6214 C CA . ASP B 1 193 ? 2.152 -9.193 -33.378 1 84.74 193 ASP B CA 1
ATOM 6215 C C . ASP B 1 193 ? 1.711 -9.401 -34.825 1 84.74 193 ASP B C 1
ATOM 6217 O O . ASP B 1 193 ? 0.541 -9.201 -35.157 1 84.74 193 ASP B O 1
ATOM 6221 N N . THR B 1 194 ? 2.614 -9.775 -35.645 1 85.27 194 THR B N 1
ATOM 6222 C CA . THR B 1 194 ? 2.319 -9.895 -37.068 1 85.27 194 THR B CA 1
ATOM 6223 C C . THR B 1 194 ? 1.487 -11.143 -37.345 1 85.27 194 THR B C 1
ATOM 6225 O O . THR B 1 194 ? 0.777 -11.212 -38.351 1 85.27 194 THR B O 1
ATOM 6228 N N . LYS B 1 195 ? 1.511 -12.02 -36.491 1 86.14 195 LYS B N 1
ATOM 6229 C CA . LYS B 1 195 ? 0.805 -13.282 -36.697 1 86.14 195 LYS B CA 1
ATOM 6230 C C . LYS B 1 195 ? -0.529 -13.293 -35.957 1 86.14 195 LYS B C 1
ATOM 6232 O O . LYS B 1 195 ? -1.257 -14.287 -35.994 1 86.14 195 LYS B O 1
ATOM 6237 N N . PHE B 1 196 ? -0.802 -12.2 -35.344 1 86.8 196 PHE B N 1
ATOM 6238 C CA . PHE B 1 196 ? -1.986 -12.165 -34.494 1 86.8 196 PHE B CA 1
ATOM 6239 C C . PHE B 1 196 ? -3.251 -12.029 -35.333 1 86.8 196 PHE B C 1
ATOM 6241 O O . PHE B 1 196 ? -3.314 -11.197 -36.24 1 86.8 196 PHE B O 1
ATOM 6248 N N . ASP B 1 197 ? -4.193 -12.953 -35.047 1 85.45 197 ASP B N 1
ATOM 6249 C CA . ASP B 1 197 ? -5.546 -12.893 -35.593 1 85.45 197 ASP B CA 1
ATOM 6250 C C . ASP B 1 197 ? -6.591 -13.025 -34.488 1 85.45 197 ASP B C 1
ATOM 6252 O O . ASP B 1 197 ? -6.692 -14.071 -33.844 1 85.45 197 ASP B O 1
ATOM 6256 N N . ALA B 1 198 ? -7.363 -12.008 -34.263 1 84.98 198 ALA B N 1
ATOM 6257 C CA . ALA B 1 198 ? -8.332 -11.948 -33.172 1 84.98 198 ALA B CA 1
ATOM 6258 C C . ALA B 1 198 ? -9.372 -13.058 -33.301 1 84.98 198 ALA B C 1
ATOM 6260 O O . ALA B 1 198 ? -9.906 -13.537 -32.298 1 84.98 198 ALA B O 1
ATOM 6261 N N . LYS B 1 199 ? -9.676 -13.518 -34.529 1 87.07 199 LYS B N 1
ATOM 6262 C CA . LYS B 1 199 ? -10.728 -14.499 -34.78 1 87.07 199 LYS B CA 1
ATOM 6263 C C . LYS B 1 199 ? -10.241 -15.915 -34.486 1 87.07 199 LYS B C 1
ATOM 6265 O O . LYS B 1 199 ? -11.017 -16.766 -34.047 1 87.07 199 LYS B O 1
ATOM 6270 N N . THR B 1 200 ? -9.009 -16.094 -34.549 1 86.82 200 THR B N 1
ATOM 6271 C CA . THR B 1 200 ? -8.502 -17.46 -34.463 1 86.82 200 THR B CA 1
ATOM 6272 C C . THR B 1 200 ? -7.718 -17.665 -33.17 1 86.82 200 THR B C 1
ATOM 6274 O O . THR B 1 200 ? -7.506 -18.801 -32.741 1 86.82 200 THR B O 1
ATOM 6277 N N . HIS B 1 201 ? -7.355 -16.646 -32.618 1 90.02 201 HIS B N 1
ATOM 6278 C CA . HIS B 1 201 ? -6.526 -16.785 -31.426 1 90.02 201 HIS B CA 1
ATOM 6279 C C . HIS B 1 201 ? -7.342 -17.302 -30.245 1 90.02 201 HIS B C 1
ATOM 6281 O O . HIS B 1 201 ? -8.497 -16.91 -30.064 1 90.02 201 HIS B O 1
ATOM 6287 N N . GLU B 1 202 ? -6.783 -18.102 -29.401 1 86.47 202 GLU B N 1
ATOM 6288 C CA . GLU B 1 202 ? -7.436 -18.732 -28.258 1 86.47 202 GLU B CA 1
ATOM 6289 C C . GLU B 1 202 ? -7.836 -17.696 -27.211 1 86.47 202 GLU B C 1
ATOM 6291 O O . GLU B 1 202 ? -8.894 -17.811 -26.588 1 86.47 202 GLU B O 1
ATOM 6296 N N . CYS B 1 203 ? -7.001 -16.769 -26.989 1 89.53 203 CYS B N 1
ATOM 6297 C CA . CYS B 1 203 ? -7.236 -15.718 -26.005 1 89.53 203 CYS B CA 1
ATOM 6298 C C . CYS B 1 203 ? -6.791 -14.362 -26.539 1 89.53 203 CYS B C 1
ATOM 6300 O O . CYS B 1 203 ? -5.743 -13.848 -26.145 1 89.53 203 CYS B O 1
ATOM 6302 N N . PRO B 1 204 ? -7.561 -13.685 -27.244 1 90.22 204 PRO B N 1
ATOM 6303 C CA . PRO B 1 204 ? -7.168 -12.474 -27.968 1 90.22 204 PRO B CA 1
ATOM 6304 C C . PRO B 1 204 ? -6.743 -11.341 -27.037 1 90.22 204 PRO B C 1
ATOM 6306 O O . PRO B 1 204 ? -5.814 -10.593 -27.352 1 90.22 204 PRO B O 1
ATOM 6309 N N . LYS B 1 205 ? -7.379 -11.211 -25.926 1 91.43 205 LYS B N 1
ATOM 6310 C CA . LYS B 1 205 ? -7.082 -10.098 -25.03 1 91.43 205 LYS B CA 1
ATOM 6311 C C . LYS B 1 205 ? -5.725 -10.28 -24.358 1 91.43 205 LYS B C 1
ATOM 6313 O O . LYS B 1 205 ? -5.114 -9.308 -23.907 1 91.43 205 LYS B O 1
ATOM 6318 N N . LEU B 1 206 ? -5.281 -11.541 -24.341 1 94.34 206 LEU B N 1
ATOM 6319 C CA . LEU B 1 206 ? -3.995 -11.829 -23.716 1 94.34 206 LEU B CA 1
ATOM 6320 C C . LEU B 1 206 ? -2.97 -12.266 -24.757 1 94.34 206 LEU B C 1
ATOM 6322 O O . LEU B 1 206 ? -1.99 -12.937 -24.426 1 94.34 206 LEU B O 1
ATOM 6326 N N . GLN B 1 207 ? -3.174 -11.915 -25.995 1 93.88 207 GLN B N 1
ATOM 6327 C CA . GLN B 1 207 ? -2.352 -12.389 -27.103 1 93.88 207 GLN B CA 1
ATOM 6328 C C . GLN B 1 207 ? -0.888 -12.003 -26.907 1 93.88 207 GLN B C 1
ATOM 6330 O O . GLN B 1 207 ? 0.013 -12.763 -27.267 1 93.88 207 GLN B O 1
ATOM 6335 N N . LYS B 1 208 ? -0.621 -10.879 -26.336 1 93.99 208 LYS B N 1
ATOM 6336 C CA . LYS B 1 208 ? 0.739 -10.369 -26.196 1 93.99 208 LYS B CA 1
ATOM 6337 C C . LYS B 1 208 ? 1.52 -11.162 -25.152 1 93.99 208 LYS B C 1
ATOM 6339 O O . LYS B 1 208 ? 2.75 -11.096 -25.107 1 93.99 208 LYS B O 1
ATOM 6344 N N . LEU B 1 209 ? 0.838 -11.945 -24.285 1 95.13 209 LEU B N 1
ATOM 6345 C CA . LEU B 1 209 ? 1.478 -12.654 -23.183 1 95.13 209 LEU B CA 1
ATOM 6346 C C . LEU B 1 209 ? 1.182 -14.149 -23.254 1 95.13 209 LEU B C 1
ATOM 6348 O O . LEU B 1 209 ? 1.681 -14.924 -22.434 1 95.13 209 LEU B O 1
ATOM 6352 N N . TRP B 1 210 ? 0.456 -14.548 -24.164 1 95.11 210 TRP B N 1
ATOM 6353 C CA . TRP B 1 210 ? -0.144 -15.877 -24.178 1 95.11 210 TRP B CA 1
ATOM 6354 C C . TRP B 1 210 ? 0.93 -16.96 -24.149 1 95.11 210 TRP B C 1
ATOM 6356 O O . TRP B 1 210 ? 0.827 -17.925 -23.389 1 95.11 210 TRP B O 1
ATOM 6366 N N . PRO B 1 211 ? 2.049 -16.811 -24.897 1 95.97 211 PRO B N 1
ATOM 6367 C CA . PRO B 1 211 ? 3.081 -17.848 -24.839 1 95.97 211 PRO B CA 1
ATOM 6368 C C . PRO B 1 211 ? 3.693 -17.995 -23.447 1 95.97 211 PRO B C 1
ATOM 6370 O O . PRO B 1 211 ? 4.03 -19.107 -23.032 1 95.97 211 PRO B O 1
ATOM 6373 N N . ILE B 1 212 ? 3.783 -16.893 -22.729 1 97.57 212 ILE B N 1
ATOM 6374 C CA . ILE B 1 212 ? 4.368 -16.9 -21.393 1 97.57 212 ILE B CA 1
ATOM 6375 C C . ILE B 1 212 ? 3.42 -17.597 -20.419 1 97.57 212 ILE B C 1
ATOM 6377 O O . ILE B 1 212 ? 3.842 -18.455 -19.64 1 97.57 212 ILE B O 1
ATOM 6381 N N . ILE B 1 213 ? 2.149 -17.257 -20.47 1 97.55 213 ILE B N 1
ATOM 6382 C CA . ILE B 1 213 ? 1.138 -17.799 -19.569 1 97.55 213 ILE B CA 1
ATOM 6383 C C . ILE B 1 213 ? 1.019 -19.307 -19.774 1 97.55 213 ILE B C 1
ATOM 6385 O O . ILE B 1 213 ? 0.99 -20.071 -18.806 1 97.55 213 ILE B O 1
ATOM 6389 N N . LYS B 1 214 ? 0.993 -19.716 -20.983 1 96.53 214 LYS B N 1
ATOM 6390 C CA . LYS B 1 214 ? 0.89 -21.137 -21.303 1 96.53 214 LYS B CA 1
ATOM 6391 C C . LYS B 1 214 ? 2.1 -21.907 -20.782 1 96.53 214 LYS B C 1
ATOM 6393 O O . LYS B 1 214 ? 1.951 -22.973 -20.18 1 96.53 214 LYS B O 1
ATOM 6398 N N . HIS B 1 215 ? 3.232 -21.361 -21.062 1 97.51 215 HIS B N 1
ATOM 6399 C CA . HIS B 1 215 ? 4.466 -22.002 -20.622 1 97.51 215 HIS B CA 1
ATOM 6400 C C . HIS B 1 215 ? 4.502 -22.144 -19.104 1 97.51 215 HIS B C 1
ATOM 6402 O O . HIS B 1 215 ? 4.788 -23.225 -18.584 1 97.51 215 HIS B O 1
ATOM 6408 N N . LEU B 1 216 ? 4.228 -21.106 -18.373 1 98.15 216 LEU B N 1
ATOM 6409 C CA . LEU B 1 216 ? 4.333 -21.1 -16.918 1 98.15 216 LEU B CA 1
ATOM 6410 C C . LEU B 1 216 ? 3.289 -22.02 -16.294 1 98.15 216 LEU B C 1
ATOM 6412 O O . LEU B 1 216 ? 3.591 -22.763 -15.357 1 98.15 216 LEU B O 1
ATOM 6416 N N . ASN B 1 217 ? 2.075 -21.987 -16.784 1 97.53 217 ASN B N 1
ATOM 6417 C CA . ASN B 1 217 ? 1.045 -22.885 -16.272 1 97.53 217 ASN B CA 1
ATOM 6418 C C . ASN B 1 217 ? 1.442 -24.348 -16.443 1 97.53 217 ASN B C 1
ATOM 6420 O O . ASN B 1 217 ? 1.213 -25.166 -15.551 1 97.53 217 ASN B O 1
ATOM 6424 N N . THR B 1 218 ? 2.007 -24.65 -17.573 1 97.2 218 THR B N 1
ATOM 6425 C CA . THR B 1 218 ? 2.466 -26.012 -17.822 1 97.2 218 THR B CA 1
ATOM 6426 C C . THR B 1 218 ? 3.555 -26.406 -16.829 1 97.2 218 THR B C 1
ATOM 6428 O O . THR B 1 218 ? 3.497 -27.482 -16.23 1 97.2 218 THR B O 1
ATOM 6431 N N . ARG B 1 219 ? 4.487 -25.553 -16.622 1 97.19 219 ARG B N 1
ATOM 6432 C CA . ARG B 1 219 ? 5.596 -25.844 -15.719 1 97.19 219 ARG B CA 1
ATOM 6433 C C . ARG B 1 219 ? 5.114 -25.945 -14.275 1 97.19 219 ARG B C 1
ATOM 6435 O O . ARG B 1 219 ? 5.594 -26.786 -13.513 1 97.19 219 ARG B O 1
ATOM 6442 N N . TYR B 1 220 ? 4.198 -25.072 -13.862 1 97.85 220 TYR B N 1
ATOM 6443 C CA . TYR B 1 220 ? 3.648 -25.114 -12.511 1 97.85 220 TYR B CA 1
ATOM 6444 C C . TYR B 1 220 ? 3.021 -26.472 -12.22 1 97.85 220 TYR B C 1
ATOM 6446 O O . TYR B 1 220 ? 3.247 -27.052 -11.155 1 97.85 220 TYR B O 1
ATOM 6454 N N . ARG B 1 221 ? 2.325 -27.023 -13.195 1 96.37 221 ARG B N 1
ATOM 6455 C CA . ARG B 1 221 ? 1.589 -28.271 -13.026 1 96.37 221 ARG B CA 1
ATOM 6456 C C . ARG B 1 221 ? 2.532 -29.47 -13.048 1 96.37 221 ARG B C 1
ATOM 6458 O O . ARG B 1 221 ? 2.324 -30.444 -12.321 1 96.37 221 ARG B O 1
ATOM 6465 N N . GLU B 1 222 ? 3.536 -29.331 -13.825 1 95.49 222 GLU B N 1
ATOM 6466 C CA . GLU B 1 222 ? 4.419 -30.473 -14.043 1 95.49 222 GLU B CA 1
ATOM 6467 C C . GLU B 1 222 ? 5.426 -30.617 -12.906 1 95.49 222 GLU B C 1
ATOM 6469 O O . GLU B 1 222 ? 5.956 -31.705 -12.674 1 95.49 222 GLU B O 1
ATOM 6474 N N . THR B 1 223 ? 5.591 -29.636 -12.195 1 95.68 223 THR B N 1
ATOM 6475 C CA . THR B 1 223 ? 6.682 -29.606 -11.228 1 95.68 223 THR B CA 1
ATOM 6476 C C . THR B 1 223 ? 6.279 -30.308 -9.935 1 95.68 223 THR B C 1
ATOM 6478 O O . THR B 1 223 ? 7.124 -30.879 -9.243 1 95.68 223 THR B O 1
ATOM 6481 N N . ILE B 1 224 ? 4.94 -30.304 -9.633 1 95.83 224 ILE B N 1
ATOM 6482 C CA . ILE B 1 224 ? 4.554 -30.871 -8.345 1 95.83 224 ILE B CA 1
ATOM 6483 C C . ILE B 1 224 ? 3.225 -31.609 -8.484 1 95.83 224 ILE B C 1
ATOM 6485 O O . ILE B 1 224 ? 2.44 -31.323 -9.391 1 95.83 224 ILE B O 1
ATOM 6489 N N . THR B 1 225 ? 3.065 -32.601 -7.723 1 96.74 225 THR B N 1
ATOM 6490 C CA . THR B 1 225 ? 1.759 -33.14 -7.357 1 96.74 225 THR B CA 1
ATOM 6491 C C . THR B 1 225 ? 1.338 -32.644 -5.977 1 96.74 225 THR B C 1
ATOM 6493 O O . THR B 1 225 ? 1.941 -33.013 -4.967 1 96.74 225 THR B O 1
ATOM 6496 N N . PRO B 1 226 ? 0.374 -31.76 -5.945 1 96.49 226 PRO B N 1
ATOM 6497 C CA . PRO B 1 226 ? 0.022 -31.11 -4.68 1 96.49 226 PRO B CA 1
ATOM 6498 C C . PRO B 1 226 ? -0.485 -32.097 -3.631 1 96.49 226 PRO B C 1
ATOM 6500 O O . PRO B 1 226 ? -0.859 -33.223 -3.967 1 96.49 226 PRO B O 1
ATOM 6503 N N . GLU B 1 227 ? -0.504 -31.665 -2.417 1 96.55 227 GLU B N 1
ATOM 6504 C CA . GLU B 1 227 ? -1.115 -32.406 -1.319 1 96.55 227 GLU B CA 1
ATOM 6505 C C . GLU B 1 227 ? -2.636 -32.42 -1.441 1 96.55 227 GLU B C 1
ATOM 6507 O O . GLU B 1 227 ? -3.2 -31.75 -2.308 1 96.55 227 GLU B O 1
ATOM 6512 N N . ARG B 1 228 ? -3.217 -33.142 -0.669 1 97.11 228 ARG B N 1
ATOM 6513 C CA . ARG B 1 228 ? -4.637 -33.463 -0.764 1 97.11 228 ARG B CA 1
ATOM 6514 C C . ARG B 1 228 ? -5.487 -32.197 -0.752 1 97.11 228 ARG B C 1
ATOM 6516 O O . ARG B 1 228 ? -6.479 -32.102 -1.479 1 97.11 228 ARG B O 1
ATOM 6523 N N . ASP B 1 229 ? -5.135 -31.239 0.089 1 97.65 229 ASP B N 1
ATOM 6524 C CA . ASP B 1 229 ? -5.967 -30.053 0.265 1 97.65 229 ASP B CA 1
ATOM 6525 C C . ASP B 1 229 ? -5.533 -28.933 -0.677 1 97.65 229 ASP B C 1
ATOM 6527 O O . ASP B 1 229 ? -4.371 -28.52 -0.665 1 97.65 229 ASP B O 1
ATOM 6531 N N . VAL B 1 230 ? -6.436 -28.492 -1.466 1 97.9 230 VAL B N 1
ATOM 6532 C CA . VAL B 1 230 ? -6.175 -27.418 -2.418 1 97.9 230 VAL B CA 1
ATOM 6533 C C . VAL B 1 230 ? -7.209 -26.308 -2.241 1 97.9 230 VAL B C 1
ATOM 6535 O O . VAL B 1 230 ? -8.271 -26.528 -1.655 1 97.9 230 VAL B O 1
ATOM 6538 N N . THR B 1 231 ? -6.875 -25.128 -2.683 1 97.95 231 THR B N 1
ATOM 6539 C CA . THR B 1 231 ? -7.755 -23.976 -2.522 1 97.95 231 THR B CA 1
ATOM 6540 C C . THR B 1 231 ? -7.845 -23.178 -3.819 1 97.95 231 THR B C 1
ATOM 6542 O O . THR B 1 231 ? -6.858 -23.055 -4.548 1 97.95 231 THR B O 1
ATOM 6545 N N . ILE B 1 232 ? -9.01 -22.667 -4.13 1 97.37 232 ILE B N 1
ATOM 6546 C CA . ILE B 1 232 ? -9.233 -21.761 -5.252 1 97.37 232 ILE B CA 1
ATOM 6547 C C . ILE B 1 232 ? -9.726 -20.412 -4.735 1 97.37 232 ILE B C 1
ATOM 6549 O O . ILE B 1 232 ? -10.622 -20.353 -3.89 1 97.37 232 ILE B O 1
ATOM 6553 N N . ASP B 1 233 ? -9.128 -19.397 -5.157 1 94.53 233 ASP B N 1
ATOM 6554 C CA . ASP B 1 233 ? -9.532 -18.042 -4.797 1 94.53 233 ASP B CA 1
ATOM 6555 C C . ASP B 1 233 ? -9.081 -17.035 -5.852 1 94.53 233 ASP B C 1
ATOM 6557 O O . ASP B 1 233 ? -8.394 -17.397 -6.81 1 94.53 233 ASP B O 1
ATOM 6561 N N . GLU B 1 234 ? -9.573 -15.861 -5.701 1 92.54 234 GLU B N 1
ATOM 6562 C CA . GLU B 1 234 ? -9.207 -14.784 -6.617 1 92.54 234 GLU B CA 1
ATOM 6563 C C . GLU B 1 234 ? -8.027 -13.98 -6.08 1 92.54 234 GLU B C 1
ATOM 6565 O O . GLU B 1 234 ? -7.889 -13.804 -4.868 1 92.54 234 GLU B O 1
ATOM 6570 N N . SER B 1 235 ? -7.162 -13.66 -6.908 1 91.64 235 SER B N 1
ATOM 6571 C CA . SER B 1 235 ? -6.057 -12.752 -6.62 1 91.64 235 SER B CA 1
ATOM 6572 C C . SER B 1 235 ? -6.132 -11.498 -7.484 1 91.64 235 SER B C 1
ATOM 6574 O O . SER B 1 235 ? -6.489 -11.57 -8.662 1 91.64 235 SER B O 1
ATOM 6576 N N . LEU B 1 236 ? -5.888 -10.319 -6.931 1 89.1 236 LEU B N 1
ATOM 6577 C CA . LEU B 1 236 ? -5.975 -9.056 -7.658 1 89.1 236 LEU B CA 1
ATOM 6578 C C . LEU B 1 236 ? -4.603 -8.401 -7.774 1 89.1 236 LEU B C 1
ATOM 6580 O O . LEU B 1 236 ? -3.984 -8.063 -6.763 1 89.1 236 LEU B O 1
ATOM 6584 N N . MET B 1 237 ? -4.144 -8.28 -8.957 1 88.52 237 MET B N 1
ATOM 6585 C CA . MET B 1 237 ? -2.929 -7.513 -9.215 1 88.52 237 MET B CA 1
ATOM 6586 C C . MET B 1 237 ? -3.247 -6.031 -9.383 1 88.52 237 MET B C 1
ATOM 6588 O O . MET B 1 237 ? -4.046 -5.656 -10.243 1 88.52 237 MET B O 1
ATOM 6592 N N . LEU B 1 238 ? -2.59 -5.216 -8.636 1 83.56 238 LEU B N 1
ATOM 6593 C CA . LEU B 1 238 ? -2.841 -3.781 -8.709 1 83.56 238 LEU B CA 1
ATOM 6594 C C . LEU B 1 238 ? -2.525 -3.243 -10.1 1 83.56 238 LEU B C 1
ATOM 6596 O O . LEU B 1 238 ? -1.452 -3.511 -10.645 1 83.56 238 LEU B O 1
ATOM 6600 N N . TYR B 1 239 ? -3.439 -2.595 -10.802 1 86.38 239 TYR B N 1
ATOM 6601 C CA . TYR B 1 239 ? -3.313 -1.95 -12.104 1 86.38 239 TYR B CA 1
ATOM 6602 C C . TYR B 1 239 ? -4.179 -0.698 -12.179 1 86.38 239 TYR B C 1
ATOM 6604 O O . TYR B 1 239 ? -5.398 -0.768 -12.006 1 86.38 239 TYR B O 1
ATOM 6612 N N . LYS B 1 240 ? -3.627 0.426 -12.417 1 76.98 240 LYS B N 1
ATOM 6613 C CA . LYS B 1 240 ? -4.349 1.695 -12.444 1 76.98 240 LYS B CA 1
ATOM 6614 C C . LYS B 1 240 ? -4.435 2.248 -13.864 1 76.98 240 LYS B C 1
ATOM 6616 O O . LYS B 1 240 ? -4.986 3.328 -14.082 1 76.98 240 LYS B O 1
ATOM 6621 N N . GLY B 1 241 ? -4.081 1.543 -14.882 1 78.62 241 GLY B N 1
ATOM 6622 C CA . GLY B 1 241 ? -4.134 2.012 -16.257 1 78.62 241 GLY B CA 1
ATOM 6623 C C . GLY B 1 241 ? -5.485 1.795 -16.91 1 78.62 241 GLY B C 1
ATOM 6624 O O . GLY B 1 241 ? -6.435 1.361 -16.255 1 78.62 241 GLY B O 1
ATOM 6625 N N . ARG B 1 242 ? -5.603 2.222 -18.046 1 79.53 242 ARG B N 1
ATOM 6626 C CA . ARG B 1 242 ? -6.843 2.09 -18.803 1 79.53 242 ARG B CA 1
ATOM 6627 C C . ARG B 1 242 ? -6.969 0.695 -19.407 1 79.53 242 ARG B C 1
ATOM 6629 O O . ARG B 1 242 ? -6.23 0.342 -20.328 1 79.53 242 ARG B O 1
ATOM 6636 N N . LEU B 1 243 ? -7.726 -0.097 -18.855 1 85.7 243 LEU B N 1
ATOM 6637 C CA . LEU B 1 243 ? -8.018 -1.459 -19.289 1 85.7 243 LEU B CA 1
ATOM 6638 C C . LEU B 1 243 ? -9.486 -1.8 -19.057 1 85.7 243 LEU B C 1
ATOM 6640 O O . LEU B 1 243 ? -10.003 -1.616 -17.953 1 85.7 243 LEU B O 1
ATOM 6644 N N . HIS B 1 244 ? -10.126 -2.185 -20.022 1 82.65 244 HIS B N 1
ATOM 6645 C CA . HIS B 1 244 ? -11.575 -2.349 -19.987 1 82.65 244 HIS B CA 1
ATOM 6646 C C . HIS B 1 244 ? -11.98 -3.475 -19.042 1 82.65 244 HIS B C 1
ATOM 6648 O O . HIS B 1 244 ? -13.123 -3.523 -18.58 1 82.65 244 HIS B O 1
ATOM 6654 N N . TRP B 1 245 ? -11.15 -4.374 -18.816 1 85.49 245 TRP B N 1
ATOM 6655 C CA . TRP B 1 245 ? -11.551 -5.503 -17.984 1 85.49 245 TRP B CA 1
ATOM 6656 C C . TRP B 1 245 ? -10.905 -5.42 -16.605 1 85.49 245 TRP B C 1
ATOM 6658 O O . TRP B 1 245 ? -10.758 -6.435 -15.919 1 85.49 245 TRP B O 1
ATOM 6668 N N . LYS B 1 246 ? -10.494 -4.279 -16.261 1 83.58 246 LYS B N 1
ATOM 6669 C CA . LYS B 1 246 ? -10.021 -4.027 -14.902 1 83.58 246 LYS B CA 1
ATOM 6670 C C . LYS B 1 246 ? -11.143 -4.22 -13.886 1 83.58 246 LYS B C 1
ATOM 6672 O O . LYS B 1 246 ? -12.305 -3.926 -14.173 1 83.58 246 LYS B O 1
ATOM 6677 N N . GLN B 1 247 ? -10.736 -4.777 -12.76 1 83.05 247 GLN B N 1
ATOM 6678 C CA . GLN B 1 247 ? -11.727 -5.076 -11.732 1 83.05 247 GLN B CA 1
ATOM 6679 C C . GLN B 1 247 ? -11.555 -4.165 -10.52 1 83.05 247 GLN B C 1
ATOM 6681 O O . GLN B 1 247 ? -10.449 -3.697 -10.24 1 83.05 247 GLN B O 1
ATOM 6686 N N . TYR B 1 248 ? -12.64 -3.839 -9.922 1 74.64 248 TYR B N 1
ATOM 6687 C CA . TYR B 1 248 ? -12.66 -3.107 -8.661 1 74.64 248 TYR B CA 1
ATOM 6688 C C . TYR B 1 248 ? -13.234 -3.965 -7.54 1 74.64 248 TYR B C 1
ATOM 6690 O O . TYR B 1 248 ? -14.402 -4.357 -7.586 1 74.64 248 TYR B O 1
ATOM 6698 N N . ILE B 1 249 ? -12.418 -4.311 -6.583 1 71.11 249 ILE B N 1
ATOM 6699 C CA . ILE B 1 249 ? -12.84 -5.096 -5.428 1 71.11 249 ILE B CA 1
ATOM 6700 C C . ILE B 1 249 ? -12.479 -4.356 -4.142 1 71.11 249 ILE B C 1
ATOM 6702 O O . ILE B 1 249 ? -11.339 -4.429 -3.676 1 71.11 249 ILE B O 1
ATOM 6706 N N . PRO B 1 250 ? -13.421 -3.685 -3.494 1 65.48 250 PRO B N 1
ATOM 6707 C CA . PRO B 1 250 ? -13.136 -2.785 -2.374 1 65.48 250 PRO B CA 1
ATOM 6708 C C . PRO B 1 250 ? -12.51 -3.506 -1.182 1 65.48 250 PRO B C 1
ATOM 6710 O O . PRO B 1 250 ? -11.731 -2.909 -0.434 1 65.48 250 PRO B O 1
ATOM 6713 N N . LEU B 1 251 ? -12.827 -4.765 -1.045 1 63.56 251 LEU B N 1
ATOM 6714 C CA . LEU B 1 251 ? -12.413 -5.47 0.163 1 63.56 251 LEU B CA 1
ATOM 6715 C C . LEU B 1 251 ? -10.977 -5.967 0.037 1 63.56 251 LEU B C 1
ATOM 6717 O O . LEU B 1 251 ? -10.366 -6.37 1.029 1 63.56 251 LEU B O 1
ATOM 6721 N N . LYS B 1 252 ? -10.546 -5.95 -1.217 1 63.36 252 LYS B N 1
ATOM 6722 C CA . LYS B 1 252 ? -9.165 -6.388 -1.398 1 63.36 252 LYS B CA 1
ATOM 6723 C C . LYS B 1 252 ? -8.193 -5.224 -1.227 1 63.36 252 LYS B C 1
ATOM 6725 O O . LYS B 1 252 ? -8.571 -4.063 -1.393 1 63.36 252 LYS B O 1
ATOM 6730 N N . ARG B 1 253 ? -7.063 -5.525 -0.845 1 64.2 253 ARG B N 1
ATOM 6731 C CA . ARG B 1 253 ? -6.036 -4.513 -0.615 1 64.2 253 ARG B CA 1
ATOM 6732 C C . ARG B 1 253 ? -5.818 -3.661 -1.861 1 64.2 253 ARG B C 1
ATOM 6734 O O . ARG B 1 253 ? -5.744 -2.434 -1.774 1 64.2 253 ARG B O 1
ATOM 6741 N N . SER B 1 254 ? -5.635 -4.41 -2.957 1 63.69 254 SER B N 1
ATOM 6742 C CA . SER B 1 254 ? -5.608 -3.703 -4.233 1 63.69 254 SER B CA 1
ATOM 6743 C C . SER B 1 254 ? -7.018 -3.457 -4.759 1 63.69 254 SER B C 1
ATOM 6745 O O . SER B 1 254 ? -7.731 -4.401 -5.104 1 63.69 254 SER B O 1
ATOM 6747 N N . ARG B 1 255 ? -7.63 -2.365 -4.566 1 68.45 255 ARG B N 1
ATOM 6748 C CA . ARG B 1 255 ? -9.02 -2.083 -4.908 1 68.45 255 ARG B CA 1
ATOM 6749 C C . ARG B 1 255 ? -9.249 -2.199 -6.411 1 68.45 255 ARG B C 1
ATOM 6751 O O . ARG B 1 255 ? -10.296 -2.68 -6.85 1 68.45 255 ARG B O 1
ATOM 6758 N N . PHE B 1 256 ? -8.22 -1.834 -7.205 1 78.67 256 PHE B N 1
ATOM 6759 C CA . PHE B 1 256 ? -8.3 -1.865 -8.661 1 78.67 256 PHE B CA 1
ATOM 6760 C C . PHE B 1 256 ? -7.187 -2.727 -9.245 1 78.67 256 PHE B C 1
ATOM 6762 O O . PHE B 1 256 ? -6.051 -2.691 -8.769 1 78.67 256 PHE B O 1
ATOM 6769 N N . GLY B 1 257 ? -7.652 -3.596 -10.122 1 87.88 257 GLY B N 1
ATOM 6770 C CA . GLY B 1 257 ? -6.567 -4.347 -10.733 1 87.88 257 GLY B CA 1
ATOM 6771 C C . GLY B 1 257 ? -7.05 -5.455 -11.649 1 87.88 257 GLY B C 1
ATOM 6772 O O . GLY B 1 257 ? -8.203 -5.45 -12.084 1 87.88 257 GLY B O 1
ATOM 6773 N N . ILE B 1 258 ? -6.109 -6.243 -12.036 1 91.93 258 ILE B N 1
ATOM 6774 C CA . ILE B 1 258 ? -6.355 -7.404 -12.885 1 91.93 258 ILE B CA 1
ATOM 6775 C C . ILE B 1 258 ? -6.595 -8.637 -12.016 1 91.93 258 ILE B C 1
ATOM 6777 O O . ILE B 1 258 ? -5.754 -8.993 -11.187 1 91.93 258 ILE B O 1
ATOM 6781 N N . LYS B 1 259 ? -7.722 -9.183 -12.189 1 93.31 259 LYS B N 1
ATOM 6782 C CA . LYS B 1 259 ? -8.152 -10.325 -11.389 1 93.31 259 LYS B CA 1
ATOM 6783 C C . LYS B 1 259 ? -7.662 -11.637 -11.996 1 93.31 259 LYS B C 1
ATOM 6785 O O . LYS B 1 259 ? -7.694 -11.813 -13.215 1 93.31 259 LYS B O 1
ATOM 6790 N N . SER B 1 260 ? -7.156 -12.522 -11.174 1 95.51 260 SER B N 1
ATOM 6791 C CA . SER B 1 260 ? -6.786 -13.877 -11.568 1 95.51 260 SER B CA 1
ATOM 6792 C C . SER B 1 260 ? -7.431 -14.914 -10.656 1 95.51 260 SER B C 1
ATOM 6794 O O . SER B 1 260 ? -7.544 -14.701 -9.447 1 95.51 260 SER B O 1
ATOM 6796 N N . PHE B 1 261 ? -7.874 -15.993 -11.257 1 96.82 261 PHE B N 1
ATOM 6797 C CA . PHE B 1 261 ? -8.294 -17.168 -10.502 1 96.82 261 PHE B CA 1
ATOM 6798 C C . PHE B 1 261 ? -7.134 -18.14 -10.323 1 96.82 261 PHE B C 1
ATOM 6800 O O . PHE B 1 261 ? -6.489 -18.531 -11.298 1 96.82 261 PHE B O 1
ATOM 6807 N N . ILE B 1 262 ? -6.919 -18.492 -9.095 1 97.74 262 ILE B N 1
ATOM 6808 C CA . ILE B 1 262 ? -5.707 -19.262 -8.84 1 97.74 262 ILE B CA 1
ATOM 6809 C C . ILE B 1 262 ? -6.05 -20.514 -8.037 1 97.74 262 ILE B C 1
ATOM 6811 O O . ILE B 1 262 ? -6.866 -20.463 -7.113 1 97.74 262 ILE B O 1
ATOM 6815 N N . LEU B 1 263 ? -5.524 -21.621 -8.436 1 98.26 263 LEU B N 1
ATOM 6816 C CA . LEU B 1 263 ? -5.523 -22.867 -7.677 1 98.26 263 LEU B CA 1
ATOM 6817 C C . LEU B 1 263 ? -4.187 -23.073 -6.971 1 98.26 263 LEU B C 1
ATOM 6819 O O . LEU B 1 263 ? -3.137 -23.103 -7.617 1 98.26 263 LEU B O 1
ATOM 6823 N N . CYS B 1 264 ? -4.222 -23.187 -5.653 1 97.83 264 CYS B N 1
ATOM 6824 C CA . CYS B 1 264 ? -3.004 -23.33 -4.863 1 97.83 264 CYS B CA 1
ATOM 6825 C C . CYS B 1 264 ? -3.084 -24.551 -3.954 1 97.83 264 CYS B C 1
ATOM 6827 O O . CYS B 1 264 ? -4.177 -24.999 -3.604 1 97.83 264 CYS B O 1
ATOM 6829 N N . GLU B 1 265 ? -1.949 -25.09 -3.671 1 96.99 265 GLU B N 1
ATOM 6830 C CA . GLU B 1 265 ? -1.856 -26.001 -2.534 1 96.99 265 GLU B CA 1
ATOM 6831 C C . GLU B 1 265 ? -2.14 -25.276 -1.222 1 96.99 265 GLU B C 1
ATOM 6833 O O . GLU B 1 265 ? -1.539 -24.238 -0.937 1 96.99 265 GLU B O 1
ATOM 6838 N N . SER B 1 266 ? -3.015 -25.707 -0.411 1 95.94 266 SER B N 1
ATOM 6839 C CA . SER B 1 266 ? -3.515 -24.996 0.762 1 95.94 266 SER B CA 1
ATOM 6840 C C . SER B 1 266 ? -2.399 -24.738 1.769 1 95.94 266 SER B C 1
ATOM 6842 O O . SER B 1 266 ? -2.282 -23.633 2.304 1 95.94 266 SER B O 1
ATOM 6844 N N . LYS B 1 267 ? -1.571 -25.65 1.983 1 93.46 267 LYS B N 1
ATOM 6845 C CA . LYS B 1 267 ? -0.58 -25.577 3.053 1 93.46 267 LYS B CA 1
ATOM 6846 C C . LYS B 1 267 ? 0.583 -24.669 2.664 1 93.46 267 LYS B C 1
ATOM 6848 O O . LYS B 1 267 ? 1.001 -23.816 3.449 1 93.46 267 LYS B O 1
ATOM 6853 N N . SER B 1 268 ? 1.099 -24.844 1.47 1 94.47 268 SER B N 1
ATOM 6854 C CA . SER B 1 268 ? 2.319 -24.148 1.072 1 94.47 268 SER B CA 1
ATOM 6855 C C . SER B 1 268 ? 2.001 -22.869 0.304 1 94.47 268 SER B C 1
ATOM 6857 O O . SER B 1 268 ? 2.834 -21.965 0.221 1 94.47 268 SER B O 1
ATOM 6859 N N . GLY B 1 269 ? 0.842 -22.836 -0.309 1 96.38 269 GLY B N 1
ATOM 6860 C CA . GLY B 1 269 ? 0.511 -21.695 -1.147 1 96.38 269 GLY B CA 1
ATOM 6861 C C . GLY B 1 269 ? 1.118 -21.778 -2.535 1 96.38 269 GLY B C 1
ATOM 6862 O O . GLY B 1 269 ? 1.129 -20.791 -3.274 1 96.38 269 GLY B O 1
ATOM 6863 N N . TYR B 1 270 ? 1.67 -22.976 -2.926 1 97.65 270 TYR B N 1
ATOM 6864 C CA . TYR B 1 270 ? 2.203 -23.181 -4.268 1 97.65 270 TYR B CA 1
ATOM 6865 C C . TYR B 1 270 ? 1.12 -22.984 -5.322 1 97.65 270 TYR B C 1
ATOM 6867 O O . TYR B 1 270 ? 0.041 -23.576 -5.23 1 97.65 270 TYR B O 1
ATOM 6875 N N . VAL B 1 271 ? 1.408 -22.173 -6.274 1 98.3 271 VAL B N 1
ATOM 6876 C CA . VAL B 1 271 ? 0.458 -21.933 -7.355 1 98.3 271 VAL B CA 1
ATOM 6877 C C . VAL B 1 271 ? 0.524 -23.076 -8.364 1 98.3 271 VAL B C 1
ATOM 6879 O O . VAL B 1 271 ? 1.55 -23.278 -9.017 1 98.3 271 VAL B O 1
ATOM 6882 N N . TYR B 1 272 ? -0.523 -23.777 -8.501 1 98.11 272 TYR B N 1
ATOM 6883 C CA . TYR B 1 272 ? -0.597 -24.92 -9.404 1 98.11 272 TYR B CA 1
ATOM 6884 C C . TYR B 1 272 ? -1.058 -24.49 -10.792 1 98.11 272 TYR B C 1
ATOM 6886 O O . TYR B 1 272 ? -0.566 -25 -11.801 1 98.11 272 TYR B O 1
ATOM 6894 N N . GLN B 1 273 ? -1.98 -23.551 -10.79 1 97.19 273 GLN B N 1
ATOM 6895 C CA . GLN B 1 273 ? -2.526 -23.036 -12.041 1 97.19 273 GLN B CA 1
ATOM 6896 C C . GLN B 1 273 ? -3.223 -21.696 -11.827 1 97.19 273 GLN B C 1
ATOM 6898 O O . GLN B 1 273 ? -3.765 -21.437 -10.751 1 97.19 273 GLN B O 1
ATOM 6903 N N . LEU B 1 274 ? -3.178 -20.874 -12.877 1 97.55 274 LEU B N 1
ATOM 6904 C CA . LEU B 1 274 ? -3.878 -19.599 -12.764 1 97.55 274 LEU B CA 1
ATOM 6905 C C . LEU B 1 274 ? -4.581 -19.247 -14.071 1 97.55 274 LEU B C 1
ATOM 6907 O O . LEU B 1 274 ? -4.154 -19.675 -15.145 1 97.55 274 LEU B O 1
ATOM 6911 N N . ILE B 1 275 ? -5.71 -18.529 -13.99 1 97.15 275 ILE B N 1
ATOM 6912 C CA . ILE B 1 275 ? -6.492 -18.001 -15.103 1 97.15 275 ILE B CA 1
ATOM 6913 C C . ILE B 1 275 ? -6.684 -16.496 -14.931 1 97.15 275 ILE B C 1
ATOM 6915 O O . ILE B 1 275 ? -7.203 -16.043 -13.908 1 97.15 275 ILE B O 1
ATOM 6919 N N . ILE B 1 276 ? -6.246 -15.745 -15.89 1 96.36 276 ILE B N 1
ATOM 6920 C CA . ILE B 1 276 ? -6.435 -14.3 -15.833 1 96.36 276 ILE B CA 1
ATOM 6921 C C . ILE B 1 276 ? -7.827 -13.941 -16.349 1 96.36 276 ILE B C 1
ATOM 6923 O O . ILE B 1 276 ? -8.224 -14.373 -17.434 1 96.36 276 ILE B O 1
ATOM 6927 N N . TYR B 1 277 ? -8.538 -13.215 -15.622 1 94.63 277 TYR B N 1
ATOM 6928 C CA . TYR B 1 277 ? -9.886 -12.784 -15.977 1 94.63 277 TYR B CA 1
ATOM 6929 C C . TYR B 1 277 ? -9.846 -11.669 -17.015 1 94.63 277 TYR B C 1
ATOM 6931 O O . TYR B 1 277 ? -9.215 -10.632 -16.797 1 94.63 277 TYR B O 1
ATOM 6939 N N . THR B 1 278 ? -10.478 -11.895 -18.144 1 93.18 278 THR B N 1
ATOM 6940 C CA . THR B 1 278 ? -10.511 -10.898 -19.209 1 93.18 278 THR B CA 1
ATOM 6941 C C . THR B 1 278 ? -11.949 -10.519 -19.55 1 93.18 278 THR B C 1
ATOM 6943 O O . THR B 1 278 ? -12.256 -10.198 -20.7 1 93.18 278 THR B O 1
ATOM 6946 N N . GLY B 1 279 ? -12.803 -10.648 -18.594 1 88.48 279 GLY B N 1
ATOM 6947 C CA . GLY B 1 279 ? -14.203 -10.335 -18.832 1 88.48 279 GLY B CA 1
ATOM 6948 C C . GLY B 1 279 ? -14.995 -11.514 -19.365 1 88.48 279 GLY B C 1
ATOM 6949 O O . GLY B 1 279 ? -14.794 -12.65 -18.932 1 88.48 279 GLY B O 1
ATOM 6950 N N . LYS B 1 280 ? -15.874 -11.271 -20.237 1 84.14 280 LYS B N 1
ATOM 6951 C CA . LYS B 1 280 ? -16.77 -12.278 -20.798 1 84.14 280 LYS B CA 1
ATOM 6952 C C . LYS B 1 280 ? -15.999 -13.292 -21.639 1 84.14 280 LYS B C 1
ATOM 6954 O O . LYS B 1 280 ? -16.409 -14.448 -21.756 1 84.14 280 LYS B O 1
ATOM 6959 N N . ASP B 1 281 ? -14.809 -12.859 -22.082 1 85.66 281 ASP B N 1
ATOM 6960 C CA . ASP B 1 281 ? -14.038 -13.698 -22.995 1 85.66 281 ASP B CA 1
ATOM 6961 C C . ASP B 1 281 ? -12.97 -14.489 -22.243 1 85.66 281 ASP B C 1
ATOM 6963 O O . ASP B 1 281 ? -12.026 -14.999 -22.85 1 85.66 281 ASP B O 1
ATOM 6967 N N . THR B 1 282 ? -13.127 -14.615 -20.969 1 92.36 282 THR B N 1
ATOM 6968 C CA . THR B 1 282 ? -12.172 -15.415 -20.21 1 92.36 282 THR B CA 1
ATOM 6969 C C . THR B 1 282 ? -12.192 -16.867 -20.676 1 92.36 282 THR B C 1
ATOM 6971 O O . THR B 1 282 ? -13.261 -17.437 -20.903 1 92.36 282 THR B O 1
ATOM 6974 N N . LEU B 1 283 ? -11.063 -17.408 -20.862 1 90.32 283 LEU B N 1
ATOM 6975 C CA . LEU B 1 283 ? -10.943 -18.749 -21.423 1 90.32 283 LEU B CA 1
ATOM 6976 C C . LEU B 1 283 ? -11.17 -19.81 -20.351 1 90.32 283 LEU B C 1
ATOM 6978 O O . LEU B 1 283 ? -10.35 -19.967 -19.444 1 90.32 283 LEU B O 1
ATOM 6982 N N . PHE B 1 284 ? -12.282 -20.475 -20.393 1 93.52 284 PHE B N 1
ATOM 6983 C CA . PHE B 1 284 ? -12.581 -21.641 -19.571 1 93.52 284 PHE B CA 1
ATOM 6984 C C . PHE B 1 284 ? -12.703 -22.893 -20.431 1 93.52 284 PHE B C 1
ATOM 6986 O O . PHE B 1 284 ? -12.826 -22.802 -21.654 1 93.52 284 PHE B O 1
ATOM 6993 N N . ASP B 1 285 ? -12.585 -24.001 -19.833 1 93.1 285 ASP B N 1
ATOM 6994 C CA . ASP B 1 285 ? -12.724 -25.264 -20.551 1 93.1 285 ASP B CA 1
ATOM 6995 C C . ASP B 1 285 ? -14.11 -25.388 -21.181 1 93.1 285 ASP B C 1
ATOM 6997 O O . ASP B 1 285 ? -15.123 -25.184 -20.509 1 93.1 285 ASP B O 1
ATOM 7001 N N . ASP B 1 286 ? -14.168 -25.757 -22.386 1 90.99 286 ASP B N 1
ATOM 7002 C CA . ASP B 1 286 ? -15.398 -25.818 -23.168 1 90.99 286 ASP B CA 1
ATOM 7003 C C . ASP B 1 286 ? -16.344 -26.885 -22.622 1 90.99 286 ASP B C 1
ATOM 7005 O O . ASP B 1 286 ? -17.561 -26.788 -22.79 1 90.99 286 ASP B O 1
ATOM 7009 N N . ASN B 1 287 ? -15.801 -27.848 -21.914 1 91.93 287 ASN B N 1
ATOM 7010 C CA . ASN B 1 287 ? -16.606 -28.944 -21.384 1 91.93 287 ASN B CA 1
ATOM 7011 C C . ASN B 1 287 ? -17.566 -28.461 -20.301 1 91.93 287 ASN B C 1
ATOM 7013 O O . ASN B 1 287 ? -18.54 -29.145 -19.979 1 91.93 287 ASN B O 1
ATOM 7017 N N . TYR B 1 288 ? -17.367 -27.262 -19.814 1 93.53 288 TYR B N 1
ATOM 7018 C CA . TYR B 1 288 ? -18.155 -26.817 -18.67 1 93.53 288 TYR B CA 1
ATOM 7019 C C . TYR B 1 288 ? -18.952 -25.564 -19.011 1 93.53 288 TYR B C 1
ATOM 7021 O O . TYR B 1 288 ? -19.37 -24.823 -18.118 1 93.53 288 TYR B O 1
ATOM 7029 N N . GLN B 1 289 ? -19.133 -25.204 -20.206 1 91.54 289 GLN B N 1
ATOM 7030 C CA . GLN B 1 289 ? -19.817 -24.004 -20.677 1 91.54 289 GLN B CA 1
ATOM 7031 C C . GLN B 1 289 ? -21.261 -23.966 -20.185 1 91.54 289 GLN B C 1
ATOM 7033 O O . GLN B 1 289 ? -21.86 -22.893 -20.086 1 91.54 289 GLN B O 1
ATOM 7038 N N . HIS B 1 290 ? -21.839 -25.144 -19.799 1 91.68 290 HIS B N 1
ATOM 7039 C CA . HIS B 1 290 ? -23.23 -25.232 -19.369 1 91.68 290 HIS B CA 1
ATOM 7040 C C . HIS B 1 290 ? -23.381 -24.821 -17.908 1 91.68 290 HIS B C 1
ATOM 7042 O O . HIS B 1 290 ? -24.496 -24.578 -17.44 1 91.68 290 HIS B O 1
ATOM 7048 N N . LEU B 1 291 ? -22.336 -24.665 -17.231 1 92.93 291 LEU B N 1
ATOM 7049 C CA . LEU B 1 291 ? -22.359 -24.309 -15.816 1 92.93 291 LEU B CA 1
ATOM 7050 C C . LEU B 1 291 ? -22.285 -22.797 -15.635 1 92.93 291 LEU B C 1
ATOM 7052 O O . LEU B 1 291 ? -21.98 -22.068 -16.582 1 92.93 291 LEU B O 1
ATOM 7056 N N . CYS B 1 292 ? -22.574 -22.373 -14.452 1 91.14 292 CYS B N 1
ATOM 7057 C CA . CYS B 1 292 ? -22.4 -20.956 -14.153 1 91.14 292 CYS B CA 1
ATOM 7058 C C . CYS B 1 292 ? -20.923 -20.58 -14.131 1 91.14 292 CYS B C 1
ATOM 7060 O O . CYS B 1 292 ? -20.059 -21.449 -13.996 1 91.14 292 CYS B O 1
ATOM 7062 N N . LYS B 1 293 ? -20.573 -19.36 -14.262 1 90.89 293 LYS B N 1
ATOM 7063 C CA . LYS B 1 293 ? -19.209 -18.87 -14.44 1 90.89 293 LYS B CA 1
ATOM 7064 C C . LYS B 1 293 ? -18.312 -19.307 -13.285 1 90.89 293 LYS B C 1
ATOM 7066 O O . LYS B 1 293 ? -17.187 -19.761 -13.503 1 90.89 293 LYS B O 1
ATOM 7071 N N . SER B 1 294 ? -18.852 -19.183 -12.073 1 93.15 294 SER B N 1
ATOM 7072 C CA . SER B 1 294 ? -18.042 -19.55 -10.916 1 93.15 294 SER B CA 1
ATOM 7073 C C . SER B 1 294 ? -17.694 -21.035 -10.935 1 93.15 294 SER B C 1
ATOM 7075 O O . SER B 1 294 ? -16.568 -21.418 -10.61 1 93.15 294 SER B O 1
ATOM 7077 N N . SER B 1 295 ? -18.665 -21.868 -11.316 1 95.51 295 SER B N 1
ATOM 7078 C CA . SER B 1 295 ? -18.424 -23.304 -11.412 1 95.51 295 SER B CA 1
ATOM 7079 C C . SER B 1 295 ? -17.48 -23.631 -12.565 1 95.51 295 SER B C 1
ATOM 7081 O O . SER B 1 295 ? -16.694 -24.577 -12.481 1 95.51 295 SER B O 1
ATOM 7083 N N . GLN B 1 296 ? -17.573 -22.836 -13.627 1 96.33 296 GLN B N 1
ATOM 7084 C CA . GLN B 1 296 ? -16.662 -23.035 -14.75 1 96.33 296 GLN B CA 1
ATOM 7085 C C . GLN B 1 296 ? -15.211 -22.833 -14.324 1 96.33 296 GLN B C 1
ATOM 7087 O O . GLN B 1 296 ? -14.327 -23.586 -14.738 1 96.33 296 GLN B O 1
ATOM 7092 N N . VAL B 1 297 ? -15.032 -21.798 -13.54 1 96.94 297 VAL B N 1
ATOM 7093 C CA . VAL B 1 297 ? -13.692 -21.497 -13.047 1 96.94 297 VAL B CA 1
ATOM 7094 C C . VAL B 1 297 ? -13.146 -22.693 -12.27 1 96.94 297 VAL B C 1
ATOM 7096 O O . VAL B 1 297 ? -12.034 -23.156 -12.534 1 96.94 297 VAL B O 1
ATOM 7099 N N . VAL B 1 298 ? -13.954 -23.188 -11.33 1 97.9 298 VAL B N 1
ATOM 7100 C CA . VAL B 1 298 ? -13.53 -24.261 -10.437 1 97.9 298 VAL B CA 1
ATOM 7101 C C . VAL B 1 298 ? -13.241 -25.524 -11.246 1 97.9 298 VAL B C 1
ATOM 7103 O O . VAL B 1 298 ? -12.184 -26.139 -11.091 1 97.9 298 VAL B O 1
ATOM 7106 N N . MET B 1 299 ? -14.145 -25.839 -12.123 1 97.83 299 MET B N 1
ATOM 7107 C CA . MET B 1 299 ? -14.009 -27.083 -12.874 1 97.83 299 MET B CA 1
ATOM 7108 C C . MET B 1 299 ? -12.827 -27.011 -13.836 1 97.83 299 MET B C 1
ATOM 7110 O O . MET B 1 299 ? -12.128 -28.005 -14.042 1 97.83 299 MET B O 1
ATOM 7114 N N . THR B 1 300 ? -12.591 -25.841 -14.396 1 97.44 300 THR B N 1
ATOM 7115 C CA . THR B 1 300 ? -11.456 -25.669 -15.295 1 97.44 300 THR B CA 1
ATOM 7116 C C . THR B 1 300 ? -10.139 -25.828 -14.541 1 97.44 300 THR B C 1
ATOM 7118 O O . THR B 1 300 ? -9.234 -26.527 -15.002 1 97.44 300 THR B O 1
ATOM 7121 N N . LEU B 1 301 ? -10.032 -25.238 -13.401 1 97.82 301 LEU B N 1
ATOM 7122 C CA . LEU B 1 301 ? -8.807 -25.261 -12.608 1 97.82 301 LEU B CA 1
ATOM 7123 C C . LEU B 1 301 ? -8.569 -26.646 -12.016 1 97.82 301 LEU B C 1
ATOM 7125 O O . LEU B 1 301 ? -7.425 -27.096 -11.919 1 97.82 301 LEU B O 1
ATOM 7129 N N . MET B 1 302 ? -9.643 -27.401 -11.683 1 97.52 302 MET B N 1
ATOM 7130 C CA . MET B 1 302 ? -9.547 -28.673 -10.974 1 97.52 302 MET B CA 1
ATOM 7131 C C . MET B 1 302 ? -9.419 -29.834 -11.955 1 97.52 302 MET B C 1
ATOM 7133 O O . MET B 1 302 ? -9.13 -30.963 -11.553 1 97.52 302 MET B O 1
ATOM 7137 N N . GLN B 1 303 ? -9.542 -29.566 -13.19 1 96.12 303 GLN B N 1
ATOM 7138 C CA . GLN B 1 303 ? -9.643 -30.607 -14.208 1 96.12 303 GLN B CA 1
ATOM 7139 C C . GLN B 1 303 ? -8.523 -31.633 -14.059 1 96.12 303 GLN B C 1
ATOM 7141 O O . GLN B 1 303 ? -8.779 -32.839 -14.034 1 96.12 303 GLN B O 1
ATOM 7146 N N . PRO B 1 304 ? -7.26 -31.228 -13.89 1 94.9 304 PRO B N 1
ATOM 7147 C CA . PRO B 1 304 ? -6.174 -32.207 -13.794 1 94.9 304 PRO B CA 1
ATOM 7148 C C . PRO B 1 304 ? -6.195 -32.984 -12.48 1 94.9 304 PRO B C 1
ATOM 7150 O O . PRO B 1 304 ? -5.539 -34.022 -12.362 1 94.9 304 PRO B O 1
ATOM 7153 N N . LEU B 1 305 ? -7.014 -32.594 -11.488 1 97.33 305 LEU B N 1
ATOM 7154 C CA . LEU B 1 305 ? -6.949 -33.166 -10.147 1 97.33 305 LEU B CA 1
ATOM 7155 C C . LEU B 1 305 ? -8.221 -33.944 -9.826 1 97.33 305 LEU B C 1
ATOM 7157 O O . LEU B 1 305 ? -8.341 -34.526 -8.746 1 97.33 305 LEU B O 1
ATOM 7161 N N . LEU B 1 306 ? -9.112 -34.019 -10.775 1 97.26 306 LEU B N 1
ATOM 7162 C CA . LEU B 1 306 ? -10.386 -34.692 -10.545 1 97.26 306 LEU B CA 1
ATOM 7163 C C . LEU B 1 306 ? -10.195 -36.202 -10.454 1 97.26 306 LEU B C 1
ATOM 7165 O O . LEU B 1 306 ? -9.242 -36.746 -11.016 1 97.26 306 LEU B O 1
ATOM 7169 N N . ASN B 1 307 ? -11.014 -36.87 -9.693 1 97.61 307 ASN B N 1
ATOM 7170 C CA . ASN B 1 307 ? -11.081 -38.321 -9.565 1 97.61 307 ASN B CA 1
ATOM 7171 C C . ASN B 1 307 ? -9.864 -38.877 -8.831 1 97.61 307 ASN B C 1
ATOM 7173 O O . ASN B 1 307 ? -9.406 -39.982 -9.126 1 97.61 307 ASN B O 1
ATOM 7177 N N . LYS B 1 308 ? -9.3 -38.093 -7.949 1 97.7 308 LYS B N 1
ATOM 7178 C CA . LYS B 1 308 ? -8.114 -38.535 -7.221 1 97.7 308 LYS B CA 1
ATOM 7179 C C . LYS B 1 308 ? -8.286 -38.336 -5.718 1 97.7 308 LYS B C 1
ATOM 7181 O O . LYS B 1 308 ? -7.328 -38.477 -4.954 1 97.7 308 LYS B O 1
ATOM 7186 N N . GLY B 1 309 ? -9.484 -37.856 -5.308 1 97.79 309 GLY B N 1
ATOM 7187 C CA . GLY B 1 309 ? -9.79 -37.751 -3.89 1 97.79 309 GLY B CA 1
ATOM 7188 C C . GLY B 1 309 ? -9.329 -36.442 -3.276 1 97.79 309 GLY B C 1
ATOM 7189 O O . GLY B 1 309 ? -9.11 -36.361 -2.065 1 97.79 309 GLY B O 1
ATOM 7190 N N . TYR B 1 310 ? -9.097 -35.434 -4.027 1 98.06 310 TYR B N 1
ATOM 7191 C CA . TYR B 1 310 ? -8.696 -34.129 -3.514 1 98.06 310 TYR B CA 1
ATOM 7192 C C . TYR B 1 310 ? -9.835 -33.471 -2.745 1 98.06 310 TYR B C 1
ATOM 7194 O O . TYR B 1 310 ? -11 -33.836 -2.917 1 98.06 310 TYR B O 1
ATOM 7202 N N . CYS B 1 311 ? -9.462 -32.554 -1.851 1 97.95 311 CYS B N 1
ATOM 7203 C CA . CYS B 1 311 ? -10.407 -31.737 -1.099 1 97.95 311 CYS B CA 1
ATOM 7204 C C . CYS B 1 311 ? -10.23 -30.259 -1.423 1 97.95 311 CYS B C 1
ATOM 7206 O O . CYS B 1 311 ? -9.181 -29.678 -1.14 1 97.95 311 CYS B O 1
ATOM 7208 N N . LEU B 1 312 ? -11.24 -29.693 -1.914 1 98.09 312 LEU B N 1
ATOM 7209 C CA . LEU B 1 312 ? -11.191 -28.317 -2.398 1 98.09 312 LEU B CA 1
ATOM 7210 C C . LEU B 1 312 ? -11.814 -27.362 -1.385 1 98.09 312 LEU B C 1
ATOM 7212 O O . LEU B 1 312 ? -12.892 -27.633 -0.852 1 98.09 312 LEU B O 1
ATOM 7216 N N . THR B 1 313 ? -11.141 -26.339 -1.05 1 98 313 THR B N 1
ATOM 7217 C CA . THR B 1 313 ? -11.682 -25.264 -0.226 1 98 313 THR B CA 1
ATOM 7218 C C . THR B 1 313 ? -11.942 -24.017 -1.066 1 98 313 THR B C 1
ATOM 7220 O O . THR B 1 313 ? -11.075 -23.582 -1.826 1 98 313 THR B O 1
ATOM 7223 N N . THR B 1 314 ? -13.144 -23.418 -0.973 1 96.33 314 THR B N 1
ATOM 7224 C CA . THR B 1 314 ? -13.529 -22.264 -1.779 1 96.33 314 THR B CA 1
ATOM 7225 C C . THR B 1 314 ? -14.257 -21.229 -0.927 1 96.33 314 THR B C 1
ATOM 7227 O O . THR B 1 314 ? -14.641 -21.512 0.21 1 96.33 314 THR B O 1
ATOM 7230 N N . ASP B 1 315 ? -14.391 -20.076 -1.439 1 92.77 315 ASP B N 1
ATOM 7231 C CA . ASP B 1 315 ? -15.158 -19.044 -0.75 1 92.77 315 ASP B CA 1
ATOM 7232 C C . ASP B 1 315 ? -16.608 -19.026 -1.228 1 92.77 315 ASP B C 1
ATOM 7234 O O . ASP B 1 315 ? -17.029 -19.905 -1.982 1 92.77 315 ASP B O 1
ATOM 7238 N N . ASN B 1 316 ? -17.429 -18.088 -0.8 1 91.61 316 ASN B N 1
ATOM 7239 C CA . ASN B 1 316 ? -18.869 -18.072 -1.034 1 91.61 316 ASN B CA 1
ATOM 7240 C C . ASN B 1 316 ? -19.196 -17.779 -2.496 1 91.61 316 ASN B C 1
ATOM 7242 O O . ASN B 1 316 ? -20.291 -18.093 -2.966 1 91.61 316 ASN B O 1
ATOM 7246 N N . TYR B 1 317 ? -18.219 -17.291 -3.176 1 88.78 317 TYR B N 1
ATOM 7247 C CA . TYR B 1 317 ? -18.423 -17 -4.59 1 88.78 317 TYR B CA 1
ATOM 7248 C C . TYR B 1 317 ? -18.51 -18.286 -5.404 1 88.78 317 TYR B C 1
ATOM 7250 O O . TYR B 1 317 ? -19.296 -18.377 -6.351 1 88.78 317 TYR B O 1
ATOM 7258 N N . TYR B 1 318 ? -17.778 -19.2 -5.009 1 94.45 318 TYR B N 1
ATOM 7259 C CA . TYR B 1 318 ? -17.637 -20.412 -5.808 1 94.45 318 TYR B CA 1
ATOM 7260 C C . TYR B 1 318 ? -18.552 -21.516 -5.292 1 94.45 318 TYR B C 1
ATOM 7262 O O . TYR B 1 318 ? -18.898 -22.44 -6.031 1 94.45 318 TYR B O 1
ATOM 7270 N N . THR B 1 319 ? -18.897 -21.406 -4.074 1 95.49 319 THR B N 1
ATOM 7271 C CA . THR B 1 319 ? -19.519 -22.537 -3.393 1 95.49 319 THR B CA 1
ATOM 7272 C C . THR B 1 319 ? -21.017 -22.582 -3.679 1 95.49 319 THR B C 1
ATOM 7274 O O . THR B 1 319 ? -21.723 -21.591 -3.48 1 95.49 319 THR B O 1
ATOM 7277 N N . SER B 1 320 ? -21.501 -23.688 -4.149 1 95.42 320 SER B N 1
ATOM 7278 C CA . SER B 1 320 ? -22.918 -23.943 -4.389 1 95.42 320 SER B CA 1
ATOM 7279 C C . SER B 1 320 ? -23.241 -25.428 -4.261 1 95.42 320 SER B C 1
ATOM 7281 O O . SER B 1 320 ? -22.371 -26.278 -4.463 1 95.42 320 SER B O 1
ATOM 7283 N N . PRO B 1 321 ? -24.462 -25.751 -3.838 1 94.92 321 PRO B N 1
ATOM 7284 C CA . PRO B 1 321 ? -24.847 -27.163 -3.785 1 94.92 321 PRO B CA 1
ATOM 7285 C C . PRO B 1 321 ? -24.687 -27.87 -5.129 1 94.92 321 PRO B C 1
ATOM 7287 O O . PRO B 1 321 ? -24.302 -29.041 -5.173 1 94.92 321 PRO B O 1
ATOM 7290 N N . GLU B 1 322 ? -24.927 -27.16 -6.163 1 94.56 322 GLU B N 1
ATOM 7291 C CA . GLU B 1 322 ? -24.769 -27.725 -7.499 1 94.56 322 GLU B CA 1
ATOM 7292 C C . GLU B 1 322 ? -23.318 -28.116 -7.766 1 94.56 322 GLU B C 1
ATOM 7294 O O . GLU B 1 322 ? -23.046 -29.208 -8.27 1 94.56 322 GLU B O 1
ATOM 7299 N N . LEU B 1 323 ? -22.45 -27.244 -7.5 1 96.42 323 LEU B N 1
ATOM 7300 C CA . LEU B 1 323 ? -21.031 -27.527 -7.687 1 96.42 323 LEU B CA 1
ATOM 7301 C C . LEU B 1 323 ? -20.596 -28.714 -6.833 1 96.42 323 LEU B C 1
ATOM 7303 O O . LEU B 1 323 ? -19.819 -29.557 -7.285 1 96.42 323 LEU B O 1
ATOM 7307 N N . ALA B 1 324 ? -21.082 -28.764 -5.615 1 97.1 324 ALA B N 1
ATOM 7308 C CA . ALA B 1 324 ? -20.747 -29.87 -4.722 1 97.1 324 ALA B CA 1
ATOM 7309 C C . ALA B 1 324 ? -21.149 -31.21 -5.334 1 97.1 324 ALA B C 1
ATOM 7311 O O . ALA B 1 324 ? -20.381 -32.174 -5.29 1 97.1 324 ALA B O 1
ATOM 7312 N N . ASP B 1 325 ? -22.318 -31.256 -5.869 1 96.18 325 ASP B N 1
ATOM 7313 C CA . ASP B 1 325 ? -22.799 -32.485 -6.492 1 96.18 325 ASP B CA 1
ATOM 7314 C C . ASP B 1 325 ? -21.893 -32.906 -7.647 1 96.18 325 ASP B C 1
ATOM 7316 O O . ASP B 1 325 ? -21.588 -34.09 -7.804 1 96.18 325 ASP B O 1
ATOM 7320 N N . ILE B 1 326 ? -21.504 -31.958 -8.418 1 96.84 326 ILE B N 1
ATOM 7321 C CA . ILE B 1 326 ? -20.645 -32.23 -9.566 1 96.84 326 ILE B CA 1
ATOM 7322 C C . ILE B 1 326 ? -19.301 -32.773 -9.087 1 96.84 326 ILE B C 1
ATOM 7324 O O . ILE B 1 326 ? -18.787 -33.75 -9.638 1 96.84 326 ILE B O 1
ATOM 7328 N N . LEU B 1 327 ? -18.758 -32.179 -8.123 1 97.9 327 LEU B N 1
ATOM 7329 C CA . LEU B 1 327 ? -17.456 -32.575 -7.599 1 97.9 327 LEU B CA 1
ATOM 7330 C C . LEU B 1 327 ? -17.526 -33.956 -6.955 1 97.9 327 LEU B C 1
ATOM 7332 O O . LEU B 1 327 ? -16.595 -34.754 -7.085 1 97.9 327 LEU B O 1
ATOM 7336 N N . ILE B 1 328 ? -18.637 -34.227 -6.25 1 97.36 328 ILE B N 1
ATOM 7337 C CA . ILE B 1 328 ? -18.83 -35.539 -5.641 1 97.36 328 ILE B CA 1
ATOM 7338 C C . ILE B 1 328 ? -18.807 -36.618 -6.721 1 97.36 328 ILE B C 1
ATOM 7340 O O . ILE B 1 328 ? -18.196 -37.674 -6.54 1 97.36 328 ILE B O 1
ATOM 7344 N N . ASN B 1 329 ? -19.422 -36.3 -7.789 1 96.91 329 ASN B N 1
ATOM 7345 C CA . ASN B 1 329 ? -19.467 -37.244 -8.901 1 96.91 329 ASN B CA 1
ATOM 7346 C C . ASN B 1 329 ? -18.083 -37.463 -9.506 1 96.91 329 ASN B C 1
ATOM 7348 O O . ASN B 1 329 ? -17.868 -38.429 -10.24 1 96.91 329 ASN B O 1
ATOM 7352 N N . ARG B 1 330 ? -17.187 -36.617 -9.208 1 97.45 330 ARG B N 1
ATOM 7353 C CA . ARG B 1 330 ? -15.815 -36.724 -9.695 1 97.45 330 ARG B CA 1
ATOM 7354 C C . ARG B 1 330 ? -14.855 -37.056 -8.558 1 97.45 330 ARG B C 1
ATOM 7356 O O . ARG B 1 330 ? -13.671 -36.715 -8.618 1 97.45 330 ARG B O 1
ATOM 7363 N N . ARG B 1 331 ? -15.373 -37.582 -7.473 1 97.75 331 ARG B N 1
ATOM 7364 C CA . ARG B 1 331 ? -14.62 -38.056 -6.316 1 97.75 331 ARG B CA 1
ATOM 7365 C C . ARG B 1 331 ? -13.755 -36.943 -5.733 1 97.75 331 ARG B C 1
ATOM 7367 O O . ARG B 1 331 ? -12.561 -37.139 -5.495 1 97.75 331 ARG B O 1
ATOM 7374 N N . THR B 1 332 ? -14.277 -35.831 -5.651 1 98.18 332 THR B N 1
ATOM 7375 C CA . THR B 1 332 ? -13.618 -34.659 -5.085 1 98.18 332 THR B CA 1
ATOM 7376 C C . THR B 1 332 ? -14.475 -34.034 -3.988 1 98.18 332 THR B C 1
ATOM 7378 O O . THR B 1 332 ? -15.675 -33.821 -4.176 1 98.18 332 THR B O 1
ATOM 7381 N N . ASP B 1 333 ? -13.948 -33.819 -2.881 1 98.21 333 ASP B N 1
ATOM 7382 C CA . ASP B 1 333 ? -14.661 -33.207 -1.763 1 98.21 333 ASP B CA 1
ATOM 7383 C C . ASP B 1 333 ? -14.531 -31.686 -1.796 1 98.21 333 ASP B C 1
ATOM 7385 O O . ASP B 1 333 ? -13.609 -31.149 -2.414 1 98.21 333 ASP B O 1
ATOM 7389 N N . ILE B 1 334 ? -15.444 -30.968 -1.132 1 97.9 334 ILE B N 1
ATOM 7390 C CA . ILE B 1 334 ? -15.414 -29.51 -1.126 1 97.9 334 ILE B CA 1
ATOM 7391 C C . ILE B 1 334 ? -15.84 -28.99 0.245 1 97.9 334 ILE B C 1
ATOM 7393 O O . ILE B 1 334 ? -16.675 -29.601 0.916 1 97.9 334 ILE B O 1
ATOM 7397 N N . ASN B 1 335 ? -15.217 -28.078 0.737 1 96.86 335 ASN B N 1
ATOM 7398 C CA . ASN B 1 335 ? -15.539 -27.286 1.919 1 96.86 335 ASN B CA 1
ATOM 7399 C C . ASN B 1 335 ? -15.444 -25.79 1.635 1 96.86 335 ASN B C 1
ATOM 7401 O O . ASN B 1 335 ? -14.395 -25.299 1.215 1 96.86 335 ASN B O 1
ATOM 7405 N N . GLY B 1 336 ? -16.523 -25.01 1.801 1 96.36 336 GLY B N 1
ATOM 7406 C CA . GLY B 1 336 ? -16.488 -23.592 1.48 1 96.36 336 GLY B CA 1
ATOM 7407 C C . GLY B 1 336 ? -17.574 -22.795 2.177 1 96.36 336 GLY B C 1
ATOM 7408 O O . GLY B 1 336 ? -18.525 -23.368 2.713 1 96.36 336 GLY B O 1
ATOM 7409 N N . THR B 1 337 ? -17.415 -21.538 2.277 1 95.38 337 THR B N 1
ATOM 7410 C CA . THR B 1 337 ? -18.474 -20.666 2.773 1 95.38 337 THR B CA 1
ATOM 7411 C C . THR B 1 337 ? -19.606 -20.558 1.756 1 95.38 337 THR B C 1
ATOM 7413 O O . THR B 1 337 ? -19.391 -20.745 0.557 1 95.38 337 THR B O 1
ATOM 7416 N N . LEU B 1 338 ? -20.771 -20.301 2.255 1 95.07 338 LEU B N 1
ATOM 7417 C CA . LEU B 1 338 ? -21.96 -20.383 1.414 1 95.07 338 LEU B CA 1
ATOM 7418 C C . LEU B 1 338 ? -22.834 -19.145 1.586 1 95.07 338 LEU B C 1
ATOM 7420 O O . LEU B 1 338 ? -23.086 -18.71 2.712 1 95.07 338 LEU B O 1
ATOM 7424 N N . LYS B 1 339 ? -23.194 -18.62 0.501 1 92.49 339 LYS B N 1
ATOM 7425 C CA . LYS B 1 339 ? -24.25 -17.612 0.535 1 92.49 339 LYS B CA 1
ATOM 7426 C C . LYS B 1 339 ? -25.625 -18.262 0.664 1 92.49 339 LYS B C 1
ATOM 7428 O O . LYS B 1 339 ? -25.994 -19.114 -0.147 1 92.49 339 LYS B O 1
ATOM 7433 N N . LEU B 1 340 ? -26.368 -17.815 1.512 1 90.98 340 LEU B N 1
ATOM 7434 C CA . LEU B 1 340 ? -27.637 -18.458 1.837 1 90.98 340 LEU B CA 1
ATOM 7435 C C . LEU B 1 340 ? -28.661 -18.232 0.729 1 90.98 340 LEU B C 1
ATOM 7437 O O . LEU B 1 340 ? -29.638 -18.976 0.62 1 90.98 340 LEU B O 1
ATOM 7441 N N . THR B 1 341 ? -28.437 -17.281 -0.081 1 88.22 341 THR B N 1
ATOM 7442 C CA . THR B 1 341 ? -29.393 -16.935 -1.127 1 88.22 341 THR B CA 1
ATOM 7443 C C . THR B 1 341 ? -29.171 -17.795 -2.368 1 88.22 341 THR B C 1
ATOM 7445 O O . THR B 1 341 ? -29.905 -17.676 -3.352 1 88.22 341 THR B O 1
ATOM 7448 N N . ARG B 1 342 ? -28.164 -18.671 -2.359 1 89.48 342 ARG B N 1
ATOM 7449 C CA . ARG B 1 342 ? -27.843 -19.508 -3.51 1 89.48 342 ARG B CA 1
ATOM 7450 C C . ARG B 1 342 ? -28.989 -20.463 -3.829 1 89.48 342 ARG B C 1
ATOM 7452 O O . ARG B 1 342 ? -29.76 -20.834 -2.941 1 89.48 342 ARG B O 1
ATOM 7459 N N . LYS B 1 343 ? -28.991 -20.806 -5.046 1 86.62 343 LYS B N 1
ATOM 7460 C CA . LYS B 1 343 ? -30.004 -21.759 -5.49 1 86.62 343 LYS B CA 1
ATOM 7461 C C . LYS B 1 343 ? -29.86 -23.093 -4.765 1 86.62 343 LYS B C 1
ATOM 7463 O O . LYS B 1 343 ? -28.744 -23.552 -4.513 1 86.62 343 LYS B O 1
ATOM 7468 N N . ASP B 1 344 ? -30.967 -23.803 -4.321 1 88.2 344 ASP B N 1
ATOM 7469 C CA . ASP B 1 344 ? -31.048 -25.146 -3.754 1 88.2 344 ASP B CA 1
ATOM 7470 C C . ASP B 1 344 ? -30.768 -25.126 -2.253 1 88.2 344 ASP B C 1
ATOM 7472 O O . ASP B 1 344 ? -30.789 -26.17 -1.598 1 88.2 344 ASP B O 1
ATOM 7476 N N . VAL B 1 345 ? -30.442 -23.925 -1.726 1 92.13 345 VAL B N 1
ATOM 7477 C CA . VAL B 1 345 ? -30.325 -23.814 -0.276 1 92.13 345 VAL B CA 1
ATOM 7478 C C . VAL B 1 345 ? -31.715 -23.74 0.351 1 92.13 345 VAL B C 1
ATOM 7480 O O . VAL B 1 345 ? -32.557 -22.95 -0.082 1 92.13 345 VAL B O 1
ATOM 7483 N N . PRO B 1 346 ? -31.938 -24.543 1.301 1 91.98 346 PRO B N 1
ATOM 7484 C CA . PRO B 1 346 ? -33.269 -24.548 1.913 1 91.98 346 PRO B CA 1
ATOM 7485 C C . PRO B 1 346 ? -33.651 -23.194 2.505 1 91.98 346 PRO B C 1
ATOM 7487 O O . PRO B 1 346 ? -32.835 -22.556 3.176 1 91.98 346 PRO B O 1
ATOM 7490 N N . LYS B 1 347 ? -34.803 -22.756 2.271 1 90.19 347 LYS B N 1
ATOM 7491 C CA . LYS B 1 347 ? -35.308 -21.478 2.763 1 90.19 347 LYS B CA 1
ATOM 7492 C C . LYS B 1 347 ? -35.342 -21.452 4.289 1 90.19 347 LYS B C 1
ATOM 7494 O O . LYS B 1 347 ? -35.17 -20.395 4.9 1 90.19 347 LYS B O 1
ATOM 7499 N N . GLU B 1 348 ? -35.54 -22.614 4.857 1 89.71 348 GLU B N 1
ATOM 7500 C CA . GLU B 1 348 ? -35.582 -22.716 6.313 1 89.71 348 GLU B CA 1
ATOM 7501 C C . GLU B 1 348 ? -34.248 -22.31 6.933 1 89.71 348 GLU B C 1
ATOM 7503 O O . GLU B 1 348 ? -34.215 -21.692 7.999 1 89.71 348 GLU B O 1
ATOM 7508 N N . LEU B 1 349 ? -33.256 -22.685 6.269 1 90.62 349 LEU B N 1
ATOM 7509 C CA . LEU B 1 349 ? -31.927 -22.33 6.756 1 90.62 349 LEU B CA 1
ATOM 7510 C C . LEU B 1 349 ? -31.69 -20.828 6.642 1 90.62 349 LEU B C 1
ATOM 7512 O O . LEU B 1 349 ? -31.039 -20.231 7.502 1 90.62 349 LEU B O 1
ATOM 7516 N N . GLN B 1 350 ? -32.181 -20.216 5.628 1 89.11 350 GLN B N 1
ATOM 7517 C CA . GLN B 1 350 ? -32.009 -18.79 5.372 1 89.11 350 GLN B CA 1
ATOM 7518 C C . GLN B 1 350 ? -32.699 -17.951 6.444 1 89.11 350 GLN B C 1
ATOM 7520 O O . GLN B 1 350 ? -32.153 -16.945 6.9 1 89.11 350 GLN B O 1
ATOM 7525 N N . LYS B 1 351 ? -33.812 -18.382 6.867 1 87.55 351 LYS B N 1
ATOM 7526 C CA . LYS B 1 351 ? -34.661 -17.59 7.753 1 87.55 351 LYS B CA 1
ATOM 7527 C C . LYS B 1 351 ? -34.344 -17.876 9.218 1 87.55 351 LYS B C 1
ATOM 7529 O O . LYS B 1 351 ? -34.709 -17.096 10.101 1 87.55 351 LYS B O 1
ATOM 7534 N N . LYS B 1 352 ? -33.734 -18.936 9.49 1 88.31 352 LYS B N 1
ATOM 7535 C CA . LYS B 1 352 ? -33.493 -19.352 10.869 1 88.31 352 LYS B CA 1
ATOM 7536 C C . LYS B 1 352 ? -32.594 -18.355 11.595 1 88.31 352 LYS B C 1
ATOM 7538 O O . LYS B 1 352 ? -31.497 -18.044 11.126 1 88.31 352 LYS B O 1
ATOM 7543 N N . LYS B 1 353 ? -33 -17.75 12.654 1 89.21 353 LYS B N 1
ATOM 7544 C CA . LYS B 1 353 ? -32.226 -16.834 13.488 1 89.21 353 LYS B CA 1
ATOM 7545 C C . LYS B 1 353 ? -31.534 -17.579 14.626 1 89.21 353 LYS B C 1
ATOM 7547 O O . LYS B 1 353 ? -32.175 -18.335 15.36 1 89.21 353 LYS B O 1
ATOM 7552 N N . LEU B 1 354 ? -30.305 -17.485 14.688 1 90.97 354 LEU B N 1
ATOM 7553 C CA . LEU B 1 354 ? -29.503 -18.191 15.681 1 90.97 354 LEU B CA 1
ATOM 7554 C C . LEU B 1 354 ? -28.958 -17.225 16.727 1 90.97 354 LEU B C 1
ATOM 7556 O O . LEU B 1 354 ? -28.7 -16.058 16.425 1 90.97 354 LEU B O 1
ATOM 7560 N N . LYS B 1 355 ? -28.889 -17.672 17.934 1 90.27 355 LYS B N 1
ATOM 7561 C CA . LYS B 1 355 ? -28.204 -16.933 18.99 1 90.27 355 LYS B CA 1
ATOM 7562 C C . LYS B 1 355 ? -26.693 -17.13 18.908 1 90.27 355 LYS B C 1
ATOM 7564 O O . LYS B 1 355 ? -26.214 -18.012 18.192 1 90.27 355 LYS B O 1
ATOM 7569 N N . LEU B 1 356 ? -26.019 -16.334 19.617 1 89.61 356 LEU B N 1
ATOM 7570 C CA . LEU B 1 356 ? -24.562 -16.4 19.626 1 89.61 356 LEU B CA 1
ATOM 7571 C C . LEU B 1 356 ? -24.082 -17.777 20.073 1 89.61 356 LEU B C 1
ATOM 7573 O O . LEU B 1 356 ? -24.503 -18.276 21.119 1 89.61 356 LEU B O 1
ATOM 7577 N N . GLY B 1 357 ? -23.394 -18.416 19.219 1 87.78 357 GLY B N 1
ATOM 7578 C CA . GLY B 1 357 ? -22.822 -19.708 19.561 1 87.78 357 GLY B CA 1
ATOM 7579 C C . GLY B 1 357 ? -23.655 -20.878 19.072 1 87.78 357 GLY B C 1
ATOM 7580 O O . GLY B 1 357 ? -23.208 -22.026 19.113 1 87.78 357 GLY B O 1
ATOM 7581 N N . GLU B 1 358 ? -24.837 -20.648 18.562 1 91.54 358 GLU B N 1
ATOM 7582 C CA . GLU B 1 358 ? -25.732 -21.706 18.103 1 91.54 358 GLU B CA 1
ATOM 7583 C C . GLU B 1 358 ? -25.393 -22.136 16.678 1 91.54 358 GLU B C 1
ATOM 7585 O O . GLU B 1 358 ? -24.815 -21.362 15.912 1 91.54 358 GLU B O 1
ATOM 7590 N N . ILE B 1 359 ? -25.75 -23.404 16.387 1 93.84 359 ILE B N 1
ATOM 7591 C CA . ILE B 1 359 ? -25.453 -23.983 15.081 1 93.84 359 ILE B CA 1
ATOM 7592 C C . ILE B 1 359 ? -26.692 -24.692 14.537 1 93.84 359 ILE B C 1
ATOM 7594 O O . ILE B 1 359 ? -27.515 -25.194 15.306 1 93.84 359 ILE B O 1
ATOM 7598 N N . CYS B 1 360 ? -26.949 -24.57 13.317 1 94.43 360 CYS B N 1
ATOM 7599 C CA . CYS B 1 360 ? -27.97 -25.303 12.577 1 94.43 360 CYS B CA 1
ATOM 7600 C C . CYS B 1 360 ? -27.378 -25.959 11.335 1 94.43 360 CYS B C 1
ATOM 7602 O O . CYS B 1 360 ? -26.464 -25.411 10.715 1 94.43 360 CYS B O 1
ATOM 7604 N N . ALA B 1 361 ? -27.902 -27.206 11.017 1 95.16 361 ALA B N 1
ATOM 7605 C CA . ALA B 1 361 ? -27.311 -27.927 9.893 1 95.16 361 ALA B CA 1
ATOM 7606 C C . ALA B 1 361 ? -28.374 -28.693 9.112 1 95.16 361 ALA B C 1
ATOM 7608 O O . ALA B 1 361 ? -29.388 -29.112 9.678 1 95.16 361 ALA B O 1
ATOM 7609 N N . TYR B 1 362 ? -28.182 -28.789 7.907 1 95.27 362 TYR B N 1
ATOM 7610 C CA . TYR B 1 362 ? -29.001 -29.566 6.985 1 95.27 362 TYR B CA 1
ATOM 7611 C C . TYR B 1 362 ? -28.138 -30.494 6.137 1 95.27 362 TYR B C 1
ATOM 7613 O O . TYR B 1 362 ? -27.007 -30.149 5.784 1 95.27 362 TYR B O 1
ATOM 7621 N N . GLN B 1 363 ? -28.663 -31.658 5.788 1 94.21 363 GLN B N 1
ATOM 7622 C CA . GLN B 1 363 ? -27.859 -32.608 5.026 1 94.21 363 GLN B CA 1
ATOM 7623 C C . GLN B 1 363 ? -28.666 -33.22 3.884 1 94.21 363 GLN B C 1
ATOM 7625 O O . GLN B 1 363 ? -29.854 -33.507 4.041 1 94.21 363 GLN B O 1
ATOM 7630 N N . ARG B 1 364 ? -28.067 -33.34 2.794 1 93.78 364 ARG B N 1
ATOM 7631 C CA . ARG B 1 364 ? -28.528 -34.066 1.615 1 93.78 364 ARG B CA 1
ATOM 7632 C C . ARG B 1 364 ? -27.416 -34.936 1.038 1 93.78 364 ARG B C 1
ATOM 7634 O O . ARG B 1 364 ? -26.502 -34.43 0.382 1 93.78 364 ARG B O 1
ATOM 7641 N N . GLY B 1 365 ? -27.509 -36.271 1.276 1 90.53 365 GLY B N 1
ATOM 7642 C CA . GLY B 1 365 ? -26.404 -37.126 0.872 1 90.53 365 GLY B CA 1
ATOM 7643 C C . GLY B 1 365 ? -25.097 -36.774 1.555 1 90.53 365 GLY B C 1
ATOM 7644 O O . GLY B 1 365 ? -25.027 -36.722 2.785 1 90.53 365 GLY B O 1
ATOM 7645 N N . LYS B 1 366 ? -24.152 -36.438 0.722 1 93.29 366 LYS B N 1
ATOM 7646 C CA . LYS B 1 366 ? -22.831 -36.097 1.242 1 93.29 366 LYS B CA 1
ATOM 7647 C C . LYS B 1 366 ? -22.718 -34.601 1.518 1 93.29 366 LYS B C 1
ATOM 7649 O O . LYS B 1 366 ? -21.759 -34.15 2.147 1 93.29 366 LYS B O 1
ATOM 7654 N N . VAL B 1 367 ? -23.734 -33.843 1.098 1 95.93 367 VAL B N 1
ATOM 7655 C CA . VAL B 1 367 ? -23.653 -32.39 1.194 1 95.93 367 VAL B CA 1
ATOM 7656 C C . VAL B 1 367 ? -24.273 -31.922 2.509 1 95.93 367 VAL B C 1
ATOM 7658 O O . VAL B 1 367 ? -25.45 -32.179 2.773 1 95.93 367 VAL B O 1
ATOM 7661 N N . CYS B 1 368 ? -23.509 -31.279 3.297 1 95.96 368 CYS B N 1
ATOM 7662 C CA . CYS B 1 368 ? -23.955 -30.744 4.579 1 95.96 368 CYS B CA 1
ATOM 7663 C C . CYS B 1 368 ? -23.902 -29.22 4.582 1 95.96 368 CYS B C 1
ATOM 7665 O O . CYS B 1 368 ? -22.875 -28.63 4.244 1 95.96 368 CYS B O 1
ATOM 7667 N N . LEU B 1 369 ? -24.981 -28.577 4.901 1 96.42 369 LEU B N 1
ATOM 7668 C CA . LEU B 1 369 ? -25.057 -27.131 5.074 1 96.42 369 LEU B CA 1
ATOM 7669 C C . LEU B 1 369 ? -25.077 -26.761 6.554 1 96.42 369 LEU B C 1
ATOM 7671 O O . LEU B 1 369 ? -25.884 -27.293 7.32 1 96.42 369 LEU B O 1
ATOM 7675 N N . ILE B 1 370 ? -24.206 -25.918 6.976 1 95.6 370 ILE B N 1
ATOM 7676 C CA . ILE B 1 370 ? -24.083 -25.562 8.386 1 95.6 370 ILE B CA 1
ATOM 7677 C C . ILE B 1 370 ? -24.162 -24.045 8.544 1 95.6 370 ILE B C 1
ATOM 7679 O O . ILE B 1 370 ? -23.493 -23.304 7.821 1 95.6 370 ILE B O 1
ATOM 7683 N N . LYS B 1 371 ? -24.949 -23.536 9.361 1 95.59 371 LYS B N 1
ATOM 7684 C CA . LYS B 1 371 ? -25.049 -22.135 9.759 1 95.59 371 LYS B CA 1
ATOM 7685 C C . LYS B 1 371 ? -24.683 -21.954 11.229 1 95.59 371 LYS B C 1
ATOM 7687 O O . LYS B 1 371 ? -25.194 -22.669 12.094 1 95.59 371 LYS B O 1
ATOM 7692 N N . TRP B 1 372 ? -23.764 -21.106 11.513 1 94.47 372 TRP B N 1
ATOM 7693 C CA . TRP B 1 372 ? -23.246 -20.867 12.856 1 94.47 372 TRP B CA 1
ATOM 7694 C C . TRP B 1 372 ? -23.218 -19.375 13.172 1 94.47 372 TRP B C 1
ATOM 7696 O O . TRP B 1 372 ? -22.811 -18.565 12.336 1 94.47 372 TRP B O 1
ATOM 7706 N N . MET B 1 373 ? -23.655 -19.027 14.395 1 93 373 MET B N 1
ATOM 7707 C CA . MET B 1 373 ? -23.682 -17.62 14.784 1 93 373 MET B CA 1
ATOM 7708 C C . MET B 1 373 ? -22.472 -17.27 15.643 1 93 373 MET B C 1
ATOM 7710 O O . MET B 1 373 ? -22.348 -17.747 16.773 1 93 373 MET B O 1
ATOM 7714 N N . ASP B 1 374 ? -21.607 -16.522 15.119 1 88.01 374 ASP B N 1
ATOM 7715 C CA . ASP B 1 374 ? -20.536 -15.881 15.877 1 88.01 374 ASP B CA 1
ATOM 7716 C C . ASP B 1 374 ? -20.843 -14.405 16.12 1 88.01 374 ASP B C 1
ATOM 7718 O O . ASP B 1 374 ? -21.946 -14.057 16.546 1 88.01 374 ASP B O 1
ATOM 7722 N N . LYS B 1 375 ? -19.92 -13.469 15.856 1 79.72 375 LYS B N 1
ATOM 7723 C CA . LYS B 1 375 ? -20.273 -12.052 15.82 1 79.72 375 LYS B CA 1
ATOM 7724 C C . LYS B 1 375 ? -21.216 -11.75 14.66 1 79.72 375 LYS B C 1
ATOM 7726 O O . LYS B 1 375 ? -22.076 -10.872 14.764 1 79.72 375 LYS B O 1
ATOM 7731 N N . LYS B 1 376 ? -21.016 -12.595 13.658 1 86.1 376 LYS B N 1
ATOM 7732 C CA . LYS B 1 376 ? -21.899 -12.604 12.495 1 86.1 376 LYS B CA 1
ATOM 7733 C C . LYS B 1 376 ? -22.243 -14.031 12.077 1 86.1 376 LYS B C 1
ATOM 7735 O O . LYS B 1 376 ? -21.545 -14.977 12.448 1 86.1 376 LYS B O 1
ATOM 7740 N N . ALA B 1 377 ? -23.28 -14.15 11.393 1 91.17 377 ALA B N 1
ATOM 7741 C CA . ALA B 1 377 ? -23.693 -15.465 10.911 1 91.17 377 ALA B CA 1
ATOM 7742 C C . ALA B 1 377 ? -22.743 -15.977 9.831 1 91.17 377 ALA B C 1
ATOM 7744 O O . ALA B 1 377 ? -22.403 -15.245 8.898 1 91.17 377 ALA B O 1
ATOM 7745 N N . VAL B 1 378 ? -22.284 -17.192 10.013 1 93.62 378 VAL B N 1
ATOM 7746 C CA . VAL B 1 378 ? -21.41 -17.832 9.036 1 93.62 378 VAL B CA 1
ATOM 7747 C C . VAL B 1 378 ? -22.07 -19.103 8.507 1 93.62 378 VAL B C 1
ATOM 7749 O O . VAL B 1 378 ? -22.493 -19.961 9.285 1 93.62 378 VAL B O 1
ATOM 7752 N N . SER B 1 379 ? -22.208 -19.205 7.244 1 95.86 379 SER B N 1
ATOM 7753 C CA . SER B 1 379 ? -22.77 -20.398 6.619 1 95.86 379 SER B CA 1
ATOM 7754 C C . SER B 1 379 ? -21.72 -21.137 5.796 1 95.86 379 SER B C 1
ATOM 7756 O O . SER B 1 379 ? -20.957 -20.516 5.053 1 95.86 379 SER B O 1
ATOM 7758 N N . LEU B 1 380 ? -21.708 -22.461 5.938 1 96.81 380 LEU B N 1
ATOM 7759 C CA . LEU B 1 380 ? -20.706 -23.274 5.258 1 96.81 380 LEU B CA 1
ATOM 7760 C C . LEU B 1 380 ? -21.353 -24.473 4.572 1 96.81 380 LEU B C 1
ATOM 7762 O O . LEU B 1 380 ? -22.432 -24.915 4.974 1 96.81 380 LEU B O 1
ATOM 7766 N N . LEU B 1 381 ? -20.789 -24.881 3.534 1 97.38 381 LEU B N 1
ATOM 7767 C CA . LEU B 1 381 ? -21.099 -26.125 2.838 1 97.38 381 LEU B CA 1
ATOM 7768 C C . LEU B 1 381 ? -19.907 -27.076 2.868 1 97.38 381 LEU B C 1
ATOM 7770 O O . LEU B 1 381 ? -18.778 -26.672 2.583 1 97.38 381 LEU B O 1
ATOM 7774 N N . SER B 1 382 ? -20.149 -28.316 3.319 1 97.42 382 SER B N 1
ATOM 7775 C CA . SER B 1 382 ? -19.069 -29.295 3.37 1 97.42 382 SER B CA 1
ATOM 7776 C C . SER B 1 382 ? -19.562 -30.683 2.975 1 97.42 382 SER B C 1
ATOM 7778 O O . SER B 1 382 ? -20.706 -31.045 3.258 1 97.42 382 SER B O 1
ATOM 7780 N N . THR B 1 383 ? -18.706 -31.396 2.339 1 97.51 383 THR B N 1
ATOM 7781 C CA . THR B 1 383 ? -19.029 -32.774 1.985 1 97.51 383 THR B CA 1
ATOM 7782 C C . THR B 1 383 ? -18.303 -33.753 2.903 1 97.51 383 THR B C 1
ATOM 7784 O O . THR B 1 383 ? -18.375 -34.967 2.705 1 97.51 383 THR B O 1
ATOM 7787 N N . ILE B 1 384 ? -17.581 -33.225 3.921 1 96.76 384 ILE B N 1
ATOM 7788 C CA . ILE B 1 384 ? -16.788 -34.131 4.744 1 96.76 384 ILE B CA 1
ATOM 7789 C C . ILE B 1 384 ? -17.034 -33.835 6.221 1 96.76 384 ILE B C 1
ATOM 7791 O O . ILE B 1 384 ? -16.391 -34.423 7.094 1 96.76 384 ILE B O 1
ATOM 7795 N N . HIS B 1 385 ? -17.893 -32.904 6.499 1 95.19 385 HIS B N 1
ATOM 7796 C CA . HIS B 1 385 ? -18.053 -32.5 7.891 1 95.19 385 HIS B CA 1
ATOM 7797 C C . HIS B 1 385 ? -19.481 -32.735 8.372 1 95.19 385 HIS B C 1
ATOM 7799 O O . HIS B 1 385 ? -20.403 -32.846 7.562 1 95.19 385 HIS B O 1
ATOM 7805 N N . ASN B 1 386 ? -19.597 -32.815 9.676 1 92.57 386 ASN B N 1
ATOM 7806 C CA . ASN B 1 386 ? -20.847 -32.75 10.425 1 92.57 386 ASN B CA 1
ATOM 7807 C C . ASN B 1 386 ? -20.876 -31.547 11.364 1 92.57 386 ASN B C 1
ATOM 7809 O O . ASN B 1 386 ? -19.883 -30.829 11.49 1 92.57 386 ASN B O 1
ATOM 7813 N N . PRO B 1 387 ? -22 -31.203 11.86 1 92.13 387 PRO B N 1
ATOM 7814 C CA . PRO B 1 387 ? -22.09 -30.004 12.696 1 92.13 387 PRO B CA 1
ATOM 7815 C C . PRO B 1 387 ? -21.538 -30.222 14.102 1 92.13 387 PRO B C 1
ATOM 7817 O O . PRO B 1 387 ? -22.217 -29.928 15.089 1 92.13 387 PRO B O 1
ATOM 7820 N N . ILE B 1 388 ? -20.349 -30.709 14.299 1 91.74 388 ILE B N 1
ATOM 7821 C CA . ILE B 1 388 ? -19.724 -30.941 15.597 1 91.74 388 ILE B CA 1
ATOM 7822 C C . ILE B 1 388 ? -18.984 -29.684 16.047 1 91.74 388 ILE B C 1
ATOM 7824 O O . ILE B 1 388 ? -18.342 -29.011 15.237 1 91.74 388 ILE B O 1
ATOM 7828 N N . MET B 1 389 ? -19.134 -29.374 17.307 1 90.96 389 MET B N 1
ATOM 7829 C CA . MET B 1 389 ? -18.463 -28.221 17.902 1 90.96 389 MET B CA 1
ATOM 7830 C C . MET B 1 389 ? -17.194 -28.648 18.633 1 90.96 389 MET B C 1
ATOM 7832 O O . MET B 1 389 ? -17.166 -29.698 19.276 1 90.96 389 MET B O 1
ATOM 7836 N N . ILE B 1 390 ? -16.185 -27.86 18.452 1 89.01 390 ILE B N 1
ATOM 7837 C CA . ILE B 1 390 ? -14.929 -28.142 19.14 1 89.01 390 ILE B CA 1
ATOM 7838 C C . ILE B 1 390 ? -14.533 -26.946 20.003 1 89.01 390 ILE B C 1
ATOM 7840 O O . ILE B 1 390 ? -14.922 -25.811 19.717 1 89.01 390 ILE B O 1
ATOM 7844 N N . GLU B 1 391 ? -13.79 -27.159 21.047 1 86.92 391 GLU B N 1
ATOM 7845 C CA . GLU B 1 391 ? -13.302 -26.112 21.939 1 86.92 391 GLU B CA 1
ATOM 7846 C C . GLU B 1 391 ? -11.953 -25.573 21.472 1 86.92 391 GLU B C 1
ATOM 7848 O O . GLU B 1 391 ? -11.047 -26.346 21.152 1 86.92 391 GLU B O 1
ATOM 7853 N N . VAL B 1 392 ? -11.933 -24.321 21.251 1 82.91 392 VAL B N 1
ATOM 7854 C CA . VAL B 1 392 ? -10.69 -23.68 20.835 1 82.91 392 VAL B CA 1
ATOM 7855 C C . VAL B 1 392 ? -10.198 -22.742 21.934 1 82.91 392 VAL B C 1
ATOM 7857 O O . VAL B 1 392 ? -10.99 -22.012 22.536 1 82.91 392 VAL B O 1
ATOM 7860 N N . PRO B 1 393 ? -8.879 -22.796 22.295 1 74.63 393 PRO B N 1
ATOM 7861 C CA . PRO B 1 393 ? -8.332 -21.928 23.34 1 74.63 393 PRO B CA 1
ATOM 7862 C C . PRO B 1 393 ? -8.204 -20.474 22.893 1 74.63 393 PRO B C 1
ATOM 7864 O O . PRO B 1 393 ? -7.879 -20.207 21.733 1 74.63 393 PRO B O 1
ATOM 7867 N N . SER B 1 394 ? -8.864 -19.596 23.542 1 64.38 394 SER B N 1
ATOM 7868 C CA . SER B 1 394 ? -8.689 -18.175 23.262 1 64.38 394 SER B CA 1
ATOM 7869 C C . SER B 1 394 ? -7.57 -17.578 24.11 1 64.38 394 SER B C 1
ATOM 7871 O O . SER B 1 394 ? -7.124 -18.194 25.08 1 64.38 394 SER B O 1
ATOM 7873 N N . TYR B 1 395 ? -6.927 -16.511 23.62 1 58.81 395 TYR B N 1
ATOM 7874 C CA . TYR B 1 395 ? -5.848 -15.81 24.309 1 58.81 395 TYR B CA 1
ATOM 7875 C C . TYR B 1 395 ? -6.219 -15.532 25.76 1 58.81 395 TYR B C 1
ATOM 7877 O O . TYR B 1 395 ? -5.361 -15.572 26.645 1 58.81 395 TYR B O 1
ATOM 7885 N N . LYS B 1 396 ? -7.448 -15.096 26.074 1 56.17 396 LYS B N 1
ATOM 7886 C CA . LYS B 1 396 ? -7.805 -14.729 27.441 1 56.17 396 LYS B CA 1
ATOM 7887 C C . LYS B 1 396 ? -8.241 -15.952 28.243 1 56.17 396 LYS B C 1
ATOM 7889 O O . LYS B 1 396 ? -8.971 -15.826 29.228 1 56.17 396 LYS B O 1
ATOM 7894 N N . ASN B 1 397 ? -7.825 -17.109 27.929 1 60.87 397 ASN B N 1
ATOM 7895 C CA . ASN B 1 397 ? -8.112 -18.326 28.681 1 60.87 397 ASN B CA 1
ATOM 7896 C C . ASN B 1 397 ? -9.596 -18.677 28.633 1 60.87 397 ASN B C 1
ATOM 7898 O O . ASN B 1 397 ? -10.1 -19.382 29.51 1 60.87 397 ASN B O 1
ATOM 7902 N N . GLU B 1 398 ? -10.317 -17.884 27.849 1 67.29 398 GLU B N 1
ATOM 7903 C CA . GLU B 1 398 ? -11.714 -18.284 27.709 1 67.29 398 GLU B CA 1
ATOM 7904 C C . GLU B 1 398 ? -11.884 -19.315 26.597 1 67.29 398 GLU B C 1
ATOM 7906 O O . GLU B 1 398 ? -11.207 -19.244 25.569 1 67.29 398 GLU B O 1
ATOM 7911 N N . VAL B 1 399 ? -12.486 -20.451 26.913 1 73.91 399 VAL B N 1
ATOM 7912 C CA . VAL B 1 399 ? -12.761 -21.517 25.956 1 73.91 399 VAL B CA 1
ATOM 7913 C C . VAL B 1 399 ? -13.93 -21.117 25.058 1 73.91 399 VAL B C 1
ATOM 7915 O O . VAL B 1 399 ? -15.014 -20.793 25.547 1 73.91 399 VAL B O 1
ATOM 7918 N N . ARG B 1 400 ? -13.63 -20.895 23.857 1 78.41 400 ARG B N 1
ATOM 7919 C CA . ARG B 1 400 ? -14.69 -20.625 22.891 1 78.41 400 ARG B CA 1
ATOM 7920 C C . ARG B 1 400 ? -15.005 -21.867 22.064 1 78.41 400 ARG B C 1
ATOM 7922 O O . ARG B 1 400 ? -14.102 -22.624 21.701 1 78.41 400 ARG B O 1
ATOM 7929 N N . LYS B 1 401 ? -16.31 -22.18 21.944 1 86.56 401 LYS B N 1
ATOM 7930 C CA . LYS B 1 401 ? -16.744 -23.301 21.116 1 86.56 401 LYS B CA 1
ATOM 7931 C C . LYS B 1 401 ? -16.975 -22.862 19.673 1 86.56 401 LYS B C 1
ATOM 7933 O O . LYS B 1 401 ? -17.64 -21.854 19.424 1 86.56 401 LYS B O 1
ATOM 7938 N N . LYS B 1 402 ? -16.295 -23.561 18.732 1 90.39 402 LYS B N 1
ATOM 7939 C CA . LYS B 1 402 ? -16.468 -23.315 17.303 1 90.39 402 LYS B CA 1
ATOM 7940 C C . LYS B 1 402 ? -16.71 -24.618 16.547 1 90.39 402 LYS B C 1
ATOM 7942 O O . LYS B 1 402 ? -16.235 -25.679 16.959 1 90.39 402 LYS B O 1
ATOM 7947 N N . PRO B 1 403 ? -17.538 -24.567 15.537 1 92.65 403 PRO B N 1
ATOM 7948 C CA . PRO B 1 403 ? -17.698 -25.772 14.721 1 92.65 403 PRO B CA 1
ATOM 7949 C C . PRO B 1 403 ? -16.386 -26.239 14.094 1 92.65 403 PRO B C 1
ATOM 7951 O O . PRO B 1 403 ? -15.581 -25.415 13.652 1 92.65 403 PRO B O 1
ATOM 7954 N N . LYS B 1 404 ? -16.144 -27.52 14.008 1 92.95 404 LYS B N 1
ATOM 7955 C CA . LYS B 1 404 ? -14.942 -28.108 13.425 1 92.95 404 LYS B CA 1
ATOM 7956 C C . LYS B 1 404 ? -14.764 -27.669 11.974 1 92.95 404 LYS B C 1
ATOM 7958 O O . LYS B 1 404 ? -13.641 -27.44 11.522 1 92.95 404 LYS B O 1
ATOM 7963 N N . VAL B 1 405 ? -15.898 -27.571 11.278 1 93.87 405 VAL B N 1
ATOM 7964 C CA . VAL B 1 405 ? -15.872 -27.197 9.868 1 93.87 405 VAL B CA 1
ATOM 7965 C C . VAL B 1 405 ? -15.243 -25.814 9.712 1 93.87 405 VAL B C 1
ATOM 7967 O O . VAL B 1 405 ? -14.508 -25.564 8.754 1 93.87 405 VAL B O 1
ATOM 7970 N N . VAL B 1 406 ? -15.497 -24.898 10.607 1 93.39 406 VAL B N 1
ATOM 7971 C CA . VAL B 1 406 ? -14.959 -23.543 10.549 1 93.39 406 VAL B CA 1
ATOM 7972 C C . VAL B 1 406 ? -13.449 -23.576 10.778 1 93.39 406 VAL B C 1
ATOM 7974 O O . VAL B 1 406 ? -12.697 -22.872 10.1 1 93.39 406 VAL B O 1
ATOM 7977 N N . MET B 1 407 ? -13.018 -24.351 11.69 1 91.69 407 MET B N 1
ATOM 7978 C CA . MET B 1 407 ? -11.596 -24.472 11.996 1 91.69 407 MET B CA 1
ATOM 7979 C C . MET B 1 407 ? -10.829 -25.036 10.805 1 91.69 407 MET B C 1
ATOM 7981 O O . MET B 1 407 ? -9.773 -24.517 10.439 1 91.69 407 MET B O 1
ATOM 7985 N N . GLU B 1 408 ? -11.366 -26.048 10.26 1 92.83 408 GLU B N 1
ATOM 7986 C CA . GLU B 1 408 ? -10.689 -26.675 9.129 1 92.83 408 GLU B CA 1
ATOM 7987 C C . GLU B 1 408 ? -10.717 -25.771 7.9 1 92.83 408 GLU B C 1
ATOM 7989 O O . GLU B 1 408 ? -9.756 -25.733 7.129 1 92.83 408 GLU B O 1
ATOM 7994 N N . TYR B 1 409 ? -11.828 -25.107 7.75 1 94.65 409 TYR B N 1
ATOM 7995 C CA . TYR B 1 409 ? -11.916 -24.133 6.667 1 94.65 409 TYR B CA 1
ATOM 7996 C C . TYR B 1 409 ? -10.817 -23.085 6.786 1 94.65 409 TYR B C 1
ATOM 7998 O O . TYR B 1 409 ? -10.137 -22.775 5.805 1 94.65 409 TYR B O 1
ATOM 8006 N N . ASN B 1 410 ? -10.601 -22.559 7.945 1 90 410 ASN B N 1
ATOM 8007 C CA . ASN B 1 410 ? -9.608 -21.516 8.181 1 90 410 ASN B CA 1
ATOM 8008 C C . ASN B 1 410 ? -8.19 -22.028 7.948 1 90 410 ASN B C 1
ATOM 8010 O O . ASN B 1 410 ? -7.32 -21.279 7.502 1 90 410 ASN B O 1
ATOM 8014 N N . ASN B 1 411 ? -8.013 -23.217 8.173 1 90.59 411 ASN B N 1
ATOM 8015 C CA . ASN B 1 411 ? -6.691 -23.812 8.012 1 90.59 411 ASN B CA 1
ATOM 8016 C C . ASN B 1 411 ? -6.366 -24.066 6.543 1 90.59 411 ASN B C 1
ATOM 8018 O O . ASN B 1 411 ? -5.195 -24.127 6.163 1 90.59 411 ASN B O 1
ATOM 8022 N N . THR B 1 412 ? -7.423 -24.18 5.712 1 92.44 412 THR B N 1
ATOM 8023 C CA . THR B 1 412 ? -7.173 -24.603 4.338 1 92.44 412 THR B CA 1
ATOM 8024 C C . THR B 1 412 ? -7.405 -23.449 3.367 1 92.44 412 THR B C 1
ATOM 8026 O O . THR B 1 412 ? -6.943 -23.49 2.225 1 92.44 412 THR B O 1
ATOM 8029 N N . MET B 1 413 ? -8.138 -22.382 3.688 1 88.34 413 MET B N 1
ATOM 8030 C CA . MET B 1 413 ? -8.469 -21.278 2.792 1 88.34 413 MET B CA 1
ATOM 8031 C C . MET B 1 413 ? -7.296 -20.312 2.662 1 88.34 413 MET B C 1
ATOM 8033 O O . MET B 1 413 ? -7.283 -19.461 1.77 1 88.34 413 MET B O 1
ATOM 8037 N N . GLY B 1 414 ? -6.164 -20.462 3.277 1 83.69 414 GLY B N 1
ATOM 8038 C CA . GLY B 1 414 ? -5.121 -19.453 3.375 1 83.69 414 GLY B CA 1
ATOM 8039 C C . GLY B 1 414 ? -4.051 -19.595 2.31 1 83.69 414 GLY B C 1
ATOM 8040 O O . GLY B 1 414 ? -3.07 -18.847 2.304 1 83.69 414 GLY B O 1
ATOM 8041 N N . GLY B 1 415 ? -4.26 -20.432 1.33 1 85.8 415 GLY B N 1
ATOM 8042 C CA . GLY B 1 415 ? -3.207 -20.663 0.353 1 85.8 415 GLY B CA 1
ATOM 8043 C C . GLY B 1 415 ? -2.966 -19.473 -0.557 1 85.8 415 GLY B C 1
ATOM 8044 O O . GLY B 1 415 ? -1.831 -19.014 -0.7 1 85.8 415 GLY B O 1
ATOM 8045 N N . VAL B 1 416 ? -4.014 -18.989 -1.187 1 90.39 416 VAL B N 1
ATOM 8046 C CA . VAL B 1 416 ? -3.901 -17.862 -2.106 1 90.39 416 VAL B CA 1
ATOM 8047 C C . VAL B 1 416 ? -3.519 -16.601 -1.334 1 90.39 416 VAL B C 1
ATOM 8049 O O . VAL B 1 416 ? -2.702 -15.803 -1.8 1 90.39 416 VAL B O 1
ATOM 8052 N N . ASP B 1 417 ? -4.057 -16.459 -0.184 1 86.11 417 ASP B N 1
ATOM 8053 C CA . ASP B 1 417 ? -3.738 -15.307 0.654 1 86.11 417 ASP B CA 1
ATOM 8054 C C . ASP B 1 417 ? -2.262 -15.305 1.045 1 86.11 417 ASP B C 1
ATOM 8056 O O . ASP B 1 417 ? -1.634 -14.246 1.11 1 86.11 417 ASP B O 1
ATOM 8060 N N . ARG B 1 418 ? -1.835 -16.412 1.35 1 89.74 418 ARG B N 1
ATOM 8061 C CA . ARG B 1 418 ? -0.421 -16.547 1.681 1 89.74 418 ARG B CA 1
ATOM 8062 C C . ARG B 1 418 ? 0.459 -16.112 0.514 1 89.74 418 ARG B C 1
ATOM 8064 O O . ARG B 1 418 ? 1.424 -15.368 0.701 1 89.74 418 ARG B O 1
ATOM 8071 N N . MET B 1 419 ? 0.131 -16.615 -0.572 1 92.52 419 MET B N 1
ATOM 8072 C CA . MET B 1 419 ? 0.855 -16.218 -1.776 1 92.52 419 MET B CA 1
ATOM 8073 C C . MET B 1 419 ? 0.77 -14.711 -1.99 1 92.52 419 MET B C 1
ATOM 8075 O O . MET B 1 419 ? 1.79 -14.05 -2.194 1 92.52 419 MET B O 1
ATOM 8079 N N . ASP B 1 420 ? -0.374 -14.129 -1.926 1 89.13 420 ASP B N 1
ATOM 8080 C CA . ASP B 1 420 ? -0.587 -12.703 -2.15 1 89.13 420 ASP B CA 1
ATOM 8081 C C . ASP B 1 420 ? 0.219 -11.865 -1.16 1 89.13 420 ASP B C 1
ATOM 8083 O O . ASP B 1 420 ? 0.763 -10.82 -1.521 1 89.13 420 ASP B O 1
ATOM 8087 N N . GLN B 1 421 ? 0.203 -12.325 0.028 1 86.42 421 GLN B N 1
ATOM 8088 C CA . GLN B 1 421 ? 0.958 -11.614 1.055 1 86.42 421 GLN B CA 1
ATOM 8089 C C . GLN B 1 421 ? 2.444 -11.57 0.713 1 86.42 421 GLN B C 1
ATOM 8091 O O . GLN B 1 421 ? 3.088 -10.528 0.853 1 86.42 421 GLN B O 1
ATOM 8096 N N . HIS B 1 422 ? 2.908 -12.655 0.293 1 88.73 422 HIS B N 1
ATOM 8097 C CA . HIS B 1 422 ? 4.331 -12.736 -0.013 1 88.73 422 HIS B CA 1
ATOM 8098 C C . HIS B 1 422 ? 4.668 -11.955 -1.279 1 88.73 422 HIS B C 1
ATOM 8100 O O . HIS B 1 422 ? 5.769 -11.414 -1.405 1 88.73 422 HIS B O 1
ATOM 8106 N N . LEU B 1 423 ? 3.735 -11.931 -2.191 1 90.35 423 LEU B N 1
ATOM 8107 C CA . LEU B 1 423 ? 3.963 -11.189 -3.426 1 90.35 423 LEU B CA 1
ATOM 8108 C C . LEU B 1 423 ? 4.006 -9.688 -3.158 1 90.35 423 LEU B C 1
ATOM 8110 O O . LEU B 1 423 ? 4.62 -8.935 -3.917 1 90.35 423 LEU B O 1
ATOM 8114 N N . THR B 1 424 ? 3.402 -9.253 -2.137 1 86.51 424 THR B N 1
ATOM 8115 C CA . THR B 1 424 ? 3.301 -7.827 -1.847 1 86.51 424 THR B CA 1
ATOM 8116 C C . THR B 1 424 ? 4.545 -7.336 -1.112 1 86.51 424 THR B C 1
ATOM 8118 O O . THR B 1 424 ? 4.825 -6.136 -1.089 1 86.51 424 THR B O 1
ATOM 8121 N N . ASN B 1 425 ? 5.288 -8.225 -0.539 1 86.29 425 ASN B N 1
ATOM 8122 C CA . ASN B 1 425 ? 6.435 -7.826 0.27 1 86.29 425 ASN B CA 1
ATOM 8123 C C . ASN B 1 425 ? 7.547 -7.23 -0.59 1 86.29 425 ASN B C 1
ATOM 8125 O O . ASN B 1 425 ? 8.146 -6.218 -0.223 1 86.29 425 ASN B O 1
ATOM 8129 N N . TYR B 1 426 ? 7.824 -7.898 -1.677 1 90.83 426 TYR B N 1
ATOM 8130 C CA . TYR B 1 426 ? 8.883 -7.466 -2.582 1 90.83 426 TYR B CA 1
ATOM 8131 C C . TYR B 1 426 ? 8.418 -7.523 -4.032 1 90.83 426 TYR B C 1
ATOM 8133 O O . TYR B 1 426 ? 8.971 -8.276 -4.838 1 90.83 426 TYR B O 1
ATOM 8141 N N . PRO B 1 427 ? 7.538 -6.634 -4.324 1 90.36 427 PRO B N 1
ATOM 8142 C CA . PRO B 1 427 ? 6.934 -6.728 -5.655 1 90.36 427 PRO B CA 1
ATOM 8143 C C . PRO B 1 427 ? 7.878 -6.269 -6.765 1 90.36 427 PRO B C 1
ATOM 8145 O O . PRO B 1 427 ? 8.537 -5.235 -6.631 1 90.36 427 PRO B O 1
ATOM 8148 N N . VAL B 1 428 ? 7.919 -7.017 -7.782 1 91.65 428 VAL B N 1
ATOM 8149 C CA . VAL B 1 428 ? 8.671 -6.64 -8.975 1 91.65 428 VAL B CA 1
ATOM 8150 C C . VAL B 1 428 ? 7.852 -5.661 -9.814 1 91.65 428 VAL B C 1
ATOM 8152 O O . VAL B 1 428 ? 8.412 -4.794 -10.489 1 91.65 428 VAL B O 1
ATOM 8155 N N . THR B 1 429 ? 6.573 -5.817 -9.673 1 84.84 429 THR B N 1
ATOM 8156 C CA . THR B 1 429 ? 5.658 -4.966 -10.425 1 84.84 429 THR B CA 1
ATOM 8157 C C . THR B 1 429 ? 5.647 -3.549 -9.858 1 84.84 429 THR B C 1
ATOM 8159 O O . THR B 1 429 ? 5.469 -3.358 -8.653 1 84.84 429 THR B O 1
ATOM 8162 N N . LYS B 1 430 ? 5.954 -2.624 -10.665 1 76.85 430 LYS B N 1
ATOM 8163 C CA . LYS B 1 430 ? 5.946 -1.23 -10.232 1 76.85 430 LYS B CA 1
ATOM 8164 C C . LYS B 1 430 ? 4.544 -0.634 -10.32 1 76.85 430 LYS B C 1
ATOM 8166 O O . LYS B 1 430 ? 3.726 -1.077 -11.129 1 76.85 430 LYS B O 1
ATOM 8171 N N . LYS B 1 431 ? 4.379 0.245 -9.457 1 65.07 431 LYS B N 1
ATOM 8172 C CA . LYS B 1 431 ? 3.077 0.906 -9.431 1 65.07 431 LYS B CA 1
ATOM 8173 C C . LYS B 1 431 ? 2.845 1.714 -10.705 1 65.07 431 LYS B C 1
ATOM 8175 O O . LYS B 1 431 ? 1.737 1.726 -11.245 1 65.07 431 LYS B O 1
ATOM 8180 N N . ARG B 1 432 ? 4.023 2.23 -11.122 1 65.11 432 ARG B N 1
ATOM 8181 C CA . ARG B 1 432 ? 3.885 3.08 -12.3 1 65.11 432 ARG B CA 1
ATOM 8182 C C . ARG B 1 432 ? 4.118 2.285 -13.58 1 65.11 432 ARG B C 1
ATOM 8184 O O . ARG B 1 432 ? 4.879 1.315 -13.585 1 65.11 432 ARG B O 1
ATOM 8191 N N . GLY B 1 433 ? 3.217 2.123 -14.545 1 65.9 433 GLY B N 1
ATOM 8192 C CA . GLY B 1 433 ? 3.292 1.401 -15.805 1 65.9 433 GLY B CA 1
ATOM 8193 C C . GLY B 1 433 ? 1.955 1.3 -16.515 1 65.9 433 GLY B C 1
ATOM 8194 O O . GLY B 1 433 ? 0.951 0.921 -15.908 1 65.9 433 GLY B O 1
ATOM 8195 N N . LYS B 1 434 ? 2.076 1.774 -17.648 1 71.69 434 LYS B N 1
ATOM 8196 C CA . LYS B 1 434 ? 0.78 1.892 -18.309 1 71.69 434 LYS B CA 1
ATOM 8197 C C . LYS B 1 434 ? 0.545 0.731 -19.27 1 71.69 434 LYS B C 1
ATOM 8199 O O . LYS B 1 434 ? -0.579 0.514 -19.727 1 71.69 434 LYS B O 1
ATOM 8204 N N . LYS B 1 435 ? 1.646 -0.037 -19.541 1 87.26 435 LYS B N 1
ATOM 8205 C CA . LYS B 1 435 ? 1.416 -1.157 -20.449 1 87.26 435 LYS B CA 1
ATOM 8206 C C . LYS B 1 435 ? 1.03 -2.417 -19.68 1 87.26 435 LYS B C 1
ATOM 8208 O O . LYS B 1 435 ? 1.855 -2.995 -18.97 1 87.26 435 LYS B O 1
ATOM 8213 N N . TYR B 1 436 ? -0.07 -2.933 -19.94 1 90.77 436 TYR B N 1
ATOM 8214 C CA . TYR B 1 436 ? -0.643 -3.981 -19.103 1 90.77 436 TYR B CA 1
ATOM 8215 C C . TYR B 1 436 ? 0.145 -5.279 -19.237 1 90.77 436 TYR B C 1
ATOM 8217 O O . TYR B 1 436 ? 0.342 -5.996 -18.253 1 90.77 436 TYR B O 1
ATOM 8225 N N . TYR B 1 437 ? 0.577 -5.673 -20.509 1 93.31 437 TYR B N 1
ATOM 8226 C CA . TYR B 1 437 ? 1.187 -6.982 -20.712 1 93.31 437 TYR B CA 1
ATOM 8227 C C . TYR B 1 437 ? 2.545 -7.064 -20.024 1 93.31 437 TYR B C 1
ATOM 8229 O O . TYR B 1 437 ? 2.946 -8.131 -19.554 1 93.31 437 TYR B O 1
ATOM 8237 N N . LYS B 1 438 ? 3.276 -5.958 -19.927 1 94.1 438 LYS B N 1
ATOM 8238 C CA . LYS B 1 438 ? 4.537 -5.954 -19.192 1 94.1 438 LYS B CA 1
ATOM 8239 C C . LYS B 1 438 ? 4.301 -6.108 -17.693 1 94.1 438 LYS B C 1
ATOM 8241 O O . LYS B 1 438 ? 5.028 -6.837 -17.016 1 94.1 438 LYS B O 1
ATOM 8246 N N . LYS B 1 439 ? 3.293 -5.398 -17.219 1 93.73 439 LYS B N 1
ATOM 8247 C CA . LYS B 1 439 ? 2.973 -5.486 -15.797 1 93.73 439 LYS B CA 1
ATOM 8248 C C . LYS B 1 439 ? 2.587 -6.91 -15.408 1 93.73 439 LYS B C 1
ATOM 8250 O O . LYS B 1 439 ? 3.001 -7.406 -14.358 1 93.73 439 LYS B O 1
ATOM 8255 N N . ILE B 1 440 ? 1.786 -7.496 -16.249 1 95.39 440 ILE B N 1
ATOM 8256 C CA . ILE B 1 440 ? 1.373 -8.87 -15.982 1 95.39 440 ILE B CA 1
ATOM 8257 C C . ILE B 1 440 ? 2.59 -9.792 -16.023 1 95.39 440 ILE B C 1
ATOM 8259 O O . ILE B 1 440 ? 2.7 -10.721 -15.22 1 95.39 440 ILE B O 1
ATOM 8263 N N . PHE B 1 441 ? 3.46 -9.587 -16.977 1 96.67 441 PHE B N 1
ATOM 8264 C CA . PHE B 1 441 ? 4.668 -10.398 -17.069 1 96.67 441 PHE B CA 1
ATOM 8265 C C . PHE B 1 441 ? 5.461 -10.338 -15.768 1 96.67 441 PHE B C 1
ATOM 8267 O O . PHE B 1 441 ? 5.895 -11.369 -15.252 1 96.67 441 PHE B O 1
ATOM 8274 N N . PHE B 1 442 ? 5.689 -9.177 -15.263 1 96.3 442 PHE B N 1
ATOM 8275 C CA . PHE B 1 442 ? 6.459 -9.032 -14.034 1 96.3 442 PHE B CA 1
ATOM 8276 C C . PHE B 1 442 ? 5.715 -9.647 -12.854 1 96.3 442 PHE B C 1
ATOM 8278 O O . PHE B 1 442 ? 6.336 -10.179 -11.931 1 96.3 442 PHE B O 1
ATOM 8285 N N . HIS B 1 443 ? 4.422 -9.577 -12.883 1 95.65 443 HIS B N 1
ATOM 8286 C CA . HIS B 1 443 ? 3.638 -10.266 -11.865 1 95.65 443 HIS B CA 1
ATOM 8287 C C . HIS B 1 443 ? 3.847 -11.775 -11.935 1 95.65 443 HIS B C 1
ATOM 8289 O O . HIS B 1 443 ? 3.967 -12.438 -10.902 1 95.65 443 HIS B O 1
ATOM 8295 N N . LEU B 1 444 ? 3.824 -12.253 -13.125 1 97.46 444 LEU B N 1
ATOM 8296 C CA . LEU B 1 444 ? 4.062 -13.681 -13.312 1 97.46 444 LEU B CA 1
ATOM 8297 C C . LEU B 1 444 ? 5.466 -14.062 -12.854 1 97.46 444 LEU B C 1
ATOM 8299 O O . LEU B 1 444 ? 5.68 -15.166 -12.348 1 97.46 444 LEU B O 1
ATOM 8303 N N . LEU B 1 445 ? 6.404 -13.167 -13.082 1 97.52 445 LEU B N 1
ATOM 8304 C CA . LEU B 1 445 ? 7.743 -13.383 -12.545 1 97.52 445 LEU B CA 1
ATOM 8305 C C . LEU B 1 445 ? 7.707 -13.495 -11.024 1 97.52 445 LEU B C 1
ATOM 8307 O O . LEU B 1 445 ? 8.366 -14.362 -10.446 1 97.52 445 LEU B O 1
ATOM 8311 N N . ASP B 1 446 ? 6.948 -12.673 -10.369 1 96.74 446 ASP B N 1
ATOM 8312 C CA . ASP B 1 446 ? 6.782 -12.722 -8.919 1 96.74 446 ASP B CA 1
ATOM 8313 C C . ASP B 1 446 ? 6.189 -14.059 -8.48 1 96.74 446 ASP B C 1
ATOM 8315 O O . ASP B 1 446 ? 6.634 -14.647 -7.492 1 96.74 446 ASP B O 1
ATOM 8319 N N . VAL B 1 447 ? 5.2 -14.466 -9.189 1 97.53 447 VAL B N 1
ATOM 8320 C CA . VAL B 1 447 ? 4.551 -15.734 -8.87 1 97.53 447 VAL B CA 1
ATOM 8321 C C . VAL B 1 447 ? 5.553 -16.877 -9.013 1 97.53 447 VAL B C 1
ATOM 8323 O O . VAL B 1 447 ? 5.601 -17.778 -8.172 1 97.53 447 VAL B O 1
ATOM 8326 N N . SER B 1 448 ? 6.316 -16.811 -10.046 1 98.21 448 SER B N 1
ATOM 8327 C CA . SER B 1 448 ? 7.313 -17.85 -10.284 1 98.21 448 SER B CA 1
ATOM 8328 C C . SER B 1 448 ? 8.387 -17.844 -9.201 1 98.21 448 SER B C 1
ATOM 8330 O O . SER B 1 448 ? 8.896 -18.9 -8.818 1 98.21 448 SER B O 1
ATOM 8332 N N . LEU B 1 449 ? 8.765 -16.67 -8.756 1 97.74 449 LEU B N 1
ATOM 8333 C CA . LEU B 1 449 ? 9.721 -16.562 -7.66 1 97.74 449 LEU B CA 1
ATOM 8334 C C . LEU B 1 449 ? 9.156 -17.175 -6.383 1 97.74 449 LEU B C 1
ATOM 8336 O O . LEU B 1 449 ? 9.879 -17.836 -5.634 1 97.74 449 LEU B O 1
ATOM 8340 N N . TRP B 1 450 ? 7.932 -16.948 -6.131 1 97.32 450 TRP B N 1
ATOM 8341 C CA . TRP B 1 450 ? 7.275 -17.551 -4.975 1 97.32 450 TRP B CA 1
ATOM 8342 C C . TRP B 1 450 ? 7.267 -19.072 -5.086 1 97.32 450 TRP B C 1
ATOM 8344 O O . TRP B 1 450 ? 7.624 -19.771 -4.135 1 97.32 450 TRP B O 1
ATOM 8354 N N . ASN B 1 451 ? 6.824 -19.597 -6.24 1 98.04 451 ASN B N 1
ATOM 8355 C CA . ASN B 1 451 ? 6.828 -21.04 -6.456 1 98.04 451 ASN B CA 1
ATOM 8356 C C . ASN B 1 451 ? 8.224 -21.63 -6.278 1 98.04 451 ASN B C 1
ATOM 8358 O O . ASN B 1 451 ? 8.38 -22.702 -5.692 1 98.04 451 ASN B O 1
ATOM 8362 N N . ALA B 1 452 ? 9.202 -20.911 -6.801 1 97.62 452 ALA B N 1
ATOM 8363 C CA . ALA B 1 452 ? 10.583 -21.359 -6.645 1 97.62 452 ALA B CA 1
ATOM 8364 C C . ALA B 1 452 ? 10.975 -21.424 -5.171 1 97.62 452 ALA B C 1
ATOM 8366 O O . ALA B 1 452 ? 11.64 -22.369 -4.74 1 97.62 452 ALA B O 1
ATOM 8367 N N . PHE B 1 453 ? 10.605 -20.513 -4.361 1 97.39 453 PHE B N 1
ATOM 8368 C CA . PHE B 1 453 ? 10.903 -20.471 -2.934 1 97.39 453 PHE B CA 1
ATOM 8369 C C . PHE B 1 453 ? 10.231 -21.629 -2.207 1 97.39 453 PHE B C 1
ATOM 8371 O O . PHE B 1 453 ? 10.838 -22.26 -1.339 1 97.39 453 PHE B O 1
ATOM 8378 N N . VAL B 1 454 ? 8.906 -21.828 -2.571 1 97.17 454 VAL B N 1
ATOM 8379 C CA . VAL B 1 454 ? 8.173 -22.925 -1.948 1 97.17 454 VAL B CA 1
ATOM 8380 C C . VAL B 1 454 ? 8.878 -24.248 -2.237 1 97.17 454 VAL B C 1
ATOM 8382 O O . VAL B 1 454 ? 9.016 -25.092 -1.348 1 97.17 454 VAL B O 1
ATOM 8385 N N . LEU B 1 455 ? 9.299 -24.45 -3.505 1 96.81 455 LEU B N 1
ATOM 8386 C CA . LEU B 1 455 ? 10.032 -25.658 -3.867 1 96.81 455 LEU B CA 1
ATOM 8387 C C . LEU B 1 455 ? 11.339 -25.754 -3.088 1 96.81 455 LEU B C 1
ATOM 8389 O O . LEU B 1 455 ? 11.727 -26.84 -2.65 1 96.81 455 LEU B O 1
ATOM 8393 N N . TYR B 1 456 ? 12.029 -24.61 -2.945 1 96.41 456 TYR B N 1
ATOM 8394 C CA . TYR B 1 456 ? 13.257 -24.544 -2.162 1 96.41 456 TYR B CA 1
ATOM 8395 C C . TYR B 1 456 ? 13.012 -24.984 -0.724 1 96.41 456 TYR B C 1
ATOM 8397 O O . TYR B 1 456 ? 13.791 -25.759 -0.164 1 96.41 456 TYR B O 1
ATOM 8405 N N . GLN B 1 457 ? 11.92 -24.533 -0.148 1 95.44 457 GLN B N 1
ATOM 8406 C CA . GLN B 1 457 ? 11.565 -24.895 1.22 1 95.44 457 GLN B CA 1
ATOM 8407 C C . GLN B 1 457 ? 11.235 -26.38 1.329 1 95.44 457 GLN B C 1
ATOM 8409 O O . GLN B 1 457 ? 11.604 -27.034 2.307 1 95.44 457 GLN B O 1
ATOM 8414 N N . LYS B 1 458 ? 10.526 -26.931 0.361 1 93.85 458 LYS B N 1
ATOM 8415 C CA . LYS B 1 458 ? 10.148 -28.341 0.363 1 93.85 458 LYS B CA 1
ATOM 8416 C C . LYS B 1 458 ? 11.379 -29.24 0.282 1 93.85 458 LYS B C 1
ATOM 8418 O O . LYS B 1 458 ? 11.332 -30.404 0.686 1 93.85 458 LYS B O 1
ATOM 8423 N N . HIS B 1 459 ? 12.494 -28.719 -0.277 1 93.69 459 HIS B N 1
ATOM 8424 C CA . HIS B 1 459 ? 13.736 -29.479 -0.367 1 93.69 459 HIS B CA 1
ATOM 8425 C C . HIS B 1 459 ? 14.624 -29.229 0.847 1 93.69 459 HIS B C 1
ATOM 8427 O O . HIS B 1 459 ? 15.808 -29.573 0.836 1 93.69 459 HIS B O 1
ATOM 8433 N N . GLY B 1 460 ? 14.072 -28.438 1.873 1 91.56 460 GLY B N 1
ATOM 8434 C CA . GLY B 1 460 ? 14.789 -28.241 3.122 1 91.56 460 GLY B CA 1
ATOM 8435 C C . GLY B 1 460 ? 15.592 -26.954 3.154 1 91.56 460 GLY B C 1
ATOM 8436 O O . GLY B 1 460 ? 16.506 -26.806 3.967 1 91.56 460 GLY B O 1
ATOM 8437 N N . GLY B 1 461 ? 15.241 -26.091 2.236 1 93.25 461 GLY B N 1
ATOM 8438 C CA . GLY B 1 461 ? 15.942 -24.817 2.249 1 93.25 461 GLY B CA 1
ATOM 8439 C C . GLY B 1 461 ? 15.701 -24.016 3.514 1 93.25 461 GLY B C 1
ATOM 8440 O O . GLY B 1 461 ? 14.616 -24.078 4.097 1 93.25 461 GLY B O 1
ATOM 8441 N N . LYS B 1 462 ? 16.64 -23.118 3.833 1 93.35 462 LYS B N 1
ATOM 8442 C CA . LYS B 1 462 ? 16.551 -22.442 5.124 1 93.35 462 LYS B CA 1
ATOM 8443 C C . LYS B 1 462 ? 16.484 -20.928 4.949 1 93.35 462 LYS B C 1
ATOM 8445 O O . LYS B 1 462 ? 16.29 -20.194 5.92 1 93.35 462 LYS B O 1
ATOM 8450 N N . TYR B 1 463 ? 16.608 -20.455 3.74 1 93.23 463 TYR B N 1
ATOM 8451 C CA . TYR B 1 463 ? 16.565 -19.014 3.517 1 93.23 463 TYR B CA 1
ATOM 8452 C C . TYR B 1 463 ? 15.175 -18.459 3.804 1 93.23 463 TYR B C 1
ATOM 8454 O O . TYR B 1 463 ? 14.171 -19.144 3.594 1 93.23 463 TYR B O 1
ATOM 8462 N N . SER B 1 464 ? 15.192 -17.25 4.352 1 94.56 464 SER B N 1
ATOM 8463 C CA . SER B 1 464 ? 13.944 -16.496 4.297 1 94.56 464 SER B CA 1
ATOM 8464 C C . SER B 1 464 ? 13.601 -16.101 2.864 1 94.56 464 SER B C 1
ATOM 8466 O O . SER B 1 464 ? 14.438 -16.21 1.967 1 94.56 464 SER B O 1
ATOM 8468 N N . HIS B 1 465 ? 12.402 -15.732 2.675 1 95.02 465 HIS B N 1
ATOM 8469 C CA . HIS B 1 465 ? 11.975 -15.318 1.343 1 95.02 465 HIS B CA 1
ATOM 8470 C C . HIS B 1 465 ? 12.858 -14.198 0.805 1 95.02 465 HIS B C 1
ATOM 8472 O O . HIS B 1 465 ? 13.246 -14.215 -0.366 1 95.02 465 HIS B O 1
ATOM 8478 N N . LEU B 1 466 ? 13.178 -13.231 1.614 1 94.27 466 LEU B N 1
ATOM 8479 C CA . LEU B 1 466 ? 14.039 -12.12 1.225 1 94.27 466 LEU B CA 1
ATOM 8480 C C . LEU B 1 466 ? 15.428 -12.619 0.84 1 94.27 466 LEU B C 1
ATOM 8482 O O . LEU B 1 466 ? 15.951 -12.258 -0.217 1 94.27 466 LEU B O 1
ATOM 8486 N N . ASN B 1 467 ? 16.026 -13.446 1.692 1 93.73 467 ASN B N 1
ATOM 8487 C CA . ASN B 1 467 ? 17.369 -13.95 1.424 1 93.73 467 ASN B CA 1
ATOM 8488 C C . ASN B 1 467 ? 17.397 -14.84 0.185 1 93.73 467 ASN B C 1
ATOM 8490 O O . ASN B 1 467 ? 18.39 -14.865 -0.544 1 93.73 467 ASN B O 1
ATOM 8494 N N . PHE B 1 468 ? 16.334 -15.584 0.029 1 96.45 468 PHE B N 1
ATOM 8495 C CA . PHE B 1 468 ? 16.22 -16.402 -1.173 1 96.45 468 PHE B CA 1
ATOM 8496 C C . PHE B 1 468 ? 16.272 -15.534 -2.425 1 96.45 468 PHE B C 1
ATOM 8498 O O . PHE B 1 468 ? 17.019 -15.829 -3.36 1 96.45 468 PHE B O 1
ATOM 8505 N N . ARG B 1 469 ? 15.509 -14.467 -2.463 1 96.16 469 ARG B N 1
ATOM 8506 C CA . ARG B 1 469 ? 15.478 -13.561 -3.606 1 96.16 469 ARG B CA 1
ATOM 8507 C C . ARG B 1 469 ? 16.838 -12.903 -3.82 1 96.16 469 ARG B C 1
ATOM 8509 O O . ARG B 1 469 ? 17.288 -12.752 -4.957 1 96.16 469 ARG B O 1
ATOM 8516 N N . LEU B 1 470 ? 17.449 -12.458 -2.724 1 94.09 470 LEU B N 1
ATOM 8517 C CA . LEU B 1 470 ? 18.763 -11.833 -2.823 1 94.09 470 LEU B CA 1
ATOM 8518 C C . LEU B 1 470 ? 19.788 -12.809 -3.391 1 94.09 470 LEU B C 1
ATOM 8520 O O . LEU B 1 470 ? 20.644 -12.422 -4.189 1 94.09 470 LEU B O 1
ATOM 8524 N N . ASP B 1 471 ? 19.667 -14.032 -2.967 1 94.42 471 ASP B N 1
ATOM 8525 C CA . ASP B 1 471 ? 20.579 -15.047 -3.486 1 94.42 471 ASP B CA 1
ATOM 8526 C C . ASP B 1 471 ? 20.358 -15.271 -4.98 1 94.42 471 ASP B C 1
ATOM 8528 O O . ASP B 1 471 ? 21.316 -15.455 -5.734 1 94.42 471 ASP B O 1
ATOM 8532 N N . ILE B 1 472 ? 19.115 -15.318 -5.37 1 96.57 472 ILE B N 1
ATOM 8533 C CA . ILE B 1 472 ? 18.784 -15.471 -6.782 1 96.57 472 ILE B CA 1
ATOM 8534 C C . ILE B 1 472 ? 19.413 -14.334 -7.585 1 96.57 472 ILE B C 1
ATOM 8536 O O . ILE B 1 472 ? 19.997 -14.565 -8.646 1 96.57 472 ILE B O 1
ATOM 8540 N N . ILE B 1 473 ? 19.298 -13.112 -7.108 1 95.24 473 ILE B N 1
ATOM 8541 C CA . ILE B 1 473 ? 19.851 -11.941 -7.779 1 95.24 473 ILE B CA 1
ATOM 8542 C C . ILE B 1 473 ? 21.365 -12.092 -7.916 1 95.24 473 ILE B C 1
ATOM 8544 O O . ILE B 1 473 ? 21.918 -11.904 -9.002 1 95.24 473 ILE B O 1
ATOM 8548 N N . ASP B 1 474 ? 21.998 -12.451 -6.869 1 91.63 474 ASP B N 1
ATOM 8549 C CA . ASP B 1 474 ? 23.45 -12.605 -6.869 1 91.63 474 ASP B CA 1
ATOM 8550 C C . ASP B 1 474 ? 23.888 -13.677 -7.863 1 91.63 474 ASP B C 1
ATOM 8552 O O . ASP B 1 474 ? 24.843 -13.479 -8.617 1 91.63 474 ASP B O 1
ATOM 8556 N N . ARG B 1 475 ? 23.2 -14.729 -7.906 1 92.99 475 ARG B N 1
ATOM 8557 C CA . ARG B 1 475 ? 23.56 -15.842 -8.779 1 92.99 475 ARG B CA 1
ATOM 8558 C C . ARG B 1 475 ? 23.308 -15.495 -10.242 1 92.99 475 ARG B C 1
ATOM 8560 O O . ARG B 1 475 ? 24.07 -15.9 -11.122 1 92.99 475 ARG B O 1
ATOM 8567 N N . LEU B 1 476 ? 22.198 -14.808 -10.485 1 94.63 476 LEU B N 1
ATOM 8568 C CA . LEU B 1 476 ? 21.925 -14.37 -11.849 1 94.63 476 LEU B CA 1
ATOM 8569 C C . LEU B 1 476 ? 23.031 -13.451 -12.356 1 94.63 476 LEU B C 1
ATOM 8571 O O . LEU B 1 476 ? 23.485 -13.588 -13.494 1 94.63 476 LEU B O 1
ATOM 8575 N N . ILE B 1 477 ? 23.449 -12.517 -11.557 1 91.24 477 ILE B N 1
ATOM 8576 C CA . ILE B 1 477 ? 24.474 -11.556 -11.948 1 91.24 477 ILE B CA 1
ATOM 8577 C C . ILE B 1 477 ? 25.82 -12.264 -12.086 1 91.24 477 ILE B C 1
ATOM 8579 O O . ILE B 1 477 ? 26.599 -11.96 -12.992 1 91.24 477 ILE B O 1
ATOM 8583 N N . GLU B 1 478 ? 26.111 -13.158 -11.219 1 87.8 478 GLU B N 1
ATOM 8584 C CA . GLU B 1 478 ? 27.353 -13.923 -11.282 1 87.8 478 GLU B CA 1
ATOM 8585 C C . GLU B 1 478 ? 27.429 -14.747 -12.564 1 87.8 478 GLU B C 1
ATOM 8587 O O . GLU B 1 478 ? 28.482 -14.816 -13.202 1 87.8 478 GLU B O 1
ATOM 8592 N N . ARG B 1 479 ? 26.341 -15.35 -12.915 1 88.66 479 ARG B N 1
ATOM 8593 C CA . ARG B 1 479 ? 26.312 -16.251 -14.063 1 88.66 479 ARG B CA 1
ATOM 8594 C C . ARG B 1 479 ? 26.256 -15.469 -15.371 1 88.66 479 ARG B C 1
ATOM 8596 O O . ARG B 1 479 ? 26.871 -15.865 -16.364 1 88.66 479 ARG B O 1
ATOM 8603 N N . HIS B 1 480 ? 25.534 -14.359 -15.363 1 89.3 480 HIS B N 1
ATOM 8604 C CA . HIS B 1 480 ? 25.216 -13.747 -16.648 1 89.3 480 HIS B CA 1
ATOM 8605 C C . HIS B 1 480 ? 25.743 -12.318 -16.723 1 89.3 480 HIS B C 1
ATOM 8607 O O . HIS B 1 480 ? 25.75 -11.709 -17.795 1 89.3 480 HIS B O 1
ATOM 8613 N N . GLY B 1 481 ? 26.039 -11.763 -15.59 1 83.28 481 GLY B N 1
ATOM 8614 C CA . GLY B 1 481 ? 26.431 -10.363 -15.561 1 83.28 481 GLY B CA 1
ATOM 8615 C C . GLY B 1 481 ? 27.821 -10.12 -16.118 1 83.28 481 GLY B C 1
ATOM 8616 O O . GLY B 1 481 ? 28.686 -10.995 -16.045 1 83.28 481 GLY B O 1
ATOM 8617 N N . THR B 1 482 ? 27.822 -9.104 -17.088 1 69.42 482 THR B N 1
ATOM 8618 C CA . THR B 1 482 ? 29.122 -8.604 -17.524 1 69.42 482 THR B CA 1
ATOM 8619 C C . THR B 1 482 ? 29.409 -7.237 -16.91 1 69.42 482 THR B C 1
ATOM 8621 O O . THR B 1 482 ? 28.518 -6.39 -16.824 1 69.42 482 THR B O 1
ATOM 8624 N N . VAL B 1 483 ? 30.206 -7.092 -15.98 1 52.88 483 VAL B N 1
ATOM 8625 C CA . VAL B 1 483 ? 30.482 -5.812 -15.336 1 52.88 483 VAL B CA 1
ATOM 8626 C C . VAL B 1 483 ? 30.945 -4.798 -16.38 1 52.88 483 VAL B C 1
ATOM 8628 O O . VAL B 1 483 ? 31.847 -5.08 -17.172 1 52.88 483 VAL B O 1
ATOM 8631 N N . ASN B 1 484 ? 29.962 -3.89 -16.745 1 49.69 484 ASN B N 1
ATOM 8632 C CA . ASN B 1 484 ? 30.324 -2.804 -17.649 1 49.69 484 ASN B CA 1
ATOM 8633 C C . ASN B 1 484 ? 31.334 -1.855 -17.01 1 49.69 484 ASN B C 1
ATOM 8635 O O . ASN B 1 484 ? 31.086 -1.311 -15.933 1 49.69 484 ASN B O 1
ATOM 8639 N N . GLU B 1 485 ? 32.457 -2.087 -17.024 1 39.54 485 GLU B N 1
ATOM 8640 C CA . GLU B 1 485 ? 33.435 -1.088 -16.602 1 39.54 485 GLU B CA 1
ATOM 8641 C C . GLU B 1 485 ? 33.187 0.252 -17.288 1 39.54 485 GLU B C 1
ATOM 8643 O O . GLU B 1 485 ? 34.111 0.854 -17.839 1 39.54 485 GLU B O 1
ATOM 8648 N N . LYS B 1 486 ? 32.059 0.614 -17.84 1 39.68 486 LYS B N 1
ATOM 8649 C CA . LYS B 1 486 ? 32.163 1.902 -18.52 1 39.68 486 LYS B CA 1
ATOM 8650 C C . LYS B 1 486 ? 32.29 3.045 -17.517 1 39.68 486 LYS B C 1
ATOM 8652 O O . LYS B 1 486 ? 31.571 3.082 -16.516 1 39.68 486 LYS B O 1
ATOM 8657 N N . LYS B 1 487 ? 33.277 3.876 -17.562 1 37.15 487 LYS B N 1
ATOM 8658 C CA . LYS B 1 487 ? 33.693 5.169 -17.026 1 37.15 487 LYS B CA 1
ATOM 8659 C C . LYS B 1 487 ? 32.619 6.229 -17.252 1 37.15 487 LYS B C 1
ATOM 8661 O O . LYS B 1 487 ? 32.537 6.817 -18.332 1 37.15 487 LYS B O 1
ATOM 8666 N N . GLY B 1 488 ? 31.367 6.095 -16.89 1 31.9 488 GLY B N 1
ATOM 8667 C CA . GLY B 1 488 ? 30.391 7.099 -17.284 1 31.9 488 GLY B CA 1
ATOM 8668 C C . GLY B 1 488 ? 30.618 8.444 -16.621 1 31.9 488 GLY B C 1
ATOM 8669 O O . GLY B 1 488 ? 31.473 8.573 -15.742 1 31.9 488 GLY B O 1
ATOM 8670 N N . ARG B 1 489 ? 29.972 9.605 -17.087 1 30.06 489 ARG B N 1
ATOM 8671 C CA . ARG B 1 489 ? 30.103 11.013 -16.723 1 30.06 489 ARG B CA 1
ATOM 8672 C C . ARG B 1 489 ? 29.618 11.257 -15.298 1 30.06 489 ARG B C 1
ATOM 8674 O O . ARG B 1 489 ? 28.572 10.743 -14.897 1 30.06 489 ARG B O 1
ATOM 8681 N N . PRO B 1 490 ? 30.431 11.808 -14.524 1 33.21 490 PRO B N 1
ATOM 8682 C CA . PRO B 1 490 ? 30.125 12.157 -13.135 1 33.21 490 PRO B CA 1
ATOM 8683 C C . PRO B 1 490 ? 28.873 13.022 -13.005 1 33.21 490 PRO B C 1
ATOM 8685 O O . PRO B 1 490 ? 28.557 13.797 -13.912 1 33.21 490 PRO B O 1
ATOM 8688 N N . GLY B 1 491 ? 27.889 12.644 -12.428 1 34.49 491 GLY B N 1
ATOM 8689 C CA . GLY B 1 491 ? 26.64 13.357 -12.217 1 34.49 491 GLY B CA 1
ATOM 8690 C C . GLY B 1 491 ? 26.838 14.759 -11.672 1 34.49 491 GLY B C 1
ATOM 8691 O O . GLY B 1 491 ? 27.89 15.068 -11.107 1 34.49 491 GLY B O 1
ATOM 8692 N N . ILE B 1 492 ? 26.114 15.749 -12.132 1 35.15 492 ILE B N 1
ATOM 8693 C CA . ILE B 1 492 ? 26.141 17.193 -11.925 1 35.15 492 ILE B CA 1
ATOM 8694 C C . ILE B 1 492 ? 25.814 17.512 -10.468 1 35.15 492 ILE B C 1
ATOM 8696 O O . ILE B 1 492 ? 25.983 18.649 -10.022 1 35.15 492 ILE B O 1
ATOM 8700 N N . LEU B 1 493 ? 25.075 16.831 -9.763 1 39.58 493 LEU B N 1
ATOM 8701 C CA . LEU B 1 493 ? 24.664 17.347 -8.461 1 39.58 493 LEU B CA 1
ATOM 8702 C C . LEU B 1 493 ? 25.789 17.206 -7.441 1 39.58 493 LEU B C 1
ATOM 8704 O O . LEU B 1 493 ? 26.378 16.131 -7.304 1 39.58 493 LEU B O 1
ATOM 8708 N N . PRO B 1 494 ? 26.181 18.365 -6.922 1 40.14 494 PRO B N 1
ATOM 8709 C CA . PRO B 1 494 ? 27.289 18.363 -5.964 1 40.14 494 PRO B CA 1
ATOM 8710 C C . PRO B 1 494 ? 27.036 17.445 -4.771 1 40.14 494 PRO B C 1
ATOM 8712 O O . PRO B 1 494 ? 25.884 17.237 -4.381 1 40.14 494 PRO B O 1
ATOM 8715 N N . ASN B 1 495 ? 27.963 16.615 -4.344 1 44.02 495 ASN B N 1
ATOM 8716 C CA . ASN B 1 495 ? 28.005 15.788 -3.143 1 44.02 495 ASN B CA 1
ATOM 8717 C C . ASN B 1 495 ? 27.768 16.617 -1.884 1 44.02 495 ASN B C 1
ATOM 8719 O O . ASN B 1 495 ? 28.475 17.595 -1.636 1 44.02 495 ASN B O 1
ATOM 8723 N N . PRO B 1 496 ? 26.721 16.567 -1.245 1 43.91 496 PRO B N 1
ATOM 8724 C CA . PRO B 1 496 ? 26.492 17.372 -0.043 1 43.91 496 PRO B CA 1
ATOM 8725 C C . PRO B 1 496 ? 27.624 17.248 0.975 1 43.91 496 PRO B C 1
ATOM 8727 O O . PRO B 1 496 ? 27.776 18.111 1.843 1 43.91 496 PRO B O 1
ATOM 8730 N N . LEU B 1 497 ? 28.322 16.161 0.879 1 45.58 497 LEU B N 1
ATOM 8731 C CA . LEU B 1 497 ? 29.419 15.995 1.826 1 45.58 497 LEU B CA 1
ATOM 8732 C C . LEU B 1 497 ? 30.622 16.839 1.419 1 45.58 497 LEU B C 1
ATOM 8734 O O . LEU B 1 497 ? 31.648 16.836 2.103 1 45.58 497 LEU B O 1
ATOM 8738 N N . ARG B 1 498 ? 30.478 17.487 0.31 1 47.89 498 ARG B N 1
ATOM 8739 C CA . ARG B 1 498 ? 31.604 18.235 -0.238 1 47.89 498 ARG B CA 1
ATOM 8740 C C . ARG B 1 498 ? 32.007 19.376 0.69 1 47.89 498 ARG B C 1
ATOM 8742 O O . ARG B 1 498 ? 33.15 19.837 0.657 1 47.89 498 ARG B O 1
ATOM 8749 N N . LEU B 1 499 ? 31.053 19.827 1.465 1 44.37 499 LEU B N 1
ATOM 8750 C CA . LEU B 1 499 ? 31.347 20.996 2.287 1 44.37 499 LEU B CA 1
ATOM 8751 C C . LEU B 1 499 ? 31.913 20.579 3.641 1 44.37 499 LEU B C 1
ATOM 8753 O O . LEU B 1 499 ? 32.308 21.429 4.442 1 44.37 499 LEU B O 1
ATOM 8757 N N . THR B 1 500 ? 31.871 19.368 3.948 1 44.52 500 THR B N 1
ATOM 8758 C CA . THR B 1 500 ? 32.327 18.961 5.273 1 44.52 500 THR B CA 1
ATOM 8759 C C . THR B 1 500 ? 33.69 18.28 5.191 1 44.52 500 THR B C 1
ATOM 8761 O O . THR B 1 500 ? 34.46 18.303 6.153 1 44.52 500 THR B O 1
ATOM 8764 N N . GLU B 1 501 ? 34.078 17.463 4.172 1 48.05 501 GLU B N 1
ATOM 8765 C CA . GLU B 1 501 ? 35.259 16.605 4.187 1 48.05 501 GLU B CA 1
ATOM 8766 C C . GLU B 1 501 ? 36.427 17.263 3.458 1 48.05 501 GLU B C 1
ATOM 8768 O O . GLU B 1 501 ? 36.247 18.263 2.76 1 48.05 501 GLU B O 1
ATOM 8773 N N . ARG B 1 502 ? 37.74 17.007 3.898 1 49.64 502 ARG B N 1
ATOM 8774 C CA . ARG B 1 502 ? 38.97 17.426 3.235 1 49.64 502 ARG B CA 1
ATOM 8775 C C . ARG B 1 502 ? 39.008 16.937 1.791 1 49.64 502 ARG B C 1
ATOM 8777 O O . ARG B 1 502 ? 38.855 15.742 1.53 1 49.64 502 ARG B O 1
ATOM 8784 N N . HIS B 1 503 ? 38.805 17.871 0.934 1 58.51 503 HIS B N 1
ATOM 8785 C CA . HIS B 1 503 ? 38.892 17.617 -0.5 1 58.51 503 HIS B CA 1
ATOM 8786 C C . HIS B 1 503 ? 40.259 18.013 -1.047 1 58.51 503 HIS B C 1
ATOM 8788 O O . HIS B 1 503 ? 40.783 19.077 -0.71 1 58.51 503 HIS B O 1
ATOM 8794 N N . PHE B 1 504 ? 41.102 17.077 -1.622 1 55.88 504 PHE B N 1
ATOM 8795 C CA . PHE B 1 504 ? 42.386 17.371 -2.247 1 55.88 504 PHE B CA 1
ATOM 8796 C C . PHE B 1 504 ? 42.268 17.337 -3.766 1 55.88 504 PHE B C 1
ATOM 8798 O O . PHE B 1 504 ? 41.592 16.469 -4.323 1 55.88 504 PHE B O 1
ATOM 8805 N N . LEU B 1 505 ? 42.773 18.298 -4.388 1 58.79 505 LEU B N 1
ATOM 8806 C CA . LEU B 1 505 ? 42.773 18.423 -5.841 1 58.79 505 LEU B CA 1
ATOM 8807 C C . LEU B 1 505 ? 43.744 17.43 -6.472 1 58.79 505 LEU B C 1
ATOM 8809 O O . LEU B 1 505 ? 44.865 17.259 -5.988 1 58.79 505 LEU B O 1
ATOM 8813 N N . GLU B 1 506 ? 43.299 16.626 -7.406 1 63.59 506 GLU B N 1
ATOM 8814 C CA . GLU B 1 506 ? 44.187 15.736 -8.147 1 63.59 506 GLU B CA 1
ATOM 8815 C C . GLU B 1 506 ? 44.17 16.056 -9.639 1 63.59 506 GLU B C 1
ATOM 8817 O O . GLU B 1 506 ? 43.207 16.637 -10.144 1 63.59 506 GLU B O 1
ATOM 8822 N N . VAL B 1 507 ? 45.315 15.756 -10.385 1 67.45 507 VAL B N 1
ATOM 8823 C CA . VAL B 1 507 ? 45.449 15.942 -11.826 1 67.45 507 VAL B CA 1
ATOM 8824 C C . VAL B 1 507 ? 44.755 14.798 -12.562 1 67.45 507 VAL B C 1
ATOM 8826 O O . VAL B 1 507 ? 44.839 13.641 -12.145 1 67.45 507 VAL B O 1
ATOM 8829 N N . ILE B 1 508 ? 43.955 15.078 -13.52 1 70.26 508 ILE B N 1
ATOM 8830 C CA . ILE B 1 508 ? 43.284 14.078 -14.345 1 70.26 508 ILE B CA 1
ATOM 8831 C C . ILE B 1 508 ? 44.322 13.263 -15.113 1 70.26 508 ILE B C 1
ATOM 8833 O O . ILE B 1 508 ? 45.128 13.819 -15.861 1 70.26 508 ILE B O 1
ATOM 8837 N N . GLY B 1 509 ? 44.42 12.003 -14.963 1 63.25 509 GLY B N 1
ATOM 8838 C CA . GLY B 1 509 ? 45.402 11.152 -15.614 1 63.25 509 GLY B CA 1
ATOM 8839 C C . GLY B 1 509 ? 45.18 11.019 -17.109 1 63.25 509 GLY B C 1
ATOM 8840 O O . GLY B 1 509 ? 44.098 11.332 -17.611 1 63.25 509 GLY B O 1
ATOM 8841 N N . PRO B 1 510 ? 46.244 10.7 -17.89 1 65.76 510 PRO B N 1
ATOM 8842 C CA . PRO B 1 510 ? 46.165 10.528 -19.342 1 65.76 510 PRO B CA 1
ATOM 8843 C C . PRO B 1 510 ? 45.212 9.408 -19.753 1 65.76 510 PRO B C 1
ATOM 8845 O O . PRO B 1 510 ? 45.034 8.44 -19.009 1 65.76 510 PRO B O 1
ATOM 8848 N N . SER B 1 511 ? 44.288 9.783 -20.663 1 63.47 511 SER B N 1
ATOM 8849 C CA . SER B 1 511 ? 43.411 8.77 -21.241 1 63.47 511 SER B CA 1
ATOM 8850 C C . SER B 1 511 ? 43.979 8.228 -22.548 1 63.47 511 SER B C 1
ATOM 8852 O O . SER B 1 511 ? 44.93 8.787 -23.097 1 63.47 511 SER B O 1
ATOM 8854 N N . ASP B 1 512 ? 43.491 7.149 -23.127 1 62.48 512 ASP B N 1
ATOM 8855 C CA . ASP B 1 512 ? 43.958 6.561 -24.379 1 62.48 512 ASP B CA 1
ATOM 8856 C C . ASP B 1 512 ? 43.844 7.558 -25.53 1 62.48 512 ASP B C 1
ATOM 8858 O O . ASP B 1 512 ? 44.598 7.482 -26.501 1 62.48 512 ASP B O 1
ATOM 8862 N N . LYS B 1 513 ? 43.031 8.54 -25.487 1 64.7 513 LYS B N 1
ATOM 8863 C CA . LYS B 1 513 ? 42.809 9.447 -26.61 1 64.7 513 LYS B CA 1
ATOM 8864 C C . LYS B 1 513 ? 43.533 10.773 -26.396 1 64.7 513 LYS B C 1
ATOM 8866 O O . LYS B 1 513 ? 43.743 11.531 -27.345 1 64.7 513 LYS B O 1
ATOM 8871 N N . LYS B 1 514 ? 43.705 11.095 -25.079 1 69.21 514 LYS B N 1
ATOM 8872 C CA . LYS B 1 514 ? 44.296 12.404 -24.817 1 69.21 514 LYS B CA 1
ATOM 8873 C C . LYS B 1 514 ? 45.352 12.32 -23.719 1 69.21 514 LYS B C 1
ATOM 8875 O O . LYS B 1 514 ? 45.097 11.768 -22.646 1 69.21 514 LYS B O 1
ATOM 8880 N N . LEU B 1 515 ? 46.465 12.69 -24.033 1 64.78 515 LEU B N 1
ATOM 8881 C CA . LEU B 1 515 ? 47.601 12.696 -23.116 1 64.78 515 LEU B CA 1
ATOM 8882 C C . LEU B 1 515 ? 47.336 13.615 -21.929 1 64.78 515 LEU B C 1
ATOM 8884 O O . LEU B 1 515 ? 47.748 13.318 -20.805 1 64.78 515 LEU B O 1
ATOM 8888 N N . ARG B 1 516 ? 46.739 14.727 -22.202 1 64.63 516 ARG B N 1
ATOM 8889 C CA . ARG B 1 516 ? 46.415 15.712 -21.175 1 64.63 516 ARG B CA 1
ATOM 8890 C C . ARG B 1 516 ? 44.919 16.008 -21.151 1 64.63 516 ARG B C 1
ATOM 8892 O O . ARG B 1 516 ? 44.482 17.059 -21.623 1 64.63 516 ARG B O 1
ATOM 8899 N N . PRO B 1 517 ? 44.138 15.07 -20.579 1 76.12 517 PRO B N 1
ATOM 8900 C CA . PRO B 1 517 ? 42.686 15.256 -20.607 1 76.12 517 PRO B CA 1
ATOM 8901 C C . PRO B 1 517 ? 42.215 16.368 -19.672 1 76.12 517 PRO B C 1
ATOM 8903 O O . PRO B 1 517 ? 42.844 16.621 -18.642 1 76.12 517 PRO B O 1
ATOM 8906 N N . THR B 1 518 ? 41.353 17.148 -20.174 1 77.54 518 THR B N 1
ATOM 8907 C CA . THR B 1 518 ? 40.759 18.213 -19.375 1 77.54 518 THR B CA 1
ATOM 8908 C C . THR B 1 518 ? 39.271 17.959 -19.154 1 77.54 518 THR B C 1
ATOM 8910 O O . THR B 1 518 ? 38.637 17.238 -19.927 1 77.54 518 THR B O 1
ATOM 8913 N N . ARG B 1 519 ? 38.812 18.432 -17.869 1 79.56 519 ARG B N 1
ATOM 8914 C CA . ARG B 1 519 ? 37.393 18.386 -17.53 1 79.56 519 ARG B CA 1
ATOM 8915 C C . ARG B 1 519 ? 36.823 19.79 -17.366 1 79.56 519 ARG B C 1
ATOM 8917 O O . ARG B 1 519 ? 37.558 20.733 -17.066 1 79.56 519 ARG B O 1
ATOM 8924 N N . GLN B 1 520 ? 35.591 19.886 -17.652 1 80.76 520 GLN B N 1
ATOM 8925 C CA . GLN B 1 520 ? 34.948 21.177 -17.425 1 80.76 520 GLN B CA 1
ATOM 8926 C C . GLN B 1 520 ? 34.894 21.51 -15.937 1 80.76 520 GLN B C 1
ATOM 8928 O O . GLN B 1 520 ? 34.522 20.666 -15.119 1 80.76 520 GLN B O 1
ATOM 8933 N N . CYS B 1 521 ? 35.308 22.661 -15.6 1 77.51 521 CYS B N 1
ATOM 8934 C CA . CYS B 1 521 ? 35.22 23.128 -14.221 1 77.51 521 CYS B CA 1
ATOM 8935 C C . CYS B 1 521 ? 33.768 23.327 -13.804 1 77.51 521 CYS B C 1
ATOM 8937 O O . CYS B 1 521 ? 33.037 24.096 -14.431 1 77.51 521 CYS B O 1
ATOM 8939 N N . PHE B 1 522 ? 33.392 22.705 -12.822 1 77.81 522 PHE B N 1
ATOM 8940 C CA . PHE B 1 522 ? 32.016 22.721 -12.34 1 77.81 522 PHE B CA 1
ATOM 8941 C C . PHE B 1 522 ? 31.601 24.131 -11.936 1 77.81 522 PHE B C 1
ATOM 8943 O O . PHE B 1 522 ? 30.465 24.543 -12.179 1 77.81 522 PHE B O 1
ATOM 8950 N N . VAL B 1 523 ? 32.441 24.992 -11.387 1 76.47 523 VAL B N 1
ATOM 8951 C CA . VAL B 1 523 ? 32.17 26.335 -10.885 1 76.47 523 VAL B CA 1
ATOM 8952 C C . VAL B 1 523 ? 32.165 27.329 -12.044 1 76.47 523 VAL B C 1
ATOM 8954 O O . VAL B 1 523 ? 31.235 28.127 -12.181 1 76.47 523 VAL B O 1
ATOM 8957 N N . CYS B 1 524 ? 33.077 27.203 -12.842 1 75.11 524 CYS B N 1
ATOM 8958 C CA . CYS B 1 524 ? 33.205 28.156 -13.938 1 75.11 524 CYS B CA 1
ATOM 8959 C C . CYS B 1 524 ? 32.087 27.97 -14.957 1 75.11 524 CYS B C 1
ATOM 8961 O O . CYS B 1 524 ? 31.574 28.946 -15.507 1 75.11 524 CYS B O 1
ATOM 8963 N N . CYS B 1 525 ? 31.67 26.718 -15.082 1 74.38 525 CYS B N 1
ATOM 8964 C CA . CYS B 1 525 ? 30.69 26.441 -16.127 1 74.38 525 CYS B CA 1
ATOM 8965 C C . CYS B 1 525 ? 29.274 26.708 -15.631 1 74.38 525 CYS B C 1
ATOM 8967 O O . CYS B 1 525 ? 28.317 26.64 -16.404 1 74.38 525 CYS B O 1
ATOM 8969 N N . SER B 1 526 ? 29.202 26.917 -14.414 1 69.37 526 SER B N 1
ATOM 8970 C CA . SER B 1 526 ? 27.903 27.285 -13.861 1 69.37 526 SER B CA 1
ATOM 8971 C C . SER B 1 526 ? 27.629 28.775 -14.036 1 69.37 526 SER B C 1
ATOM 8973 O O . SER B 1 526 ? 26.501 29.232 -13.841 1 69.37 526 SER B O 1
ATOM 8975 N N . LYS B 1 527 ? 28.646 29.549 -14.42 1 67.76 527 LYS B N 1
ATOM 8976 C CA . LYS B 1 527 ? 28.536 30.992 -14.606 1 67.76 527 LYS B CA 1
ATOM 8977 C C . LYS B 1 527 ? 28.2 31.336 -16.055 1 67.76 527 LYS B C 1
ATOM 8979 O O . LYS B 1 527 ? 28.482 30.554 -16.965 1 67.76 527 LYS B O 1
ATOM 8984 N N . ARG B 1 528 ? 27.511 32.32 -16.285 1 68.15 528 ARG B N 1
ATOM 8985 C CA . ARG B 1 528 ? 27.177 32.86 -17.599 1 68.15 528 ARG B CA 1
ATOM 8986 C C . ARG B 1 528 ? 28.008 34.1 -17.909 1 68.15 528 ARG B C 1
ATOM 8988 O O . ARG B 1 528 ? 28.353 34.864 -17.005 1 68.15 528 ARG B O 1
ATOM 8995 N N . ASN B 1 529 ? 28.596 34.103 -19.128 1 59.86 529 ASN B N 1
ATOM 8996 C CA . ASN B 1 529 ? 29.327 35.296 -19.542 1 59.86 529 ASN B CA 1
ATOM 8997 C C . ASN B 1 529 ? 28.392 36.486 -19.738 1 59.86 529 ASN B C 1
ATOM 8999 O O . ASN B 1 529 ? 27.174 36.35 -19.616 1 59.86 529 ASN B O 1
ATOM 9003 N N . ASP B 1 530 ? 28.936 37.671 -19.898 1 59.58 530 ASP B N 1
ATOM 9004 C CA . ASP B 1 530 ? 28.261 38.955 -20.057 1 59.58 530 ASP B CA 1
ATOM 9005 C C . ASP B 1 530 ? 27.203 38.887 -21.156 1 59.58 530 ASP B C 1
ATOM 9007 O O . ASP B 1 530 ? 26.291 39.716 -21.2 1 59.58 530 ASP B O 1
ATOM 9011 N N . PHE B 1 531 ? 27.273 37.824 -22.042 1 70.63 531 PHE B N 1
ATOM 9012 C CA . PHE B 1 531 ? 26.313 37.723 -23.134 1 70.63 531 PHE B CA 1
ATOM 9013 C C . PHE B 1 531 ? 25.302 36.615 -22.867 1 70.63 531 PHE B C 1
ATOM 9015 O O . PHE B 1 531 ? 24.523 36.252 -23.75 1 70.63 531 PHE B O 1
ATOM 9022 N N . GLY B 1 532 ? 25.243 36.044 -21.682 1 65.16 532 GLY B N 1
ATOM 9023 C CA . GLY B 1 532 ? 24.25 35.076 -21.243 1 65.16 532 GLY B CA 1
ATOM 9024 C C . GLY B 1 532 ? 24.615 33.647 -21.597 1 65.16 532 GLY B C 1
ATOM 9025 O O . GLY B 1 532 ? 23.787 32.741 -21.474 1 65.16 532 GLY B O 1
ATOM 9026 N N . LYS B 1 533 ? 25.748 33.504 -22.172 1 62.3 533 LYS B N 1
ATOM 9027 C CA . LYS B 1 533 ? 26.173 32.17 -22.586 1 62.3 533 LYS B CA 1
ATOM 9028 C C . LYS B 1 533 ? 26.958 31.474 -21.478 1 62.3 533 LYS B C 1
ATOM 9030 O O . LYS B 1 533 ? 27.667 32.127 -20.709 1 62.3 533 LYS B O 1
ATOM 9035 N N . ARG B 1 534 ? 26.876 30.216 -21.336 1 66.13 534 ARG B N 1
ATOM 9036 C CA . ARG B 1 534 ? 27.59 29.421 -20.342 1 66.13 534 ARG B CA 1
ATOM 9037 C C . ARG B 1 534 ? 29.092 29.44 -20.603 1 66.13 534 ARG B C 1
ATOM 9039 O O . ARG B 1 534 ? 29.532 29.282 -21.744 1 66.13 534 ARG B O 1
ATOM 9046 N N . VAL B 1 535 ? 29.929 29.812 -19.655 1 68.55 535 VAL B N 1
ATOM 9047 C CA . VAL B 1 535 ? 31.384 29.818 -19.762 1 68.55 535 VAL B CA 1
ATOM 9048 C C . VAL B 1 535 ? 31.91 28.385 -19.737 1 68.55 535 VAL B C 1
ATOM 9050 O O . VAL B 1 535 ? 31.489 27.576 -18.906 1 68.55 535 VAL B O 1
ATOM 9053 N N . ARG B 1 536 ? 32.518 28.01 -20.762 1 73.4 536 ARG B N 1
ATOM 9054 C CA . ARG B 1 536 ? 33.146 26.693 -20.796 1 73.4 536 ARG B CA 1
ATOM 9055 C C . ARG B 1 536 ? 34.632 26.786 -20.463 1 73.4 536 ARG B C 1
ATOM 9057 O O . ARG B 1 536 ? 35.394 27.437 -21.181 1 73.4 536 ARG B O 1
ATOM 9064 N N . LYS B 1 537 ? 35.041 26.57 -19.283 1 75.95 537 LYS B N 1
ATOM 9065 C CA . LYS B 1 537 ? 36.439 26.479 -18.872 1 75.95 537 LYS B CA 1
ATOM 9066 C C . LYS B 1 537 ? 36.814 25.044 -18.513 1 75.95 537 LYS B C 1
ATOM 9068 O O . LYS B 1 537 ? 36.056 24.351 -17.831 1 75.95 537 LYS B O 1
ATOM 9073 N N . GLU B 1 538 ? 37.87 24.618 -19.081 1 79.83 538 GLU B N 1
ATOM 9074 C CA . GLU B 1 538 ? 38.351 23.265 -18.818 1 79.83 538 GLU B CA 1
ATOM 9075 C C . GLU B 1 538 ? 39.557 23.28 -17.884 1 79.83 538 GLU B C 1
ATOM 9077 O O . GLU B 1 538 ? 40.329 24.242 -17.873 1 79.83 538 GLU B O 1
ATOM 9082 N N . THR B 1 539 ? 39.594 22.414 -17.005 1 79.99 539 THR B N 1
ATOM 9083 C CA . THR B 1 539 ? 40.689 22.295 -16.048 1 79.99 539 THR B CA 1
ATOM 9084 C C . THR B 1 539 ? 41.297 20.895 -16.093 1 79.99 539 THR B C 1
ATOM 9086 O O . THR B 1 539 ? 40.639 19.941 -16.512 1 79.99 539 THR B O 1
ATOM 9089 N N . ARG B 1 540 ? 42.598 20.909 -15.727 1 76.27 540 ARG B N 1
ATOM 9090 C CA . ARG B 1 540 ? 43.317 19.643 -15.635 1 76.27 540 ARG B CA 1
ATOM 9091 C C . ARG B 1 540 ? 43.174 19.031 -14.246 1 76.27 540 ARG B C 1
ATOM 9093 O O . ARG B 1 540 ? 43.644 17.918 -14 1 76.27 540 ARG B O 1
ATOM 9100 N N . TYR B 1 541 ? 42.517 19.69 -13.394 1 78.08 541 TYR B N 1
ATOM 9101 C CA . TYR B 1 541 ? 42.432 19.296 -11.992 1 78.08 541 TYR B CA 1
ATOM 9102 C C . TYR B 1 541 ? 41.019 18.85 -11.636 1 78.08 541 TYR B C 1
ATOM 9104 O O . TYR B 1 541 ? 40.046 19.309 -12.239 1 78.08 541 TYR B O 1
ATOM 9112 N N . PHE B 1 542 ? 40.947 17.796 -10.751 1 77.08 542 PHE B N 1
ATOM 9113 C CA . PHE B 1 542 ? 39.636 17.374 -10.271 1 77.08 542 PHE B CA 1
ATOM 9114 C C . PHE B 1 542 ? 39.713 16.916 -8.819 1 77.08 542 PHE B C 1
ATOM 9116 O O . PHE B 1 542 ? 40.797 16.621 -8.312 1 77.08 542 PHE B O 1
ATOM 9123 N N . CYS B 1 543 ? 38.649 17.003 -8.008 1 70.15 543 CYS B N 1
ATOM 9124 C CA . CYS B 1 543 ? 38.536 16.443 -6.666 1 70.15 543 CYS B CA 1
ATOM 9125 C C . CYS B 1 543 ? 38.058 14.997 -6.717 1 70.15 543 CYS B C 1
ATOM 9127 O O . CYS B 1 543 ? 36.928 14.726 -7.127 1 70.15 543 CYS B O 1
ATOM 9129 N N . PRO B 1 544 ? 38.914 14.086 -6.384 1 68.16 544 PRO B N 1
ATOM 9130 C CA . PRO B 1 544 ? 38.539 12.673 -6.469 1 68.16 544 PRO B CA 1
ATOM 9131 C C . PRO B 1 544 ? 37.382 12.312 -5.54 1 68.16 544 PRO B C 1
ATOM 9133 O O . PRO B 1 544 ? 36.569 11.445 -5.869 1 68.16 544 PRO B O 1
ATOM 9136 N N . ASP B 1 545 ? 37.296 13 -4.518 1 61.21 545 ASP B N 1
ATOM 9137 C CA . ASP B 1 545 ? 36.266 12.702 -3.528 1 61.21 545 ASP B CA 1
ATOM 9138 C C . ASP B 1 545 ? 34.889 13.145 -4.017 1 61.21 545 ASP B C 1
ATOM 9140 O O . ASP B 1 545 ? 33.892 12.458 -3.785 1 61.21 545 ASP B O 1
ATOM 9144 N N . CYS B 1 546 ? 34.849 14.249 -4.698 1 64.64 546 CYS B N 1
ATOM 9145 C CA . CYS B 1 546 ? 33.599 14.804 -5.207 1 64.64 546 CYS B CA 1
ATOM 9146 C C . CYS B 1 546 ? 33.401 14.444 -6.675 1 64.64 546 CYS B C 1
ATOM 9148 O O . CYS B 1 546 ? 32.327 14.672 -7.234 1 64.64 546 CYS B O 1
ATOM 9150 N N . ASP B 1 547 ? 34.395 13.884 -7.255 1 66.97 547 ASP B N 1
ATOM 9151 C CA . ASP B 1 547 ? 34.489 13.544 -8.671 1 66.97 547 ASP B CA 1
ATOM 9152 C C . ASP B 1 547 ? 33.99 14.692 -9.546 1 66.97 547 ASP B C 1
ATOM 9154 O O . ASP B 1 547 ? 33.147 14.49 -10.423 1 66.97 547 ASP B O 1
ATOM 9158 N N . VAL B 1 548 ? 34.484 15.844 -9.301 1 76.08 548 VAL B N 1
ATOM 9159 C CA . VAL B 1 548 ? 34.14 17.052 -10.043 1 76.08 548 VAL B CA 1
ATOM 9160 C C . VAL B 1 548 ? 35.414 17.752 -10.511 1 76.08 548 VAL B C 1
ATOM 9162 O O . VAL B 1 548 ? 36.395 17.83 -9.768 1 76.08 548 VAL B O 1
ATOM 9165 N N . GLY B 1 549 ? 35.485 18.119 -11.773 1 78.22 549 GLY B N 1
ATOM 9166 C CA . GLY B 1 549 ? 36.575 18.952 -12.256 1 78.22 549 GLY B CA 1
ATOM 9167 C C . GLY B 1 549 ? 36.53 20.368 -11.715 1 78.22 549 GLY B C 1
ATOM 9168 O O . GLY B 1 549 ? 35.477 21.009 -11.726 1 78.22 549 GLY B O 1
ATOM 9169 N N . LEU B 1 550 ? 37.618 20.853 -11.089 1 79.3 550 LEU B N 1
ATOM 9170 C CA . LEU B 1 550 ? 37.714 22.188 -10.508 1 79.3 550 LEU B CA 1
ATOM 9171 C C . LEU B 1 550 ? 39.049 22.837 -10.856 1 79.3 550 LEU B C 1
ATOM 9173 O O . LEU B 1 550 ? 40.086 22.17 -10.863 1 79.3 550 LEU B O 1
ATOM 9177 N N . CYS B 1 551 ? 38.96 24.158 -11.212 1 76.25 551 CYS B N 1
ATOM 9178 C CA . CYS B 1 551 ? 40.196 24.927 -11.297 1 76.25 551 CYS B CA 1
ATOM 9179 C C . CYS B 1 551 ? 40.897 24.985 -9.945 1 76.25 551 CYS B C 1
ATOM 9181 O O . CYS B 1 551 ? 40.246 24.924 -8.9 1 76.25 551 CYS B O 1
ATOM 9183 N N . LEU B 1 552 ? 42.263 24.988 -9.961 1 68.83 552 LEU B N 1
ATOM 9184 C CA . LEU B 1 552 ? 43.086 25.019 -8.756 1 68.83 552 LEU B CA 1
ATOM 9185 C C . LEU B 1 552 ? 42.688 26.184 -7.856 1 68.83 552 LEU B C 1
ATOM 9187 O O . LEU B 1 552 ? 42.518 26.01 -6.648 1 68.83 552 LEU B O 1
ATOM 9191 N N . SER B 1 553 ? 42.618 27.311 -8.249 1 69.31 553 SER B N 1
ATOM 9192 C CA . SER B 1 553 ? 42.207 28.535 -7.569 1 69.31 553 SER B CA 1
ATOM 9193 C C . SER B 1 553 ? 41.437 29.457 -8.509 1 69.31 553 SER B C 1
ATOM 9195 O O . SER B 1 553 ? 41.809 29.616 -9.673 1 69.31 553 SER B O 1
ATOM 9197 N N . PRO B 1 554 ? 40.142 29.961 -8.01 1 71.38 554 PRO B N 1
ATOM 9198 C CA . PRO B 1 554 ? 39.503 29.861 -6.696 1 71.38 554 PRO B CA 1
ATOM 9199 C C . PRO B 1 554 ? 38.382 28.824 -6.662 1 71.38 554 PRO B C 1
ATOM 9201 O O . PRO B 1 554 ? 37.654 28.73 -5.671 1 71.38 554 PRO B O 1
ATOM 9204 N N . CYS B 1 555 ? 38.334 28.107 -7.688 1 78.12 555 CYS B N 1
ATOM 9205 C CA . CYS B 1 555 ? 37.135 27.292 -7.843 1 78.12 555 CYS B CA 1
ATOM 9206 C C . CYS B 1 555 ? 37.12 26.146 -6.839 1 78.12 555 CYS B C 1
ATOM 9208 O O . CYS B 1 555 ? 36.064 25.789 -6.313 1 78.12 555 CYS B O 1
ATOM 9210 N N . PHE B 1 556 ? 38.274 25.626 -6.549 1 74.97 556 PHE B N 1
ATOM 9211 C CA . PHE B 1 556 ? 38.38 24.548 -5.573 1 74.97 556 PHE B CA 1
ATOM 9212 C C . PHE B 1 556 ? 37.895 25.007 -4.203 1 74.97 556 PHE B C 1
ATOM 9214 O O . PHE B 1 556 ? 37.12 24.309 -3.547 1 74.97 556 PHE B O 1
ATOM 9221 N N . THR B 1 557 ? 38.287 26.18 -3.868 1 68.18 557 THR B N 1
ATOM 9222 C CA . THR B 1 557 ? 37.882 26.755 -2.59 1 68.18 557 THR B CA 1
ATOM 9223 C C . THR B 1 557 ? 36.407 27.145 -2.616 1 68.18 557 THR B C 1
ATOM 9225 O O . THR B 1 557 ? 35.668 26.867 -1.669 1 68.18 557 THR B O 1
ATOM 9228 N N . ILE B 1 558 ? 35.962 27.706 -3.621 1 72.75 558 ILE B N 1
ATOM 9229 C CA . ILE B 1 558 ? 34.59 28.186 -3.739 1 72.75 558 ILE B CA 1
ATOM 9230 C C . ILE B 1 558 ? 33.623 27.005 -3.682 1 72.75 558 ILE B C 1
ATOM 9232 O O . ILE B 1 558 ? 32.614 27.055 -2.975 1 72.75 558 ILE B O 1
ATOM 9236 N N . TYR B 1 559 ? 33.982 26.027 -4.36 1 75.42 559 TYR B N 1
ATOM 9237 C CA . TYR B 1 559 ? 33.125 24.851 -4.456 1 75.42 559 TYR B CA 1
ATOM 9238 C C . TYR B 1 559 ? 33 24.156 -3.105 1 75.42 559 TYR B C 1
ATOM 9240 O O . TYR B 1 559 ? 31.931 23.651 -2.756 1 75.42 559 TYR B O 1
ATOM 9248 N N . HIS B 1 560 ? 33.996 24.19 -2.365 1 68.2 560 HIS B N 1
ATOM 9249 C CA . HIS B 1 560 ? 34.022 23.415 -1.129 1 68.2 560 HIS B CA 1
ATOM 9250 C C . HIS B 1 560 ? 33.72 24.295 0.079 1 68.2 560 HIS B C 1
ATOM 9252 O O . HIS B 1 560 ? 33.718 23.817 1.216 1 68.2 560 HIS B O 1
ATOM 9258 N N . THR B 1 561 ? 33.517 25.642 -0.083 1 63.99 561 THR B N 1
ATOM 9259 C CA . THR B 1 561 ? 33.25 26.529 1.044 1 63.99 561 THR B CA 1
ATOM 9260 C C . THR B 1 561 ? 31.903 27.226 0.877 1 63.99 561 THR B C 1
ATOM 9262 O O . THR B 1 561 ? 31.248 27.567 1.864 1 63.99 561 THR B O 1
ATOM 9265 N N . LYS B 1 562 ? 31.485 27.578 -0.401 1 62.02 562 LYS B N 1
ATOM 9266 C CA . LYS B 1 562 ? 30.271 28.353 -0.641 1 62.02 562 LYS B CA 1
ATOM 9267 C C . LYS B 1 562 ? 29.137 27.459 -1.133 1 62.02 562 LYS B C 1
ATOM 9269 O O . LYS B 1 562 ? 29.333 26.633 -2.026 1 62.02 562 LYS B O 1
ATOM 9274 N N . ALA B 1 563 ? 28.088 27.549 -0.527 1 59.98 563 ALA B N 1
ATOM 9275 C CA . ALA B 1 563 ? 26.899 26.773 -0.871 1 59.98 563 ALA B CA 1
ATOM 9276 C C . ALA B 1 563 ? 26.405 27.118 -2.272 1 59.98 563 ALA B C 1
ATOM 9278 O O . ALA B 1 563 ? 25.982 26.236 -3.023 1 59.98 563 ALA B O 1
ATOM 9279 N N . GLU B 1 564 ? 26.295 28.442 -2.651 1 61.27 564 GLU B N 1
ATOM 9280 C CA . GLU B 1 564 ? 25.905 28.938 -3.968 1 61.27 564 GLU B CA 1
ATOM 9281 C C . GLU B 1 564 ? 27.089 29.574 -4.691 1 61.27 564 GLU B C 1
ATOM 9283 O O . GLU B 1 564 ? 27.846 30.344 -4.096 1 61.27 564 GLU B O 1
ATOM 9288 N N . PHE B 1 565 ? 27.553 28.944 -5.95 1 61.01 565 PHE B N 1
ATOM 9289 C CA . PHE B 1 565 ? 28.633 29.523 -6.74 1 61.01 565 PHE B CA 1
ATOM 9290 C C . PHE B 1 565 ? 28.169 29.81 -8.163 1 61.01 565 PHE B C 1
ATOM 9292 O O . PHE B 1 565 ? 27.217 29.194 -8.648 1 61.01 565 PHE B O 1
#

Radius of gyration: 33.86 Å; Cα contacts (8 Å, |Δi|>4): 1785; chains: 2; bounding box: 99×81×109 Å

pLDDT: mean 80.65, std 22.17, range [18.22, 98.32]

Sequence (1130 aa):
MNDNEQLITDDNSYSGSDSESESSLNDSGSYESSFSDCSSDEETESSDDLTQVRNFCELDITNPPSPPPRFPFTANPAVHLNIDLSNGTLQFLDIFFDDNLLEIIVSETNKYADRTIRNSNLRRKSRAKKWEPTTKNEIQVFLALNILQGIVKKPDVEQYWSKRHSTSTPFFTKIMSYRRFHLIHRYLHFSDDTKFDAKTHECPKLQKLWPIIKHLNTRYRETITPERDVTIDESLMLYKGRLHWKQYIPLKRSRFGIKSFILCESKSGYVYQLIIYTGKDTLFDDNYQHLCKSSQVVMTLMQPLLNKGYCLTTDNYYTSPELADILINRRTDINGTLKLTRKDVPKELQKKKLKLGEICAYQRGKVCLIKWMDKKAVSLLSTIHNPIMIEVPSYKNEVRKKPKVVMEYNNTMGGVDRMDQHLTNYPVTKKRGKKYYKKIFFHLLDVSLWNAFVLYQKHGGKYSHLNFRLDIIDRLIERHGTVNEKKGRPGILPNPLRLTERHFLEVIGPSDKKLRPTRQCFVCCSKRNDFGKRVRKETRYFCPDCDVGLCLSPCFTIYHTKAEFMNDNEQLITDDNSYSGSDSESESSLNDSGSYESSFSDCSSDEETESSDDLTQVRNFCELDITNPPSPPPRFPFTANPAVHLNIDLSNGTLQFLDIFFDDNLLEIIVSETNKYADRTIRNSNLRRKSRAKKWEPTTKNEIQVFLALNILQGIVKKPDVEQYWSKRHSTSTPFFTKIMSYRRFHLIHRYLHFSDDTKFDAKTHECPKLQKLWPIIKHLNTRYRETITPERDVTIDESLMLYKGRLHWKQYIPLKRSRFGIKSFILCESKSGYVYQLIIYTGKDTLFDDNYQHLCKSSQVVMTLMQPLLNKGYCLTTDNYYTSPELADILINRRTDINGTLKLTRKDVPKELQKKKLKLGEICAYQRGKVCLIKWMDKKAVSLLSTIHNPIMIEVPSYKNEVRKKPKVVMEYNNTMGGVDRMDQHLTNYPVTKKRGKKYYKKIFFHLLDVSLWNAFVLYQKHGGKYSHLNFRLDIIDRLIERHGTVNEKKGRPGILPNPLRLTERHFLEVIGPSDKKLRPTRQCFVCCSKRNDFGKRVRKETRYFCPDCDVGLCLSPCFTIYHTKAEF

InterPro domains:
  IPR029526 PiggyBac transposable element-derived protein [PF13843] (92-453)
  IPR032718 PiggyBac transposable element-derived protein 4, C-terminal zinc-finger domain [PF13842] (517-560)

Secondary structure (DSSP, 8-state):
------------------------------------------------STTSTT--EEPPSSSPPPPPPPPPP----EE-----GGG-THHHHHTTS-HHHHHHHHHHHHHHHHHHHHHS---TT-GGGG-----HHHHHHHHHHHHHHHHSB-SSGGGGG---TTT--HHHHHHS-HHHHHHHHHH---S-GGG--TTT-S-GGGTTTHHHHHHHHHHHHHHEE--SEEEEEEEEEE--S--TT-EE-TTSSSSEEEEEEEEEETTT--EEEEEE--GGG----GGGTTS-HHHHHHHHHHGGGTTTT-EEEE-TTT--HHHHHHHHHTT-EEEEE--TTSTT--HHHHH----TT-EEEEEETTEEEEEEESSSEEEEEESS--S-EEEEE-TTS-EEEEEHHHHHHHHHTHHHHHHHHHHHHS-SS-S----HHHHHHHHHHHHHHHHHHHHHHHTT----HHHHHHHHHHHHHHHH-------PPPPSS--GGGGTS-PPPEEPPPPSS-SS--EE-TTGGGSBPTTSPBP--EESEEETTTTEE--TTTHHHHHHH-S--/------------------------------------------------STTSTT--EEPPSSSPPPPPPPPPP----EE-----GGG-THHHHHTTS-HHHHHHHHHHHHHHHHHHHHHS---TT-GGGG-----HHHHHHHHHHHHHHHHSB-SSGGGGG---TTT--HHHHHHS-HHHHHHHHHH---S-GGG--TTT-S-GGGTTTHHHHHHHHHHHHHHEE--SEEEEEEEEEE--S--TT-EE-TTSSSSEEEEEEEEEETTT--EEEEEE--GGG----GGGTTS-HHHHHHHHHHGGGTTTT-EEEE-TTT--HHHHHHHHHTT-EEEEE--TTSTT--HHHHH----TT-EEEEEETTEEEEEEESSSEEEEEESS--S-EEEEE-TTS-EEEEEHHHHHHHHHTHHHHHHHHHHHHS-SS-S----HHHHHHHHHHHHHHHHHHHHHHHTT----HHHHHHHHHHHHHHHH-------PPPPSS--GGGGTS-PPPEEPPPPSS-SS--EE-TTGGGSBPTTSPBP--EESEEETTTTEE--TTTHHHHHHH-S--

Organism: Araneus ventricosus (NCBI:txid182803)